Protein AF-A0A353N6Q2-F1 (afdb_monomer)

Structure (mmCIF, N/CA/C/O backbone):
data_AF-A0A353N6Q2-F1
#
_entry.id   AF-A0A353N6Q2-F1
#
loop_
_atom_site.group_PDB
_atom_site.id
_atom_site.type_symbol
_atom_site.label_atom_id
_atom_site.label_alt_id
_atom_site.label_comp_id
_atom_site.label_asym_id
_atom_site.label_entity_id
_atom_site.label_seq_id
_atom_site.pdbx_PDB_ins_code
_atom_site.Cartn_x
_atom_site.Cartn_y
_atom_site.Cartn_z
_atom_site.occupancy
_atom_site.B_iso_or_equiv
_atom_site.auth_seq_id
_atom_site.auth_comp_id
_atom_site.auth_asym_id
_atom_site.auth_atom_id
_atom_site.pdbx_PDB_model_num
ATOM 1 N N . ASP A 1 1 ? -12.600 -2.281 0.256 1.00 97.06 1 ASP A N 1
ATOM 2 C CA . ASP A 1 1 ? -12.676 -3.758 0.301 1.00 97.06 1 ASP A CA 1
ATOM 3 C C . ASP A 1 1 ? -14.027 -4.241 0.837 1.00 97.06 1 ASP A C 1
ATOM 5 O O . ASP A 1 1 ? -14.809 -4.739 0.042 1.00 97.06 1 ASP A O 1
ATOM 9 N N . VAL A 1 2 ? -14.371 -4.037 2.114 1.00 98.50 2 VAL A N 1
ATOM 10 C CA . VAL A 1 2 ? -15.598 -4.568 2.747 1.00 98.50 2 VAL A CA 1
ATOM 11 C C . VAL A 1 2 ? -16.863 -4.160 1.986 1.00 98.50 2 VAL A C 1
ATOM 13 O O . VAL A 1 2 ? -17.736 -4.989 1.735 1.00 98.50 2 VAL A O 1
ATOM 16 N N . MET A 1 3 ? -16.938 -2.900 1.546 1.00 98.56 3 MET A N 1
ATOM 17 C CA . MET A 1 3 ? -18.090 -2.384 0.793 1.00 98.56 3 MET A CA 1
ATOM 18 C C . MET A 1 3 ? -18.285 -3.062 -0.573 1.00 98.56 3 MET A C 1
ATOM 20 O O . MET A 1 3 ? -19.421 -3.146 -1.037 1.00 98.56 3 MET A O 1
ATOM 24 N N . ALA A 1 4 ? -17.223 -3.608 -1.180 1.00 98.56 4 ALA A N 1
ATOM 25 C CA . ALA A 1 4 ? -17.305 -4.381 -2.425 1.00 98.56 4 ALA A CA 1
ATOM 26 C C . ALA A 1 4 ? -17.881 -5.795 -2.207 1.00 98.56 4 ALA A C 1
ATOM 28 O O . ALA A 1 4 ? -18.296 -6.450 -3.162 1.00 98.56 4 ALA A O 1
ATOM 29 N N . CYS A 1 5 ? -17.941 -6.251 -0.950 1.00 98.44 5 CYS A N 1
ATOM 30 C CA . CYS A 1 5 ? -18.483 -7.548 -0.550 1.00 98.44 5 CYS A CA 1
ATOM 31 C C . CYS A 1 5 ? -19.882 -7.453 0.089 1.00 98.44 5 CYS A C 1
ATOM 33 O O . CYS A 1 5 ? -20.417 -8.473 0.530 1.00 98.44 5 CYS A O 1
ATOM 35 N N . ARG A 1 6 ? -20.508 -6.267 0.154 1.00 98.25 6 ARG A N 1
ATOM 36 C CA . ARG A 1 6 ? -21.773 -6.048 0.894 1.00 98.25 6 ARG A CA 1
ATOM 37 C C . ARG A 1 6 ? -22.976 -6.837 0.366 1.00 98.25 6 ARG A C 1
ATOM 39 O O . ARG A 1 6 ? -23.926 -7.074 1.104 1.00 98.25 6 ARG A O 1
ATOM 46 N N . GLN A 1 7 ? -22.926 -7.249 -0.896 1.00 98.50 7 GLN A N 1
ATOM 47 C CA . GLN A 1 7 ? -23.963 -7.999 -1.611 1.00 98.50 7 GLN A CA 1
ATOM 48 C C . GLN A 1 7 ? -23.747 -9.521 -1.599 1.00 98.50 7 GLN A C 1
ATOM 50 O O . GLN A 1 7 ? -24.566 -10.264 -2.131 1.00 98.50 7 GLN A O 1
ATOM 55 N N . THR A 1 8 ? -22.655 -10.009 -1.002 1.00 98.75 8 THR A N 1
ATOM 56 C CA . THR A 1 8 ? -22.300 -11.445 -0.997 1.00 98.75 8 THR A CA 1
ATOM 57 C C . THR A 1 8 ? -23.244 -12.309 -0.156 1.00 98.75 8 THR A C 1
ATOM 59 O O . THR A 1 8 ? -23.244 -13.531 -0.289 1.00 98.75 8 THR A O 1
ATOM 62 N N . GLY A 1 9 ? -24.043 -11.690 0.718 1.00 98.50 9 GLY A N 1
ATOM 63 C CA . GLY A 1 9 ? -24.866 -12.384 1.708 1.00 98.50 9 GLY A CA 1
ATOM 64 C C . GLY A 1 9 ? -24.145 -12.659 3.032 1.00 98.50 9 GLY A C 1
ATOM 65 O O . GLY A 1 9 ? -24.697 -13.357 3.876 1.00 98.50 9 GLY A O 1
ATOM 66 N N . PHE A 1 10 ? -22.942 -12.129 3.253 1.00 98.88 10 PHE A N 1
ATOM 67 C CA . PHE A 1 10 ? -22.333 -12.131 4.585 1.00 98.88 10 PHE A CA 1
ATOM 68 C C . PHE A 1 10 ? -22.993 -11.087 5.494 1.00 98.88 10 PHE A C 1
ATOM 70 O O . PHE A 1 10 ? -23.356 -9.994 5.053 1.00 98.88 10 PHE A O 1
ATOM 77 N N . ALA A 1 11 ? -23.098 -11.403 6.783 1.00 98.88 11 ALA A N 1
ATOM 78 C CA . ALA A 1 11 ? -23.303 -10.388 7.803 1.00 98.88 11 ALA A CA 1
ATOM 79 C C . ALA A 1 11 ? -22.013 -9.567 7.969 1.00 98.88 11 ALA A C 1
ATOM 81 O O . ALA A 1 11 ? -20.916 -10.122 7.936 1.00 98.88 11 ALA A O 1
ATOM 82 N N . LEU A 1 12 ? -22.131 -8.251 8.132 1.00 98.94 12 LEU A N 1
ATOM 83 C CA . LEU A 1 12 ? -21.003 -7.325 8.238 1.00 98.94 12 LEU A CA 1
ATOM 84 C C . LEU A 1 12 ? -21.033 -6.663 9.616 1.00 98.94 12 LEU A C 1
ATOM 86 O O . LEU A 1 12 ? -21.970 -5.917 9.911 1.00 98.94 12 LEU A O 1
ATOM 90 N N . LEU A 1 13 ? -20.022 -6.942 10.443 1.00 98.88 13 LEU A N 1
ATOM 91 C CA . LEU A 1 13 ? -19.913 -6.453 11.819 1.00 98.88 13 LEU A CA 1
ATOM 92 C C . LEU A 1 13 ? -18.623 -5.640 12.000 1.00 98.88 13 LEU A C 1
ATOM 94 O O . LEU A 1 13 ? -17.528 -6.174 11.832 1.00 98.88 13 LEU A O 1
ATOM 98 N N . ALA A 1 14 ? -18.759 -4.362 12.341 1.00 98.81 14 ALA A N 1
ATOM 99 C CA . ALA A 1 14 ? -17.661 -3.416 12.504 1.00 98.81 14 ALA A CA 1
ATOM 100 C C . ALA A 1 14 ? -17.249 -3.260 13.974 1.00 98.81 14 ALA A C 1
ATOM 102 O O . ALA A 1 14 ? -18.112 -3.125 14.845 1.00 98.81 14 ALA A O 1
ATOM 103 N N . SER A 1 15 ? -15.943 -3.182 14.237 1.00 98.69 15 SER A N 1
ATOM 104 C CA . SER A 1 15 ? -15.386 -2.682 15.502 1.00 98.69 15 SER A CA 1
ATOM 105 C C . SER A 1 15 ? -14.645 -1.357 15.307 1.00 98.69 15 SER A C 1
ATOM 107 O O . SER A 1 15 ? -13.930 -1.165 14.323 1.00 98.69 15 SER A O 1
ATOM 109 N N . ALA A 1 16 ? -14.818 -0.433 16.253 1.00 98.50 16 ALA A N 1
ATOM 110 C CA . ALA A 1 16 ? -14.253 0.916 16.211 1.00 98.50 16 ALA A CA 1
ATOM 111 C C . ALA A 1 16 ? -12.925 1.060 16.979 1.00 98.50 16 ALA A C 1
ATOM 113 O O . ALA A 1 16 ? -12.153 1.977 16.715 1.00 98.50 16 ALA A O 1
ATOM 114 N N . SER A 1 17 ? -12.615 0.143 17.896 1.00 98.75 17 SER A N 1
ATOM 115 C CA . SER A 1 17 ? -11.399 0.186 18.720 1.00 98.75 17 SER A CA 1
ATOM 116 C C . SER A 1 17 ? -10.736 -1.187 18.849 1.00 98.75 17 SER A C 1
ATOM 118 O O . SER A 1 17 ? -11.267 -2.206 18.393 1.00 98.75 17 SER A O 1
ATOM 120 N N . VAL A 1 18 ? -9.555 -1.230 19.473 1.00 98.69 18 VAL A N 1
ATOM 121 C CA . VAL A 1 18 ? -8.854 -2.492 19.764 1.00 98.69 18 VAL A CA 1
ATOM 122 C C . VAL A 1 18 ? -9.671 -3.341 20.747 1.00 98.69 18 VAL A C 1
ATOM 124 O O . VAL A 1 18 ? -9.839 -4.537 20.515 1.00 98.69 18 VAL A O 1
ATOM 127 N N . GLN A 1 19 ? -10.256 -2.722 21.781 1.00 98.69 19 GLN A N 1
ATOM 128 C CA . GLN A 1 19 ? -11.158 -3.402 22.719 1.00 98.69 19 GLN A CA 1
ATOM 129 C C . GLN A 1 19 ? -12.389 -3.962 21.998 1.00 98.69 19 GLN A C 1
ATOM 131 O O . GLN A 1 19 ? -12.697 -5.145 22.121 1.00 98.69 19 GLN A O 1
ATOM 136 N N . GLU A 1 20 ? -13.055 -3.147 21.172 1.00 98.69 20 GLU A N 1
ATOM 137 C CA . GLU A 1 20 ? -14.200 -3.626 20.394 1.00 98.69 20 GLU A CA 1
ATOM 138 C C . GLU A 1 20 ? -13.805 -4.734 19.413 1.00 98.69 20 GLU A C 1
ATOM 140 O O . GLU A 1 20 ? -14.632 -5.573 19.086 1.00 98.69 20 GLU A O 1
ATOM 145 N N . SER A 1 21 ? -12.559 -4.774 18.935 1.00 98.62 21 SER A N 1
ATOM 146 C CA . SER A 1 21 ? -12.106 -5.844 18.042 1.00 98.62 21 SER A CA 1
ATOM 147 C C . SER A 1 21 ? -12.026 -7.197 18.758 1.00 98.62 21 SER A C 1
ATOM 149 O O . SER A 1 21 ? -12.379 -8.204 18.149 1.00 98.62 21 SER A O 1
ATOM 151 N N . MET A 1 22 ? -11.650 -7.228 20.045 1.00 98.62 22 MET A N 1
ATOM 152 C CA . MET A 1 22 ? -11.746 -8.430 20.892 1.00 98.62 22 MET A CA 1
ATOM 153 C C . MET A 1 22 ? -13.209 -8.863 21.065 1.00 98.62 22 MET A C 1
ATOM 155 O O . MET A 1 22 ? -13.566 -10.015 20.806 1.00 98.62 22 MET A O 1
ATOM 159 N N . ASP A 1 23 ? -14.071 -7.923 21.448 1.00 98.69 23 ASP A N 1
ATOM 160 C CA . ASP A 1 23 ? -15.457 -8.229 21.806 1.00 98.69 23 ASP A CA 1
ATOM 161 C C . ASP A 1 23 ? -16.304 -8.594 20.567 1.00 98.69 23 ASP A C 1
ATOM 163 O O . ASP A 1 23 ? -17.021 -9.600 20.563 1.00 98.69 23 ASP A O 1
ATOM 167 N N . MET A 1 24 ? -16.188 -7.832 19.471 1.00 98.69 24 MET A N 1
ATOM 168 C CA . MET A 1 24 ? -16.917 -8.076 18.219 1.00 98.69 24 MET A CA 1
ATOM 169 C C . MET A 1 24 ? -16.469 -9.355 17.515 1.00 98.69 24 MET A C 1
ATOM 171 O O . MET A 1 24 ? -17.304 -10.007 16.888 1.00 98.69 24 MET A O 1
ATOM 175 N N . ALA A 1 25 ? -15.204 -9.768 17.651 1.00 98.81 25 AL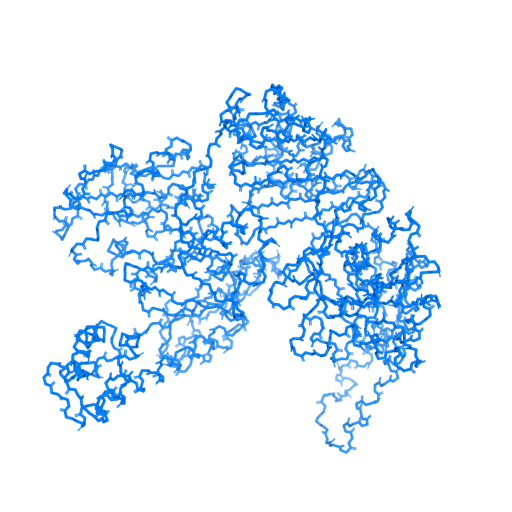A A N 1
ATOM 176 C CA . ALA A 1 25 ? -14.760 -11.064 17.147 1.00 98.81 25 ALA A CA 1
ATOM 177 C C . ALA A 1 25 ? -15.507 -12.210 17.853 1.00 98.81 25 ALA A C 1
ATOM 179 O O . ALA A 1 25 ? -16.072 -13.086 17.190 1.00 98.81 25 ALA A O 1
ATOM 180 N N . ALA A 1 26 ? -15.597 -12.173 19.188 1.00 98.62 26 ALA A N 1
ATOM 181 C CA . ALA A 1 26 ? -16.370 -13.154 19.950 1.00 98.62 26 ALA A CA 1
ATOM 182 C C . ALA A 1 26 ? -17.860 -13.128 19.556 1.00 98.62 26 ALA A C 1
ATOM 184 O O . ALA A 1 26 ? -18.457 -14.177 19.295 1.00 98.62 26 ALA A O 1
ATOM 185 N N . ILE A 1 27 ? -18.449 -11.933 19.429 1.00 98.88 27 ILE A N 1
ATOM 186 C CA . ILE A 1 27 ? -19.848 -11.757 19.010 1.00 98.88 27 ILE A CA 1
ATOM 187 C C . ILE A 1 27 ? -20.088 -12.326 17.608 1.00 98.88 27 ILE A C 1
ATOM 189 O O . ILE A 1 27 ? -21.080 -13.031 17.410 1.00 98.88 27 ILE A O 1
ATOM 193 N N . ALA A 1 28 ? -19.198 -12.072 16.645 1.00 98.88 28 ALA A N 1
ATOM 194 C CA . ALA A 1 28 ? -19.309 -12.582 15.281 1.00 98.88 28 ALA A CA 1
ATOM 195 C C . ALA A 1 28 ? -19.274 -14.115 15.250 1.00 98.88 28 ALA A C 1
ATOM 197 O O . ALA A 1 28 ? -20.150 -14.732 14.644 1.00 98.88 28 ALA A O 1
ATOM 198 N N . HIS A 1 29 ? -18.327 -14.743 15.954 1.00 98.88 29 HIS A N 1
ATOM 199 C CA . HIS A 1 29 ? -18.221 -16.204 16.020 1.00 98.88 29 HIS A CA 1
ATOM 200 C C . HIS A 1 29 ? -19.463 -16.854 16.646 1.00 98.88 29 HIS A C 1
ATOM 202 O O . HIS A 1 29 ? -20.038 -17.787 16.076 1.00 98.88 29 HIS A O 1
ATOM 208 N N . LEU A 1 30 ? -19.913 -16.346 17.795 1.00 98.81 30 LEU A N 1
ATOM 209 C CA . LEU A 1 30 ? -21.096 -16.856 18.492 1.00 98.81 30 LEU A CA 1
ATOM 210 C C . LEU A 1 30 ? -22.377 -16.654 17.662 1.00 98.81 30 LEU A C 1
ATOM 212 O O . LEU A 1 30 ? -23.225 -17.551 17.587 1.00 98.81 30 LEU A O 1
ATOM 216 N N . SER A 1 31 ? -22.498 -15.506 16.990 1.00 98.81 31 SER A N 1
ATOM 217 C CA . SER A 1 31 ? -23.637 -15.188 16.123 1.00 98.81 31 SER A CA 1
ATOM 218 C C . SER A 1 31 ? -23.647 -16.036 14.855 1.00 98.81 31 SER A C 1
ATOM 220 O O . SER A 1 31 ? -24.713 -16.511 14.467 1.00 98.81 31 SER A O 1
ATOM 222 N N . ALA A 1 32 ? -22.493 -16.294 14.235 1.00 98.81 32 ALA A N 1
ATOM 223 C CA . ALA A 1 32 ? -22.381 -17.148 13.052 1.00 98.81 32 ALA A CA 1
ATOM 224 C C . ALA A 1 32 ? -22.829 -18.588 13.350 1.00 98.81 32 ALA A C 1
ATOM 226 O O . ALA A 1 32 ? -23.611 -19.165 12.594 1.00 98.81 32 ALA A O 1
ATOM 227 N N . ILE A 1 33 ? -22.416 -19.143 14.498 1.00 98.75 33 ILE A N 1
ATOM 228 C CA . ILE A 1 33 ? -22.860 -20.471 14.953 1.00 98.75 33 ILE A CA 1
ATOM 229 C C . ILE A 1 33 ? -24.382 -20.494 15.118 1.00 98.75 33 ILE A C 1
ATOM 231 O O . ILE A 1 33 ? -25.054 -21.387 14.600 1.00 98.75 33 ILE A O 1
ATOM 235 N N . LYS A 1 34 ? -24.945 -19.505 15.825 1.00 98.62 34 LYS A N 1
ATOM 236 C CA . LYS A 1 34 ? -26.377 -19.494 16.139 1.00 98.62 34 LYS A CA 1
ATOM 237 C C . LYS A 1 34 ? -27.259 -19.222 14.914 1.00 98.62 34 LYS A C 1
ATOM 239 O O . LYS A 1 34 ? -28.312 -19.842 14.786 1.00 98.62 34 LYS A O 1
ATOM 244 N N . SER A 1 35 ? -26.837 -18.321 14.029 1.00 98.56 35 SER A N 1
ATOM 245 C CA . SER A 1 35 ? -27.603 -17.897 12.847 1.00 98.56 35 SER A CA 1
ATOM 246 C C . SER A 1 35 ? -27.400 -18.784 11.622 1.00 98.56 35 SER A C 1
ATOM 248 O O . SER A 1 35 ? -28.246 -18.771 10.740 1.00 98.56 35 SER A O 1
ATOM 250 N N . SER A 1 36 ? -26.300 -19.545 11.533 1.00 98.44 36 SER A N 1
ATOM 251 C CA . SER A 1 36 ? -25.860 -20.199 10.287 1.00 98.44 36 SER A CA 1
ATOM 252 C C . SER A 1 36 ? -25.638 -19.238 9.102 1.00 98.44 36 SER A C 1
ATOM 254 O O . SER A 1 36 ? -25.536 -19.697 7.965 1.00 98.44 36 SER A O 1
ATOM 256 N N . VAL A 1 37 ? -25.521 -17.929 9.357 1.00 98.81 37 VAL A N 1
ATOM 257 C CA . VAL A 1 37 ? -25.110 -16.911 8.380 1.00 98.81 37 VAL A CA 1
ATOM 258 C C . VAL A 1 37 ? -23.625 -16.610 8.602 1.00 98.81 37 VAL A C 1
ATOM 260 O O . VAL A 1 37 ? -23.209 -16.459 9.752 1.00 98.81 37 VAL A O 1
ATOM 263 N N . PRO A 1 38 ? -22.793 -16.544 7.549 1.00 98.75 38 PRO A N 1
ATOM 264 C CA . PRO A 1 38 ? -21.377 -16.238 7.709 1.00 98.75 38 PRO A CA 1
ATOM 265 C C . PRO A 1 38 ? -21.157 -14.741 7.989 1.00 98.75 38 PRO A C 1
ATOM 267 O O . PRO A 1 38 ? -21.911 -13.894 7.512 1.00 98.75 38 PRO A O 1
ATOM 270 N N . PHE A 1 39 ? -20.112 -14.415 8.754 1.00 98.88 39 PHE A N 1
ATOM 271 C CA . PHE A 1 39 ? -19.795 -13.046 9.180 1.00 98.88 39 PHE A CA 1
ATOM 272 C C . PHE A 1 39 ? -18.450 -12.581 8.618 1.00 98.88 39 PHE A C 1
ATOM 274 O O . PHE A 1 39 ? -17.464 -13.313 8.672 1.00 98.88 39 PHE A O 1
ATOM 281 N N . ILE A 1 40 ? -18.408 -11.339 8.135 1.00 98.88 40 ILE A N 1
ATOM 282 C CA . ILE A 1 40 ? -17.186 -10.544 8.012 1.00 98.88 40 ILE A CA 1
ATOM 283 C C . ILE A 1 40 ? -17.160 -9.626 9.231 1.00 98.88 40 ILE A C 1
ATOM 285 O O . ILE A 1 40 ? -17.910 -8.650 9.309 1.00 98.88 40 ILE A O 1
ATOM 289 N N . HIS A 1 41 ? -16.307 -9.964 10.193 1.00 98.88 41 HIS A N 1
ATOM 290 C CA . HIS A 1 41 ? -15.878 -9.017 11.215 1.00 98.88 41 HIS A CA 1
ATOM 291 C C . HIS A 1 41 ? -14.746 -8.175 10.634 1.00 98.88 41 HIS A C 1
ATOM 293 O O . HIS A 1 41 ? -13.798 -8.723 10.071 1.00 98.88 41 HIS A O 1
ATOM 299 N N . PHE A 1 42 ? -14.862 -6.855 10.733 1.00 98.88 42 PHE A N 1
ATOM 300 C CA . PHE A 1 42 ? -13.863 -5.940 10.203 1.00 98.88 42 PHE A CA 1
ATOM 301 C C . PHE A 1 42 ? -13.602 -4.763 11.140 1.00 98.88 42 PHE A C 1
ATOM 303 O O . PHE A 1 42 ? -14.439 -4.368 11.951 1.00 98.88 42 PHE A O 1
ATOM 310 N N . PHE A 1 43 ? -12.409 -4.207 10.984 1.00 98.75 43 PHE A N 1
ATOM 311 C CA . PHE A 1 43 ? -11.891 -3.034 11.672 1.00 98.75 43 PHE A CA 1
ATOM 312 C C . PHE A 1 43 ? -10.914 -2.320 10.744 1.00 98.75 43 PHE A C 1
ATOM 314 O O . PHE A 1 43 ? -10.415 -2.901 9.776 1.00 98.75 43 PHE A O 1
ATOM 321 N N . ASP A 1 44 ? -10.615 -1.065 11.050 1.00 98.56 44 ASP A N 1
ATOM 322 C CA . ASP A 1 44 ? -9.870 -0.218 10.132 1.00 98.56 44 ASP A CA 1
ATOM 323 C C . ASP A 1 44 ? -8.384 -0.620 10.042 1.00 98.56 44 ASP A C 1
ATOM 325 O O . ASP A 1 44 ? -7.652 -0.742 11.040 1.00 98.56 44 ASP A O 1
ATOM 329 N N . GLY A 1 45 ? -7.928 -0.832 8.802 1.00 97.44 45 GLY A N 1
ATOM 330 C CA . GLY A 1 45 ? -6.543 -1.160 8.468 1.00 97.44 45 GLY A CA 1
ATOM 331 C C . GLY A 1 45 ? -5.580 -0.080 8.959 1.00 97.44 45 GLY A C 1
ATOM 332 O O . GLY A 1 45 ? -5.865 1.109 8.860 1.00 97.44 45 GLY A O 1
ATOM 333 N N . PHE A 1 46 ? -4.446 -0.501 9.522 1.00 95.75 46 PHE A N 1
ATOM 334 C CA . PHE A 1 46 ? -3.523 0.286 10.354 1.00 95.75 46 PHE A CA 1
ATOM 335 C C . PHE A 1 46 ? -4.156 0.954 11.581 1.00 95.75 46 PHE A C 1
ATOM 337 O O . PHE A 1 46 ? -3.762 0.635 12.701 1.00 95.75 46 PHE A O 1
ATOM 344 N N . ARG A 1 47 ? -5.144 1.831 11.385 1.00 97.75 47 ARG A N 1
ATOM 345 C CA . ARG A 1 47 ? -5.725 2.706 12.409 1.00 97.75 47 ARG A CA 1
ATOM 346 C C . ARG A 1 47 ? -6.261 1.967 13.633 1.00 97.75 47 ARG A C 1
ATOM 348 O O . ARG A 1 47 ? -6.134 2.494 14.729 1.00 97.75 47 ARG A O 1
ATOM 355 N N . THR A 1 48 ? -6.782 0.753 13.452 1.00 98.25 48 THR A N 1
ATOM 356 C CA . THR A 1 48 ? -7.132 -0.164 14.549 1.00 98.25 48 THR A CA 1
ATOM 357 C C . THR A 1 48 ? -6.218 -1.385 14.556 1.00 98.25 48 THR A C 1
ATOM 359 O O . THR A 1 48 ? -5.677 -1.744 15.594 1.00 98.25 48 THR A O 1
ATOM 362 N N . SER A 1 49 ? -5.980 -2.006 13.394 1.00 97.56 49 SER A N 1
ATOM 363 C CA . SER A 1 49 ? -5.210 -3.266 13.307 1.00 97.56 49 SER A CA 1
ATOM 364 C C . SER A 1 49 ? -3.755 -3.194 13.805 1.00 97.56 49 SER A C 1
ATOM 366 O O . SER A 1 49 ? -3.185 -4.223 14.160 1.00 97.56 49 SER A O 1
ATOM 368 N N . HIS A 1 50 ? -3.133 -2.010 13.779 1.00 96.56 50 HIS A N 1
ATOM 369 C CA . HIS A 1 50 ? -1.746 -1.778 14.205 1.00 96.56 50 HIS A CA 1
ATOM 370 C C . HIS A 1 50 ? -1.644 -0.789 15.371 1.00 96.56 50 HIS A C 1
ATOM 372 O O . HIS A 1 50 ? -0.536 -0.511 15.841 1.00 96.56 50 HIS A O 1
ATOM 378 N N . GLU A 1 51 ? -2.779 -0.272 15.839 1.00 97.75 51 GLU A N 1
ATOM 379 C CA . GLU A 1 51 ? -2.830 0.476 17.081 1.00 97.75 51 GLU A CA 1
ATOM 380 C C . GLU A 1 51 ? -2.682 -0.498 18.251 1.00 97.75 51 GLU A C 1
ATOM 382 O O . GLU A 1 51 ? -3.329 -1.541 18.317 1.00 97.75 51 GLU A O 1
ATOM 387 N N . ILE A 1 52 ? -1.789 -0.166 19.172 1.00 97.81 52 ILE A N 1
ATOM 388 C CA . ILE A 1 52 ? -1.617 -0.906 20.415 1.00 97.81 52 ILE A CA 1
ATOM 389 C C . ILE A 1 52 ? -2.438 -0.189 21.470 1.00 97.81 52 ILE A C 1
ATOM 391 O O . ILE A 1 52 ? -2.220 0.998 21.692 1.00 97.81 52 ILE A O 1
ATOM 395 N N . GLN A 1 53 ? -3.324 -0.912 22.146 1.00 97.38 53 GLN A N 1
ATOM 396 C CA . GLN A 1 53 ? -3.996 -0.434 23.347 1.00 97.38 53 GLN A CA 1
ATOM 397 C C . GLN A 1 53 ? -3.883 -1.459 24.473 1.00 97.38 53 GLN A C 1
ATOM 399 O O . GLN A 1 53 ? -3.819 -2.663 24.220 1.00 97.38 53 GLN A O 1
ATOM 404 N N . LYS A 1 54 ? -3.897 -0.979 25.720 1.00 97.06 54 LYS A N 1
ATOM 405 C CA . LYS A 1 54 ? -4.231 -1.817 26.876 1.00 97.06 54 LYS A CA 1
ATOM 406 C C . LYS A 1 54 ? -5.726 -2.145 26.817 1.00 97.06 54 LYS A C 1
ATOM 408 O O . LYS A 1 54 ? -6.540 -1.226 26.833 1.00 97.06 54 LYS A O 1
ATOM 413 N N . ILE A 1 55 ? -6.056 -3.431 26.747 1.00 97.12 55 ILE A N 1
ATOM 414 C CA . ILE A 1 55 ? -7.431 -3.937 26.657 1.00 97.12 55 ILE A CA 1
ATOM 415 C C . ILE A 1 55 ? -7.693 -4.990 27.735 1.00 97.12 55 ILE A C 1
ATOM 417 O O . ILE A 1 55 ? -6.759 -5.531 28.327 1.00 97.12 55 ILE A O 1
ATOM 421 N N . GLU A 1 56 ? -8.964 -5.300 27.947 1.00 96.94 56 GLU A N 1
ATOM 422 C CA . GLU A 1 56 ? -9.411 -6.466 28.695 1.00 96.94 56 GLU A CA 1
ATOM 423 C C . GLU A 1 56 ? -9.736 -7.604 27.718 1.00 96.94 56 GLU A C 1
ATOM 425 O O . GLU A 1 56 ? -10.599 -7.472 26.843 1.00 96.94 56 GLU A O 1
ATOM 430 N N . GLU A 1 57 ? -9.022 -8.720 27.851 1.00 96.50 57 GLU A N 1
ATOM 431 C CA . GLU A 1 57 ? -9.233 -9.911 27.028 1.00 96.50 57 GLU A CA 1
ATOM 432 C C . GLU A 1 57 ? -10.333 -10.805 27.613 1.00 96.50 57 GLU A C 1
ATOM 434 O O . GLU A 1 57 ? -10.452 -10.942 28.828 1.00 96.50 57 GLU A O 1
ATOM 439 N N . ILE A 1 58 ? -11.100 -11.469 26.743 1.00 97.06 58 ILE A N 1
ATOM 440 C CA . ILE A 1 58 ? -12.039 -12.520 27.152 1.00 97.06 58 ILE A CA 1
ATOM 441 C C . ILE A 1 58 ? -11.297 -13.859 27.125 1.00 97.06 58 ILE A C 1
ATOM 443 O O . ILE A 1 58 ? -10.701 -14.223 26.107 1.00 97.06 58 ILE A O 1
ATOM 447 N N . SER A 1 59 ? -11.344 -14.629 28.210 1.00 97.75 59 SER A N 1
ATOM 448 C CA . SER A 1 59 ? -10.699 -15.943 28.237 1.00 97.75 59 SER A CA 1
ATOM 449 C C . SER A 1 59 ? -11.454 -16.971 27.384 1.00 97.75 59 SER A C 1
ATOM 451 O O . SER A 1 59 ? -12.665 -16.888 27.162 1.00 97.75 59 SER A O 1
ATOM 453 N N . TYR A 1 60 ? -10.754 -18.009 26.924 1.00 97.94 60 TYR A N 1
ATOM 454 C CA . TYR A 1 60 ? -11.378 -19.059 26.109 1.00 97.94 60 TYR A CA 1
ATOM 455 C C . TYR A 1 60 ? -12.459 -19.845 26.859 1.00 97.94 60 TYR A C 1
ATOM 457 O O . TYR A 1 60 ? -13.445 -20.247 26.242 1.00 97.94 60 TYR A O 1
ATOM 465 N N . GLU A 1 61 ? -12.317 -20.049 28.171 1.00 97.69 61 GLU A N 1
ATOM 466 C CA . GLU A 1 61 ? -13.350 -20.722 28.970 1.00 97.69 61 GLU A CA 1
ATOM 467 C C . GLU A 1 61 ? -14.619 -19.868 29.088 1.00 97.69 61 GLU A C 1
ATOM 469 O O . GLU A 1 61 ? -15.731 -20.389 28.972 1.00 97.69 61 GLU A O 1
ATOM 474 N N . GLU A 1 62 ? -14.481 -18.547 29.215 1.00 97.06 62 GLU A N 1
ATOM 475 C CA . GLU A 1 62 ? -15.631 -17.642 29.203 1.00 97.06 62 GLU A CA 1
ATOM 476 C C . GLU A 1 62 ? -16.315 -17.623 27.831 1.00 97.06 62 GLU A C 1
ATOM 478 O O . GLU A 1 62 ? -17.536 -17.772 27.761 1.00 97.06 62 GLU A O 1
ATOM 483 N N . MET A 1 63 ? -15.555 -17.550 26.728 1.00 97.25 63 MET A N 1
ATOM 484 C CA . MET A 1 63 ? -16.122 -17.655 25.374 1.00 97.25 63 MET A CA 1
ATOM 485 C C . MET A 1 63 ? -16.886 -18.972 25.184 1.00 97.25 63 MET A C 1
ATOM 487 O O . MET A 1 63 ? -18.012 -18.982 24.684 1.00 97.25 63 MET A O 1
ATOM 491 N N . LYS A 1 64 ? -16.296 -20.090 25.621 1.00 97.81 64 LYS A N 1
ATOM 492 C CA . LYS A 1 64 ? -16.875 -21.438 25.542 1.00 97.81 64 LYS A CA 1
ATOM 493 C C . LYS A 1 64 ? -18.211 -21.543 26.276 1.00 97.81 64 LYS A C 1
ATOM 495 O O . LYS A 1 64 ? -19.106 -22.243 25.797 1.00 97.81 64 LYS A O 1
ATOM 500 N N . SER A 1 65 ? -18.365 -20.833 27.395 1.00 97.56 65 SER A N 1
ATOM 501 C CA . SER A 1 65 ? -19.612 -20.800 28.170 1.00 97.56 65 SER A CA 1
ATOM 502 C C . SER A 1 65 ? -20.788 -20.167 27.409 1.00 97.56 65 SER A C 1
ATOM 504 O O . SER A 1 65 ? -21.945 -20.472 27.698 1.00 97.56 65 SER A O 1
ATOM 506 N N . LEU A 1 66 ? -20.508 -19.331 26.401 1.00 98.00 66 LEU A N 1
ATOM 507 C CA . LEU A 1 66 ? -21.520 -18.641 25.596 1.00 98.00 66 LEU A CA 1
ATOM 508 C C . LEU A 1 66 ? -21.907 -19.396 24.312 1.00 98.00 66 LEU A C 1
ATOM 510 O O . LEU A 1 66 ? -22.884 -19.022 23.654 1.00 98.00 66 LEU A O 1
ATOM 514 N N . VAL A 1 67 ? -21.165 -20.445 23.938 1.00 98.38 67 VAL A N 1
ATOM 515 C CA . VAL A 1 67 ? -21.374 -21.193 22.689 1.00 98.38 67 VAL A CA 1
ATOM 516 C C . VAL A 1 67 ? -22.699 -21.958 22.713 1.00 98.38 67 VAL A C 1
ATOM 518 O O . VAL A 1 67 ? -23.006 -22.694 23.649 1.00 98.38 67 VAL A O 1
ATOM 521 N N . ASN A 1 68 ? -23.469 -21.852 21.626 1.00 98.25 68 ASN A N 1
ATOM 522 C CA . ASN A 1 68 ? -24.630 -22.711 21.400 1.00 98.25 68 ASN A CA 1
ATOM 523 C C . ASN A 1 68 ? -24.182 -24.078 20.847 1.00 98.25 68 ASN A C 1
ATOM 525 O O . ASN A 1 68 ? -24.054 -24.259 19.635 1.00 98.25 68 ASN A O 1
ATOM 529 N N . TRP A 1 69 ? -23.945 -25.036 21.744 1.00 98.19 69 TRP A N 1
ATOM 530 C CA . TRP A 1 69 ? -23.456 -26.375 21.394 1.00 98.19 69 TRP A CA 1
ATOM 531 C C . TRP A 1 69 ? -24.449 -27.225 20.598 1.00 98.19 69 TRP A C 1
ATOM 533 O O . TRP A 1 69 ? -24.022 -28.044 19.788 1.00 98.19 69 TRP A O 1
ATOM 543 N N . GLU A 1 70 ? -25.754 -26.993 20.748 1.00 98.38 70 GLU A N 1
ATOM 544 C CA . GLU A 1 70 ? -26.772 -27.643 19.915 1.00 98.38 70 GLU A CA 1
ATOM 545 C C . GLU A 1 70 ? -26.601 -27.240 18.443 1.00 98.38 70 GLU A C 1
ATOM 547 O O . GLU A 1 70 ? -26.569 -28.090 17.557 1.00 98.38 70 GLU A O 1
ATOM 552 N N . LYS A 1 71 ? -26.365 -25.949 18.172 1.00 98.38 71 LYS A N 1
ATOM 553 C CA . LYS A 1 71 ? -26.109 -25.455 16.809 1.00 98.38 71 LYS A CA 1
ATOM 554 C C . LYS A 1 71 ? -24.777 -25.932 16.230 1.00 98.38 71 LYS A C 1
ATOM 556 O O . LYS A 1 71 ? -24.681 -26.135 15.019 1.00 98.38 71 LYS A O 1
ATOM 561 N N . VAL A 1 72 ? -23.764 -26.145 17.071 1.00 98.62 72 VAL A N 1
ATOM 562 C CA . VAL A 1 72 ? -22.509 -26.794 16.651 1.00 98.62 72 VAL A CA 1
ATOM 563 C C . VAL A 1 72 ? -22.775 -28.235 16.211 1.00 98.62 72 VAL A C 1
ATOM 565 O O . VAL A 1 72 ? -22.253 -28.671 15.185 1.00 98.62 72 VAL A O 1
ATOM 568 N N . GLU A 1 73 ? -23.616 -28.962 16.942 1.00 98.50 73 GLU A N 1
ATOM 569 C CA . GLU A 1 73 ? -23.989 -30.329 16.590 1.00 98.50 73 GLU A CA 1
ATOM 570 C C . GLU A 1 73 ? -24.837 -30.382 15.304 1.00 98.50 73 GLU A C 1
ATOM 572 O O . GLU A 1 73 ? -24.557 -31.184 14.412 1.00 98.50 73 GLU A O 1
ATOM 577 N N . ASP A 1 74 ? -25.784 -29.456 15.120 1.00 98.19 74 ASP A N 1
ATOM 578 C CA . ASP A 1 74 ? -26.526 -29.290 13.858 1.00 98.19 74 ASP A CA 1
ATOM 579 C C . ASP A 1 74 ? -25.601 -28.999 12.664 1.00 98.19 74 ASP A C 1
ATOM 581 O O . ASP A 1 74 ? -25.858 -29.427 11.536 1.00 98.19 74 ASP A O 1
ATOM 585 N N . PHE A 1 75 ? -24.534 -28.224 12.870 1.00 98.31 75 PHE A N 1
ATOM 586 C CA . PHE A 1 75 ? -23.534 -27.965 11.835 1.00 98.31 75 PHE A CA 1
ATOM 587 C C . PHE A 1 75 ? -22.777 -29.243 11.456 1.00 98.31 75 PHE A C 1
ATOM 589 O O . PHE A 1 75 ? -22.637 -29.528 10.265 1.00 98.31 75 PHE A O 1
ATOM 596 N N . ARG A 1 76 ? -22.360 -30.046 12.444 1.00 98.50 76 ARG A N 1
ATOM 597 C CA . ARG A 1 76 ? -21.675 -31.330 12.216 1.00 98.50 76 ARG A CA 1
ATOM 598 C C . ARG A 1 76 ? -22.551 -32.321 11.456 1.00 98.50 76 ARG A C 1
ATOM 600 O O . ARG A 1 76 ? -22.090 -32.893 10.473 1.00 98.50 76 ARG A O 1
ATOM 607 N N . LYS A 1 77 ? -23.828 -32.453 11.830 1.00 98.19 77 LYS A N 1
ATOM 608 C CA . LYS A 1 77 ? -24.796 -33.329 11.142 1.00 98.19 77 LYS A CA 1
ATOM 609 C C . LYS A 1 77 ? -25.020 -32.961 9.670 1.00 98.19 77 LYS A C 1
ATOM 611 O O . LYS A 1 77 ? -25.359 -33.824 8.871 1.00 98.19 77 LYS A O 1
ATOM 616 N N . ARG A 1 78 ? -24.822 -31.691 9.293 1.00 98.00 78 ARG A N 1
ATOM 617 C CA . ARG A 1 78 ? -24.943 -31.200 7.904 1.00 98.00 78 ARG A CA 1
ATOM 618 C C . ARG A 1 78 ? -23.643 -31.292 7.095 1.00 98.00 78 ARG A C 1
ATOM 620 O O . ARG A 1 78 ? -23.630 -30.887 5.928 1.00 98.00 78 ARG A O 1
ATOM 627 N N . ALA A 1 79 ? -22.543 -31.752 7.693 1.00 98.38 79 ALA A N 1
ATOM 628 C CA . ALA A 1 79 ? -21.275 -31.914 6.993 1.00 98.38 79 ALA A CA 1
ATOM 629 C C . ALA A 1 79 ? -21.369 -33.011 5.920 1.00 98.38 79 ALA A C 1
ATOM 631 O O . ALA A 1 79 ? -22.148 -33.956 6.039 1.00 98.38 79 ALA A O 1
ATOM 632 N N . LEU A 1 80 ? -20.555 -32.891 4.867 1.00 98.56 80 LEU A N 1
ATOM 633 C CA . LEU A 1 80 ? -20.435 -33.955 3.871 1.00 98.56 80 LEU A CA 1
ATOM 634 C C . LEU A 1 80 ? -19.757 -35.157 4.521 1.00 98.56 80 LEU A C 1
ATOM 636 O O . LEU A 1 80 ? -18.622 -35.053 4.982 1.00 98.56 80 LEU A O 1
ATOM 640 N N . ASN A 1 81 ? -20.457 -36.283 4.534 1.00 98.50 81 ASN A N 1
ATOM 641 C CA . ASN A 1 81 ? -19.956 -37.545 5.047 1.00 98.50 81 ASN A CA 1
ATOM 642 C C . ASN A 1 81 ? -20.514 -38.678 4.170 1.00 98.50 81 ASN A C 1
ATOM 644 O O . ASN A 1 81 ? -21.722 -38.687 3.922 1.00 98.50 81 ASN A O 1
ATOM 648 N N . PRO A 1 82 ? -19.683 -39.620 3.689 1.00 98.25 82 PRO A N 1
ATOM 649 C CA . PRO A 1 82 ? -20.168 -40.773 2.931 1.00 98.25 82 PRO A CA 1
ATOM 650 C C . PRO A 1 82 ? -21.149 -41.675 3.704 1.00 98.25 82 PRO A C 1
ATOM 652 O O . PRO A 1 82 ? -21.907 -42.395 3.065 1.00 98.25 82 PRO A O 1
ATOM 655 N N . GLU A 1 83 ? -21.181 -41.629 5.039 1.00 98.38 83 GLU A N 1
ATOM 656 C CA . GLU A 1 83 ? -22.134 -42.392 5.866 1.00 98.38 83 GLU A CA 1
ATOM 657 C C . GLU A 1 83 ? -23.544 -41.774 5.901 1.00 98.38 83 GLU A C 1
ATOM 659 O O . GLU A 1 83 ? -24.518 -42.455 6.214 1.00 98.38 83 GLU A O 1
ATOM 664 N N . HIS A 1 84 ? -23.675 -40.492 5.550 1.00 97.25 84 HIS A N 1
ATOM 665 C CA . HIS A 1 84 ? -24.955 -39.791 5.406 1.00 97.25 84 HIS A CA 1
ATOM 666 C C . HIS A 1 84 ? -24.872 -38.771 4.251 1.00 97.25 84 HIS A C 1
ATOM 668 O O . HIS A 1 84 ? -24.880 -37.551 4.466 1.00 97.25 84 HIS A O 1
ATOM 674 N N . PRO A 1 85 ? -24.720 -39.260 3.005 1.00 98.06 85 PRO A N 1
ATOM 675 C CA . PRO A 1 85 ? -24.342 -38.424 1.878 1.00 98.06 85 PRO A CA 1
ATOM 676 C C . PRO A 1 85 ? -25.479 -37.493 1.457 1.00 98.06 85 PRO A C 1
ATOM 678 O O . PRO A 1 85 ? -26.653 -37.858 1.451 1.00 98.06 85 PRO A O 1
ATOM 681 N N . VAL A 1 86 ? -25.102 -36.288 1.035 1.00 98.25 86 VAL A N 1
ATOM 682 C CA . VAL A 1 86 ? -25.986 -35.293 0.418 1.00 98.25 86 VAL A CA 1
ATOM 683 C C . VAL A 1 86 ? -25.268 -34.639 -0.760 1.00 98.25 86 VAL A C 1
ATOM 685 O O . VAL A 1 86 ? -24.038 -34.564 -0.780 1.00 98.25 86 VAL A O 1
ATOM 688 N N . GLN A 1 87 ? -26.022 -34.116 -1.724 1.00 98.31 87 GLN A N 1
ATOM 689 C CA . GLN A 1 87 ? -25.480 -33.311 -2.819 1.00 98.31 87 GLN A CA 1
ATOM 690 C C . GLN A 1 87 ? -25.667 -31.817 -2.518 1.00 98.31 87 GLN A C 1
ATOM 692 O O . GLN A 1 87 ? -26.720 -31.402 -2.038 1.00 98.31 87 GLN A O 1
ATOM 697 N N . ARG A 1 88 ? -24.648 -30.992 -2.788 1.00 98.06 88 ARG A N 1
ATOM 698 C CA . ARG A 1 88 ? -24.681 -29.524 -2.630 1.00 98.06 88 ARG A CA 1
ATOM 699 C C . ARG A 1 88 ? -23.981 -28.868 -3.824 1.00 98.06 88 ARG A C 1
ATOM 701 O O . ARG A 1 88 ? -23.089 -29.480 -4.399 1.00 98.06 88 ARG A O 1
ATOM 708 N N . GLY A 1 89 ? -24.373 -27.644 -4.185 1.00 96.81 89 GLY A N 1
ATOM 709 C CA . GLY A 1 89 ? -23.813 -26.935 -5.348 1.00 96.81 89 GLY A CA 1
ATOM 710 C C . GLY A 1 89 ? -24.361 -27.420 -6.696 1.00 96.81 89 GLY A C 1
ATOM 711 O O . GLY A 1 89 ? -23.625 -27.489 -7.673 1.00 96.81 89 GLY A O 1
ATOM 712 N N . THR A 1 90 ? -25.638 -27.805 -6.744 1.00 98.38 90 THR A N 1
ATOM 713 C CA . THR A 1 90 ? -26.309 -28.248 -7.976 1.00 98.38 90 THR A CA 1
ATOM 714 C C . THR A 1 90 ? -26.484 -27.102 -8.971 1.00 98.38 90 THR A C 1
ATOM 716 O O . THR A 1 90 ? -26.748 -25.971 -8.563 1.00 98.38 90 THR A O 1
ATOM 719 N N . ALA A 1 91 ? -26.464 -27.408 -10.269 1.00 98.44 91 ALA A N 1
ATOM 720 C CA . ALA A 1 91 ? -26.998 -26.511 -11.290 1.00 98.44 91 ALA A CA 1
ATOM 721 C C . ALA A 1 91 ? -28.535 -26.498 -11.218 1.00 98.44 91 ALA A C 1
ATOM 723 O O . ALA A 1 91 ? -29.152 -27.550 -11.047 1.00 98.44 91 ALA A O 1
ATOM 724 N N . GLN A 1 92 ? -29.149 -25.319 -11.322 1.00 98.44 92 GLN A N 1
ATOM 725 C CA . GLN A 1 92 ? -30.602 -25.148 -11.248 1.00 98.44 92 GLN A CA 1
ATOM 726 C C . GLN A 1 92 ? -31.100 -24.336 -12.440 1.00 98.44 92 GLN A C 1
ATOM 728 O O . GLN A 1 92 ? -30.463 -23.363 -12.841 1.00 98.44 92 GLN A O 1
ATOM 733 N N . ASN A 1 93 ? -32.248 -24.738 -12.979 1.00 98.25 93 ASN A N 1
ATOM 734 C CA . ASN A 1 93 ? -32.946 -24.011 -14.030 1.00 98.25 93 ASN A CA 1
ATOM 735 C C . ASN A 1 93 ? -33.760 -22.835 -13.440 1.00 98.25 93 ASN A C 1
ATOM 737 O O . ASN A 1 93 ? -33.920 -22.732 -12.216 1.00 98.25 93 ASN A O 1
ATOM 741 N N . PRO A 1 94 ? -34.299 -21.938 -14.292 1.00 98.69 94 PRO A N 1
ATOM 742 C CA . PRO A 1 94 ? -35.112 -20.806 -13.839 1.00 98.69 94 PRO A CA 1
ATOM 743 C C . PRO A 1 94 ? -36.406 -21.186 -13.102 1.00 98.69 94 PRO A C 1
ATOM 745 O O . PRO A 1 94 ? -36.968 -20.349 -12.404 1.00 98.69 94 PRO A O 1
ATOM 748 N N . ASP A 1 95 ? -36.882 -22.423 -13.257 1.00 97.94 95 ASP A N 1
ATOM 749 C CA . ASP A 1 95 ? -38.110 -22.945 -12.649 1.00 97.94 95 ASP A CA 1
ATOM 750 C C . ASP A 1 95 ? -38.054 -23.042 -11.118 1.00 97.94 95 ASP A C 1
ATOM 752 O O . ASP A 1 95 ? -39.104 -22.943 -10.485 1.00 97.94 95 ASP A O 1
ATOM 756 N N . ILE A 1 96 ? -36.865 -23.220 -10.527 1.00 98.50 96 ILE A N 1
ATOM 757 C CA . ILE A 1 96 ? -36.687 -23.372 -9.071 1.00 98.50 96 ILE A CA 1
ATOM 758 C C . ILE A 1 96 ? -35.602 -22.480 -8.459 1.00 98.50 96 ILE A C 1
ATOM 760 O O . ILE A 1 96 ? -35.570 -22.333 -7.234 1.00 98.50 96 ILE A O 1
ATOM 764 N N . TYR A 1 97 ? -34.701 -21.899 -9.263 1.00 98.62 97 TYR A N 1
ATOM 765 C CA . TYR A 1 97 ? -33.565 -21.136 -8.732 1.00 98.62 97 TYR A CA 1
ATOM 766 C C . TYR A 1 97 ? -34.014 -19.965 -7.848 1.00 98.62 97 TYR A C 1
ATOM 768 O O . TYR A 1 97 ? -33.471 -19.769 -6.760 1.00 98.62 97 TYR A O 1
ATOM 776 N N . PHE A 1 98 ? -35.033 -19.213 -8.278 1.00 98.62 98 PHE A N 1
ATOM 777 C CA . PHE A 1 98 ? -35.494 -18.042 -7.534 1.00 98.62 98 PHE A CA 1
ATOM 778 C C . PHE A 1 98 ? -36.104 -18.445 -6.182 1.00 98.62 98 PHE A C 1
ATOM 780 O O . PHE A 1 98 ? -35.690 -17.947 -5.138 1.00 98.62 98 PHE A O 1
ATOM 787 N N . GLN A 1 99 ? -37.001 -19.430 -6.172 1.00 98.62 99 GLN A N 1
ATOM 788 C CA . GLN A 1 99 ? -37.619 -19.944 -4.948 1.00 98.62 99 GLN A CA 1
ATOM 789 C C . GLN A 1 99 ? -36.565 -20.479 -3.970 1.00 98.62 99 GLN A C 1
ATOM 791 O O . GLN A 1 99 ? -36.632 -20.206 -2.773 1.00 98.62 99 GLN A O 1
ATOM 796 N N . ASN A 1 100 ? -35.560 -21.201 -4.475 1.00 98.12 100 ASN A N 1
ATOM 797 C CA . ASN A 1 100 ? -34.469 -21.713 -3.652 1.00 98.12 100 ASN A CA 1
ATOM 798 C C . ASN A 1 100 ? -33.575 -20.589 -3.094 1.00 98.12 100 ASN A C 1
ATOM 800 O O . ASN A 1 100 ? -33.090 -20.686 -1.967 1.00 98.12 100 ASN A O 1
ATOM 804 N N . ARG A 1 101 ? -33.378 -19.493 -3.840 1.00 98.50 101 ARG A N 1
ATOM 805 C CA . ARG A 1 101 ? -32.596 -18.337 -3.375 1.00 98.50 101 ARG A CA 1
ATOM 806 C C . ARG A 1 101 ? -33.269 -17.600 -2.213 1.00 98.50 101 ARG A C 1
ATOM 808 O O . ARG A 1 101 ? -32.561 -17.185 -1.292 1.00 98.50 101 ARG A O 1
ATOM 815 N N . GLU A 1 102 ? -34.597 -17.491 -2.245 1.00 98.69 102 GLU A N 1
ATOM 816 C CA . GLU A 1 102 ? -35.430 -16.862 -1.205 1.00 98.69 102 GLU A CA 1
ATOM 817 C C . GLU A 1 102 ? -35.641 -17.765 0.025 1.00 98.69 102 GLU A C 1
ATOM 819 O O . GLU A 1 102 ? -35.964 -17.286 1.113 1.00 98.69 102 GLU A O 1
ATOM 824 N N . ALA A 1 103 ? -35.404 -19.078 -0.093 1.00 98.62 103 ALA A N 1
ATOM 825 C CA . ALA A 1 103 ? -35.551 -20.023 1.020 1.00 98.62 103 ALA A CA 1
ATOM 826 C C . ALA A 1 103 ? -34.627 -19.710 2.217 1.00 98.62 103 ALA A C 1
ATOM 828 O O . ALA A 1 103 ? -34.892 -20.140 3.341 1.00 98.62 103 ALA A O 1
ATOM 829 N N . ALA A 1 104 ? -33.559 -18.934 2.003 1.00 98.69 104 ALA A N 1
ATOM 830 C CA . ALA A 1 104 ? -32.651 -18.491 3.057 1.00 98.69 104 ALA A CA 1
ATOM 831 C C . ALA A 1 104 ? -33.177 -17.290 3.875 1.00 98.69 104 ALA A C 1
ATOM 833 O O . ALA A 1 104 ? -32.612 -16.991 4.929 1.00 98.69 104 ALA A O 1
ATOM 834 N N . ASN A 1 105 ? -34.251 -16.614 3.449 1.00 98.88 105 ASN A N 1
ATOM 835 C CA . ASN A 1 105 ? -34.752 -15.386 4.084 1.00 98.88 105 ASN A CA 1
ATOM 836 C C . ASN A 1 105 ? -34.972 -15.493 5.604 1.00 98.88 105 ASN A C 1
ATOM 838 O O . ASN A 1 105 ? -34.542 -14.578 6.312 1.00 98.88 105 ASN A O 1
ATOM 842 N N . PRO A 1 106 ? -35.549 -16.583 6.158 1.00 98.81 106 PRO A N 1
ATOM 843 C CA . PRO A 1 106 ? -35.736 -16.704 7.606 1.00 98.81 106 PRO A CA 1
ATOM 844 C C . PRO A 1 106 ? -34.433 -16.593 8.412 1.00 98.81 106 PRO A C 1
ATOM 846 O O . PRO A 1 106 ? -34.437 -16.040 9.511 1.00 98.81 106 PRO A O 1
ATOM 849 N N . TYR A 1 107 ? -33.306 -17.060 7.862 1.00 98.81 107 TYR A N 1
ATOM 850 C CA . TYR A 1 107 ? -31.997 -16.967 8.515 1.00 98.81 107 TYR A CA 1
ATOM 851 C C . TYR A 1 107 ? -31.515 -15.512 8.596 1.00 98.81 107 TYR A C 1
ATOM 853 O O . TYR A 1 107 ? -31.057 -15.058 9.647 1.00 98.81 107 TYR A O 1
ATOM 861 N N . TYR A 1 108 ? -31.676 -14.750 7.513 1.00 98.81 108 TYR A N 1
ATOM 862 C CA . TYR A 1 108 ? -31.299 -13.336 7.466 1.00 98.81 108 TYR A CA 1
ATOM 863 C C . TYR A 1 108 ? -32.208 -12.460 8.330 1.00 98.81 108 TYR A C 1
ATOM 865 O O . TYR A 1 108 ? -31.703 -11.604 9.053 1.00 98.81 108 TYR A O 1
ATOM 873 N N . LEU A 1 109 ? -33.520 -12.717 8.329 1.00 98.81 109 LEU A N 1
ATOM 874 C CA . LEU A 1 109 ? -34.484 -12.004 9.175 1.00 98.81 109 LEU A CA 1
ATOM 875 C C . LEU A 1 109 ? -34.214 -12.220 10.674 1.00 98.81 109 LEU A C 1
ATOM 877 O O . LEU A 1 109 ? -34.348 -11.290 11.465 1.00 98.81 109 LEU A O 1
ATOM 881 N N . ALA A 1 110 ? -33.786 -13.423 11.074 1.00 98.75 110 ALA A N 1
ATOM 882 C CA . ALA A 1 110 ? -33.459 -13.730 12.468 1.00 98.75 110 ALA A CA 1
ATOM 883 C C . ALA A 1 110 ? -32.098 -13.168 12.926 1.00 98.75 110 ALA A C 1
ATOM 885 O O . ALA A 1 110 ? -31.872 -12.980 14.125 1.00 98.75 110 ALA A O 1
ATOM 886 N N . THR A 1 111 ? -31.177 -12.904 11.994 1.00 98.88 111 THR A N 1
ATOM 887 C CA . THR A 1 111 ? -29.778 -12.571 12.309 1.00 98.88 111 THR A CA 1
ATOM 888 C C . THR A 1 111 ? -29.619 -11.310 13.175 1.00 98.88 111 THR A C 1
ATOM 890 O O . THR A 1 111 ? -28.895 -11.398 14.168 1.00 98.88 111 THR A O 1
ATOM 893 N N . PRO A 1 112 ? -30.292 -10.168 12.917 1.00 98.88 112 PRO A N 1
ATOM 894 C CA . PRO A 1 112 ? -30.169 -8.985 13.774 1.00 98.88 112 PRO A CA 1
ATOM 895 C C . PRO A 1 112 ? -30.544 -9.240 15.240 1.00 98.88 112 PRO A C 1
ATOM 897 O O . PRO A 1 112 ? -29.821 -8.820 16.143 1.00 98.88 112 PRO A O 1
ATOM 900 N N . GLY A 1 113 ? -31.632 -9.980 15.483 1.00 98.81 113 GLY A N 1
ATOM 901 C CA . GLY A 1 113 ? -32.062 -10.343 16.836 1.00 98.81 113 GLY A CA 1
ATOM 902 C C . GLY A 1 113 ? -31.079 -11.287 17.532 1.00 98.81 113 GLY A C 1
ATOM 903 O O . GLY A 1 113 ? -30.784 -11.115 18.713 1.00 98.81 113 GLY A O 1
ATOM 904 N N . ILE A 1 114 ? -30.508 -12.240 16.786 1.00 98.88 114 ILE A N 1
ATOM 905 C CA . ILE A 1 114 ? -29.443 -13.123 17.284 1.00 98.88 114 ILE A CA 1
ATOM 906 C C . ILE A 1 114 ? -28.212 -12.307 17.693 1.00 98.88 114 ILE A C 1
ATOM 908 O O . ILE A 1 114 ? -27.698 -12.506 18.791 1.00 98.88 114 ILE A O 1
ATOM 912 N N . VAL A 1 115 ? -27.760 -11.374 16.851 1.00 98.88 115 VAL A N 1
ATOM 913 C CA . VAL A 1 115 ? -26.601 -10.520 17.155 1.00 98.88 115 VAL A CA 1
ATOM 914 C C . VAL A 1 115 ? -26.858 -9.687 18.411 1.00 98.88 115 VAL A C 1
ATOM 916 O O . VAL A 1 115 ? -26.009 -9.663 19.298 1.00 98.88 115 VAL A O 1
ATOM 919 N N . ALA A 1 116 ? -28.036 -9.069 18.539 1.00 98.81 116 ALA A N 1
ATOM 920 C CA . ALA A 1 116 ? -28.401 -8.295 19.726 1.00 98.81 116 ALA A CA 1
ATOM 921 C C . ALA A 1 116 ? -28.419 -9.149 21.012 1.00 98.81 116 ALA A C 1
ATOM 923 O O . ALA A 1 116 ? -27.940 -8.713 22.062 1.00 98.81 116 ALA A O 1
ATOM 924 N N . GLU A 1 117 ? -28.919 -10.387 20.945 1.00 98.75 117 GLU A N 1
ATOM 925 C CA . GLU A 1 117 ? -28.874 -11.322 22.076 1.00 98.75 117 GLU A CA 1
ATOM 926 C C . GLU A 1 117 ? -27.434 -11.665 22.476 1.00 98.75 117 GLU A C 1
ATOM 928 O O . GLU A 1 117 ? -27.104 -11.664 23.665 1.00 98.75 117 GLU A O 1
ATOM 933 N N . ILE A 1 118 ? -26.577 -11.971 21.498 1.00 98.81 118 ILE A N 1
ATOM 934 C CA . ILE A 1 118 ? -25.175 -12.315 21.746 1.00 98.81 118 ILE A CA 1
ATOM 935 C C . ILE A 1 118 ? -24.407 -11.109 22.301 1.00 98.81 118 ILE A C 1
ATOM 937 O O . ILE A 1 118 ? -23.682 -11.270 23.279 1.00 98.81 118 ILE A O 1
ATOM 941 N N . MET A 1 119 ? -24.620 -9.904 21.762 1.00 98.81 119 MET A N 1
ATOM 942 C CA . MET A 1 119 ? -24.067 -8.658 22.308 1.00 98.81 119 MET A CA 1
ATOM 943 C C . MET A 1 119 ? -24.427 -8.477 23.786 1.00 98.81 119 MET A C 1
ATOM 945 O O . MET A 1 119 ? -23.563 -8.157 24.597 1.00 98.81 119 MET A O 1
ATOM 949 N N . ASN A 1 120 ? -25.678 -8.749 24.168 1.00 98.56 120 ASN A N 1
ATOM 950 C CA . ASN A 1 120 ? -26.109 -8.681 25.565 1.00 98.56 120 ASN A CA 1
ATOM 951 C C . ASN A 1 120 ? -25.449 -9.766 26.437 1.00 98.56 120 ASN A C 1
ATOM 953 O O . ASN A 1 120 ? -25.066 -9.502 27.573 1.00 98.56 120 ASN A O 1
ATOM 957 N N . LYS A 1 121 ? -25.299 -10.994 25.925 1.00 98.50 121 LYS A N 1
ATOM 958 C CA . LYS A 1 121 ? -24.603 -12.075 26.645 1.00 98.50 121 LYS A CA 1
ATOM 959 C C . LYS A 1 121 ? -23.140 -11.735 26.911 1.00 98.50 121 LYS A C 1
ATOM 961 O O . LYS A 1 121 ? -22.689 -11.911 28.038 1.00 98.50 121 LYS A O 1
ATOM 966 N N . VAL A 1 122 ? -22.437 -11.216 25.906 1.00 98.31 122 VAL A N 1
ATOM 967 C CA . VAL A 1 122 ? -21.056 -10.743 26.060 1.00 98.31 122 VAL A CA 1
ATOM 968 C C . VAL A 1 122 ? -21.009 -9.557 27.024 1.00 98.31 122 VAL A C 1
ATOM 970 O O . VAL A 1 122 ? -20.209 -9.578 27.948 1.00 98.31 122 VAL A O 1
ATOM 973 N N . GLY A 1 123 ? -21.932 -8.597 26.927 1.00 98.06 123 GLY A N 1
ATOM 974 C CA . GLY A 1 123 ? -21.971 -7.467 27.861 1.00 98.06 123 GLY A CA 1
ATOM 975 C C . GLY A 1 123 ? -22.238 -7.848 29.317 1.00 98.06 123 GLY A C 1
ATOM 976 O O . GLY A 1 123 ? -21.674 -7.239 30.218 1.00 98.06 123 GLY A O 1
ATOM 977 N N . LYS A 1 124 ? -23.022 -8.900 29.583 1.00 98.25 124 LYS A N 1
ATOM 978 C CA . LYS A 1 124 ? -23.188 -9.441 30.946 1.00 98.25 124 LYS A CA 1
ATOM 979 C C . LYS A 1 124 ? -21.919 -10.084 31.497 1.00 98.25 124 LYS A C 1
ATOM 981 O O . LYS A 1 124 ? -21.733 -10.081 32.708 1.00 98.25 124 LYS A O 1
ATOM 986 N N . LEU A 1 125 ? -21.102 -10.665 30.624 1.00 97.31 125 LEU A N 1
ATOM 987 C CA . LEU A 1 125 ? -19.833 -11.280 30.992 1.00 97.31 125 LEU A CA 1
ATOM 988 C C . LEU A 1 125 ? -18.774 -10.209 31.279 1.00 97.31 125 LEU A C 1
ATOM 990 O O . LEU A 1 125 ? -18.069 -10.297 32.274 1.00 97.31 125 LEU A O 1
ATOM 994 N N . THR A 1 126 ? -18.688 -9.198 30.418 1.00 97.69 126 THR A N 1
ATOM 995 C CA . THR A 1 126 ? -17.563 -8.257 30.392 1.00 97.69 126 THR A CA 1
ATOM 996 C C . THR A 1 126 ? -17.867 -6.884 30.995 1.00 97.69 126 THR A C 1
ATOM 998 O O . THR A 1 126 ? -16.980 -6.049 31.140 1.00 97.69 126 THR A O 1
ATOM 1001 N N . GLY A 1 127 ? -19.140 -6.588 31.268 1.00 98.00 127 GLY A N 1
ATOM 1002 C CA . GLY A 1 127 ? -19.618 -5.252 31.633 1.00 98.00 127 GLY A CA 1
ATOM 1003 C C . GLY A 1 127 ? -19.733 -4.272 30.456 1.00 98.00 127 GLY A C 1
ATOM 1004 O O . GLY A 1 127 ? -20.217 -3.156 30.648 1.00 98.00 127 GLY A O 1
ATOM 1005 N N . ARG A 1 128 ? -19.333 -4.664 29.237 1.00 98.06 128 ARG A N 1
ATOM 1006 C CA . ARG A 1 128 ? -19.339 -3.811 28.036 1.00 98.06 128 ARG A CA 1
ATOM 1007 C C . ARG A 1 128 ? -20.530 -4.148 27.142 1.00 98.06 128 ARG A C 1
ATOM 1009 O O . ARG A 1 128 ? -20.535 -5.157 26.440 1.00 98.06 128 ARG A O 1
ATOM 1016 N N . PHE A 1 129 ? -21.568 -3.319 27.189 1.00 98.19 129 PHE A N 1
ATOM 1017 C CA . PHE A 1 129 ? -22.814 -3.561 26.461 1.00 98.19 129 PHE A CA 1
ATOM 1018 C C . PHE A 1 129 ? -22.794 -2.932 25.073 1.00 98.19 129 PHE A C 1
ATOM 1020 O O . PHE A 1 129 ? -22.523 -1.746 24.938 1.00 98.19 129 PHE A O 1
ATOM 1027 N N . TYR A 1 130 ? -23.180 -3.723 24.073 1.00 98.56 130 TYR A N 1
ATOM 1028 C CA . TYR A 1 130 ? -23.270 -3.300 22.679 1.00 98.56 130 TYR A CA 1
ATOM 1029 C C . TYR A 1 130 ? -24.690 -3.457 22.136 1.00 98.56 130 TYR A C 1
ATOM 1031 O O . TYR A 1 130 ? -25.494 -4.249 22.641 1.00 98.56 130 TYR A O 1
ATOM 1039 N N . LYS A 1 131 ? -24.983 -2.726 21.062 1.00 98.56 131 LYS A N 1
ATOM 1040 C CA . LYS A 1 131 ? -26.206 -2.851 20.259 1.00 98.56 131 LYS A CA 1
ATOM 1041 C C . LYS A 1 131 ? -25.851 -2.853 18.766 1.00 98.56 131 LYS A C 1
ATOM 1043 O O . LYS A 1 131 ? -24.801 -2.325 18.407 1.00 98.56 131 LYS A O 1
ATOM 1048 N N . PRO A 1 132 ? -26.717 -3.380 17.874 1.00 98.75 132 PRO A N 1
ATOM 1049 C CA . PRO A 1 132 ? -26.499 -3.298 16.424 1.00 98.75 132 PRO A CA 1
ATOM 1050 C C . PRO A 1 132 ? -26.234 -1.866 15.927 1.00 98.75 132 PRO A C 1
ATOM 1052 O O . PRO A 1 132 ? -25.382 -1.660 15.063 1.00 98.75 132 PRO A O 1
ATOM 1055 N N . PHE A 1 133 ? -26.920 -0.895 16.537 1.00 98.88 133 PHE A N 1
ATOM 1056 C CA . PHE A 1 133 ? -26.680 0.541 16.421 1.00 98.88 133 PHE A CA 1
ATOM 1057 C C . PHE A 1 133 ? -26.645 1.139 17.824 1.00 98.88 133 PHE A C 1
ATOM 1059 O O . PHE A 1 133 ? -27.461 0.766 18.670 1.00 98.88 133 PHE A O 1
ATOM 1066 N N . GLU A 1 134 ? -25.725 2.060 18.078 1.00 98.38 134 GLU A N 1
ATOM 1067 C CA . GLU A 1 134 ? -25.513 2.642 19.403 1.00 98.38 134 GLU A CA 1
ATOM 1068 C C . GLU A 1 134 ? -25.489 4.163 19.319 1.00 98.38 134 GLU A C 1
ATOM 1070 O O . GLU A 1 134 ? -24.801 4.717 18.468 1.00 98.38 134 GLU A O 1
ATOM 1075 N N . TYR A 1 135 ? -26.253 4.827 20.186 1.00 98.69 135 TYR A N 1
ATOM 1076 C CA . TYR A 1 135 ? -26.306 6.283 20.249 1.00 98.69 135 TYR A CA 1
ATOM 1077 C C . TYR A 1 135 ? -25.468 6.813 21.412 1.00 98.69 135 TYR A C 1
ATOM 1079 O O . TYR A 1 135 ? -25.597 6.319 22.534 1.00 98.69 135 TYR A O 1
ATOM 1087 N N . VAL A 1 136 ? -24.683 7.858 21.150 1.00 98.31 136 VAL A N 1
ATOM 1088 C CA . VAL A 1 136 ? -23.975 8.655 22.159 1.00 98.31 136 VAL A CA 1
ATOM 1089 C C . VAL A 1 136 ? -24.190 10.135 21.854 1.00 98.31 136 VAL A C 1
ATOM 1091 O O . VAL A 1 136 ? -24.077 10.550 20.705 1.00 98.31 136 VAL A O 1
ATOM 1094 N N . GLY A 1 137 ? -24.498 10.951 22.860 1.00 98.12 137 GLY A N 1
ATOM 1095 C CA . GLY A 1 137 ? -24.701 12.388 22.676 1.00 98.12 137 GLY A CA 1
ATOM 1096 C C . GLY A 1 137 ? -25.791 12.967 23.566 1.00 98.12 137 GLY A C 1
ATOM 1097 O O . GLY A 1 137 ? -26.272 12.316 24.495 1.00 98.12 137 GLY A O 1
ATOM 1098 N N . ALA A 1 138 ? -26.211 14.192 23.253 1.00 98.12 138 ALA A N 1
ATOM 1099 C CA . ALA A 1 138 ? -27.310 14.851 23.950 1.00 98.12 138 ALA A CA 1
ATOM 1100 C C . ALA A 1 138 ? -28.620 14.059 23.755 1.00 98.12 138 ALA A C 1
ATOM 1102 O O . ALA A 1 138 ? -28.949 13.711 22.619 1.00 98.12 138 ALA A O 1
ATOM 1103 N N . PRO A 1 139 ? -29.415 13.783 24.803 1.00 97.25 139 PRO A N 1
ATOM 1104 C CA . PRO A 1 139 ? -30.720 13.134 24.641 1.00 97.25 139 PRO A CA 1
ATOM 1105 C C . PRO A 1 139 ? -31.691 13.923 23.749 1.00 97.25 139 PRO A C 1
ATOM 1107 O O . PRO A 1 139 ? -32.581 13.335 23.139 1.00 97.25 139 PRO A O 1
ATOM 1110 N N . ASP A 1 140 ? -31.508 15.243 23.672 1.00 97.62 140 ASP A N 1
ATOM 1111 C CA . ASP A 1 140 ? -32.257 16.189 22.847 1.00 97.62 140 ASP A CA 1
ATOM 1112 C C . ASP A 1 140 ? -31.438 16.712 21.650 1.00 97.62 140 ASP A C 1
ATOM 1114 O O . ASP A 1 140 ? -31.649 17.837 21.193 1.00 97.62 140 ASP A O 1
ATOM 1118 N N . ALA A 1 141 ? -30.494 15.915 21.130 1.00 98.38 141 ALA A N 1
ATOM 1119 C CA . ALA A 1 141 ? -29.684 16.307 19.978 1.00 98.38 141 ALA A CA 1
ATOM 1120 C C . ALA A 1 141 ? -30.543 16.689 18.763 1.00 98.38 141 ALA A C 1
ATOM 1122 O O . ALA A 1 141 ? -31.518 16.015 18.427 1.00 98.38 141 ALA A O 1
ATOM 1123 N N . GLU A 1 142 ? -30.133 17.751 18.071 1.00 98.19 142 GLU A N 1
ATOM 1124 C CA . GLU A 1 142 ? -30.785 18.254 16.853 1.00 98.19 142 GLU A CA 1
ATOM 1125 C C . GLU A 1 142 ? -29.971 17.895 15.597 1.00 98.19 142 GLU A C 1
ATOM 1127 O O . GLU A 1 142 ? -30.524 17.756 14.501 1.00 98.19 142 GLU A O 1
ATOM 1132 N N . ARG A 1 143 ? -28.655 17.702 15.768 1.00 98.62 143 ARG A N 1
ATOM 1133 C CA . ARG A 1 143 ? -27.688 17.348 14.722 1.00 98.62 143 ARG A CA 1
ATOM 1134 C C . ARG A 1 143 ? -26.938 16.084 15.123 1.00 98.62 143 ARG A C 1
ATOM 1136 O O . ARG A 1 143 ? -26.369 16.043 16.212 1.00 98.62 143 ARG A O 1
ATOM 1143 N N . ILE A 1 144 ? -26.884 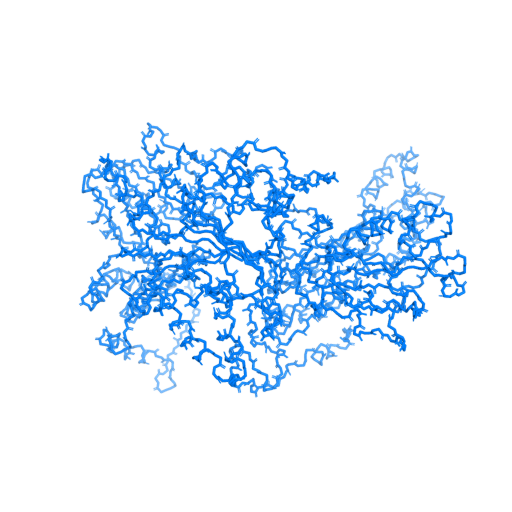15.083 14.250 1.00 98.81 144 ILE A N 1
ATOM 1144 C CA . ILE A 1 144 ? -26.105 13.868 14.520 1.00 98.81 144 ILE A CA 1
ATOM 1145 C C . ILE A 1 144 ? -25.201 13.479 13.358 1.00 98.81 144 ILE A C 1
ATOM 1147 O O . ILE A 1 144 ? -25.467 13.802 12.199 1.00 98.81 144 ILE A O 1
ATOM 1151 N N . ILE A 1 145 ? -24.155 12.730 13.690 1.00 98.94 145 ILE A N 1
ATOM 1152 C CA . ILE A 1 145 ? -23.338 11.993 12.730 1.00 98.94 145 ILE A CA 1
ATOM 1153 C C . ILE A 1 145 ? -23.703 10.506 12.801 1.00 98.94 145 ILE A C 1
ATOM 1155 O O . ILE A 1 145 ? -23.943 9.973 13.881 1.00 98.94 145 ILE A O 1
ATOM 1159 N N . ILE A 1 146 ? -23.730 9.821 11.660 1.00 98.94 146 ILE A N 1
ATOM 1160 C CA . ILE A 1 146 ? -23.809 8.358 11.572 1.00 98.94 146 ILE A CA 1
ATOM 1161 C C . ILE A 1 146 ? -22.504 7.872 10.947 1.00 98.94 146 ILE A C 1
ATOM 1163 O O . ILE A 1 146 ? -22.153 8.296 9.847 1.00 98.94 146 ILE A O 1
ATOM 1167 N N . CYS A 1 147 ? -21.770 7.020 11.660 1.00 98.12 147 CYS A N 1
ATOM 1168 C CA . CYS A 1 147 ? -20.425 6.600 11.268 1.00 98.12 147 CYS A CA 1
ATOM 1169 C C . CYS A 1 147 ? -20.146 5.149 11.696 1.00 98.12 147 CYS A C 1
ATOM 1171 O O . CYS A 1 147 ? -20.820 4.594 12.570 1.00 98.12 147 CYS A O 1
ATOM 1173 N N . MET A 1 148 ? -19.146 4.531 11.072 1.00 98.50 148 MET A N 1
ATOM 1174 C CA . MET A 1 148 ? -18.739 3.145 11.290 1.00 98.50 148 MET A CA 1
ATOM 1175 C C . MET A 1 148 ? -17.211 3.035 11.372 1.00 98.50 148 MET A C 1
ATOM 1177 O O . MET A 1 148 ? -16.498 3.838 10.777 1.00 98.50 148 MET A O 1
ATOM 1181 N N . GLY A 1 149 ? -16.700 2.028 12.083 1.00 98.44 149 GLY A N 1
ATOM 1182 C CA . GLY A 1 149 ? -15.255 1.844 12.260 1.00 98.44 149 GLY A CA 1
ATOM 1183 C C . GLY A 1 149 ? -14.640 2.888 13.196 1.00 98.44 149 GLY A C 1
ATOM 1184 O O . GLY A 1 149 ? -15.340 3.514 13.992 1.00 98.44 149 GLY A O 1
ATOM 1185 N N . SER A 1 150 ? -13.322 3.081 13.125 1.00 98.50 150 SER A N 1
ATOM 1186 C CA . SER A 1 150 ? -12.572 3.854 14.125 1.00 98.50 150 SER A CA 1
ATOM 1187 C C . SER A 1 150 ? -12.904 5.342 14.134 1.00 98.50 150 SER A C 1
ATOM 1189 O O . SER A 1 150 ? -12.725 6.004 15.151 1.00 98.50 150 SER A O 1
ATOM 1191 N N . GLY A 1 151 ? -13.437 5.872 13.029 1.00 98.06 151 GLY A N 1
ATOM 1192 C CA . GLY A 1 151 ? -13.925 7.252 12.980 1.00 98.06 151 GLY A CA 1
ATOM 1193 C C . GLY A 1 151 ? -15.011 7.531 14.025 1.00 98.06 151 GLY A C 1
ATOM 1194 O O . GLY A 1 151 ? -15.117 8.657 14.501 1.00 98.06 151 GLY A O 1
ATOM 1195 N N . ALA A 1 152 ? -15.771 6.512 14.437 1.00 98.69 152 ALA A N 1
ATOM 1196 C CA . ALA A 1 152 ? -16.785 6.640 15.476 1.00 98.69 152 ALA A CA 1
ATOM 1197 C C . ALA A 1 152 ? -16.202 6.996 16.859 1.00 98.69 152 ALA A C 1
ATOM 1199 O O . ALA A 1 152 ? -16.845 7.740 17.594 1.00 98.69 152 ALA A O 1
ATOM 1200 N N . GLU A 1 153 ? -14.994 6.533 17.204 1.00 98.62 153 GLU A N 1
ATOM 1201 C CA . GLU A 1 153 ? -14.339 6.899 18.473 1.00 98.62 153 GLU A CA 1
ATOM 1202 C C . GLU A 1 153 ? -13.946 8.382 18.478 1.00 98.62 153 GLU A C 1
ATOM 1204 O O . GLU A 1 153 ? -14.240 9.098 19.431 1.00 98.62 153 GLU A O 1
ATOM 1209 N N . THR A 1 154 ? -13.381 8.887 17.374 1.00 98.62 154 THR A N 1
ATOM 1210 C CA . THR A 1 154 ? -13.061 10.319 17.240 1.00 98.62 154 THR A CA 1
ATOM 1211 C C . THR A 1 154 ? -14.312 11.190 17.277 1.00 98.62 154 THR A C 1
ATOM 1213 O O . THR A 1 154 ? -14.301 12.270 17.873 1.00 98.62 154 THR A O 1
ATOM 1216 N N . VAL A 1 155 ? -15.408 10.740 16.653 1.00 98.81 155 VAL A N 1
ATOM 1217 C CA . VAL A 1 155 ? -16.672 11.481 16.715 1.00 98.81 155 VAL A CA 1
ATOM 1218 C C . VAL A 1 155 ? -17.211 11.505 18.140 1.00 98.81 155 VAL A C 1
ATOM 1220 O O . VAL A 1 155 ? -17.641 12.565 18.580 1.00 98.81 155 VAL A O 1
ATOM 1223 N N . GLU A 1 156 ? -17.160 10.394 18.876 1.00 98.69 156 GLU A N 1
ATOM 1224 C CA . GLU A 1 156 ? -17.594 10.361 20.275 1.00 98.69 156 GLU A CA 1
ATOM 1225 C C . GLU A 1 156 ? -16.757 11.295 21.155 1.00 98.69 156 GLU A C 1
ATOM 1227 O O . GLU A 1 156 ? -17.321 12.101 21.896 1.00 98.69 156 GLU A O 1
ATOM 1232 N N . GLU A 1 157 ? -15.429 11.247 21.039 1.00 98.38 157 GLU A N 1
ATOM 1233 C CA . GLU A 1 157 ? -14.532 12.132 21.788 1.00 98.38 157 GLU A CA 1
ATOM 1234 C C . GLU A 1 157 ? -14.852 13.612 21.507 1.00 98.38 157 GLU A C 1
ATOM 1236 O O . GLU A 1 157 ? -14.968 14.432 22.422 1.00 98.38 157 GLU A O 1
ATOM 1241 N N . THR A 1 158 ? -15.121 13.940 20.240 1.00 98.50 158 THR A N 1
ATOM 1242 C CA . THR A 1 158 ? -15.530 15.290 19.834 1.00 98.50 158 THR A CA 1
ATOM 1243 C C . THR A 1 158 ? -16.910 15.662 20.373 1.00 98.50 158 THR A C 1
ATOM 1245 O O . THR A 1 158 ? -17.089 16.768 20.877 1.00 98.50 158 THR A O 1
ATOM 1248 N N . VAL A 1 159 ? -17.894 14.759 20.309 1.00 98.56 159 VAL A N 1
ATOM 1249 C CA . VAL A 1 159 ? -19.234 14.975 20.878 1.00 98.56 159 VAL A CA 1
ATOM 1250 C C . VAL A 1 159 ? -19.115 15.280 22.369 1.00 98.56 159 VAL A C 1
ATOM 1252 O O . VAL A 1 159 ? -19.661 16.283 22.818 1.00 98.56 159 VAL A O 1
ATOM 1255 N N . ASN A 1 160 ? -18.327 14.511 23.123 1.00 97.75 160 ASN A N 1
ATOM 1256 C CA . ASN A 1 160 ? -18.097 14.743 24.550 1.00 97.75 160 ASN A CA 1
ATOM 1257 C C . ASN A 1 160 ? -17.515 16.137 24.836 1.00 97.75 160 ASN A C 1
ATOM 1259 O O . ASN A 1 160 ? -17.904 16.786 25.811 1.00 97.75 160 ASN A O 1
ATOM 1263 N N . HIS A 1 161 ? -16.618 16.629 23.979 1.00 97.00 161 HIS A N 1
ATOM 1264 C CA . HIS A 1 161 ? -16.092 17.993 24.061 1.00 97.00 161 HIS A CA 1
ATOM 1265 C C . HIS A 1 161 ? -17.155 19.062 23.772 1.00 97.00 161 HIS A C 1
ATOM 1267 O O . HIS A 1 161 ? -17.283 20.031 24.521 1.00 97.00 161 HIS A O 1
ATOM 1273 N N . LEU A 1 162 ? -17.953 18.885 22.718 1.00 97.69 162 LEU A N 1
ATOM 1274 C CA . LEU A 1 162 ? -18.985 19.849 22.315 1.00 97.69 162 LEU A CA 1
ATOM 1275 C C . LEU A 1 162 ? -20.174 19.887 23.291 1.00 97.69 162 LEU A C 1
ATOM 1277 O O . LEU A 1 162 ? -20.733 20.957 23.537 1.00 97.69 162 LEU A O 1
ATOM 1281 N N . LEU A 1 163 ? -20.508 18.762 23.930 1.00 97.12 163 LEU A N 1
ATOM 1282 C CA . LEU A 1 163 ? -21.525 18.702 24.985 1.00 97.12 163 LEU A CA 1
ATOM 1283 C C . LEU A 1 163 ? -21.161 19.587 26.182 1.00 97.12 163 LEU A C 1
ATOM 1285 O O . LEU A 1 163 ? -22.023 20.286 26.711 1.00 97.12 163 LEU A O 1
ATOM 1289 N N . LYS A 1 164 ? -19.879 19.635 26.575 1.00 95.94 164 LYS A N 1
ATOM 1290 C CA . LYS A 1 164 ? -19.401 20.544 27.638 1.00 95.94 164 LYS A CA 1
ATOM 1291 C C . LYS A 1 164 ? -19.576 22.021 27.271 1.00 95.94 164 LYS A C 1
ATOM 1293 O O . LYS A 1 164 ? -19.659 22.862 28.161 1.00 95.94 164 LYS A O 1
ATOM 1298 N N . LYS A 1 165 ? -19.650 22.334 25.973 1.00 95.44 165 LYS A N 1
ATOM 1299 C CA . LYS A 1 165 ? -19.932 23.676 25.441 1.00 95.44 165 LYS A CA 1
ATOM 1300 C C . LYS A 1 165 ? -21.430 23.943 25.230 1.00 95.44 165 LYS A C 1
ATOM 1302 O O . LYS A 1 165 ? -21.787 25.021 24.765 1.00 95.44 165 LYS A O 1
ATOM 1307 N N . GLY A 1 166 ? -22.302 22.994 25.579 1.00 96.38 166 GLY A N 1
ATOM 1308 C CA . GLY A 1 166 ? -23.756 23.125 25.462 1.00 96.38 166 GLY A CA 1
ATOM 1309 C C . GLY A 1 166 ? -24.317 22.837 24.067 1.00 96.38 166 GLY A C 1
ATOM 1310 O O . GLY A 1 166 ? -25.475 23.159 23.804 1.00 96.38 166 GLY A O 1
ATOM 1311 N N . GLU A 1 167 ? -23.535 22.247 23.158 1.00 97.88 167 GLU A N 1
ATOM 1312 C CA . GLU A 1 167 ? -24.037 21.897 21.828 1.00 97.88 167 GLU A CA 1
ATOM 1313 C C . GLU A 1 167 ? -24.937 20.654 21.849 1.00 97.88 167 GLU A C 1
ATOM 1315 O O . GLU A 1 167 ? -24.606 19.627 22.436 1.00 97.88 167 GLU A O 1
ATOM 1320 N N . LYS A 1 168 ? -26.057 20.712 21.121 1.00 98.19 168 LYS A N 1
ATOM 1321 C CA . LYS A 1 168 ? -27.016 19.606 20.971 1.00 98.19 168 LYS A CA 1
ATOM 1322 C C . LYS A 1 168 ? -26.640 18.653 19.839 1.00 98.19 168 LYS A C 1
ATOM 1324 O O . LYS A 1 168 ? -27.307 18.605 18.798 1.00 98.19 168 LYS A O 1
ATOM 1329 N N . VAL A 1 169 ? -25.545 17.929 20.035 1.00 98.75 169 VAL A N 1
ATOM 1330 C CA . VAL A 1 169 ? -24.976 17.008 19.044 1.00 98.75 169 VAL A CA 1
ATOM 1331 C C . VAL A 1 169 ? -24.971 15.561 19.530 1.00 98.75 169 VAL A C 1
ATOM 1333 O O . VAL A 1 169 ? -25.011 15.290 20.732 1.00 98.75 169 VAL A O 1
ATOM 1336 N N . GLY A 1 170 ? -24.906 14.627 18.584 1.00 98.75 170 GLY A N 1
ATOM 1337 C CA . GLY A 1 170 ? -24.767 13.206 18.882 1.00 98.75 170 GLY A CA 1
ATOM 1338 C C . GLY A 1 170 ? -24.199 12.382 17.734 1.00 98.75 170 GLY A C 1
ATOM 1339 O O . GLY A 1 170 ? -23.905 12.884 16.648 1.00 98.75 170 GLY A O 1
ATOM 1340 N N . LEU A 1 171 ? -24.050 11.092 17.996 1.00 98.88 171 LEU A N 1
ATOM 1341 C CA . LEU A 1 171 ? -23.453 10.091 17.128 1.00 98.88 171 LEU A CA 1
ATOM 1342 C C . LEU A 1 171 ? -24.291 8.816 17.180 1.00 98.88 171 LEU A C 1
ATOM 1344 O O . LEU A 1 171 ? -24.621 8.343 18.264 1.00 98.88 171 LEU A O 1
ATOM 1348 N N . ILE A 1 172 ? -24.560 8.219 16.020 1.00 98.94 172 ILE A N 1
ATOM 1349 C CA . ILE A 1 172 ? -24.930 6.807 15.916 1.00 98.94 172 ILE A CA 1
ATOM 1350 C C . ILE A 1 172 ? -23.733 6.027 15.378 1.00 98.94 172 ILE A C 1
ATOM 1352 O O . ILE A 1 172 ? -23.287 6.239 14.247 1.00 98.94 172 ILE A O 1
ATOM 1356 N N . LYS A 1 173 ? -23.248 5.086 16.184 1.00 98.88 173 LYS A N 1
ATOM 1357 C CA . LYS A 1 173 ? -22.234 4.108 15.804 1.00 98.88 173 LYS A CA 1
ATOM 1358 C C . LYS A 1 173 ? -22.913 2.900 15.166 1.00 98.88 173 LYS A C 1
ATOM 1360 O O . LYS A 1 173 ? -23.761 2.252 15.787 1.00 98.88 173 LYS A O 1
ATOM 1365 N N . VAL A 1 174 ? -22.538 2.580 13.932 1.00 98.88 174 VAL A N 1
ATOM 1366 C CA . VAL A 1 174 ? -23.030 1.390 13.224 1.00 98.88 174 VAL A CA 1
ATOM 1367 C C . VAL A 1 174 ? -22.133 0.206 13.572 1.00 98.88 174 VAL A C 1
ATOM 1369 O O . VAL A 1 174 ? -20.950 0.211 13.238 1.00 98.88 174 VAL A O 1
ATOM 1372 N N . ARG A 1 175 ? -22.681 -0.809 14.254 1.00 98.75 175 ARG A N 1
ATOM 1373 C CA . ARG A 1 175 ? -21.957 -2.054 14.568 1.00 98.75 175 ARG A CA 1
ATOM 1374 C C . ARG A 1 175 ? -22.297 -3.127 13.549 1.00 98.75 175 ARG A C 1
ATOM 1376 O O . ARG A 1 175 ? -21.418 -3.617 12.852 1.00 98.75 175 ARG A O 1
ATOM 1383 N N . LEU A 1 176 ? -23.580 -3.465 13.427 1.00 98.88 176 LEU A N 1
ATOM 1384 C CA . LEU A 1 176 ? -24.072 -4.436 12.451 1.00 98.88 176 LEU A CA 1
ATOM 1385 C C . LEU A 1 176 ? -24.531 -3.704 11.186 1.00 98.88 176 LEU A C 1
ATOM 1387 O O . LEU A 1 176 ? -25.661 -3.230 11.107 1.00 98.88 176 LEU A O 1
ATOM 1391 N N . TYR A 1 177 ? -23.655 -3.629 10.187 1.00 98.88 177 TYR A N 1
ATOM 1392 C CA . TYR A 1 177 ? -23.971 -2.991 8.909 1.00 98.88 177 TYR A CA 1
ATOM 1393 C C . TYR A 1 177 ? -24.832 -3.877 8.003 1.00 98.88 177 TYR A C 1
ATOM 1395 O O . TYR A 1 177 ? -25.698 -3.385 7.274 1.00 98.88 177 TYR A O 1
ATOM 1403 N N . ARG A 1 178 ? -24.619 -5.199 8.049 1.00 98.88 178 ARG A N 1
ATOM 1404 C CA . ARG A 1 178 ? -25.465 -6.181 7.358 1.00 98.88 178 ARG A CA 1
ATOM 1405 C C . ARG A 1 178 ? -25.773 -7.375 8.263 1.00 98.88 178 ARG A C 1
ATOM 1407 O O . ARG A 1 178 ? -24.845 -7.886 8.881 1.00 98.88 178 ARG A O 1
ATOM 1414 N N . PRO A 1 179 ? -27.019 -7.877 8.284 1.00 98.75 179 PRO A N 1
ATOM 1415 C CA . PRO A 1 179 ? -28.221 -7.262 7.712 1.00 98.75 179 PRO A CA 1
ATOM 1416 C C . PRO A 1 179 ? -28.540 -5.914 8.378 1.00 98.75 179 PRO A C 1
ATOM 1418 O O . PRO A 1 179 ? -28.442 -5.792 9.597 1.00 98.75 179 PRO A O 1
ATOM 1421 N N . PHE A 1 180 ? -28.901 -4.902 7.584 1.00 98.75 180 PHE A N 1
ATOM 1422 C CA . PHE A 1 180 ? -29.217 -3.570 8.103 1.00 98.75 180 PHE A CA 1
ATOM 1423 C C . PHE A 1 180 ? -30.608 -3.597 8.745 1.00 98.75 180 PHE A C 1
ATOM 1425 O O . PHE A 1 180 ? -31.611 -3.773 8.057 1.00 98.75 180 PHE A O 1
ATOM 1432 N N . SER A 1 181 ? -30.686 -3.468 10.071 1.00 98.38 181 SER A N 1
ATOM 1433 C CA . SER A 1 181 ? -31.961 -3.538 10.791 1.00 98.38 181 SER A CA 1
ATOM 1434 C C . SER A 1 181 ? -32.516 -2.145 11.080 1.00 98.38 181 SER A C 1
ATOM 1436 O O . SER A 1 181 ? -32.110 -1.505 12.052 1.00 98.38 181 SER A O 1
ATOM 1438 N N . ALA A 1 182 ? -33.483 -1.708 10.268 1.00 97.19 182 ALA A N 1
ATOM 1439 C CA . ALA A 1 182 ? -34.160 -0.422 10.441 1.00 97.19 182 ALA A CA 1
ATOM 1440 C C . ALA A 1 182 ? -34.775 -0.271 11.845 1.00 97.19 182 ALA A C 1
ATOM 1442 O O . ALA A 1 182 ? -34.645 0.783 12.461 1.00 97.19 182 ALA A O 1
ATOM 1443 N N . ASP A 1 183 ? -35.372 -1.329 12.399 1.00 97.81 183 ASP A N 1
ATOM 1444 C CA . ASP A 1 183 ? -35.969 -1.277 13.740 1.00 97.81 183 ASP A CA 1
ATOM 1445 C C . ASP A 1 183 ? -34.933 -0.978 14.832 1.00 97.81 183 ASP A C 1
ATOM 1447 O O . ASP A 1 183 ? -35.166 -0.119 15.681 1.00 97.81 183 ASP A O 1
ATOM 1451 N N . HIS A 1 184 ? -33.759 -1.620 14.790 1.00 98.69 184 HIS A N 1
ATOM 1452 C CA . HIS A 1 184 ? -32.684 -1.333 15.746 1.00 98.69 184 HIS A CA 1
ATOM 1453 C C . HIS A 1 184 ? -32.069 0.055 15.524 1.00 98.69 184 HIS A C 1
ATOM 1455 O O . HIS A 1 184 ? -31.675 0.699 16.495 1.00 98.69 184 HIS A O 1
ATOM 1461 N N . PHE A 1 185 ? -32.005 0.524 14.274 1.00 98.62 185 PHE A N 1
ATOM 1462 C CA . PHE A 1 185 ? -31.538 1.868 13.934 1.00 98.62 185 PHE A CA 1
ATOM 1463 C C . PHE A 1 185 ? -32.460 2.952 14.515 1.00 98.62 185 PHE A C 1
ATOM 1465 O O . PHE A 1 185 ? -32.010 3.821 15.263 1.00 98.62 185 PHE A O 1
ATOM 1472 N N . PHE A 1 186 ? -33.766 2.874 14.250 1.00 98.25 186 PHE A N 1
ATOM 1473 C CA . PHE A 1 186 ? -34.731 3.856 14.752 1.00 98.25 186 PHE A CA 1
ATOM 1474 C C . PHE A 1 186 ? -34.945 3.771 16.267 1.00 98.25 186 PHE A C 1
ATOM 1476 O O . PHE A 1 186 ? -35.289 4.777 16.883 1.00 98.25 186 PHE A O 1
ATOM 1483 N N . ALA A 1 187 ? -34.712 2.611 16.891 1.00 98.12 187 ALA A N 1
ATOM 1484 C CA . ALA A 1 187 ? -34.831 2.452 18.340 1.00 98.12 187 ALA A CA 1
ATOM 1485 C C . ALA A 1 187 ? -33.823 3.294 19.143 1.00 98.12 187 ALA A C 1
ATOM 1487 O O . ALA A 1 187 ? -34.073 3.575 20.316 1.00 98.12 187 ALA A O 1
ATOM 1488 N N . VAL A 1 188 ? -32.691 3.680 18.543 1.00 98.25 188 VAL A N 1
ATOM 1489 C CA . VAL A 1 188 ? -31.660 4.500 19.204 1.00 98.25 188 VAL A CA 1
ATOM 1490 C C . VAL A 1 188 ? -31.639 5.955 18.735 1.00 98.25 188 VAL A C 1
ATOM 1492 O O . VAL A 1 188 ? -30.971 6.772 19.361 1.00 98.25 188 VAL A O 1
ATOM 1495 N N . LEU A 1 189 ? -32.368 6.294 17.669 1.00 97.94 189 LEU A N 1
ATOM 1496 C CA . LEU A 1 189 ? -32.422 7.645 17.115 1.00 97.94 189 LEU A CA 1
ATOM 1497 C C . LEU A 1 189 ? -33.238 8.587 18.027 1.00 97.94 189 LEU A C 1
ATOM 1499 O O . LEU A 1 189 ? -34.434 8.345 18.231 1.00 97.94 189 LEU A O 1
ATOM 1503 N N . PRO A 1 190 ? -32.660 9.691 18.544 1.00 97.69 190 PRO A N 1
ATOM 1504 C CA . PRO A 1 190 ? -33.431 10.678 19.293 1.00 97.69 190 PRO A CA 1
ATOM 1505 C C . PRO A 1 190 ? -34.508 11.337 18.424 1.00 97.69 190 PRO A C 1
ATOM 1507 O O . PRO A 1 190 ? -34.274 11.704 17.274 1.00 97.69 190 PRO A O 1
ATOM 1510 N N . LYS A 1 191 ? -35.697 11.550 18.996 1.00 96.12 191 LYS A N 1
ATOM 1511 C CA . LYS A 1 191 ? -36.848 12.128 18.274 1.00 96.12 191 LYS A CA 1
ATOM 1512 C C . LYS A 1 191 ? -36.658 13.596 17.870 1.00 96.12 191 LYS A C 1
ATOM 1514 O O . LYS A 1 191 ? -37.417 14.097 17.051 1.00 96.12 191 LYS A O 1
ATOM 1519 N N . THR A 1 192 ? -35.698 14.284 18.481 1.00 97.62 192 THR A N 1
ATOM 1520 C CA . THR A 1 192 ? -35.382 15.704 18.263 1.00 97.62 192 THR A CA 1
ATOM 1521 C C . THR A 1 192 ? -34.465 15.945 17.067 1.00 97.62 192 THR A C 1
ATOM 1523 O O . THR A 1 192 ? -34.258 17.098 16.696 1.00 97.62 192 THR A O 1
ATOM 1526 N N . VAL A 1 193 ? -33.914 14.888 16.463 1.00 98.25 193 VAL A N 1
ATOM 1527 C CA . VAL A 1 193 ? -32.964 15.002 15.354 1.00 98.25 193 VAL A CA 1
ATOM 1528 C C . VAL A 1 193 ? -33.640 15.599 14.123 1.00 98.25 193 VAL A C 1
ATOM 1530 O O . VAL A 1 193 ? -34.654 15.095 13.646 1.00 98.25 193 VAL A O 1
ATOM 1533 N N . GLN A 1 194 ? -33.033 16.652 13.578 1.00 97.19 194 GLN A N 1
ATOM 1534 C CA . GLN A 1 194 ? -33.504 17.350 12.379 1.00 97.19 194 GLN A CA 1
ATOM 1535 C C . GLN A 1 194 ? -32.516 17.236 11.217 1.00 97.19 194 GLN A C 1
ATOM 1537 O O . GLN A 1 194 ? -32.930 17.256 10.057 1.00 97.19 194 GLN A O 1
ATOM 1542 N N . LYS A 1 195 ? -31.214 17.129 11.516 1.00 98.62 195 LYS A N 1
ATOM 1543 C CA . LYS A 1 195 ? -30.150 17.089 10.510 1.00 98.62 195 LYS A CA 1
ATOM 1544 C C . LYS A 1 195 ? -29.139 15.982 10.799 1.00 98.62 195 LYS A C 1
ATOM 1546 O O . LYS A 1 195 ? -28.708 15.803 11.938 1.00 98.62 195 LYS A O 1
ATOM 1551 N N . ILE A 1 196 ? -28.751 15.255 9.759 1.00 98.88 196 ILE A N 1
ATOM 1552 C CA . ILE A 1 196 ? -27.918 14.056 9.840 1.00 98.88 196 ILE A CA 1
ATOM 1553 C C . ILE A 1 196 ? -26.790 14.162 8.816 1.00 98.88 196 ILE A C 1
ATOM 1555 O O . ILE A 1 196 ? -27.047 14.396 7.637 1.00 98.88 196 ILE A O 1
ATOM 1559 N N . ALA A 1 197 ? -25.551 13.940 9.253 1.00 98.94 197 ALA A N 1
ATOM 1560 C CA . ALA A 1 197 ? -24.429 13.667 8.359 1.00 98.94 197 ALA A CA 1
ATOM 1561 C C . ALA A 1 197 ? -24.066 12.180 8.427 1.00 98.94 197 ALA A C 1
ATOM 1563 O O . ALA A 1 197 ? -23.796 11.656 9.505 1.00 98.94 197 ALA A O 1
ATOM 1564 N N . VAL A 1 198 ? -24.040 11.499 7.285 1.00 98.94 198 VAL A N 1
ATOM 1565 C CA . VAL A 1 198 ? -23.603 10.104 7.176 1.00 98.94 198 VAL A CA 1
ATOM 1566 C C . VAL A 1 198 ? -22.194 10.074 6.605 1.00 98.94 198 VAL A C 1
ATOM 1568 O O . VAL A 1 198 ? -21.945 10.665 5.555 1.00 98.94 198 VAL A O 1
ATOM 1571 N N . LEU A 1 199 ? -21.270 9.429 7.315 1.00 98.94 199 LEU A N 1
ATOM 1572 C CA . LEU A 1 199 ? -19.860 9.382 6.949 1.00 98.94 199 LEU A CA 1
ATOM 1573 C C . LEU A 1 199 ? -19.468 7.992 6.450 1.00 98.94 199 LEU A C 1
ATOM 1575 O O . LEU A 1 199 ? -19.536 7.009 7.188 1.00 98.94 199 LEU A O 1
ATOM 1579 N N . ASP A 1 200 ? -18.991 7.939 5.210 1.00 98.88 200 ASP A N 1
ATOM 1580 C CA . ASP A 1 200 ? -18.549 6.722 4.541 1.00 98.88 200 ASP A CA 1
ATOM 1581 C C . ASP A 1 200 ? -17.028 6.731 4.333 1.00 98.88 200 ASP A C 1
ATOM 1583 O O . ASP A 1 200 ? -16.448 7.648 3.743 1.00 98.88 200 ASP A O 1
ATOM 1587 N N . ARG A 1 201 ? -16.363 5.657 4.771 1.00 98.62 201 ARG A N 1
ATOM 1588 C CA . ARG A 1 201 ? -14.922 5.439 4.563 1.00 98.62 201 ARG A CA 1
ATOM 1589 C C . ARG A 1 201 ? -14.652 4.696 3.249 1.00 98.62 201 ARG A C 1
ATOM 1591 O O . ARG A 1 201 ? -13.945 3.690 3.200 1.00 98.62 201 ARG A O 1
ATOM 1598 N N . THR A 1 202 ? -15.286 5.148 2.171 1.00 98.75 202 THR A N 1
ATOM 1599 C CA . THR A 1 202 ? -15.155 4.568 0.829 1.00 98.75 202 THR A CA 1
ATOM 1600 C C . THR A 1 202 ? -15.450 5.608 -0.256 1.00 98.75 202 THR A C 1
ATOM 1602 O O . THR A 1 202 ? -15.830 6.739 0.039 1.00 98.75 202 THR A O 1
ATOM 1605 N N . LYS A 1 203 ? -15.252 5.240 -1.522 1.00 98.69 203 LYS A N 1
ATOM 1606 C CA . LYS A 1 203 ? -15.663 6.031 -2.682 1.00 98.69 203 LYS A CA 1
ATOM 1607 C C . LYS A 1 203 ? -16.165 5.082 -3.763 1.00 98.69 203 LYS A C 1
ATOM 1609 O O . LYS A 1 203 ? -15.421 4.203 -4.186 1.00 98.69 203 LYS A O 1
ATOM 1614 N N . GLU A 1 204 ? -17.390 5.300 -4.232 1.00 98.62 204 GLU A N 1
ATOM 1615 C CA . GLU A 1 204 ? -17.969 4.611 -5.393 1.00 98.62 204 GLU A CA 1
ATOM 1616 C C . GLU A 1 204 ? -18.132 5.629 -6.539 1.00 98.62 204 GLU A C 1
ATOM 1618 O O . GLU A 1 204 ? -19.119 6.365 -6.573 1.00 98.62 204 GLU A O 1
ATOM 1623 N N . PRO A 1 205 ? -17.145 5.766 -7.450 1.00 98.44 205 PRO A N 1
ATOM 1624 C CA . PRO A 1 205 ? -17.193 6.781 -8.501 1.00 98.44 205 PRO A CA 1
ATOM 1625 C C . PRO A 1 205 ? -18.457 6.666 -9.367 1.00 98.44 205 PRO A C 1
ATOM 1627 O O . PRO A 1 205 ? -18.758 5.603 -9.899 1.00 98.44 205 PRO A O 1
ATOM 1630 N N . GLY A 1 206 ? -19.191 7.773 -9.514 1.00 97.75 206 GLY A N 1
ATOM 1631 C CA . GLY A 1 206 ? -20.417 7.843 -10.318 1.00 97.75 206 GLY A CA 1
ATOM 1632 C C . GLY A 1 206 ? -21.706 7.426 -9.597 1.00 97.75 206 GLY A C 1
ATOM 1633 O O . GLY A 1 206 ? -22.783 7.568 -10.178 1.00 97.75 206 GLY A O 1
ATOM 1634 N N . SER A 1 207 ? -21.640 6.954 -8.347 1.00 98.38 207 SER A N 1
ATOM 1635 C CA . SER A 1 207 ? -22.842 6.648 -7.564 1.00 98.38 207 SER A CA 1
ATOM 1636 C C . SER A 1 207 ? -23.587 7.925 -7.136 1.00 98.38 207 SER A C 1
ATOM 1638 O O . SER A 1 207 ? -23.042 9.030 -7.137 1.00 98.38 207 SER A O 1
ATOM 1640 N N . LYS A 1 208 ? -24.861 7.786 -6.739 1.00 97.69 208 LYS A N 1
ATOM 1641 C CA . LYS A 1 208 ? -25.650 8.896 -6.165 1.00 97.69 208 LYS A CA 1
ATOM 1642 C C . LYS A 1 208 ? -25.232 9.277 -4.739 1.00 97.69 208 LYS A C 1
ATOM 1644 O O . LYS A 1 208 ? -25.685 10.296 -4.231 1.00 97.69 208 LYS A O 1
ATOM 1649 N N . GLY A 1 209 ? -24.393 8.463 -4.113 1.00 97.94 209 GLY A N 1
ATOM 1650 C CA . GLY A 1 209 ? -23.896 8.616 -2.755 1.00 97.94 209 GLY A CA 1
ATOM 1651 C C . GLY A 1 209 ? -23.307 7.298 -2.267 1.00 97.94 209 GLY A C 1
ATOM 1652 O O . GLY A 1 209 ? -23.470 6.259 -2.909 1.00 97.94 209 GLY A O 1
ATOM 1653 N N . GLU A 1 210 ? -22.592 7.327 -1.159 1.00 98.81 210 GLU A N 1
ATOM 1654 C CA . GLU A 1 210 ? -21.896 6.155 -0.637 1.00 98.81 210 GLU A CA 1
ATOM 1655 C C . GLU A 1 210 ? -22.844 5.145 0.057 1.00 98.81 210 GLU A C 1
ATOM 1657 O O . GLU A 1 210 ? -24.004 5.473 0.332 1.00 98.81 210 GLU A O 1
ATOM 1662 N N . PRO A 1 211 ? -22.407 3.887 0.288 1.00 98.88 211 PRO A N 1
ATOM 1663 C CA . PRO A 1 211 ? -23.296 2.808 0.719 1.00 98.88 211 PRO A CA 1
ATOM 1664 C C . PRO A 1 211 ? -24.062 3.074 2.019 1.00 98.88 211 PRO A C 1
ATOM 1666 O O . PRO A 1 211 ? -25.274 2.853 2.051 1.00 98.88 211 PRO A O 1
ATOM 1669 N N . LEU A 1 212 ? -23.402 3.551 3.082 1.00 98.88 212 LEU A N 1
ATOM 1670 C CA . LEU A 1 212 ? -24.081 3.797 4.356 1.00 98.88 212 LEU A CA 1
ATOM 1671 C C . LEU A 1 212 ? -25.047 4.980 4.243 1.00 98.88 212 LEU A C 1
ATOM 1673 O O . LEU A 1 212 ? -26.167 4.899 4.749 1.00 98.88 212 LEU A O 1
ATOM 1677 N N . TYR A 1 213 ? -24.654 6.044 3.537 1.00 98.88 213 TYR A N 1
ATOM 1678 C CA . TYR A 1 213 ? -25.548 7.158 3.211 1.00 98.88 213 TYR A CA 1
ATOM 1679 C C . TYR A 1 213 ? -26.834 6.685 2.517 1.00 98.88 213 TYR A C 1
ATOM 1681 O O . TYR A 1 213 ? -27.931 7.031 2.961 1.00 98.88 213 TYR A O 1
ATOM 1689 N N . GLN A 1 214 ? -26.724 5.846 1.481 1.00 98.75 214 GLN A N 1
ATOM 1690 C CA . GLN A 1 214 ? -27.896 5.327 0.768 1.00 98.75 214 GLN A CA 1
ATOM 1691 C C . GLN A 1 214 ? -28.792 4.446 1.651 1.00 98.75 214 GLN A C 1
ATOM 1693 O O . GLN A 1 214 ? -30.018 4.558 1.571 1.00 98.75 214 GLN A O 1
ATOM 1698 N N . ASP A 1 215 ? -28.210 3.602 2.510 1.00 98.75 215 ASP A N 1
ATOM 1699 C CA . ASP A 1 215 ? -28.978 2.757 3.435 1.00 98.75 215 AS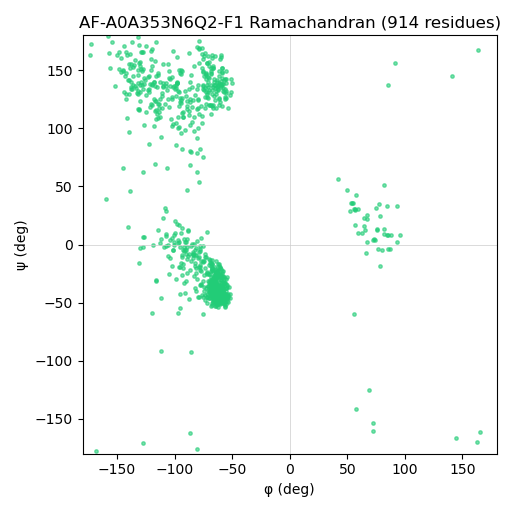P A CA 1
ATOM 1700 C C . ASP A 1 215 ? -29.774 3.603 4.440 1.00 98.75 215 ASP A C 1
ATOM 1702 O O . ASP A 1 215 ? -30.956 3.348 4.676 1.00 98.75 215 ASP A O 1
ATOM 1706 N N . VAL A 1 216 ? -29.155 4.654 4.989 1.00 98.69 216 VAL A N 1
ATOM 1707 C CA . VAL A 1 216 ? -29.821 5.592 5.903 1.00 98.69 216 VAL A CA 1
ATOM 1708 C C . VAL A 1 216 ? -30.954 6.330 5.187 1.00 98.69 216 VAL A C 1
ATOM 1710 O O . VAL A 1 216 ? -32.074 6.360 5.697 1.00 98.69 216 VAL A O 1
ATOM 1713 N N . CYS A 1 217 ? -30.705 6.885 3.996 1.00 98.44 217 CYS A N 1
ATOM 1714 C CA . CYS A 1 217 ? -31.748 7.543 3.204 1.00 98.44 217 CYS A CA 1
ATOM 1715 C C . CYS A 1 217 ? -32.931 6.608 2.921 1.00 98.44 217 CYS A C 1
ATOM 1717 O O . CYS A 1 217 ? -34.083 7.016 3.063 1.00 98.44 217 CYS A O 1
ATOM 1719 N N . THR A 1 218 ? -32.653 5.351 2.568 1.00 98.50 218 THR A N 1
ATOM 1720 C CA . THR A 1 218 ? -33.687 4.344 2.291 1.00 98.50 218 THR A CA 1
ATOM 1721 C C . THR A 1 218 ? -34.505 4.030 3.544 1.00 98.50 218 THR A C 1
ATOM 1723 O O . THR A 1 218 ? -35.732 4.065 3.491 1.00 98.50 218 THR A O 1
ATOM 1726 N N . ALA A 1 219 ? -33.859 3.827 4.697 1.00 98.19 219 ALA A N 1
ATOM 1727 C CA . ALA A 1 219 ? -34.555 3.558 5.956 1.00 98.19 219 ALA A CA 1
ATOM 1728 C C . ALA A 1 219 ? -35.507 4.702 6.363 1.00 98.19 219 ALA A C 1
ATOM 1730 O O . ALA A 1 219 ? -36.625 4.457 6.821 1.00 98.19 219 ALA A O 1
ATOM 1731 N N . PHE A 1 220 ? -35.092 5.961 6.178 1.00 98.12 220 PHE A N 1
ATOM 1732 C CA . PHE A 1 220 ? -35.941 7.132 6.433 1.00 98.12 220 PHE A CA 1
ATOM 1733 C C . PHE A 1 220 ? -37.100 7.251 5.436 1.00 98.12 220 PHE A C 1
ATOM 1735 O O . PHE A 1 220 ? -38.230 7.532 5.846 1.00 98.12 220 PHE A O 1
ATOM 1742 N N . MET A 1 221 ? -36.847 6.961 4.156 1.00 97.31 221 MET A N 1
ATOM 1743 C CA . MET A 1 221 ? -37.877 6.923 3.118 1.00 97.31 221 MET A CA 1
ATOM 1744 C C . MET A 1 221 ? -38.968 5.892 3.442 1.00 97.31 221 MET A C 1
ATOM 1746 O O . MET A 1 221 ? -40.152 6.213 3.356 1.00 97.31 221 MET A O 1
ATOM 1750 N N . GLU A 1 222 ? -38.593 4.689 3.891 1.00 96.88 222 GLU A N 1
ATOM 1751 C CA . GLU A 1 222 ? -39.539 3.642 4.307 1.00 96.88 222 GLU A CA 1
ATOM 1752 C C . GLU A 1 222 ? -40.406 4.062 5.506 1.00 96.88 222 GLU A C 1
ATOM 1754 O O . GLU A 1 222 ? -41.591 3.730 5.564 1.00 96.88 222 GLU A O 1
ATOM 1759 N N . LYS A 1 223 ? -39.848 4.833 6.453 1.00 94.44 223 LYS A N 1
ATOM 1760 C CA . LYS A 1 223 ? -40.604 5.418 7.578 1.00 94.44 223 LYS A CA 1
ATOM 1761 C C . LYS A 1 223 ? -41.360 6.700 7.217 1.00 94.44 223 LYS A C 1
ATOM 1763 O O . LYS A 1 223 ? -42.065 7.224 8.078 1.00 94.44 223 LYS A O 1
ATOM 1768 N N . GLN A 1 224 ? -41.227 7.199 5.985 1.00 95.19 224 GLN A N 1
ATOM 1769 C CA . GLN A 1 224 ? -41.806 8.466 5.521 1.00 95.19 224 GLN A CA 1
ATOM 1770 C C . GLN A 1 224 ? -41.420 9.656 6.418 1.00 95.19 224 GLN A C 1
ATOM 1772 O O . GLN A 1 224 ? -42.211 10.568 6.662 1.00 95.19 224 GLN A O 1
ATOM 1777 N N . GLN A 1 225 ? -40.189 9.635 6.930 1.00 91.44 225 GLN A N 1
ATOM 1778 C CA . GLN A 1 225 ? -39.594 10.709 7.718 1.00 91.44 225 GLN A CA 1
ATOM 1779 C C . GLN A 1 225 ? -38.497 11.376 6.897 1.00 91.44 225 GLN A C 1
ATOM 1781 O O . GLN A 1 225 ? -37.686 10.692 6.285 1.00 91.44 225 GLN A O 1
ATOM 1786 N N . ASN A 1 226 ? -38.448 12.707 6.913 1.00 87.88 226 ASN A N 1
ATOM 1787 C CA . ASN A 1 226 ? -37.538 13.469 6.058 1.00 87.88 226 ASN A CA 1
ATOM 1788 C C . ASN A 1 226 ? -36.703 14.469 6.873 1.00 87.88 226 ASN A C 1
ATOM 1790 O O . ASN A 1 226 ? -36.851 15.677 6.667 1.00 87.88 226 ASN A O 1
ATOM 1794 N N . PRO A 1 227 ? -35.846 14.021 7.816 1.00 95.00 227 PRO A N 1
ATOM 1795 C CA . PRO A 1 227 ? -34.793 14.906 8.299 1.00 95.00 227 PRO A CA 1
ATOM 1796 C C . PRO A 1 227 ? -33.884 15.288 7.124 1.00 95.00 227 PRO A C 1
ATOM 1798 O O . PRO A 1 227 ? -33.832 14.600 6.101 1.00 95.00 227 PRO A O 1
ATOM 1801 N N . LEU A 1 228 ? -33.136 16.377 7.263 1.00 98.25 228 LEU A N 1
ATOM 1802 C CA . LEU A 1 228 ? -32.129 16.728 6.268 1.00 98.25 228 LEU A CA 1
ATOM 1803 C C . LEU A 1 228 ? -30.939 15.773 6.419 1.00 98.25 228 LEU A C 1
ATOM 1805 O O . LEU A 1 228 ? -30.290 15.764 7.463 1.00 98.25 228 LEU A O 1
ATOM 1809 N N . ILE A 1 229 ? -30.650 14.979 5.387 1.00 98.69 229 ILE A N 1
ATOM 1810 C CA . ILE A 1 229 ? -29.565 13.988 5.394 1.00 98.69 229 ILE A CA 1
ATOM 1811 C C . ILE A 1 229 ? -28.530 14.369 4.335 1.00 98.69 229 ILE A C 1
ATOM 1813 O O . ILE A 1 229 ? -28.854 14.466 3.151 1.00 98.69 229 ILE A O 1
ATOM 1817 N N . VAL A 1 230 ? -27.278 14.531 4.756 1.00 98.88 230 VAL A N 1
ATOM 1818 C CA . VAL A 1 230 ? -26.124 14.715 3.867 1.00 98.88 230 VAL A CA 1
ATOM 1819 C C . VAL A 1 230 ? -25.139 13.557 4.001 1.00 98.88 230 VAL A C 1
ATOM 1821 O O . VAL A 1 230 ? -24.964 13.011 5.087 1.00 98.88 230 VAL A O 1
ATOM 1824 N N . GLY A 1 231 ? -24.500 13.177 2.900 1.00 98.81 231 GLY A N 1
ATOM 1825 C CA . GLY A 1 231 ? -23.429 12.185 2.841 1.00 98.81 231 GLY A CA 1
ATOM 1826 C C . GLY A 1 231 ? -22.058 12.847 2.716 1.00 98.81 231 GLY A C 1
ATOM 1827 O O . GLY A 1 231 ? -21.917 13.874 2.046 1.00 98.81 231 GLY A O 1
ATOM 1828 N N . GLY A 1 232 ? -21.048 12.257 3.348 1.00 98.81 232 GLY A N 1
ATOM 1829 C CA . GLY A 1 232 ? -19.668 12.718 3.278 1.00 98.81 232 GLY A CA 1
ATOM 1830 C C . GLY A 1 232 ? -18.661 11.576 3.296 1.00 98.81 232 GLY A C 1
ATOM 1831 O O . GLY A 1 232 ? -18.890 10.532 3.905 1.00 98.81 232 GLY A O 1
ATOM 1832 N N . ARG A 1 233 ? -17.516 11.790 2.646 1.00 98.88 233 ARG A N 1
ATOM 1833 C CA . ARG A 1 233 ? -16.397 10.839 2.617 1.00 98.88 233 ARG A CA 1
ATOM 1834 C C . ARG A 1 233 ? -15.255 11.292 3.514 1.00 98.88 233 ARG A C 1
ATOM 1836 O O . ARG A 1 233 ? -14.918 12.477 3.539 1.00 98.88 233 ARG A O 1
ATOM 1843 N N . TYR A 1 234 ? -14.605 10.336 4.169 1.00 98.75 234 TYR A N 1
ATOM 1844 C CA . TYR A 1 234 ? -13.438 10.586 5.017 1.00 98.75 234 TYR A CA 1
ATOM 1845 C C . TYR A 1 234 ? -12.459 9.402 4.998 1.00 98.75 234 TYR A C 1
ATOM 1847 O O . TYR A 1 234 ? -12.798 8.303 4.561 1.00 98.75 234 TYR A O 1
ATOM 1855 N N . GLY A 1 235 ? -11.232 9.617 5.482 1.00 98.06 235 GLY A N 1
ATOM 1856 C CA . GLY A 1 235 ? -10.339 8.535 5.920 1.00 98.06 235 GLY A CA 1
ATOM 1857 C C . GLY A 1 235 ? -9.852 7.537 4.857 1.00 98.06 235 GLY A C 1
ATOM 1858 O O . GLY A 1 235 ? -9.374 6.453 5.221 1.00 98.06 235 GLY A O 1
ATOM 1859 N N . LEU A 1 236 ? -9.984 7.852 3.562 1.00 98.38 236 LEU A N 1
ATOM 1860 C CA . LEU A 1 236 ? -9.506 6.996 2.468 1.00 98.38 236 LEU A CA 1
ATOM 1861 C C . LEU A 1 236 ? -7.986 6.837 2.538 1.00 98.38 236 LEU A C 1
ATOM 1863 O O . LEU A 1 236 ? -7.277 7.806 2.792 1.00 98.38 236 LEU A O 1
ATOM 1867 N N . GLY A 1 237 ? -7.484 5.615 2.335 1.00 95.25 237 GLY A N 1
ATOM 1868 C CA . GLY A 1 237 ? -6.041 5.344 2.383 1.00 95.25 237 GLY A CA 1
ATOM 1869 C C . GLY A 1 237 ? -5.393 5.700 3.726 1.00 95.25 237 GLY A C 1
ATOM 1870 O O . GLY A 1 237 ? -4.240 6.109 3.753 1.00 95.25 237 GLY A O 1
ATOM 1871 N N . SER A 1 238 ? -6.142 5.592 4.828 1.00 97.00 238 SER A N 1
ATOM 1872 C CA . SER A 1 238 ? -5.705 6.022 6.165 1.00 97.00 238 SER A CA 1
ATOM 1873 C C . SER A 1 238 ? -5.457 7.526 6.315 1.00 97.00 238 SER A C 1
ATOM 1875 O O . SER A 1 238 ? -4.755 7.917 7.244 1.00 97.00 238 SER A O 1
ATOM 1877 N N . LYS A 1 239 ? -6.068 8.369 5.466 1.00 98.00 239 LYS A N 1
ATOM 1878 C CA . LYS A 1 239 ? -6.121 9.820 5.693 1.00 98.00 239 LYS A CA 1
ATOM 1879 C C . LYS A 1 239 ? -6.607 10.111 7.115 1.00 98.00 239 LYS A C 1
ATOM 1881 O O . LYS A 1 239 ? -7.527 9.449 7.603 1.00 98.00 239 LYS A O 1
ATOM 1886 N N . GLU A 1 240 ? -5.986 11.092 7.758 1.00 97.50 240 GLU A N 1
ATOM 1887 C CA . GLU A 1 240 ? -6.355 11.481 9.112 1.00 97.50 240 GLU A CA 1
ATOM 1888 C C . GLU A 1 240 ? -7.817 11.920 9.207 1.00 97.50 240 GLU A C 1
ATOM 1890 O O . GLU A 1 240 ? -8.403 12.459 8.267 1.00 97.50 240 GLU A O 1
ATOM 1895 N N . PHE A 1 241 ? -8.399 11.668 10.375 1.00 98.50 241 PHE A N 1
ATOM 1896 C CA . PHE A 1 241 ? -9.735 12.109 10.732 1.00 98.50 241 PHE A CA 1
ATOM 1897 C C . PHE A 1 241 ? -9.700 12.573 12.181 1.00 98.50 241 PHE A C 1
ATOM 1899 O O . PHE A 1 241 ? -9.712 11.759 13.099 1.00 98.50 241 PHE A O 1
ATOM 1906 N N . THR A 1 242 ? -9.559 13.883 12.370 1.00 98.19 242 THR A N 1
ATOM 1907 C CA . THR A 1 242 ? -9.307 14.507 13.676 1.00 98.19 242 THR A CA 1
ATOM 1908 C C . THR A 1 242 ? -10.581 15.124 14.263 1.00 98.19 242 THR A C 1
ATOM 1910 O O . THR A 1 242 ? -11.555 15.342 13.534 1.00 98.19 242 THR A O 1
ATOM 1913 N N . PRO A 1 243 ? -10.594 15.492 15.556 1.00 98.38 243 PRO A N 1
ATOM 1914 C CA . PRO A 1 243 ? -11.723 16.203 16.151 1.00 98.38 243 PRO A CA 1
ATOM 1915 C C . PRO A 1 243 ? -12.107 17.495 15.415 1.00 98.38 243 PRO A C 1
ATOM 1917 O O . PRO A 1 243 ? -13.288 17.783 15.229 1.00 98.38 243 PRO A O 1
ATOM 1920 N N . SER A 1 244 ? -11.131 18.244 14.896 1.00 98.38 244 SER A N 1
ATOM 1921 C CA . SER A 1 244 ? -11.388 19.418 14.050 1.00 98.38 244 SER A CA 1
ATOM 1922 C C . SER A 1 244 ? -12.147 19.094 12.768 1.00 98.38 244 SER A C 1
ATOM 1924 O O . SER A 1 244 ? -13.034 19.845 12.365 1.00 98.38 244 SER A O 1
ATOM 1926 N N . MET A 1 245 ? -11.851 17.953 12.147 1.00 98.69 245 MET A N 1
ATOM 1927 C CA . MET A 1 245 ? -12.587 17.476 10.977 1.00 98.69 245 MET A CA 1
ATOM 1928 C C . MET A 1 245 ? -14.020 17.089 11.342 1.00 98.69 245 MET A C 1
ATOM 1930 O O . MET A 1 245 ? -14.953 17.463 10.634 1.00 98.69 245 MET A O 1
ATOM 1934 N N . VAL A 1 246 ? -14.220 16.413 12.477 1.00 98.81 246 VAL A N 1
ATOM 1935 C CA . VAL A 1 246 ? -15.562 16.110 13.000 1.00 98.81 246 VAL A CA 1
ATOM 1936 C C . VAL A 1 246 ? -16.349 17.395 13.257 1.00 98.81 246 VAL A C 1
ATOM 1938 O O . VAL A 1 246 ? -17.517 17.499 12.880 1.00 98.81 246 VAL A O 1
ATOM 1941 N N . LYS A 1 247 ? -15.713 18.404 13.857 1.00 98.62 247 LYS A N 1
ATOM 1942 C CA . LYS A 1 247 ? -16.346 19.701 14.083 1.00 98.62 247 LYS A CA 1
ATOM 1943 C C . LYS A 1 247 ? -16.756 20.376 12.773 1.00 98.62 247 LYS A C 1
ATOM 1945 O O . LYS A 1 247 ? -17.880 20.862 12.694 1.00 98.62 247 LYS A O 1
ATOM 1950 N N . ALA A 1 248 ? -15.920 20.344 11.736 1.00 98.75 248 ALA A N 1
ATOM 1951 C CA . ALA A 1 248 ? -16.290 20.876 10.423 1.00 98.75 248 ALA A CA 1
ATOM 1952 C C . ALA A 1 248 ? -17.550 20.196 9.848 1.00 98.75 248 ALA A C 1
ATOM 1954 O O . ALA A 1 248 ? -18.386 20.859 9.232 1.00 98.75 248 ALA A O 1
ATOM 1955 N N . VAL A 1 249 ? -17.746 18.896 10.107 1.00 98.88 249 VAL A N 1
ATOM 1956 C CA . VAL A 1 249 ? -18.980 18.178 9.740 1.00 98.88 249 VAL A CA 1
ATOM 1957 C C . VAL A 1 249 ? -20.190 18.694 10.529 1.00 98.88 249 VAL A C 1
ATOM 1959 O O . VAL A 1 249 ? -21.236 18.964 9.936 1.00 98.88 249 VAL A O 1
ATOM 1962 N N . PHE A 1 250 ? -20.072 18.885 11.846 1.00 98.75 250 PHE A N 1
ATOM 1963 C CA . PHE A 1 250 ? -21.159 19.465 12.649 1.00 98.75 250 PHE A CA 1
ATOM 1964 C C . PHE A 1 250 ? -21.467 20.924 12.288 1.00 98.75 250 PHE A C 1
ATOM 1966 O O . PHE A 1 250 ? -22.636 21.322 12.321 1.00 98.75 250 PHE A O 1
ATOM 1973 N N . ASP A 1 251 ? -20.451 21.699 11.912 1.00 98.56 251 ASP A N 1
ATOM 1974 C CA . ASP A 1 251 ? -20.595 23.078 11.444 1.00 98.56 251 ASP A CA 1
ATOM 1975 C C . ASP A 1 251 ? -21.285 23.133 10.079 1.00 98.56 251 ASP A C 1
ATOM 1977 O O . ASP A 1 251 ? -22.132 23.995 9.853 1.00 98.56 251 ASP A O 1
ATOM 1981 N N . ASN A 1 252 ? -21.010 22.175 9.189 1.00 98.81 252 ASN A N 1
ATOM 1982 C CA . ASN A 1 252 ? -21.758 22.023 7.943 1.00 98.81 252 ASN A CA 1
ATOM 1983 C C . ASN A 1 252 ? -23.255 21.790 8.216 1.00 98.81 252 ASN A C 1
ATOM 1985 O O . ASN A 1 252 ? -24.101 22.400 7.569 1.00 98.81 252 ASN A O 1
ATOM 1989 N N . LEU A 1 253 ? -23.601 20.981 9.225 1.00 98.62 253 LEU A N 1
ATOM 1990 C CA . LEU A 1 253 ? -24.998 20.768 9.626 1.00 98.62 253 LEU A CA 1
ATOM 1991 C C . LEU A 1 253 ? -25.658 22.016 10.242 1.00 98.62 253 LEU A C 1
ATOM 1993 O O . LEU A 1 253 ? -26.887 22.106 10.258 1.00 98.62 253 LEU A O 1
ATOM 1997 N N . LEU A 1 254 ? -24.899 23.001 10.731 1.00 97.31 254 LEU A N 1
ATOM 1998 C CA . LEU A 1 254 ? -25.476 24.273 11.192 1.00 97.31 254 LEU A CA 1
ATOM 1999 C C . LEU A 1 254 ? -25.980 25.142 10.038 1.00 97.31 254 LEU A C 1
ATOM 2001 O O . LEU A 1 254 ? -26.893 25.941 10.243 1.00 97.31 254 LEU A O 1
ATOM 2005 N N . LEU A 1 255 ? -25.437 24.971 8.831 1.00 97.75 255 LEU A N 1
ATOM 2006 C CA . LEU A 1 255 ? -25.816 25.773 7.672 1.00 97.75 255 LEU A CA 1
ATOM 2007 C C . LEU A 1 255 ? -27.299 25.592 7.323 1.00 97.75 255 LEU A C 1
ATOM 2009 O O . LEU A 1 255 ? -27.885 24.524 7.529 1.00 97.75 255 LEU A O 1
ATOM 2013 N N . ALA A 1 256 ? -27.907 26.644 6.773 1.00 96.06 256 ALA A N 1
ATOM 2014 C CA . ALA A 1 256 ? -29.263 26.572 6.227 1.00 96.06 256 ALA A CA 1
ATOM 2015 C C . ALA A 1 256 ? -29.339 25.537 5.091 1.00 96.06 256 ALA A C 1
ATOM 2017 O O . ALA A 1 256 ? -30.260 24.726 5.061 1.00 96.06 256 ALA A O 1
ATOM 2018 N N . GLU A 1 257 ? -28.305 25.509 4.247 1.00 97.12 257 GLU A N 1
ATOM 2019 C CA . GLU A 1 257 ? -28.107 24.538 3.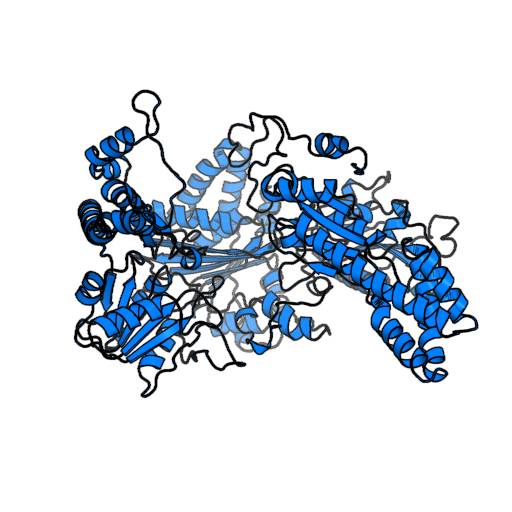171 1.00 97.12 257 GLU A CA 1
ATOM 2020 C C . GLU A 1 257 ? -26.767 23.811 3.382 1.00 97.12 257 GLU A C 1
ATOM 2022 O O . GLU A 1 257 ? -25.729 24.255 2.887 1.00 97.12 257 GLU A O 1
ATOM 2027 N N . PRO A 1 258 ? -26.743 22.723 4.176 1.00 98.31 258 PRO A N 1
ATOM 2028 C CA . PRO A 1 258 ? -25.538 21.927 4.373 1.00 98.31 258 PRO A CA 1
ATOM 2029 C C . PRO A 1 258 ? -25.023 21.360 3.049 1.00 98.31 258 PRO A C 1
ATOM 2031 O O . PRO A 1 258 ? -25.791 20.809 2.256 1.00 98.31 258 PRO A O 1
ATOM 2034 N N . LYS A 1 259 ? -23.707 21.436 2.829 1.00 98.69 259 LYS A N 1
ATOM 2035 C CA . LYS A 1 259 ? -23.056 20.817 1.672 1.00 98.69 259 LYS A CA 1
ATOM 2036 C C . LYS A 1 259 ? -23.280 19.304 1.733 1.00 98.69 259 LYS A C 1
ATOM 2038 O O . LYS A 1 259 ? -22.952 18.674 2.740 1.00 98.69 259 LYS A O 1
ATOM 2043 N N . ASN A 1 260 ? -23.830 18.734 0.664 1.00 98.62 260 ASN A N 1
ATOM 2044 C CA . ASN A 1 260 ? -23.989 17.291 0.482 1.00 98.62 260 ASN A CA 1
ATOM 2045 C C . ASN A 1 260 ? -22.853 16.722 -0.388 1.00 98.62 260 ASN A C 1
ATOM 2047 O O . ASN A 1 260 ? -22.200 17.467 -1.116 1.00 98.62 260 ASN A O 1
ATOM 2051 N N . LEU A 1 261 ? -22.636 15.405 -0.326 1.00 98.31 261 LEU A N 1
ATOM 2052 C CA . LEU A 1 261 ? -21.596 14.665 -1.055 1.00 98.31 261 LEU A CA 1
ATOM 2053 C C . LEU A 1 261 ? -20.186 15.236 -0.843 1.00 98.31 261 LEU A C 1
ATOM 2055 O O . LEU A 1 261 ? -19.348 15.234 -1.754 1.00 98.31 261 LEU A O 1
ATOM 2059 N N . PHE A 1 262 ? -19.930 15.718 0.371 1.00 98.88 262 PHE A N 1
ATOM 2060 C CA . PHE A 1 262 ? -18.704 16.421 0.724 1.00 98.88 262 PHE A CA 1
ATOM 2061 C C . PHE A 1 262 ? -17.523 15.468 0.964 1.00 98.88 262 PHE A C 1
ATOM 2063 O O . PHE A 1 262 ? -17.669 14.248 1.074 1.00 98.88 262 PHE A O 1
ATOM 2070 N N . THR A 1 263 ? -16.327 16.038 1.071 1.00 98.88 263 THR A N 1
ATOM 2071 C CA . THR A 1 263 ? -15.128 15.368 1.592 1.00 98.88 263 THR A CA 1
ATOM 2072 C C . THR A 1 263 ? -14.611 16.107 2.824 1.00 98.88 263 THR A C 1
ATOM 2074 O O . THR A 1 263 ? -14.851 17.303 2.991 1.00 98.88 263 THR A O 1
ATOM 2077 N N . VAL A 1 264 ? -13.919 15.412 3.723 1.00 98.75 264 VAL A N 1
ATOM 2078 C CA . VAL A 1 264 ? -13.246 16.042 4.868 1.00 98.75 264 VAL A CA 1
ATOM 2079 C C . VAL A 1 264 ? -11.860 15.427 5.068 1.00 98.75 264 VAL A C 1
ATOM 2081 O O . VAL A 1 264 ? -11.686 14.220 4.901 1.00 98.75 264 VAL A O 1
ATOM 2084 N N . GLY A 1 265 ? -10.872 16.272 5.382 1.00 97.62 265 GLY A N 1
ATOM 2085 C CA . GLY A 1 265 ? -9.461 15.884 5.519 1.00 97.62 265 GLY A CA 1
ATOM 2086 C C . GLY A 1 265 ? -8.599 16.095 4.267 1.00 97.62 265 GLY A C 1
ATOM 2087 O O . GLY A 1 265 ? -7.454 15.657 4.246 1.00 97.62 265 GLY A O 1
ATOM 2088 N N . ILE A 1 266 ? -9.126 16.757 3.232 1.00 98.44 266 ILE A N 1
ATOM 2089 C CA . ILE A 1 266 ? -8.393 17.164 2.020 1.00 98.44 266 ILE A CA 1
ATOM 2090 C C . ILE A 1 266 ? -8.800 18.582 1.600 1.00 98.44 266 ILE A C 1
ATOM 2092 O O . ILE A 1 266 ? -9.855 19.062 2.017 1.00 98.44 266 ILE A O 1
ATOM 2096 N N . ASN A 1 267 ? -8.007 19.210 0.729 1.00 98.38 267 ASN A N 1
ATOM 2097 C CA . ASN A 1 267 ? -8.401 20.410 -0.007 1.00 98.38 267 ASN A CA 1
ATOM 2098 C C . ASN A 1 267 ? -8.786 20.032 -1.447 1.00 98.38 267 ASN A C 1
ATOM 2100 O O . ASN A 1 267 ? -7.918 19.733 -2.263 1.00 98.38 267 ASN A O 1
ATOM 2104 N N . ASP A 1 268 ? -10.083 20.001 -1.743 1.00 98.50 268 ASP A N 1
ATOM 2105 C CA . ASP A 1 268 ? -10.600 19.739 -3.085 1.00 98.50 268 ASP A CA 1
ATOM 2106 C C . ASP A 1 268 ? -10.958 21.051 -3.784 1.00 98.50 268 ASP A C 1
ATOM 2108 O O . ASP A 1 268 ? -12.106 21.490 -3.779 1.00 98.50 268 ASP A O 1
ATOM 2112 N N . ASP A 1 269 ? -9.953 21.652 -4.405 1.00 98.50 269 ASP A N 1
ATOM 2113 C CA . ASP A 1 269 ? -10.032 22.874 -5.204 1.00 98.50 269 ASP A CA 1
ATOM 2114 C C . ASP A 1 269 ? -10.479 22.632 -6.658 1.00 98.50 269 ASP A C 1
ATOM 2116 O O . ASP A 1 269 ? -10.612 23.576 -7.436 1.00 98.50 269 ASP A O 1
ATOM 2120 N N . VAL A 1 270 ? -10.751 21.376 -7.029 1.00 98.56 270 VAL A N 1
ATOM 2121 C CA . VAL A 1 270 ? -11.208 20.997 -8.372 1.00 98.56 270 VAL A CA 1
ATOM 2122 C C . VAL A 1 270 ? -12.728 20.896 -8.410 1.00 98.56 270 VAL A C 1
ATOM 2124 O O . VAL A 1 270 ? -13.378 21.544 -9.231 1.00 98.56 270 VAL A O 1
ATOM 2127 N N . THR A 1 271 ? -13.317 20.097 -7.514 1.00 98.06 271 THR A N 1
ATOM 2128 C CA . THR A 1 271 ? -14.778 19.908 -7.455 1.00 98.06 271 THR A CA 1
ATOM 2129 C C . THR A 1 271 ? -15.441 20.615 -6.278 1.00 98.06 271 THR A C 1
ATOM 2131 O O . THR A 1 271 ? -16.666 20.588 -6.163 1.00 98.06 271 THR A O 1
ATOM 2134 N N . ASN A 1 272 ? -14.658 21.306 -5.440 1.00 98.12 272 ASN A N 1
ATOM 2135 C CA . ASN A 1 272 ? -15.134 22.089 -4.297 1.00 98.12 272 ASN A CA 1
ATOM 2136 C C . ASN A 1 272 ? -15.962 21.263 -3.299 1.00 98.12 272 ASN A C 1
ATOM 2138 O O . ASN A 1 272 ? -16.851 21.791 -2.620 1.00 98.12 272 ASN A O 1
ATOM 2142 N N . SER A 1 273 ? -15.691 19.957 -3.187 1.00 98.25 273 SER A N 1
ATOM 2143 C CA . SER A 1 273 ? -16.427 19.062 -2.289 1.00 98.25 273 SER A CA 1
ATOM 2144 C C . SER A 1 273 ? -15.937 19.127 -0.843 1.00 98.25 273 SER A C 1
ATOM 2146 O O . SER A 1 273 ? -16.687 18.752 0.057 1.00 98.25 273 SER A O 1
ATOM 2148 N N . SER A 1 274 ? -14.719 19.612 -0.586 1.00 98.62 274 SER A N 1
ATOM 2149 C CA . SER A 1 274 ? -14.146 19.618 0.761 1.00 98.62 274 SER A CA 1
ATOM 2150 C C . SER A 1 274 ? -14.864 20.584 1.709 1.00 98.62 274 SER A C 1
ATOM 2152 O O . SER A 1 274 ? -15.381 21.636 1.305 1.00 98.62 274 SER A O 1
ATOM 2154 N N . LEU A 1 275 ? -14.924 20.207 2.986 1.00 98.75 275 LEU A N 1
ATOM 2155 C CA . LEU A 1 275 ? -15.306 21.095 4.082 1.00 98.75 275 LEU A CA 1
ATOM 2156 C C . LEU A 1 275 ? -14.085 21.862 4.593 1.00 98.75 275 LEU A C 1
ATOM 2158 O O . LEU A 1 275 ? -13.001 21.300 4.737 1.00 98.75 275 L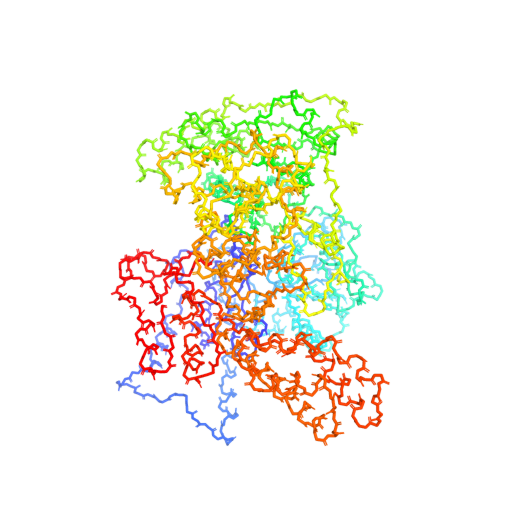EU A O 1
ATOM 2162 N N . GLU A 1 276 ? -14.284 23.140 4.897 1.00 97.06 276 GLU A N 1
ATOM 2163 C CA . GLU A 1 276 ? -13.263 23.998 5.493 1.00 97.06 276 GLU A CA 1
ATOM 2164 C C . GLU A 1 276 ? -13.068 23.660 6.979 1.00 97.06 276 GLU A C 1
ATOM 2166 O O . GLU A 1 276 ? -14.036 23.563 7.739 1.00 97.06 276 GLU A O 1
ATOM 2171 N N . ILE A 1 277 ? -11.811 23.525 7.407 1.00 96.94 277 ILE A N 1
ATOM 2172 C CA . ILE A 1 277 ? -11.456 23.358 8.818 1.00 96.94 277 ILE A CA 1
ATOM 2173 C C . ILE A 1 277 ? -11.207 24.741 9.424 1.00 96.94 277 ILE A C 1
ATOM 2175 O O . ILE A 1 277 ? -10.138 25.318 9.252 1.00 96.94 277 ILE A O 1
ATOM 2179 N N . LYS A 1 278 ? -12.212 25.283 10.120 1.00 94.50 278 LYS A N 1
ATOM 2180 C CA . LYS A 1 278 ? -12.190 26.665 10.636 1.00 94.50 278 LYS A CA 1
ATOM 2181 C C . LYS A 1 278 ? -11.332 26.849 11.884 1.00 94.50 278 LYS A C 1
ATOM 2183 O O . LYS A 1 278 ? -10.755 27.913 12.083 1.00 94.50 278 LYS A O 1
ATOM 2188 N N . GLU A 1 279 ? -11.287 25.839 12.749 1.00 93.38 279 GLU A N 1
ATOM 2189 C CA . GLU A 1 279 ? -10.555 25.903 14.012 1.00 93.38 279 GLU A CA 1
ATOM 2190 C C . GLU A 1 279 ? -9.925 24.560 14.404 1.00 93.38 279 GLU A C 1
ATOM 2192 O O . GLU A 1 279 ? -10.451 23.476 14.123 1.00 93.38 279 GLU A O 1
ATOM 2197 N N . ASN A 1 280 ? -8.793 24.650 15.103 1.00 92.50 280 ASN A N 1
ATOM 2198 C CA . ASN A 1 280 ? -8.113 23.509 15.704 1.00 92.50 280 ASN A CA 1
ATOM 2199 C C . ASN A 1 280 ? -8.643 23.282 17.124 1.00 92.50 280 ASN A C 1
ATOM 2201 O O . ASN A 1 280 ? -8.510 24.163 17.973 1.00 92.50 280 ASN A O 1
ATOM 2205 N N . ILE A 1 281 ? -9.234 22.113 17.387 1.00 93.94 281 ILE A N 1
ATOM 2206 C CA . ILE A 1 281 ? -9.774 21.754 18.704 1.00 93.94 281 ILE A CA 1
ATOM 2207 C C . ILE A 1 281 ? -9.008 20.576 19.307 1.00 93.94 281 ILE A C 1
ATOM 2209 O O . ILE A 1 281 ? -8.767 19.576 18.639 1.00 93.94 281 ILE A O 1
ATOM 2213 N N . ASP A 1 282 ? -8.678 20.677 20.596 1.00 93.56 282 ASP A N 1
ATOM 2214 C CA . ASP A 1 282 ? -8.173 19.553 21.389 1.00 93.56 282 ASP A CA 1
ATOM 2215 C C . ASP A 1 282 ? -9.345 18.925 22.148 1.00 93.56 282 ASP A C 1
ATOM 2217 O O . ASP A 1 282 ? -9.817 19.486 23.138 1.00 93.56 282 ASP A O 1
ATOM 2221 N N . ALA A 1 283 ? -9.861 17.808 21.634 1.00 95.06 283 ALA A N 1
ATOM 2222 C CA . ALA A 1 283 ? -10.938 17.052 22.277 1.00 95.06 283 ALA A CA 1
ATOM 2223 C C . ALA A 1 283 ? -10.416 15.950 23.215 1.00 95.06 283 ALA A C 1
ATOM 2225 O O . ALA A 1 283 ? -11.215 15.315 23.906 1.00 95.06 283 ALA A O 1
ATOM 2226 N N . ALA A 1 284 ? -9.095 15.728 23.263 1.00 93.56 284 ALA A N 1
ATOM 2227 C CA . ALA A 1 284 ? -8.523 14.656 24.062 1.00 93.56 284 ALA A CA 1
ATOM 2228 C C . ALA A 1 284 ? -8.834 14.864 25.560 1.00 93.56 284 ALA A C 1
ATOM 2230 O O . ALA A 1 284 ? -8.845 16.003 26.041 1.00 93.56 284 ALA A O 1
ATOM 2231 N N . PRO A 1 285 ? -9.052 13.786 26.336 1.00 91.25 285 PRO A N 1
ATOM 2232 C CA . PRO A 1 285 ? -9.301 13.898 27.768 1.00 91.25 285 PRO A CA 1
ATOM 2233 C C . PRO A 1 285 ? -8.186 14.645 28.512 1.00 91.25 285 PRO A C 1
ATOM 2235 O O . PRO A 1 285 ? -6.995 14.453 28.251 1.00 91.25 285 PRO A O 1
ATOM 2238 N N . GLU A 1 286 ? -8.571 15.453 29.501 1.00 89.81 286 GLU A N 1
ATOM 2239 C CA . GLU A 1 286 ? -7.613 16.118 30.386 1.00 89.81 286 GLU A CA 1
ATOM 2240 C C . GLU A 1 286 ? -6.727 15.098 31.121 1.00 89.81 286 GLU A C 1
ATOM 2242 O O . GLU A 1 286 ? -7.173 14.020 31.522 1.00 89.81 286 GLU A O 1
ATOM 2247 N N . GLY A 1 287 ? -5.454 15.449 31.320 1.00 89.38 287 GLY A N 1
ATOM 2248 C CA . GLY A 1 287 ? -4.484 14.600 32.021 1.00 89.38 287 GLY A CA 1
ATOM 2249 C C . GLY A 1 287 ? -3.847 13.496 31.169 1.00 89.38 287 GLY A C 1
ATOM 2250 O O . GLY A 1 287 ? -3.139 12.652 31.718 1.00 89.38 287 GLY A O 1
ATOM 2251 N N . LEU A 1 288 ? -4.070 13.493 29.851 1.00 92.62 288 LEU A N 1
ATOM 2252 C CA . LEU A 1 288 ? -3.406 12.584 28.920 1.00 92.62 288 LEU A CA 1
ATOM 2253 C C . LEU A 1 288 ? -1.990 13.075 28.584 1.00 92.62 288 LEU A C 1
ATOM 2255 O O . LEU A 1 288 ? -1.816 14.199 28.117 1.00 92.62 288 LEU A O 1
ATOM 2259 N N . HIS A 1 289 ? -0.986 12.224 28.783 1.00 94.12 289 HIS A N 1
ATOM 2260 C CA . HIS A 1 289 ? 0.393 12.491 28.384 1.00 94.12 289 HIS A CA 1
ATOM 2261 C C . HIS A 1 289 ? 0.626 12.010 26.949 1.00 94.12 289 HIS A C 1
ATOM 2263 O O . HIS A 1 289 ? 0.392 10.837 26.651 1.00 94.12 289 HIS A O 1
ATOM 2269 N N . ARG A 1 290 ? 1.065 12.906 26.059 1.00 96.62 290 ARG A N 1
ATOM 2270 C CA . ARG A 1 290 ? 1.162 12.679 24.609 1.00 96.62 290 ARG A CA 1
ATOM 2271 C C . ARG A 1 290 ? 2.603 12.831 24.131 1.00 96.62 290 ARG A C 1
ATOM 2273 O O . ARG A 1 290 ? 3.194 13.903 24.255 1.00 96.62 290 ARG A O 1
ATOM 2280 N N . CYS A 1 291 ? 3.161 11.773 23.549 1.00 97.50 291 CYS A N 1
ATOM 2281 C CA . CYS A 1 291 ? 4.569 11.716 23.161 1.00 97.50 291 CYS A CA 1
ATOM 2282 C C . CYS A 1 291 ? 4.741 11.415 21.667 1.00 97.50 291 CYS A C 1
ATOM 2284 O O . CYS A 1 291 ? 4.145 10.459 21.163 1.00 97.50 291 CYS A O 1
ATOM 2286 N N . LYS A 1 292 ? 5.605 12.175 20.978 1.00 97.88 292 LYS A N 1
ATOM 2287 C CA . LYS A 1 292 ? 6.059 11.876 19.608 1.00 97.88 292 LYS A CA 1
ATOM 2288 C C . LYS A 1 292 ? 7.528 11.458 19.591 1.00 97.88 292 LYS A C 1
ATOM 2290 O O . LYS A 1 292 ? 8.351 12.067 20.266 1.00 97.88 292 LYS A O 1
ATOM 2295 N N . PHE A 1 293 ? 7.869 10.452 18.790 1.00 97.56 293 PHE A N 1
ATOM 2296 C CA . PHE A 1 293 ? 9.253 9.994 18.621 1.00 97.56 293 PHE A CA 1
ATOM 2297 C C . PHE A 1 293 ? 9.588 9.867 17.144 1.00 97.56 293 PHE A C 1
ATOM 2299 O O . PHE A 1 293 ? 9.003 9.029 16.458 1.00 97.56 293 PHE A O 1
ATOM 2306 N N . PHE A 1 294 ? 10.549 10.661 16.686 1.00 96.31 294 PHE A N 1
ATOM 2307 C CA . PHE A 1 294 ? 11.089 10.628 15.336 1.00 96.31 294 PHE A CA 1
ATOM 2308 C C . PHE A 1 294 ? 12.311 9.708 15.306 1.00 96.31 294 PHE A C 1
ATOM 2310 O O . PHE A 1 294 ? 13.352 10.029 15.880 1.00 96.31 294 PHE A O 1
ATOM 2317 N N . GLY A 1 295 ? 12.175 8.555 14.653 1.00 91.88 295 GLY A N 1
ATOM 2318 C CA . GLY A 1 295 ? 13.216 7.535 14.522 1.00 91.88 295 GLY A CA 1
ATOM 2319 C C . GLY A 1 295 ? 13.600 7.250 13.072 1.00 91.88 295 GLY A C 1
ATOM 2320 O O . GLY A 1 295 ? 12.910 7.643 12.128 1.00 91.88 295 GLY A O 1
ATOM 2321 N N . LEU A 1 296 ? 14.698 6.528 12.888 1.00 86.44 296 LEU A N 1
ATOM 2322 C CA . LEU A 1 296 ? 15.164 6.007 11.605 1.00 86.44 296 LEU A CA 1
ATOM 2323 C C . LEU A 1 296 ? 14.806 4.523 11.468 1.00 86.44 296 LEU A C 1
ATOM 2325 O O . LEU A 1 296 ? 15.002 3.730 12.383 1.00 86.44 296 LEU A O 1
ATOM 2329 N N . GLY A 1 297 ? 14.322 4.105 10.302 1.00 80.88 297 GLY A N 1
ATOM 2330 C CA . GLY A 1 297 ? 13.989 2.710 10.035 1.00 80.88 297 GLY A CA 1
ATOM 2331 C C . GLY A 1 297 ? 15.170 1.782 10.336 1.00 80.88 297 GLY A C 1
ATOM 2332 O O . GLY A 1 297 ? 16.193 1.848 9.655 1.00 80.88 297 GLY A O 1
ATOM 2333 N N . SER A 1 298 ? 14.978 0.876 11.303 1.00 75.56 298 SER A N 1
ATOM 2334 C CA . SER A 1 298 ? 15.964 -0.070 11.872 1.00 75.56 298 SER A CA 1
ATOM 2335 C C . SER A 1 298 ? 16.871 0.445 13.005 1.00 75.56 298 SER A C 1
ATOM 2337 O O . SER A 1 298 ? 17.741 -0.300 13.451 1.00 75.56 298 SER A O 1
ATOM 2339 N N . ASP A 1 299 ? 16.642 1.645 13.546 1.00 82.19 299 ASP A N 1
ATOM 2340 C CA . ASP A 1 299 ? 17.364 2.154 14.731 1.00 82.19 299 ASP A CA 1
ATOM 2341 C C . ASP A 1 299 ? 16.880 1.552 16.072 1.00 82.19 299 ASP A C 1
ATOM 2343 O O . ASP A 1 299 ? 17.558 1.646 17.097 1.00 82.19 299 ASP A O 1
ATOM 2347 N N . GLY A 1 300 ? 15.712 0.899 16.063 1.00 86.19 300 GLY A N 1
ATOM 2348 C CA . GLY A 1 300 ? 15.078 0.267 17.221 1.00 86.19 300 GLY A CA 1
ATOM 2349 C C . GLY A 1 300 ? 14.073 1.139 17.988 1.00 86.19 300 GLY A C 1
ATOM 2350 O O . GLY A 1 300 ? 13.499 0.644 18.959 1.00 86.19 300 GLY A O 1
ATOM 2351 N N . THR A 1 301 ? 13.796 2.369 17.545 1.00 91.94 301 THR A N 1
ATOM 2352 C CA . THR A 1 301 ? 12.868 3.331 18.172 1.00 91.94 301 THR A CA 1
ATOM 2353 C C . THR A 1 301 ? 11.465 2.760 18.348 1.00 91.94 301 THR A C 1
ATOM 2355 O O . THR A 1 301 ? 10.945 2.699 19.460 1.00 91.94 301 THR A O 1
ATOM 2358 N N . VAL A 1 302 ? 10.865 2.249 17.270 1.00 91.69 302 VAL A N 1
ATOM 2359 C CA . VAL A 1 302 ? 9.529 1.632 17.311 1.00 91.69 302 VAL A CA 1
ATOM 2360 C C . VAL A 1 302 ? 9.488 0.454 18.290 1.00 91.69 302 VAL A C 1
ATOM 2362 O O . VAL A 1 302 ? 8.531 0.303 19.046 1.00 91.69 302 VAL A O 1
ATOM 2365 N N . GLY A 1 303 ? 10.531 -0.381 18.302 1.00 90.06 303 GLY A N 1
ATOM 2366 C CA . GLY A 1 303 ? 10.627 -1.525 19.211 1.00 90.06 303 GLY A CA 1
ATOM 2367 C C . GLY A 1 303 ? 10.686 -1.098 20.678 1.00 90.06 303 GLY A C 1
ATOM 2368 O O . GLY A 1 303 ? 9.955 -1.649 21.501 1.00 90.06 303 GLY A O 1
ATOM 2369 N N . ALA A 1 304 ? 11.500 -0.085 20.985 1.00 91.69 304 ALA A N 1
ATOM 2370 C CA . ALA A 1 304 ? 11.577 0.510 22.315 1.00 91.69 304 ALA A CA 1
ATOM 2371 C C . ALA A 1 304 ? 10.228 1.106 22.740 1.00 91.69 304 ALA A C 1
ATOM 2373 O O . ALA A 1 304 ? 9.751 0.815 23.828 1.00 91.69 304 ALA A O 1
ATOM 2374 N N . ASN A 1 305 ? 9.549 1.837 21.856 1.00 95.25 305 ASN A N 1
ATOM 2375 C CA . ASN A 1 305 ? 8.246 2.435 22.148 1.00 95.25 305 ASN A CA 1
ATOM 2376 C C . ASN A 1 305 ? 7.153 1.389 22.409 1.00 95.25 305 ASN A C 1
ATOM 2378 O O . ASN A 1 305 ? 6.394 1.521 23.369 1.00 95.25 305 ASN A O 1
ATOM 2382 N N . LYS A 1 306 ? 7.107 0.301 21.625 1.00 93.88 306 LYS A N 1
ATOM 2383 C CA . LYS A 1 306 ? 6.219 -0.845 21.901 1.00 93.88 306 LYS A CA 1
ATOM 2384 C C . LYS A 1 306 ? 6.495 -1.458 23.272 1.00 93.88 306 LYS A C 1
ATOM 2386 O O . LYS A 1 306 ? 5.562 -1.831 23.976 1.00 93.88 306 LYS A O 1
ATOM 2391 N N . ASN A 1 307 ? 7.765 -1.566 23.655 1.00 91.06 307 ASN A N 1
ATOM 2392 C CA . ASN A 1 307 ? 8.147 -2.063 24.969 1.00 91.06 307 ASN A CA 1
ATOM 2393 C C . ASN A 1 307 ? 7.771 -1.078 26.092 1.00 91.06 307 ASN A C 1
ATOM 2395 O O . ASN A 1 307 ? 7.232 -1.517 27.101 1.00 91.06 307 ASN A O 1
ATOM 2399 N N . SER A 1 308 ? 7.950 0.231 25.893 1.00 93.06 308 SER A N 1
ATOM 2400 C CA . SER A 1 308 ? 7.530 1.270 26.844 1.00 93.06 308 SER A CA 1
ATOM 2401 C C . SER A 1 308 ? 6.021 1.250 27.096 1.00 93.06 308 SER A C 1
ATOM 2403 O O . SER A 1 308 ? 5.602 1.345 28.245 1.00 93.06 308 SER A O 1
ATOM 2405 N N . ILE A 1 309 ? 5.208 1.054 26.049 1.00 94.06 309 ILE A N 1
ATOM 2406 C CA . ILE A 1 309 ? 3.749 0.897 26.178 1.00 94.06 309 ILE A CA 1
ATOM 2407 C C . ILE A 1 309 ? 3.406 -0.294 27.074 1.00 94.06 309 ILE A C 1
ATOM 2409 O O . ILE A 1 309 ? 2.577 -0.150 27.966 1.00 94.06 309 ILE A O 1
ATOM 2413 N N . LYS A 1 310 ? 4.068 -1.442 26.877 1.00 92.00 310 LYS A N 1
ATOM 2414 C CA . LYS A 1 310 ? 3.872 -2.630 27.723 1.00 92.00 310 LYS A CA 1
ATOM 2415 C C . LYS A 1 310 ? 4.304 -2.384 29.163 1.00 92.00 310 LYS A C 1
ATOM 2417 O O . LYS A 1 310 ? 3.535 -2.646 30.072 1.00 92.00 310 LYS A O 1
ATOM 2422 N N . ILE A 1 311 ? 5.491 -1.808 29.378 1.00 90.81 311 ILE A N 1
ATOM 2423 C CA . ILE A 1 311 ? 5.981 -1.480 30.725 1.00 90.81 311 ILE A CA 1
ATOM 2424 C C . ILE A 1 311 ? 4.962 -0.613 31.468 1.00 90.81 311 ILE A C 1
ATOM 2426 O O . ILE A 1 311 ? 4.619 -0.920 32.606 1.00 90.81 311 ILE A O 1
ATOM 2430 N N . ILE A 1 312 ? 4.458 0.445 30.830 1.00 92.75 312 ILE A N 1
ATOM 2431 C CA . ILE A 1 312 ? 3.500 1.356 31.459 1.00 92.75 312 ILE A CA 1
ATOM 2432 C C . ILE A 1 312 ? 2.140 0.670 31.650 1.00 92.75 312 ILE A C 1
ATOM 2434 O O . ILE A 1 312 ? 1.573 0.752 32.736 1.00 92.75 312 ILE A O 1
ATOM 2438 N N . GLY A 1 313 ? 1.629 -0.028 30.635 1.00 92.69 313 GLY A N 1
ATOM 2439 C CA . GLY A 1 313 ? 0.325 -0.692 30.686 1.00 92.69 313 GLY A CA 1
ATOM 2440 C C . GLY A 1 313 ? 0.249 -1.834 31.704 1.00 92.69 313 GLY A C 1
ATOM 2441 O O . GLY A 1 313 ? -0.753 -1.940 32.410 1.00 92.69 313 GLY A O 1
ATOM 2442 N N . ASP A 1 314 ? 1.307 -2.638 31.820 1.00 91.44 314 ASP A N 1
ATOM 2443 C CA . ASP A 1 314 ? 1.346 -3.833 32.676 1.00 91.44 314 ASP A CA 1
ATOM 2444 C C . ASP A 1 314 ? 1.642 -3.494 34.147 1.00 91.44 314 ASP A C 1
ATOM 2446 O O . ASP A 1 314 ? 1.270 -4.247 35.042 1.00 91.44 314 ASP A O 1
ATOM 2450 N N . ASN A 1 315 ? 2.306 -2.361 34.416 1.00 91.31 315 ASN A N 1
ATOM 2451 C CA . ASN A 1 315 ? 2.753 -1.985 35.766 1.00 91.31 315 ASN A CA 1
ATOM 2452 C C . ASN A 1 315 ? 2.014 -0.769 36.350 1.00 91.31 315 ASN A C 1
ATOM 2454 O O . ASN A 1 315 ? 2.382 -0.281 37.421 1.00 91.31 315 ASN A O 1
ATOM 2458 N N . THR A 1 316 ? 0.998 -0.248 35.656 1.00 91.56 316 THR A N 1
ATOM 2459 C CA . THR A 1 316 ? 0.178 0.876 36.130 1.00 91.56 316 THR A CA 1
ATOM 2460 C C . THR A 1 316 ? -1.294 0.689 35.768 1.00 91.56 316 THR A C 1
ATOM 2462 O O . THR A 1 316 ? -1.636 -0.065 34.857 1.00 91.56 316 THR A O 1
ATOM 2465 N N . ASP A 1 317 ? -2.172 1.443 36.429 1.00 93.31 317 ASP A N 1
ATOM 2466 C CA . ASP A 1 317 ? -3.608 1.480 36.115 1.00 93.31 317 ASP A CA 1
ATOM 2467 C C . ASP A 1 317 ? -3.943 2.393 34.923 1.00 93.31 317 ASP A C 1
ATOM 2469 O O . ASP A 1 317 ? -5.110 2.571 34.584 1.00 93.31 317 ASP A O 1
ATOM 2473 N N . MET A 1 318 ? -2.939 2.995 34.277 1.00 95.00 318 MET A N 1
ATOM 2474 C CA . MET A 1 318 ? -3.171 3.860 33.124 1.00 95.00 318 MET A CA 1
ATOM 2475 C C . MET A 1 318 ? -3.568 3.047 31.892 1.00 95.00 318 MET A C 1
ATOM 2477 O O . MET A 1 318 ? -3.068 1.945 31.647 1.00 95.00 318 MET A O 1
ATOM 2481 N N . TYR A 1 319 ? -4.423 3.648 31.073 1.00 96.88 319 TYR A N 1
ATOM 2482 C CA . TYR A 1 319 ? -4.576 3.278 29.678 1.00 96.88 319 TYR A CA 1
ATOM 2483 C C . TYR A 1 319 ? -3.324 3.708 28.918 1.00 96.88 319 TYR A C 1
ATOM 2485 O O . TYR A 1 319 ? -2.737 4.761 29.185 1.00 96.88 319 TYR A O 1
ATOM 2493 N N . ALA A 1 320 ? -2.923 2.882 27.961 1.00 97.06 320 ALA A N 1
ATOM 2494 C CA . ALA A 1 320 ? -1.776 3.130 27.109 1.00 97.06 320 ALA A CA 1
ATOM 2495 C C . ALA A 1 320 ? -2.185 2.896 25.657 1.00 97.06 320 ALA A C 1
ATOM 2497 O O . ALA A 1 320 ? -2.790 1.868 25.356 1.00 97.06 320 ALA A O 1
ATOM 2498 N N . GLN A 1 321 ? -1.846 3.838 24.780 1.00 98.06 321 GLN A N 1
ATOM 2499 C CA . GLN A 1 321 ? -2.081 3.766 23.341 1.00 98.06 321 GLN A CA 1
ATOM 2500 C C . GLN A 1 321 ? -0.762 3.987 22.593 1.00 98.06 321 GLN A C 1
ATOM 2502 O O . GLN A 1 321 ? 0.042 4.840 22.976 1.00 98.06 321 GLN A O 1
ATOM 2507 N N . GLY A 1 322 ? -0.553 3.251 21.503 1.00 97.69 322 GLY A N 1
ATOM 2508 C CA . GLY A 1 322 ? 0.557 3.454 20.581 1.00 97.69 322 GLY A CA 1
ATOM 2509 C C . GLY A 1 322 ? 0.149 3.298 19.127 1.00 97.69 322 GLY A C 1
ATOM 2510 O O . GLY A 1 322 ? -0.398 2.268 18.744 1.00 97.69 322 GLY A O 1
ATOM 2511 N N . TYR A 1 323 ? 0.498 4.282 18.309 1.00 97.94 323 TYR A N 1
ATOM 2512 C CA . TYR A 1 323 ? 0.372 4.234 16.857 1.00 97.94 323 TYR A CA 1
ATOM 2513 C C . TYR A 1 323 ? 1.715 4.572 16.208 1.00 97.94 323 TYR A C 1
ATOM 2515 O O . TYR A 1 323 ? 2.471 5.397 16.721 1.00 97.94 323 TYR A O 1
ATOM 2523 N N . PHE A 1 324 ? 2.040 3.920 15.096 1.00 95.94 324 PHE A N 1
ATOM 2524 C CA . PHE A 1 324 ? 3.359 4.017 14.471 1.00 95.94 324 PHE A CA 1
ATOM 2525 C C . PHE A 1 324 ? 3.203 4.308 12.985 1.00 95.94 324 PHE A C 1
ATOM 2527 O O . PHE A 1 324 ? 2.684 3.475 12.243 1.00 95.94 324 PHE A O 1
ATOM 2534 N N . VAL A 1 325 ? 3.675 5.478 12.567 1.00 93.25 325 VAL A N 1
ATOM 2535 C CA . VAL A 1 325 ? 3.785 5.866 11.163 1.00 93.25 325 VAL A CA 1
ATOM 2536 C C . VAL A 1 325 ? 5.127 5.360 10.647 1.00 93.25 325 VAL A C 1
ATOM 2538 O O . VAL A 1 325 ? 6.173 5.641 11.240 1.00 93.25 325 VAL A O 1
ATOM 2541 N N . TYR A 1 326 ? 5.088 4.593 9.563 1.00 87.38 326 TYR A N 1
ATOM 2542 C CA . TYR A 1 326 ? 6.271 4.093 8.873 1.00 87.38 326 TYR A CA 1
ATOM 2543 C C . TYR A 1 326 ? 6.338 4.715 7.484 1.00 87.38 326 TYR A C 1
ATOM 2545 O O . TYR A 1 326 ? 5.309 4.914 6.842 1.00 87.38 326 TYR A O 1
ATOM 2553 N N . ASP A 1 327 ? 7.552 4.965 7.016 1.00 85.69 327 ASP A N 1
ATOM 2554 C CA . ASP A 1 327 ? 7.827 5.241 5.612 1.00 85.69 327 ASP A CA 1
ATOM 2555 C C . ASP A 1 327 ? 7.642 3.966 4.758 1.00 85.69 327 ASP A C 1
ATOM 2557 O O . ASP A 1 327 ? 7.810 2.837 5.229 1.00 85.69 327 ASP A O 1
ATOM 2561 N N . SER A 1 328 ? 7.334 4.156 3.477 1.00 81.44 328 SER A N 1
ATOM 2562 C CA . SER A 1 328 ? 7.371 3.116 2.442 1.00 81.44 328 SER A CA 1
ATOM 2563 C C . SER A 1 328 ? 8.781 2.536 2.243 1.00 81.44 328 SER A C 1
ATOM 2565 O O . SER A 1 328 ? 8.945 1.370 1.868 1.00 81.44 328 SER A O 1
ATOM 2567 N N . LYS A 1 329 ? 9.822 3.328 2.539 1.00 83.19 329 LYS A N 1
ATOM 2568 C CA . LYS A 1 329 ? 11.227 2.912 2.459 1.00 83.19 329 LYS A CA 1
ATOM 2569 C C . LYS A 1 329 ? 11.532 1.849 3.511 1.00 83.19 329 LYS A C 1
ATOM 2571 O O . LYS A 1 329 ? 11.483 2.096 4.715 1.00 83.19 329 LYS A O 1
ATOM 2576 N N . LYS A 1 330 ? 11.959 0.667 3.056 1.00 75.69 330 LYS A N 1
ATOM 2577 C CA . LYS A 1 330 ? 12.201 -0.498 3.928 1.00 75.69 330 LYS A CA 1
ATOM 2578 C C . LYS A 1 330 ? 13.340 -0.315 4.928 1.00 75.69 330 LYS A C 1
ATOM 2580 O O . LYS A 1 330 ? 13.365 -0.968 5.969 1.00 75.69 330 LYS A O 1
ATOM 2585 N N . SER A 1 331 ? 14.326 0.521 4.617 1.00 70.75 331 SER A N 1
ATOM 2586 C CA . SER A 1 331 ? 15.413 0.855 5.543 1.00 70.75 331 SER A CA 1
ATOM 2587 C C . SER A 1 331 ? 15.811 2.313 5.404 1.00 70.75 331 SER A C 1
ATOM 2589 O O . SER A 1 331 ? 15.787 2.874 4.307 1.00 70.75 331 SER A O 1
ATOM 2591 N N . GLY A 1 332 ? 16.179 2.924 6.531 1.00 73.06 332 GLY A N 1
ATOM 2592 C CA . GLY A 1 332 ? 16.544 4.337 6.597 1.00 73.06 332 GLY A CA 1
ATOM 2593 C C . GLY A 1 332 ? 15.395 5.305 6.282 1.00 73.06 332 GLY A C 1
ATOM 2594 O O . GLY A 1 332 ? 15.663 6.466 5.983 1.00 73.06 332 GLY A O 1
ATOM 2595 N N . GLY A 1 333 ? 14.150 4.827 6.225 1.00 83.81 333 GLY A N 1
ATOM 2596 C CA . GLY A 1 333 ? 12.968 5.685 6.149 1.00 83.81 333 GLY A CA 1
ATOM 2597 C C . GLY A 1 333 ? 12.678 6.330 7.501 1.00 83.81 333 GLY A C 1
ATOM 2598 O O . GLY A 1 333 ? 13.178 5.867 8.531 1.00 83.81 333 GLY A O 1
ATOM 2599 N N . ILE A 1 334 ? 11.880 7.389 7.517 1.00 89.25 334 ILE A N 1
ATOM 2600 C CA . ILE A 1 334 ? 11.437 8.007 8.768 1.00 89.25 334 ILE A CA 1
ATOM 2601 C C . ILE A 1 334 ? 10.395 7.123 9.470 1.00 89.25 334 ILE A C 1
ATOM 2603 O O . ILE A 1 334 ? 9.595 6.431 8.843 1.00 89.25 334 ILE A O 1
ATOM 2607 N N . THR A 1 335 ? 10.412 7.121 10.800 1.00 92.56 335 THR A N 1
ATOM 2608 C CA . THR A 1 335 ? 9.340 6.538 11.613 1.00 92.56 335 THR A CA 1
ATOM 2609 C C . THR A 1 335 ? 8.887 7.557 12.641 1.00 92.56 335 THR A C 1
ATOM 2611 O O . THR A 1 335 ? 9.726 8.216 13.255 1.00 92.56 335 THR A O 1
ATOM 2614 N N . ILE A 1 336 ? 7.576 7.682 12.841 1.00 96.25 336 ILE A N 1
ATOM 2615 C CA . ILE A 1 336 ? 7.003 8.587 13.840 1.00 96.25 336 ILE A CA 1
ATOM 2616 C C . ILE A 1 336 ? 6.096 7.771 14.747 1.00 96.25 336 ILE A C 1
ATOM 2618 O O . ILE A 1 336 ? 5.091 7.205 14.318 1.00 96.25 336 ILE A O 1
ATOM 2622 N N . SER A 1 337 ? 6.481 7.654 16.014 1.00 97.62 337 SER A N 1
ATOM 2623 C CA . SER A 1 337 ? 5.672 6.956 17.015 1.00 97.62 337 SER A CA 1
ATOM 2624 C C . SER A 1 337 ? 4.830 7.960 17.789 1.00 97.62 337 SER A C 1
ATOM 2626 O O . SER A 1 337 ? 5.374 8.942 18.286 1.00 97.62 337 SER A O 1
ATOM 2628 N N . HIS A 1 338 ? 3.539 7.683 17.932 1.00 98.19 338 HIS A N 1
ATOM 2629 C CA . HIS A 1 338 ? 2.579 8.469 18.699 1.00 98.19 338 HIS A CA 1
ATOM 2630 C C . HIS A 1 338 ? 2.106 7.648 19.890 1.00 98.19 338 HIS A C 1
ATOM 2632 O O . HIS A 1 338 ? 1.482 6.601 19.711 1.00 98.19 338 HIS A O 1
ATOM 2638 N N . LEU A 1 339 ? 2.439 8.093 21.097 1.00 97.88 339 LEU A N 1
ATOM 2639 C CA . LEU A 1 339 ? 2.121 7.385 22.333 1.00 97.88 339 LEU A CA 1
ATOM 2640 C C . LEU A 1 339 ? 1.238 8.266 23.210 1.00 97.88 339 LEU A C 1
ATOM 2642 O O . LEU A 1 339 ? 1.496 9.464 23.341 1.00 97.88 339 LEU A O 1
ATOM 2646 N N . ARG A 1 340 ? 0.212 7.671 23.818 1.00 97.56 340 ARG A N 1
ATOM 2647 C CA . ARG A 1 340 ? -0.670 8.349 24.772 1.00 97.56 340 ARG A CA 1
ATOM 2648 C C . ARG A 1 340 ? -0.819 7.519 26.043 1.00 97.56 340 ARG A C 1
ATOM 2650 O O . ARG A 1 340 ? -0.990 6.303 25.960 1.00 97.56 340 ARG A O 1
ATOM 2657 N N . PHE A 1 341 ? -0.777 8.173 27.201 1.00 96.06 341 PHE A N 1
ATOM 2658 C CA . PHE A 1 341 ? -0.937 7.539 28.513 1.00 96.06 341 PHE A CA 1
ATOM 2659 C C . PHE A 1 341 ? -1.840 8.374 29.410 1.00 96.06 341 PHE A C 1
ATOM 2661 O O . PHE A 1 341 ? -1.650 9.585 29.503 1.00 96.06 341 PHE A O 1
ATOM 2668 N N . GLY A 1 342 ? -2.801 7.755 30.092 1.00 94.94 342 GLY A N 1
ATOM 2669 C CA . GLY A 1 342 ? -3.692 8.489 30.989 1.00 94.94 342 GLY A CA 1
ATOM 2670 C C . GLY A 1 342 ? -4.602 7.594 31.816 1.00 94.94 342 GLY A C 1
ATOM 2671 O O . GLY A 1 342 ? -4.649 6.382 31.632 1.00 94.94 342 GLY A O 1
ATOM 2672 N N . LYS A 1 343 ? -5.328 8.201 32.757 1.00 94.38 343 LYS A N 1
ATOM 2673 C CA . LYS A 1 343 ? -6.270 7.487 33.639 1.00 94.38 343 LYS A CA 1
ATOM 2674 C C . LYS A 1 343 ? -7.640 7.246 33.000 1.00 94.38 343 LYS A C 1
ATOM 2676 O O . LYS A 1 343 ? -8.384 6.394 33.474 1.00 94.38 343 LYS A O 1
ATOM 2681 N N . SER A 1 344 ? -7.963 7.987 31.946 1.00 93.56 344 SER A N 1
ATOM 2682 C CA . SER A 1 344 ? -9.199 7.832 31.178 1.00 93.56 344 SER A CA 1
ATOM 2683 C C . SER A 1 344 ? -8.969 6.922 29.968 1.00 93.56 344 SER A C 1
ATOM 2685 O O . SER A 1 344 ? -7.857 6.933 29.428 1.00 93.56 344 SER A O 1
ATOM 2687 N N . PRO A 1 345 ? -9.994 6.175 29.511 1.00 95.12 345 PRO A N 1
ATOM 2688 C CA . PRO A 1 345 ? -9.942 5.470 28.234 1.00 95.12 345 PRO A CA 1
ATOM 2689 C C . PRO A 1 345 ? -9.522 6.405 27.094 1.00 95.12 345 PRO A C 1
ATOM 2691 O O . PRO A 1 345 ? -9.904 7.576 27.073 1.00 95.12 345 PRO A O 1
ATOM 2694 N N . ILE A 1 346 ? -8.726 5.893 26.155 1.00 96.94 346 ILE A N 1
ATOM 2695 C CA . ILE A 1 346 ? -8.146 6.690 25.068 1.00 96.94 346 ILE A CA 1
ATOM 2696 C C . ILE A 1 346 ? -8.930 6.416 23.782 1.00 96.94 346 ILE A C 1
ATOM 2698 O O . ILE A 1 346 ? -8.793 5.347 23.191 1.00 96.94 346 ILE A O 1
ATOM 2702 N N . GLN A 1 347 ? -9.718 7.400 23.344 1.00 96.38 347 GLN A N 1
ATOM 2703 C CA . GLN A 1 347 ? -10.583 7.331 22.156 1.00 96.38 347 GLN A CA 1
ATOM 2704 C C . GLN A 1 347 ? -10.050 8.184 21.001 1.00 96.38 347 GLN A C 1
ATOM 2706 O O . GLN A 1 347 ? -10.806 8.701 20.180 1.00 96.38 347 GLN A O 1
ATOM 2711 N N . SER A 1 348 ? -8.724 8.314 20.922 1.00 97.75 348 SER A N 1
ATOM 2712 C CA . SER A 1 348 ? -8.049 9.209 19.984 1.00 97.75 348 SER A CA 1
ATOM 2713 C C . SER A 1 348 ? -7.372 8.434 18.832 1.00 97.75 348 SER A C 1
ATOM 2715 O O . SER A 1 348 ? -6.135 8.416 18.765 1.00 97.75 348 SER A O 1
ATOM 2717 N N . PRO A 1 349 ? -8.100 7.748 17.918 1.00 97.50 349 PRO A N 1
ATOM 2718 C CA . PRO A 1 349 ? -7.506 7.041 16.782 1.00 97.50 349 PRO A CA 1
ATOM 2719 C C . PRO A 1 349 ? -7.143 8.019 15.651 1.00 97.50 349 PRO A C 1
ATOM 2721 O O . PRO A 1 349 ? -7.530 7.851 14.499 1.00 97.50 349 PRO A O 1
ATOM 2724 N N . TYR A 1 350 ? -6.372 9.041 16.001 1.00 97.75 350 TYR A N 1
ATOM 2725 C CA . TYR A 1 350 ? -5.784 10.050 15.126 1.00 97.75 350 TYR A CA 1
ATOM 2726 C C . TYR A 1 350 ? -4.374 10.385 15.646 1.00 97.75 350 TYR A C 1
ATOM 2728 O O . TYR A 1 350 ? -3.991 9.970 16.753 1.00 97.75 350 TYR A O 1
ATOM 2736 N N . LEU A 1 351 ? -3.543 11.050 14.847 1.00 97.12 351 LEU A N 1
ATOM 2737 C CA . LEU A 1 351 ? -2.173 11.418 15.228 1.00 97.12 351 LEU A CA 1
ATOM 2738 C C . LEU A 1 351 ? -2.150 12.472 16.346 1.00 97.12 351 LEU A C 1
ATOM 2740 O O . LEU A 1 351 ? -3.148 13.102 16.671 1.00 97.12 351 LEU A O 1
ATOM 2744 N N . ILE A 1 352 ? -1.000 12.626 17.001 1.00 96.31 352 ILE A N 1
ATOM 2745 C CA . ILE A 1 352 ? -0.821 13.655 18.037 1.00 96.31 352 ILE A CA 1
ATOM 2746 C C . ILE A 1 352 ? -0.535 14.988 17.352 1.00 96.31 352 ILE A C 1
ATOM 2748 O O . ILE A 1 352 ? 0.515 15.144 16.732 1.00 96.31 352 ILE A O 1
ATOM 2752 N N . ASP A 1 353 ? -1.442 15.935 17.538 1.00 87.38 353 ASP A N 1
ATOM 2753 C CA . ASP A 1 353 ? -1.357 17.334 17.119 1.00 87.38 353 ASP A CA 1
ATOM 2754 C C . ASP A 1 353 ? -0.799 18.246 18.226 1.00 87.38 353 ASP A C 1
ATOM 2756 O O . ASP A 1 353 ? -0.177 19.262 17.934 1.00 87.38 353 ASP A O 1
ATOM 2760 N N . GLN A 1 354 ? -0.967 17.864 19.496 1.00 92.50 354 GLN A N 1
ATOM 2761 C CA . GLN A 1 354 ? -0.422 18.570 20.654 1.00 92.50 354 GLN A CA 1
ATOM 2762 C C . GLN A 1 354 ? 0.400 17.646 21.558 1.00 92.50 354 GLN A C 1
ATOM 2764 O O . GLN A 1 354 ? -0.157 16.877 22.341 1.00 92.50 354 GLN A O 1
ATOM 2769 N N . ALA A 1 355 ? 1.728 17.728 21.491 1.00 95.69 355 ALA A N 1
ATOM 2770 C CA . ALA A 1 355 ? 2.631 16.845 22.232 1.00 95.69 355 ALA A CA 1
ATOM 2771 C C . ALA A 1 355 ? 3.163 17.487 23.525 1.00 95.69 355 ALA A C 1
ATOM 2773 O O . ALA A 1 355 ? 3.615 18.632 23.523 1.00 95.69 355 ALA A O 1
ATOM 2774 N N . ASP A 1 356 ? 3.156 16.723 24.619 1.00 96.38 356 ASP A N 1
ATOM 2775 C CA . ASP A 1 356 ? 3.813 17.072 25.887 1.00 96.38 356 ASP A CA 1
ATOM 2776 C C . ASP A 1 356 ? 5.319 16.762 25.839 1.00 96.38 356 ASP A C 1
ATOM 2778 O O . ASP A 1 356 ? 6.129 17.430 26.486 1.00 96.38 356 ASP A O 1
ATOM 2782 N N . PHE A 1 357 ? 5.691 15.752 25.048 1.00 97.38 357 PHE A N 1
ATOM 2783 C CA . PHE A 1 357 ? 7.062 15.291 24.864 1.00 97.38 357 PHE A CA 1
ATOM 2784 C C . PHE A 1 357 ? 7.338 14.980 23.389 1.00 97.38 357 PHE A C 1
ATOM 2786 O O . PHE A 1 357 ? 6.558 14.279 22.738 1.00 97.38 357 PHE A O 1
ATOM 2793 N N . ILE A 1 358 ? 8.469 15.449 22.865 1.00 98.25 358 ILE A N 1
ATOM 2794 C CA . ILE A 1 358 ? 8.971 15.070 21.541 1.00 98.25 358 ILE A CA 1
ATOM 2795 C C . ILE A 1 358 ? 10.415 14.587 21.664 1.00 98.25 358 ILE A C 1
ATOM 2797 O O . ILE A 1 358 ? 11.236 15.248 22.293 1.00 98.25 358 ILE A O 1
ATOM 2801 N N . ALA A 1 359 ? 10.744 13.466 21.022 1.00 97.94 359 ALA A N 1
ATOM 2802 C CA . ALA A 1 359 ? 12.121 13.015 20.858 1.00 97.94 359 ALA A CA 1
ATOM 2803 C C . ALA A 1 359 ? 12.521 12.904 19.385 1.00 97.94 359 ALA A C 1
ATOM 2805 O O . ALA A 1 359 ? 11.766 12.386 18.562 1.00 97.94 359 ALA A O 1
ATOM 2806 N N . CYS A 1 360 ? 13.739 13.340 19.073 1.00 96.69 360 CYS A N 1
ATOM 2807 C CA . CYS A 1 360 ? 14.381 13.208 17.774 1.00 96.69 360 CYS A CA 1
ATOM 2808 C C . CYS A 1 360 ? 15.616 12.321 17.904 1.00 96.69 360 CYS A C 1
ATOM 2810 O O . CYS A 1 360 ? 16.618 12.712 18.498 1.00 96.69 360 CYS A O 1
ATOM 2812 N N . HIS A 1 361 ? 15.536 11.101 17.381 1.00 95.00 361 HIS A N 1
ATOM 2813 C CA . HIS A 1 361 ? 16.586 10.096 17.544 1.00 95.00 361 HIS A CA 1
ATOM 2814 C C . HIS A 1 361 ? 17.644 10.147 16.431 1.00 95.00 361 HIS A C 1
ATOM 2816 O O . HIS A 1 361 ? 18.638 9.427 16.507 1.00 95.00 361 HIS A O 1
ATOM 2822 N N . ASN A 1 362 ? 17.457 10.992 15.413 1.00 88.69 362 ASN A N 1
ATOM 2823 C CA . ASN A 1 362 ? 18.399 11.164 14.314 1.00 88.69 362 ASN A CA 1
ATOM 2824 C C . ASN A 1 362 ? 18.661 12.661 14.059 1.00 88.69 362 ASN A C 1
ATOM 2826 O O . ASN A 1 362 ? 17.736 13.365 13.648 1.00 88.69 362 ASN A O 1
ATOM 2830 N N . PRO A 1 363 ? 19.901 13.153 14.234 1.00 86.25 363 PRO A N 1
ATOM 2831 C CA . PRO A 1 363 ? 20.205 14.577 14.101 1.00 86.25 363 PRO A CA 1
ATOM 2832 C C . PRO A 1 363 ? 19.979 15.113 12.680 1.00 86.25 363 PRO A C 1
ATOM 2834 O O . PRO A 1 363 ? 19.664 16.288 12.519 1.00 86.25 363 PRO A O 1
ATOM 2837 N N . SER A 1 364 ? 20.039 14.263 11.644 1.00 82.44 364 SER A N 1
ATOM 2838 C CA . SER A 1 364 ? 19.773 14.678 10.253 1.00 82.44 364 SER A CA 1
ATOM 2839 C C . SER A 1 364 ? 18.345 15.188 10.018 1.00 82.44 364 SER A C 1
ATOM 2841 O O . SER A 1 364 ? 18.080 15.832 9.008 1.00 82.44 364 SER A O 1
ATOM 2843 N N . TYR A 1 365 ? 17.413 14.910 10.932 1.00 87.31 365 TYR A N 1
ATOM 2844 C CA . TYR A 1 365 ? 16.016 15.326 10.817 1.00 87.31 365 TYR A CA 1
ATOM 2845 C C . TYR A 1 365 ? 15.796 16.793 11.178 1.00 87.31 365 TYR A C 1
ATOM 2847 O O . TYR A 1 365 ? 14.822 17.386 10.723 1.00 87.31 365 TYR A O 1
ATOM 2855 N N . VAL A 1 366 ? 16.713 17.381 11.950 1.00 88.31 366 VAL A N 1
ATOM 2856 C CA . VAL A 1 366 ? 16.618 18.751 12.472 1.00 88.31 366 VAL A CA 1
ATOM 2857 C C . VAL A 1 366 ? 16.475 19.797 11.363 1.00 88.31 366 VAL A C 1
ATOM 2859 O O . VAL A 1 366 ? 15.790 20.794 11.558 1.00 88.31 366 VAL A O 1
ATOM 2862 N N . THR A 1 367 ? 17.085 19.568 10.200 1.00 83.12 367 THR A N 1
ATOM 2863 C CA . THR A 1 367 ? 17.029 20.485 9.049 1.00 83.12 367 THR A CA 1
ATOM 2864 C C . THR A 1 367 ? 16.030 20.074 7.973 1.00 83.12 367 THR A C 1
ATOM 2866 O O . THR A 1 367 ? 15.916 20.755 6.958 1.00 83.12 367 THR A O 1
ATOM 2869 N N . ARG A 1 368 ? 15.329 18.952 8.161 1.00 82.06 368 ARG A N 1
ATOM 2870 C CA . ARG A 1 368 ? 14.504 18.324 7.116 1.00 82.06 368 ARG A CA 1
ATOM 2871 C C . ARG A 1 368 ? 13.025 18.288 7.440 1.00 82.06 368 ARG A C 1
ATOM 2873 O O . ARG A 1 368 ? 12.209 18.318 6.530 1.00 82.06 368 ARG A O 1
ATOM 2880 N N . TYR A 1 369 ? 12.695 18.191 8.720 1.00 88.50 369 TYR A N 1
ATOM 2881 C CA . TYR A 1 369 ? 11.327 18.060 9.191 1.00 88.50 369 TYR A CA 1
ATOM 2882 C C . TYR A 1 369 ? 11.054 19.105 10.262 1.00 88.50 369 TYR A C 1
ATOM 2884 O O . TYR A 1 369 ? 11.938 19.421 11.064 1.00 88.50 369 TYR A O 1
ATOM 2892 N N . ASP A 1 370 ? 9.807 19.565 10.351 1.00 90.31 370 ASP A N 1
ATOM 2893 C CA . ASP A 1 370 ? 9.351 20.313 11.521 1.00 90.31 370 ASP A CA 1
ATOM 2894 C C . ASP A 1 370 ? 9.113 19.357 12.702 1.00 90.31 370 ASP A C 1
ATOM 2896 O O . ASP A 1 370 ? 7.997 18.989 13.065 1.00 90.31 370 ASP A O 1
ATOM 2900 N N . VAL A 1 371 ? 10.213 18.908 13.310 1.00 93.44 371 VAL A N 1
ATOM 2901 C CA . VAL A 1 371 ? 10.200 17.973 14.443 1.00 93.44 371 VAL A CA 1
ATOM 2902 C C . VAL A 1 371 ? 9.383 18.522 15.620 1.00 93.44 371 VAL A C 1
ATOM 2904 O O . VAL A 1 371 ? 8.771 17.746 16.356 1.00 93.44 371 VAL A O 1
ATOM 2907 N N . LEU A 1 372 ? 9.370 19.847 15.812 1.00 96.00 372 LEU A N 1
ATOM 2908 C CA . LEU A 1 372 ? 8.712 20.509 16.941 1.00 96.00 372 LEU A CA 1
ATOM 2909 C C . LEU A 1 372 ? 7.262 20.915 16.652 1.00 96.00 372 LEU A C 1
ATOM 2911 O O . LEU A 1 372 ? 6.619 21.515 17.524 1.00 96.00 372 LEU A O 1
ATOM 2915 N N . GLU A 1 373 ? 6.719 20.562 15.485 1.00 93.56 373 GLU A N 1
ATOM 2916 C CA . GLU A 1 373 ? 5.324 20.825 15.148 1.00 93.56 373 GLU A CA 1
ATOM 2917 C C . GLU A 1 373 ? 4.406 20.302 16.264 1.00 93.56 373 GLU A C 1
ATOM 2919 O O . GLU A 1 373 ? 4.517 19.157 16.720 1.00 93.56 373 GLU A O 1
ATOM 2924 N N . GLY A 1 374 ? 3.503 21.154 16.749 1.00 90.94 374 GLY A N 1
ATOM 2925 C CA . GLY A 1 374 ? 2.525 20.760 17.762 1.00 90.94 374 GLY A CA 1
ATOM 2926 C C . GLY A 1 374 ? 3.067 20.565 19.184 1.00 90.94 374 GLY A C 1
ATOM 2927 O O . GLY A 1 374 ? 2.311 20.165 20.064 1.00 90.94 374 GLY A O 1
ATOM 2928 N N . ILE A 1 375 ? 4.342 20.842 19.488 1.00 96.69 375 ILE A N 1
ATOM 2929 C CA . ILE A 1 375 ? 4.793 20.789 20.892 1.00 96.69 375 ILE A CA 1
ATOM 2930 C C . ILE A 1 375 ? 4.100 21.872 21.735 1.00 96.69 375 ILE A C 1
ATOM 2932 O O . ILE A 1 375 ? 3.955 23.018 21.289 1.00 96.69 375 ILE A O 1
ATOM 2936 N N . LYS A 1 376 ? 3.663 21.527 22.949 1.00 94.88 376 LYS A N 1
ATOM 2937 C CA . LYS A 1 376 ? 3.056 22.478 23.896 1.00 94.88 376 LYS A CA 1
ATOM 2938 C C . LYS A 1 376 ? 4.085 23.448 24.482 1.00 94.88 376 LYS A C 1
ATOM 2940 O O . LYS A 1 376 ? 5.272 23.131 24.565 1.00 94.88 376 LYS A O 1
ATOM 2945 N N . GLU A 1 377 ? 3.620 24.611 24.946 1.00 96.38 377 GLU A N 1
ATOM 2946 C CA . GLU A 1 377 ? 4.436 25.488 25.801 1.00 96.38 377 GLU A CA 1
ATOM 2947 C C . GLU A 1 377 ? 4.870 24.729 27.067 1.00 96.38 377 GLU A C 1
ATOM 2949 O O . GLU A 1 377 ? 4.079 24.008 27.674 1.00 96.38 377 GLU A O 1
ATOM 2954 N N . GLY A 1 378 ? 6.148 24.842 27.434 1.00 96.00 378 GLY A N 1
ATOM 2955 C CA . GLY A 1 378 ? 6.751 24.123 28.558 1.00 96.00 378 GLY A CA 1
ATOM 2956 C C . GLY A 1 378 ? 6.977 22.622 28.329 1.00 96.00 378 GLY A C 1
ATOM 2957 O O . GLY A 1 378 ? 7.418 21.935 29.256 1.00 96.00 378 GLY A O 1
ATOM 2958 N N . GLY A 1 379 ? 6.682 22.109 27.127 1.00 96.38 379 GLY A N 1
ATOM 2959 C CA . GLY A 1 379 ? 6.901 20.713 26.750 1.00 96.38 379 GLY A CA 1
ATOM 2960 C C . GLY A 1 379 ? 8.381 20.320 26.735 1.00 96.38 379 GLY A C 1
ATOM 2961 O O . GLY A 1 379 ? 9.277 21.167 26.693 1.00 96.38 379 GLY A O 1
ATOM 2962 N N . SER A 1 380 ? 8.646 19.016 26.768 1.00 97.81 380 SER A N 1
ATOM 2963 C CA . SER A 1 380 ? 10.009 18.472 26.760 1.00 97.81 380 SER A CA 1
ATOM 2964 C C . SER A 1 380 ? 10.448 18.065 25.355 1.00 97.81 380 SER A C 1
ATOM 2966 O O . SER A 1 380 ? 9.730 17.342 24.665 1.00 97.81 380 SER A O 1
ATOM 2968 N N . PHE A 1 381 ? 11.650 18.484 24.958 1.00 98.06 381 PHE A N 1
ATOM 2969 C CA . PHE A 1 381 ? 12.286 18.080 23.706 1.00 98.06 381 PHE A CA 1
ATOM 2970 C C . PHE A 1 381 ? 13.585 17.324 23.995 1.00 98.06 381 PHE A C 1
ATOM 2972 O O . PHE A 1 381 ? 14.443 17.837 24.705 1.00 98.06 381 PHE A O 1
ATOM 2979 N N . LEU A 1 382 ? 13.723 16.112 23.456 1.00 97.94 382 LEU A N 1
ATOM 2980 C CA . LEU A 1 382 ? 14.924 15.282 23.563 1.00 97.94 382 LEU A CA 1
ATOM 2981 C C . LEU A 1 382 ? 15.572 15.110 22.185 1.00 97.94 382 LEU A C 1
ATOM 2983 O O . LEU A 1 382 ? 14.953 14.548 21.283 1.00 97.94 382 LEU A O 1
ATOM 2987 N N . LEU A 1 383 ? 16.828 15.519 22.033 1.00 97.44 383 LEU A N 1
ATOM 2988 C CA . LEU A 1 383 ? 17.611 15.330 20.813 1.00 97.44 383 LEU A CA 1
ATOM 2989 C C . LEU A 1 383 ? 18.734 14.307 21.034 1.00 97.44 383 LEU A C 1
ATOM 2991 O O . LEU A 1 383 ? 19.425 14.339 22.047 1.00 97.44 383 LEU A O 1
ATOM 2995 N N . ASN A 1 384 ? 18.909 13.396 20.075 1.00 95.19 384 ASN A N 1
ATOM 2996 C CA . ASN A 1 384 ? 20.128 12.607 19.929 1.00 95.19 384 ASN A CA 1
ATOM 2997 C C . ASN A 1 384 ? 21.075 13.315 18.955 1.00 95.19 384 ASN A C 1
ATOM 2999 O O . ASN A 1 384 ? 20.791 13.353 17.755 1.00 95.19 384 ASN A O 1
ATOM 3003 N N . SER A 1 385 ? 22.186 13.855 19.449 1.00 92.50 385 SER A N 1
ATOM 3004 C CA . SER A 1 385 ? 23.211 14.481 18.613 1.00 92.50 385 SER A CA 1
ATOM 3005 C C . SER A 1 385 ? 24.575 14.487 19.309 1.00 92.50 385 SER A C 1
ATOM 3007 O O . SER A 1 385 ? 24.623 14.545 20.540 1.00 92.50 385 SER A O 1
ATOM 3009 N N . PRO A 1 386 ? 25.682 14.478 18.544 1.00 89.69 386 PRO A N 1
ATOM 3010 C CA . PRO A 1 386 ? 27.019 14.645 19.108 1.00 89.69 386 PRO A CA 1
ATOM 3011 C C . PRO A 1 386 ? 27.348 16.108 19.453 1.00 89.69 386 PRO A C 1
ATOM 3013 O O . PRO A 1 386 ? 28.450 16.381 19.917 1.00 89.69 386 PRO A O 1
ATOM 3016 N N . TRP A 1 387 ? 26.429 17.046 19.197 1.00 91.44 387 TRP A N 1
ATOM 3017 C CA . TRP A 1 387 ? 26.692 18.479 19.294 1.00 91.44 387 TRP A CA 1
ATOM 3018 C C . TRP A 1 387 ? 26.795 18.942 20.743 1.00 91.44 387 TRP A C 1
ATOM 3020 O O . TRP A 1 387 ? 25.940 18.606 21.570 1.00 91.44 387 TRP A O 1
ATOM 3030 N N . THR A 1 388 ? 27.804 19.760 21.034 1.00 89.00 388 THR A N 1
ATOM 3031 C CA . THR A 1 388 ? 27.875 20.481 22.312 1.00 89.00 388 THR A CA 1
ATOM 3032 C C . THR A 1 388 ? 26.861 21.626 22.349 1.00 89.00 388 THR A C 1
ATOM 3034 O O . THR A 1 388 ? 26.328 22.040 21.315 1.00 89.00 388 THR A O 1
ATOM 3037 N N . ALA A 1 389 ? 26.593 22.167 23.541 1.00 85.81 389 ALA A N 1
ATOM 3038 C CA . ALA A 1 389 ? 25.697 23.312 23.702 1.00 85.81 389 ALA A CA 1
ATOM 3039 C C . ALA A 1 389 ? 26.127 24.522 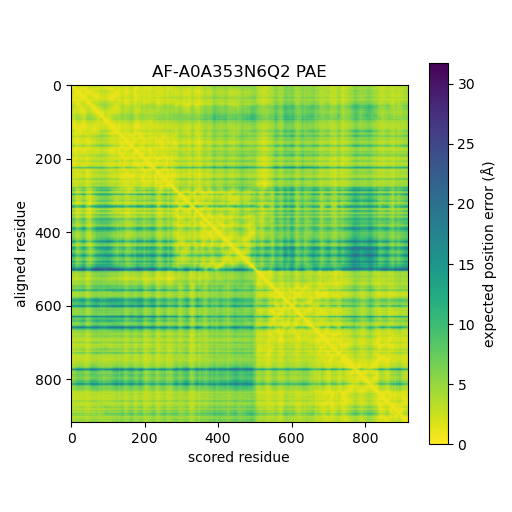22.847 1.00 85.81 389 ALA A C 1
ATOM 3041 O O . ALA A 1 389 ? 25.272 25.232 22.322 1.00 85.81 389 ALA A O 1
ATOM 3042 N N . GLU A 1 390 ? 27.434 24.731 22.659 1.00 88.50 390 GLU A N 1
ATOM 3043 C CA . GLU A 1 390 ? 27.983 25.789 21.807 1.00 88.50 390 GLU A CA 1
ATOM 3044 C C . GLU A 1 390 ? 27.767 25.499 20.317 1.00 88.50 390 GLU A C 1
ATOM 3046 O O . GLU A 1 390 ? 27.324 26.371 19.572 1.00 88.50 390 GLU A O 1
ATOM 3051 N N . GLU A 1 391 ? 28.028 24.266 19.875 1.00 90.44 391 GLU A N 1
ATOM 3052 C CA . GLU A 1 391 ? 27.858 23.869 18.472 1.00 90.44 391 GLU A CA 1
ATOM 3053 C C . GLU A 1 391 ? 26.392 23.951 18.023 1.00 90.44 391 GLU A C 1
ATOM 3055 O O . GLU A 1 391 ? 26.108 24.233 16.856 1.00 90.44 391 GLU A O 1
ATOM 3060 N N . MET A 1 392 ? 25.437 23.763 18.941 1.00 91.25 392 MET A N 1
ATOM 3061 C CA . MET A 1 392 ? 24.006 23.900 18.649 1.00 91.25 392 MET A CA 1
ATOM 3062 C C . MET A 1 392 ? 23.611 25.284 18.127 1.00 91.25 392 MET A C 1
ATOM 3064 O O . MET A 1 392 ? 22.614 25.383 17.407 1.00 91.25 392 MET A O 1
ATOM 3068 N N . GLU A 1 393 ? 24.380 26.334 18.426 1.00 89.12 393 GLU A N 1
ATOM 3069 C CA . GLU A 1 393 ? 24.116 27.678 17.907 1.00 89.12 393 GLU A CA 1
ATOM 3070 C C . GLU A 1 393 ? 24.187 27.713 16.372 1.00 89.12 393 GLU A C 1
ATOM 3072 O O . GLU A 1 393 ? 23.363 28.364 15.723 1.00 89.12 393 GLU A O 1
ATOM 3077 N N . GLU A 1 394 ? 25.125 26.962 15.795 1.00 88.38 394 GLU A N 1
ATOM 3078 C CA . GLU A 1 394 ? 25.321 26.850 14.349 1.00 88.38 394 GLU A CA 1
ATOM 3079 C C . GLU A 1 394 ? 24.534 25.684 13.747 1.00 88.38 394 GLU A C 1
ATOM 3081 O O . GLU A 1 394 ? 24.085 25.767 12.605 1.00 88.38 394 GLU A O 1
ATOM 3086 N N . LYS A 1 395 ? 24.361 24.582 14.490 1.00 89.31 395 LYS A N 1
ATOM 3087 C CA . LYS A 1 395 ? 23.766 23.349 13.952 1.00 89.31 395 LYS A CA 1
ATOM 3088 C C . LYS A 1 395 ? 22.238 23.345 13.934 1.00 89.31 395 LYS A C 1
ATOM 3090 O O . LYS A 1 395 ? 21.653 22.656 13.098 1.00 89.31 395 LYS A O 1
ATOM 3095 N N . LEU A 1 396 ? 21.581 24.094 14.821 1.00 92.62 396 LEU A N 1
ATOM 3096 C CA . LEU A 1 396 ? 20.120 24.185 14.846 1.00 92.62 396 LEU A CA 1
ATOM 3097 C C . LEU A 1 396 ? 19.614 25.291 13.900 1.00 92.62 396 LEU A C 1
ATOM 3099 O O . LEU A 1 396 ? 20.113 26.420 13.952 1.00 92.62 396 LEU A O 1
ATOM 3103 N N . PRO A 1 397 ? 18.582 25.027 13.076 1.00 92.44 397 PRO A N 1
ATOM 3104 C CA . PRO A 1 397 ? 17.912 26.059 12.296 1.00 92.44 397 PRO A CA 1
ATOM 3105 C C . PRO A 1 397 ? 17.315 27.152 13.179 1.00 92.44 397 PRO A C 1
ATOM 3107 O O . PRO A 1 397 ? 16.795 26.883 14.268 1.00 92.44 397 PRO A O 1
ATOM 3110 N N . ALA A 1 398 ? 17.296 28.382 12.663 1.00 92.62 398 ALA A N 1
ATOM 3111 C CA . ALA A 1 398 ? 16.739 29.536 13.365 1.00 92.62 398 ALA A CA 1
ATOM 3112 C C . ALA A 1 398 ? 15.287 29.296 13.829 1.00 92.62 398 ALA A C 1
ATOM 3114 O O . ALA A 1 398 ? 14.952 29.574 14.978 1.00 92.62 398 ALA A O 1
ATOM 3115 N N . VAL A 1 399 ? 14.442 28.698 12.980 1.00 92.31 399 VAL A N 1
ATOM 3116 C CA . VAL A 1 399 ? 13.028 28.399 13.295 1.00 92.31 399 VAL A CA 1
ATOM 3117 C C . VAL A 1 399 ? 12.888 27.437 14.482 1.00 92.31 399 VAL A C 1
ATOM 3119 O O . VAL A 1 399 ? 12.032 27.632 15.352 1.00 92.31 399 VAL A O 1
ATOM 3122 N N . MET A 1 400 ? 13.761 26.428 14.571 1.00 95.06 400 MET A N 1
ATOM 3123 C CA . MET A 1 400 ? 13.761 25.483 15.688 1.00 95.06 400 MET A CA 1
ATOM 3124 C C . MET A 1 400 ? 14.200 26.172 16.986 1.00 95.06 400 MET A C 1
ATOM 3126 O O . MET A 1 400 ? 13.508 26.049 17.999 1.00 95.06 400 MET A O 1
ATOM 3130 N N . LYS A 1 401 ? 15.282 26.965 16.944 1.00 95.44 401 LYS A N 1
ATOM 3131 C CA . LYS A 1 401 ? 15.758 27.762 18.092 1.00 95.44 401 LYS A CA 1
ATOM 3132 C C . LYS A 1 401 ? 14.676 28.713 18.611 1.00 95.44 401 LYS A C 1
ATOM 3134 O O . LYS A 1 401 ? 14.395 28.742 19.811 1.00 95.44 401 LYS A O 1
ATOM 3139 N N . GLN A 1 402 ? 13.996 29.415 17.704 1.00 95.75 402 GLN A N 1
ATOM 3140 C CA . GLN A 1 402 ? 12.872 30.285 18.047 1.00 95.75 402 GLN A CA 1
ATOM 3141 C C . GLN A 1 402 ? 11.736 29.519 18.723 1.00 95.75 402 GLN A C 1
ATOM 3143 O O . GLN A 1 402 ? 11.183 30.004 19.708 1.00 95.75 402 GLN A O 1
ATOM 3148 N N . THR A 1 403 ? 11.385 28.334 18.222 1.00 96.62 403 THR A N 1
ATOM 3149 C CA . THR A 1 403 ? 10.324 27.508 18.812 1.00 96.62 403 THR A CA 1
ATOM 3150 C C . THR A 1 403 ? 10.694 27.056 20.221 1.00 96.62 403 THR A C 1
ATOM 3152 O O . THR A 1 403 ? 9.875 27.198 21.129 1.00 96.62 403 THR A O 1
ATOM 3155 N N . ILE A 1 404 ? 11.934 26.594 20.424 1.00 97.25 404 ILE A N 1
ATOM 3156 C CA . ILE A 1 404 ? 12.463 26.194 21.737 1.00 97.25 404 ILE A CA 1
ATOM 3157 C C . ILE A 1 404 ? 12.333 27.336 22.747 1.00 97.25 404 ILE A C 1
ATOM 3159 O O . ILE A 1 404 ? 11.750 27.144 23.816 1.00 97.25 404 ILE A O 1
ATOM 3163 N N . ALA A 1 405 ? 12.802 28.531 22.387 1.00 96.62 405 ALA A N 1
ATOM 3164 C CA . ALA A 1 405 ? 12.805 29.674 23.290 1.00 96.62 405 ALA A CA 1
ATOM 3165 C C . ALA A 1 405 ? 11.407 30.277 23.512 1.00 96.62 405 ALA A C 1
ATOM 3167 O O . ALA A 1 405 ? 10.996 30.464 24.657 1.00 96.62 405 ALA A O 1
ATOM 3168 N N . LYS A 1 406 ? 10.631 30.531 22.445 1.00 96.81 406 LYS A N 1
ATOM 3169 C CA . LYS A 1 406 ? 9.287 31.140 22.545 1.00 96.81 406 LYS A CA 1
ATOM 3170 C C . LYS A 1 406 ? 8.317 30.268 23.340 1.00 96.81 406 LYS A C 1
ATOM 3172 O O . LYS A 1 406 ? 7.525 30.797 24.113 1.00 96.81 406 LYS A O 1
ATOM 3177 N N . LYS A 1 407 ? 8.389 28.943 23.169 1.00 97.31 407 LYS A N 1
ATOM 3178 C CA . LYS A 1 407 ? 7.560 27.979 23.908 1.00 97.31 407 LYS A CA 1
ATOM 3179 C C . LYS A 1 407 ? 8.189 27.528 25.229 1.00 97.31 407 LYS A C 1
ATOM 3181 O O . LYS A 1 407 ? 7.616 26.659 25.881 1.00 97.31 407 LYS A O 1
ATOM 3186 N N . LYS A 1 408 ? 9.337 28.090 25.634 1.00 97.69 408 LYS A N 1
ATOM 3187 C CA . LYS A 1 408 ? 10.034 27.778 26.897 1.00 97.69 408 LYS A CA 1
ATOM 3188 C C . LYS A 1 408 ? 10.207 26.271 27.108 1.00 97.69 408 LYS A C 1
ATOM 3190 O O . LYS A 1 408 ? 9.865 25.729 28.161 1.00 97.69 408 LYS A O 1
ATOM 3195 N N . LEU A 1 409 ? 10.658 25.577 26.067 1.00 97.75 409 LEU A N 1
ATOM 3196 C CA . LEU A 1 409 ? 10.760 24.122 26.089 1.00 97.75 409 LEU A CA 1
ATOM 3197 C C . LEU A 1 409 ? 11.847 23.662 27.061 1.00 97.75 409 LEU A C 1
ATOM 3199 O O . LEU A 1 409 ? 12.891 24.300 27.201 1.00 97.75 409 LEU A O 1
ATOM 3203 N N . LYS A 1 410 ? 11.636 22.506 27.685 1.00 97.75 410 LYS A N 1
ATOM 3204 C CA . LYS A 1 410 ? 12.685 21.810 28.437 1.00 97.75 410 LYS A CA 1
ATOM 3205 C C . LYS A 1 410 ? 13.509 20.998 27.446 1.00 97.75 410 LYS A C 1
ATOM 3207 O O . LYS A 1 410 ? 13.075 19.921 27.031 1.00 97.75 410 LYS A O 1
ATOM 3212 N N . PHE A 1 411 ? 14.640 21.550 27.017 1.00 97.50 411 PHE A N 1
ATOM 3213 C CA . PHE A 1 411 ? 15.470 20.960 25.972 1.00 97.50 411 PHE A CA 1
ATOM 3214 C C . PHE A 1 411 ? 16.572 20.080 26.569 1.00 97.50 411 PHE A C 1
ATOM 3216 O O . PHE A 1 411 ? 17.346 20.529 27.410 1.00 97.50 411 PHE A O 1
ATOM 3223 N N . TYR A 1 412 ? 16.640 18.829 26.122 1.00 97.50 412 TYR A N 1
ATOM 3224 C CA . TYR A 1 412 ? 17.634 17.847 26.527 1.00 97.50 412 TYR A CA 1
ATOM 3225 C C . TYR A 1 412 ? 18.390 17.301 25.316 1.00 97.50 412 TYR A C 1
ATOM 3227 O O . TYR A 1 412 ? 17.788 17.060 24.266 1.00 97.50 412 TYR A O 1
ATOM 3235 N N . ASN A 1 413 ? 19.684 17.036 25.488 1.00 96.94 413 ASN A N 1
ATOM 3236 C CA . ASN A 1 413 ? 20.531 16.401 24.482 1.00 96.94 413 ASN A CA 1
ATOM 3237 C C . ASN A 1 413 ? 21.269 15.186 25.049 1.00 96.94 413 ASN A C 1
ATOM 3239 O O . ASN A 1 413 ? 21.571 15.120 26.244 1.00 96.94 413 ASN A O 1
ATOM 3243 N N . ILE A 1 414 ? 21.563 14.223 24.180 1.00 96.12 414 ILE A N 1
ATOM 3244 C CA . ILE A 1 414 ? 22.415 13.078 24.494 1.00 96.12 414 ILE A CA 1
ATOM 3245 C C . ILE A 1 414 ? 23.124 12.574 23.233 1.00 96.12 414 ILE A C 1
ATOM 3247 O O . ILE A 1 414 ? 22.494 12.404 22.193 1.00 96.12 414 ILE A O 1
ATOM 3251 N N . ASP A 1 415 ? 24.416 12.262 23.328 1.00 93.88 415 ASP A N 1
ATOM 3252 C CA . ASP A 1 415 ? 25.142 11.565 22.259 1.00 93.88 415 ASP A CA 1
ATOM 3253 C C . ASP A 1 415 ? 24.974 10.047 22.419 1.00 93.88 415 ASP A C 1
ATOM 3255 O O . ASP A 1 415 ? 25.817 9.333 22.978 1.00 93.88 415 ASP A O 1
ATOM 3259 N N . ALA A 1 416 ? 23.829 9.533 21.966 1.00 93.62 416 ALA A N 1
ATOM 3260 C CA . ALA A 1 416 ? 23.510 8.120 22.125 1.00 93.62 416 ALA A CA 1
ATOM 3261 C C . ALA A 1 416 ? 24.381 7.215 21.239 1.00 93.62 416 ALA A C 1
ATOM 3263 O O . ALA A 1 416 ? 24.584 6.046 21.575 1.00 93.62 416 ALA A O 1
ATOM 3264 N N . VAL A 1 417 ? 24.913 7.729 20.124 1.00 89.62 417 VAL A N 1
ATOM 3265 C CA . VAL A 1 417 ? 25.774 6.960 19.210 1.00 89.62 417 VAL A CA 1
ATOM 3266 C C . VAL A 1 417 ? 27.125 6.685 19.863 1.00 89.62 417 VAL A C 1
ATOM 3268 O O . VAL A 1 417 ? 27.576 5.536 19.868 1.00 89.62 417 VAL A O 1
ATOM 3271 N N . LYS A 1 418 ? 27.739 7.699 20.481 1.00 90.62 418 LYS A N 1
ATOM 3272 C CA . LYS A 1 418 ? 28.984 7.534 21.237 1.00 90.62 418 LYS A CA 1
ATOM 3273 C C . LYS A 1 418 ? 28.819 6.554 22.392 1.00 90.62 418 LYS A C 1
ATOM 3275 O O . LYS A 1 418 ? 29.608 5.616 22.507 1.00 90.62 418 LYS A O 1
ATOM 3280 N N . ILE A 1 419 ? 27.761 6.705 23.194 1.00 93.56 419 ILE A N 1
ATOM 3281 C CA . ILE A 1 419 ? 27.486 5.804 24.326 1.00 93.56 419 ILE A CA 1
ATOM 3282 C C . ILE A 1 419 ? 27.295 4.365 23.833 1.00 93.56 419 ILE A C 1
ATOM 3284 O O . ILE A 1 419 ? 27.871 3.441 24.407 1.00 93.56 419 ILE A O 1
ATOM 3288 N N . ALA A 1 420 ? 26.527 4.156 22.756 1.00 91.19 420 ALA A N 1
ATOM 3289 C CA . ALA A 1 420 ? 26.329 2.832 22.169 1.00 91.19 420 ALA A CA 1
ATOM 3290 C C . ALA A 1 420 ? 27.658 2.206 21.703 1.00 91.19 420 ALA A C 1
ATOM 3292 O O . ALA A 1 420 ? 27.877 1.008 21.915 1.00 91.19 420 ALA A O 1
ATOM 3293 N N . GLY A 1 421 ? 28.566 3.010 21.143 1.00 89.06 421 GLY A N 1
ATOM 3294 C CA . GLY A 1 421 ? 29.925 2.598 20.793 1.00 89.06 421 GLY A CA 1
ATOM 3295 C C . GLY A 1 421 ? 30.750 2.166 22.010 1.00 89.06 421 GLY A C 1
ATOM 3296 O O . GLY A 1 421 ? 31.285 1.057 22.020 1.00 89.06 421 GLY A O 1
ATOM 3297 N N . GLU A 1 422 ? 30.794 2.993 23.057 1.00 92.00 422 GLU A N 1
ATOM 3298 C CA . GLU A 1 422 ? 31.554 2.748 24.297 1.00 92.00 422 GLU A CA 1
ATOM 3299 C C . GLU A 1 422 ? 31.106 1.471 25.028 1.00 92.00 422 GLU A C 1
ATOM 3301 O O . GLU A 1 422 ? 31.934 0.703 25.523 1.00 92.00 422 GLU A O 1
ATOM 3306 N N . VAL A 1 423 ? 29.795 1.205 25.074 1.00 92.06 423 VAL A N 1
ATOM 3307 C CA . VAL A 1 423 ? 29.239 0.006 25.734 1.00 92.06 423 VAL A CA 1
ATOM 3308 C C . VAL A 1 423 ? 29.201 -1.227 24.820 1.00 92.06 423 VAL A C 1
ATOM 3310 O O . VAL A 1 423 ? 28.796 -2.306 25.257 1.00 92.06 423 VAL A O 1
ATOM 3313 N N . GLY A 1 424 ? 29.629 -1.089 23.560 1.00 88.94 424 GLY A N 1
ATOM 3314 C CA . GLY A 1 424 ? 29.757 -2.167 22.576 1.00 88.94 424 GLY A CA 1
ATOM 3315 C C . GLY A 1 424 ? 28.483 -2.512 21.792 1.00 88.94 424 GLY A C 1
ATOM 3316 O O . GLY A 1 424 ? 28.467 -3.512 21.077 1.00 88.94 424 GLY A O 1
ATOM 3317 N N . LEU A 1 425 ? 27.407 -1.729 21.913 1.00 85.94 425 LEU A N 1
ATOM 3318 C CA . LEU A 1 425 ? 26.154 -1.906 21.159 1.00 85.94 425 LEU A CA 1
ATOM 3319 C C . LEU A 1 425 ? 26.258 -1.441 19.692 1.00 85.94 425 LEU A C 1
ATOM 3321 O O . LEU A 1 425 ? 25.294 -1.575 18.929 1.00 85.94 425 LEU A O 1
ATOM 3325 N N . GLY A 1 426 ? 27.419 -0.925 19.280 1.00 84.56 426 GLY A N 1
ATOM 3326 C CA . GLY A 1 426 ? 27.642 -0.385 17.942 1.00 84.56 426 GLY A CA 1
ATOM 3327 C C . GLY A 1 426 ? 26.852 0.909 17.766 1.00 84.56 426 GLY A C 1
ATOM 3328 O O . GLY A 1 426 ? 26.971 1.808 18.583 1.00 84.56 426 GLY A O 1
ATOM 3329 N N . GLY A 1 427 ? 26.020 0.994 16.726 1.00 77.50 427 GLY A N 1
ATOM 3330 C CA . GLY A 1 427 ? 25.151 2.154 16.473 1.00 77.50 427 GLY A CA 1
ATOM 3331 C C . GLY A 1 427 ? 23.727 2.038 17.036 1.00 77.50 427 GLY A C 1
ATOM 3332 O O . GLY A 1 427 ? 22.847 2.774 16.601 1.00 77.50 427 GLY A O 1
ATOM 3333 N N . ARG A 1 428 ? 23.440 1.078 17.930 1.00 86.06 428 ARG A N 1
ATOM 3334 C CA . ARG A 1 428 ? 22.076 0.864 18.454 1.00 86.06 428 ARG A CA 1
ATOM 3335 C C . ARG A 1 428 ? 21.787 1.780 19.642 1.00 86.06 428 ARG A C 1
ATOM 3337 O O . ARG A 1 428 ? 22.238 1.517 20.752 1.00 86.06 428 ARG A O 1
ATOM 3344 N N . ILE A 1 429 ? 20.979 2.809 19.404 1.00 91.75 429 ILE A N 1
ATOM 3345 C CA . ILE A 1 429 ? 20.650 3.859 20.385 1.00 91.75 429 ILE A CA 1
ATOM 3346 C C . ILE A 1 429 ? 19.367 3.594 21.188 1.00 91.75 429 ILE A C 1
ATOM 3348 O O . ILE A 1 429 ? 19.065 4.310 22.139 1.00 91.75 429 ILE A O 1
ATOM 3352 N N . ASN A 1 430 ? 18.591 2.574 20.817 1.00 90.88 430 ASN A N 1
ATOM 3353 C CA . ASN A 1 430 ? 17.234 2.347 21.317 1.00 90.88 430 ASN A CA 1
ATOM 3354 C C . ASN A 1 430 ? 17.112 2.285 22.852 1.00 90.88 430 ASN A C 1
ATOM 3356 O O . ASN A 1 430 ? 16.224 2.928 23.402 1.00 90.88 430 ASN A O 1
ATOM 3360 N N . MET A 1 431 ? 17.996 1.560 23.548 1.00 91.25 431 MET A N 1
ATOM 3361 C CA . MET A 1 431 ? 17.964 1.473 25.020 1.00 91.25 431 MET A CA 1
ATOM 3362 C C . MET A 1 431 ? 18.314 2.800 25.698 1.00 91.25 431 MET A C 1
ATOM 3364 O O . MET A 1 431 ? 17.741 3.135 26.731 1.00 91.25 431 MET A O 1
ATOM 3368 N N . ILE A 1 432 ? 19.238 3.559 25.104 1.00 95.06 432 ILE A N 1
ATOM 3369 C CA . ILE A 1 432 ? 19.704 4.848 25.626 1.00 95.06 432 ILE A CA 1
ATOM 3370 C C . ILE A 1 432 ? 18.563 5.859 25.537 1.00 95.06 432 ILE A C 1
ATOM 3372 O O . ILE A 1 432 ? 18.159 6.425 26.548 1.00 95.06 432 ILE A O 1
ATOM 3376 N N . MET A 1 433 ? 17.959 5.991 24.352 1.00 95.81 433 MET A N 1
ATOM 3377 C CA . MET A 1 433 ? 16.836 6.908 24.136 1.00 95.81 433 MET A CA 1
ATOM 3378 C C . MET A 1 433 ? 15.602 6.525 24.962 1.00 95.81 433 MET A C 1
ATOM 3380 O O . MET A 1 433 ? 14.910 7.401 25.479 1.00 95.81 433 MET A O 1
ATOM 3384 N N . GLN A 1 434 ? 15.338 5.225 25.142 1.00 94.44 434 GLN A N 1
ATOM 3385 C CA . GLN A 1 434 ? 14.248 4.749 25.998 1.00 94.44 434 GLN A CA 1
ATOM 3386 C C . GLN A 1 434 ? 14.466 5.132 27.469 1.00 94.44 434 GLN A C 1
ATOM 3388 O O . GLN A 1 434 ? 13.537 5.609 28.123 1.00 94.44 434 GLN A O 1
ATOM 3393 N N . ALA A 1 435 ? 15.681 4.952 27.994 1.00 93.19 435 ALA A N 1
ATOM 3394 C CA . ALA A 1 435 ? 16.018 5.349 29.358 1.00 93.19 435 ALA A CA 1
ATOM 3395 C C . ALA A 1 435 ? 15.886 6.870 29.550 1.00 93.19 435 ALA A C 1
ATOM 3397 O O . ALA A 1 435 ? 15.285 7.315 30.531 1.00 93.19 435 ALA A O 1
ATOM 3398 N N . SER A 1 436 ? 16.360 7.664 28.583 1.00 95.38 436 SER A N 1
ATOM 3399 C CA . SER A 1 436 ? 16.200 9.123 28.580 1.00 95.38 436 SER A CA 1
ATOM 3400 C C . SER A 1 436 ? 14.727 9.543 28.580 1.00 95.38 436 SER A C 1
ATOM 3402 O O . SER A 1 436 ? 14.349 10.419 29.355 1.00 95.38 436 SER A O 1
ATOM 3404 N N . PHE A 1 437 ? 13.870 8.881 27.792 1.00 95.25 437 PHE A N 1
ATOM 3405 C CA . PHE A 1 437 ? 12.423 9.120 27.810 1.00 95.25 437 PHE A CA 1
ATOM 3406 C C . PHE A 1 437 ? 11.830 8.927 29.210 1.00 95.25 437 PHE A C 1
ATOM 3408 O O . PHE A 1 437 ? 11.193 9.840 29.730 1.00 95.25 437 PHE A O 1
ATOM 3415 N N . PHE A 1 438 ? 12.072 7.783 29.855 1.00 92.56 438 PHE A N 1
ATOM 3416 C CA . PHE A 1 438 ? 11.519 7.512 31.186 1.00 92.56 438 PHE A CA 1
ATOM 3417 C C . PHE A 1 438 ? 12.046 8.463 32.268 1.00 92.56 438 PHE A C 1
ATOM 3419 O O . PHE A 1 438 ? 11.323 8.756 33.218 1.00 92.56 438 PHE A O 1
ATOM 3426 N N . LYS A 1 439 ? 13.272 8.976 32.112 1.00 91.25 439 LYS A N 1
ATOM 3427 C CA . LYS A 1 439 ? 13.853 9.973 33.020 1.00 91.25 439 LYS A CA 1
ATOM 3428 C C . LYS A 1 439 ? 13.189 11.351 32.892 1.00 91.25 439 LYS A C 1
ATOM 3430 O O . LYS A 1 439 ? 13.060 12.045 33.894 1.00 91.25 439 LYS A O 1
ATOM 3435 N N . ILE A 1 440 ? 12.785 11.754 31.684 1.00 91.81 440 ILE A N 1
ATOM 3436 C CA . ILE A 1 440 ? 12.269 13.110 31.406 1.00 91.81 440 ILE A CA 1
ATOM 3437 C C . ILE A 1 440 ? 10.739 13.170 31.457 1.00 91.81 440 ILE A C 1
ATOM 3439 O O . ILE A 1 440 ? 10.171 14.124 31.987 1.00 91.81 440 ILE A O 1
ATOM 3443 N N . ALA A 1 441 ? 10.060 12.172 30.890 1.00 84.25 441 ALA A N 1
ATOM 3444 C CA . ALA A 1 441 ? 8.621 12.222 30.642 1.00 84.25 441 ALA A CA 1
ATOM 3445 C C . ALA A 1 441 ? 7.776 12.159 31.925 1.00 84.25 441 ALA A C 1
ATOM 3447 O O . ALA A 1 441 ? 6.606 12.527 31.903 1.00 84.25 441 ALA A O 1
ATOM 3448 N N . ASN A 1 442 ? 8.358 11.713 33.048 1.00 83.69 442 ASN A N 1
ATOM 3449 C CA . ASN A 1 442 ? 7.704 11.632 34.361 1.00 83.69 442 ASN A CA 1
ATOM 3450 C C . ASN A 1 442 ? 6.356 10.876 34.356 1.00 83.69 442 ASN A C 1
ATOM 3452 O O . ASN A 1 442 ? 5.490 11.131 35.189 1.00 83.69 442 ASN A O 1
ATOM 3456 N N . VAL A 1 443 ? 6.183 9.918 33.436 1.00 85.38 443 VAL A N 1
ATOM 3457 C CA . VAL A 1 443 ? 4.977 9.070 33.345 1.00 85.38 443 VAL A CA 1
ATOM 3458 C C . VAL A 1 443 ? 4.909 8.078 34.510 1.00 85.38 443 VAL A C 1
ATOM 3460 O O . VAL A 1 443 ? 3.838 7.787 35.036 1.00 85.38 443 VAL A O 1
ATOM 3463 N N . ILE A 1 444 ? 6.069 7.576 34.936 1.00 88.44 444 ILE A N 1
ATOM 3464 C CA . ILE A 1 444 ? 6.252 6.728 36.117 1.00 88.44 444 ILE A CA 1
ATOM 3465 C C . ILE A 1 444 ? 7.475 7.216 36.909 1.00 88.44 444 ILE A C 1
ATOM 3467 O O . ILE A 1 444 ? 8.377 7.805 36.309 1.00 88.44 444 ILE A O 1
ATOM 3471 N N . PRO A 1 445 ? 7.549 6.973 38.233 1.00 88.94 445 PRO A N 1
ATOM 3472 C CA . PRO A 1 445 ? 8.728 7.329 39.021 1.00 88.94 445 PRO A CA 1
ATOM 3473 C C . PRO A 1 445 ? 10.007 6.701 38.451 1.00 88.94 445 PRO A C 1
ATOM 3475 O O . PRO A 1 445 ? 10.031 5.497 38.183 1.00 88.94 445 PRO A O 1
ATOM 3478 N N . VAL A 1 446 ? 11.066 7.502 38.299 1.00 87.00 446 VAL A N 1
ATOM 3479 C CA . VAL A 1 446 ? 12.307 7.128 37.589 1.00 87.00 446 VAL A CA 1
ATOM 3480 C C . VAL A 1 446 ? 12.934 5.839 38.132 1.00 87.00 446 VAL A C 1
ATOM 3482 O O . VAL A 1 446 ? 13.269 4.948 37.351 1.00 87.00 446 VAL A O 1
ATOM 3485 N N . ASP A 1 447 ? 13.007 5.683 39.457 1.00 83.56 447 ASP A N 1
ATOM 3486 C CA . ASP A 1 447 ? 13.588 4.488 40.088 1.00 83.56 447 ASP A CA 1
ATOM 3487 C C . ASP A 1 447 ? 12.840 3.203 39.700 1.00 83.56 447 ASP A C 1
ATOM 3489 O O . ASP A 1 447 ? 13.447 2.170 39.404 1.00 83.56 447 ASP A O 1
ATOM 3493 N N . LYS A 1 448 ? 11.504 3.275 39.635 1.00 88.31 448 LYS A N 1
ATOM 3494 C CA . LYS A 1 448 ? 10.670 2.155 39.182 1.00 88.31 448 LYS A CA 1
ATOM 3495 C C . LYS A 1 448 ? 10.848 1.912 37.688 1.00 88.31 448 LYS A C 1
ATOM 3497 O O . LYS A 1 448 ? 10.977 0.763 37.273 1.00 88.31 448 LYS A O 1
ATOM 3502 N N . ALA A 1 449 ? 10.910 2.980 36.894 1.00 87.00 449 ALA A N 1
ATOM 3503 C CA . ALA A 1 449 ? 11.097 2.896 35.452 1.00 87.00 449 ALA A CA 1
ATOM 3504 C C . ALA A 1 449 ? 12.365 2.123 35.082 1.00 87.00 449 ALA A C 1
ATOM 3506 O O . ALA A 1 449 ? 12.310 1.178 34.297 1.00 87.00 449 ALA A O 1
ATOM 3507 N N . PHE A 1 450 ? 13.500 2.465 35.693 1.00 88.19 450 PHE A N 1
ATOM 3508 C CA . PHE A 1 450 ? 14.766 1.785 35.424 1.00 88.19 450 PHE A CA 1
ATOM 3509 C C . PHE A 1 450 ? 14.757 0.324 35.873 1.00 88.19 450 PHE A C 1
ATOM 3511 O O . PHE A 1 450 ? 15.325 -0.521 35.179 1.00 88.19 450 PHE A O 1
ATOM 3518 N N . SER A 1 451 ? 14.071 -0.004 36.973 1.00 89.75 451 SER A N 1
ATOM 3519 C CA . SER A 1 451 ? 13.863 -1.401 37.368 1.00 89.75 451 SER A CA 1
ATOM 3520 C C . SER A 1 451 ? 13.093 -2.179 36.295 1.00 89.75 451 SER A C 1
ATOM 3522 O O . SER A 1 451 ? 13.561 -3.229 35.851 1.00 89.75 451 SER A O 1
ATOM 3524 N N . TYR A 1 452 ? 11.963 -1.645 35.819 1.00 91.00 452 TYR A N 1
ATOM 3525 C CA . TYR A 1 452 ? 11.141 -2.307 34.800 1.00 91.00 452 TYR A CA 1
ATOM 3526 C C . TYR A 1 452 ? 11.862 -2.451 33.457 1.00 91.00 452 TYR A C 1
ATOM 3528 O O . TYR A 1 452 ? 11.774 -3.503 32.827 1.00 91.00 452 TYR A O 1
ATOM 3536 N N . ILE A 1 453 ? 12.633 -1.443 33.031 1.00 87.75 453 ILE A N 1
ATOM 3537 C CA . ILE A 1 453 ? 13.457 -1.535 31.815 1.00 87.75 453 ILE A CA 1
ATOM 3538 C C . ILE A 1 453 ? 14.490 -2.660 31.958 1.00 87.75 453 ILE A C 1
ATOM 3540 O O . ILE A 1 453 ? 14.621 -3.499 31.066 1.00 87.75 453 ILE A O 1
ATOM 3544 N N . LYS A 1 454 ? 15.211 -2.726 33.086 1.00 89.94 454 LYS A N 1
ATOM 3545 C CA . LYS A 1 454 ? 16.225 -3.769 33.324 1.00 89.94 454 LYS A CA 1
ATOM 3546 C C . LYS A 1 454 ? 15.610 -5.171 33.372 1.00 89.94 454 LYS A C 1
ATOM 3548 O O . LYS A 1 454 ? 16.219 -6.119 32.875 1.00 89.94 454 LYS A O 1
ATOM 3553 N N . GLU A 1 455 ? 14.408 -5.315 33.922 1.00 89.75 455 GLU A N 1
ATOM 3554 C CA . GLU A 1 455 ? 13.655 -6.571 33.899 1.00 89.75 455 GLU A CA 1
ATOM 3555 C C . GLU A 1 455 ? 13.215 -6.951 32.476 1.00 89.75 455 GLU A C 1
ATOM 3557 O O . GLU A 1 455 ? 13.461 -8.071 32.021 1.00 89.75 455 GLU A O 1
ATOM 3562 N N . ALA A 1 456 ? 12.665 -5.998 31.720 1.00 86.88 456 ALA A N 1
ATOM 3563 C CA . ALA A 1 456 ? 12.279 -6.200 30.327 1.00 86.88 456 ALA A CA 1
ATOM 3564 C C . ALA A 1 456 ? 13.475 -6.590 29.437 1.00 86.88 456 ALA A C 1
ATOM 3566 O O . ALA A 1 456 ? 13.337 -7.457 28.566 1.00 86.88 456 ALA A O 1
ATOM 3567 N N . ILE A 1 457 ? 14.660 -6.014 29.679 1.00 87.38 457 ILE A N 1
ATOM 3568 C CA . ILE A 1 457 ? 15.917 -6.388 29.012 1.00 87.38 457 ILE A CA 1
ATOM 3569 C C . ILE A 1 457 ? 16.252 -7.859 29.281 1.00 87.38 457 ILE A C 1
ATOM 3571 O O . ILE A 1 457 ? 16.578 -8.584 28.339 1.00 87.38 457 ILE A O 1
ATOM 3575 N N . LYS A 1 458 ? 16.144 -8.333 30.530 1.00 88.62 458 LYS A N 1
ATOM 3576 C CA . LYS A 1 458 ? 16.398 -9.744 30.875 1.00 88.62 458 LYS A CA 1
ATOM 3577 C C . LYS A 1 458 ? 15.404 -10.679 30.188 1.00 88.62 458 LYS A C 1
ATOM 3579 O O . LYS A 1 458 ? 15.820 -11.669 29.589 1.00 88.62 458 LYS A O 1
ATOM 3584 N N . ASN A 1 459 ? 14.119 -10.332 30.194 1.00 86.00 459 ASN A N 1
ATOM 3585 C CA . ASN A 1 459 ? 13.075 -11.140 29.560 1.00 86.00 459 ASN A CA 1
ATOM 3586 C C . ASN A 1 459 ? 13.251 -11.214 28.033 1.00 86.00 459 ASN A C 1
ATOM 3588 O O . ASN A 1 459 ? 13.088 -12.276 27.432 1.00 86.00 459 ASN A O 1
ATOM 3592 N N . THR A 1 460 ? 13.638 -10.102 27.403 1.00 83.19 460 THR A N 1
ATOM 3593 C CA . THR A 1 460 ? 13.781 -10.005 25.941 1.00 83.19 460 THR A CA 1
ATOM 3594 C C . THR A 1 460 ? 15.098 -10.603 25.442 1.00 83.19 460 THR A C 1
ATOM 3596 O O . THR A 1 460 ? 15.122 -11.337 24.452 1.00 83.19 460 THR A O 1
ATOM 3599 N N . TYR A 1 461 ? 16.209 -10.297 26.114 1.00 84.56 461 TYR A N 1
ATOM 3600 C CA . TYR A 1 461 ? 17.560 -10.622 25.651 1.00 84.56 461 TYR A CA 1
ATOM 3601 C C . TYR A 1 461 ? 18.236 -11.747 26.437 1.00 84.56 461 TYR A C 1
ATOM 3603 O O . TYR A 1 461 ? 19.328 -12.154 26.051 1.00 84.56 461 TYR A O 1
ATOM 3611 N N . GLY A 1 462 ? 17.606 -12.319 27.468 1.00 85.94 462 GLY A N 1
ATOM 3612 C CA . GLY A 1 462 ? 18.195 -13.397 28.277 1.00 85.94 462 GLY A CA 1
ATOM 3613 C C . GLY A 1 462 ? 18.648 -14.601 27.445 1.00 85.94 462 GLY A C 1
ATOM 3614 O O . GLY A 1 462 ? 19.734 -15.134 27.646 1.00 85.94 462 GLY A O 1
ATOM 3615 N N . ARG A 1 463 ? 17.890 -14.954 26.397 1.00 85.00 463 ARG A N 1
ATOM 3616 C CA . ARG A 1 463 ? 18.252 -16.035 25.455 1.00 85.00 463 ARG A CA 1
ATOM 3617 C C . ARG A 1 463 ? 19.478 -15.728 24.582 1.00 85.00 463 ARG A C 1
ATOM 3619 O O . ARG A 1 463 ? 19.980 -16.624 23.914 1.00 85.00 463 ARG A O 1
ATOM 3626 N N . LYS A 1 464 ? 19.933 -14.471 24.531 1.00 83.31 464 LYS A N 1
ATOM 3627 C CA . LYS A 1 464 ? 21.118 -14.028 23.777 1.00 83.31 464 LYS A CA 1
ATOM 3628 C C . LYS A 1 464 ? 22.403 -14.060 24.623 1.00 83.31 464 LYS A C 1
ATOM 3630 O O . LYS A 1 464 ? 23.473 -13.795 24.083 1.00 83.31 464 LYS A O 1
ATOM 3635 N N . GLY A 1 465 ? 22.304 -14.419 25.906 1.00 89.12 465 GLY A N 1
ATOM 3636 C CA . GLY A 1 465 ? 23.427 -14.559 26.833 1.00 89.12 465 GLY A CA 1
ATOM 3637 C C . GLY A 1 465 ? 23.754 -13.286 27.622 1.00 89.12 465 GLY A C 1
ATOM 3638 O O . GLY A 1 465 ? 23.478 -12.163 27.187 1.00 89.12 465 GLY A O 1
ATOM 3639 N N . ASP A 1 466 ? 24.393 -13.470 28.780 1.00 91.00 466 ASP A N 1
ATOM 3640 C CA . ASP A 1 466 ? 24.620 -12.416 29.783 1.00 91.00 466 ASP A CA 1
ATOM 3641 C C . ASP A 1 466 ? 25.438 -11.233 29.268 1.00 91.00 466 ASP A C 1
ATOM 3643 O O . ASP A 1 466 ? 25.226 -10.099 29.693 1.00 91.00 466 ASP A O 1
ATOM 3647 N N . LYS A 1 467 ? 26.353 -11.459 28.315 1.00 91.75 467 LYS A N 1
ATOM 3648 C CA . LYS A 1 467 ? 27.143 -10.377 27.710 1.00 91.75 467 LYS A CA 1
ATOM 3649 C C . LYS A 1 467 ? 26.236 -9.324 27.068 1.00 91.75 467 LYS A C 1
ATOM 3651 O O . LYS A 1 467 ? 26.400 -8.139 27.341 1.00 91.75 467 LYS A O 1
ATOM 3656 N N . ILE A 1 468 ? 25.262 -9.750 26.259 1.00 88.94 468 ILE A N 1
ATOM 3657 C CA . ILE A 1 468 ? 24.334 -8.839 25.575 1.00 88.94 468 ILE A CA 1
ATOM 3658 C C . ILE A 1 468 ? 23.404 -8.173 26.591 1.00 88.94 468 ILE A C 1
ATOM 3660 O O . ILE A 1 468 ? 23.190 -6.965 26.517 1.00 88.94 468 ILE A O 1
ATOM 3664 N N . VAL A 1 469 ? 22.896 -8.924 27.571 1.00 90.50 469 VAL A N 1
ATOM 3665 C CA . VAL A 1 469 ? 22.057 -8.376 28.651 1.00 90.50 469 VAL A CA 1
ATOM 3666 C C . VAL A 1 469 ? 22.796 -7.261 29.400 1.00 90.50 469 VAL A C 1
ATOM 3668 O O . VAL A 1 469 ? 22.282 -6.149 29.508 1.00 90.50 469 VAL A O 1
ATOM 3671 N N . ASN A 1 470 ? 24.032 -7.513 29.833 1.00 92.19 470 ASN A N 1
ATOM 3672 C CA . ASN A 1 470 ? 24.838 -6.550 30.583 1.00 92.19 470 ASN A CA 1
ATOM 3673 C C . ASN A 1 470 ? 25.207 -5.310 29.762 1.00 92.19 470 ASN A C 1
ATOM 3675 O O . ASN A 1 470 ? 25.250 -4.216 30.316 1.00 92.19 470 ASN A O 1
ATOM 3679 N N . MET A 1 471 ? 25.442 -5.446 28.453 1.00 92.50 471 MET A N 1
ATOM 3680 C CA . MET A 1 471 ? 25.669 -4.290 27.576 1.00 92.50 471 MET A CA 1
ATOM 3681 C C . MET A 1 471 ? 24.444 -3.368 27.516 1.00 92.50 471 MET A C 1
ATOM 3683 O O . MET A 1 471 ? 24.593 -2.154 27.615 1.00 92.50 471 MET A O 1
ATOM 3687 N N . ASN A 1 472 ? 23.234 -3.931 27.420 1.00 91.00 472 ASN A N 1
ATOM 3688 C CA . ASN A 1 472 ? 21.998 -3.141 27.428 1.00 91.00 472 ASN A CA 1
ATOM 3689 C C . ASN A 1 472 ? 21.746 -2.488 28.798 1.00 91.00 472 ASN A C 1
ATOM 3691 O O . ASN A 1 472 ? 21.365 -1.324 28.849 1.00 91.00 472 ASN A O 1
ATOM 3695 N N . ILE A 1 473 ? 22.010 -3.192 29.906 1.00 92.06 473 ILE A N 1
ATOM 3696 C CA . ILE A 1 473 ? 21.891 -2.616 31.259 1.00 92.06 473 ILE A CA 1
ATOM 3697 C C . ILE A 1 473 ? 22.867 -1.445 31.440 1.00 92.06 473 ILE A C 1
ATOM 3699 O O . ILE A 1 473 ? 22.450 -0.372 31.867 1.00 92.06 473 ILE A O 1
ATOM 3703 N N . LYS A 1 474 ? 24.136 -1.611 31.043 1.00 93.50 474 LYS A N 1
ATOM 3704 C CA . LYS A 1 474 ? 25.134 -0.528 31.082 1.00 93.50 474 LYS A CA 1
ATOM 3705 C C . LYS A 1 474 ? 24.722 0.674 30.235 1.00 93.50 474 LYS A C 1
ATOM 3707 O O . LYS A 1 474 ? 24.989 1.802 30.629 1.00 93.50 474 LYS A O 1
ATOM 3712 N N . ALA A 1 475 ? 24.073 0.444 29.093 1.00 93.19 475 ALA A N 1
ATOM 3713 C CA . ALA A 1 475 ? 23.559 1.521 28.253 1.00 93.19 475 ALA A CA 1
ATOM 3714 C C . ALA A 1 475 ? 22.481 2.351 28.974 1.00 93.19 475 ALA A C 1
ATOM 3716 O O . ALA A 1 475 ? 22.512 3.573 28.885 1.00 93.19 475 ALA A O 1
ATOM 3717 N N . VAL A 1 476 ? 21.580 1.706 29.727 1.00 91.62 476 VAL A N 1
ATOM 3718 C CA . VAL A 1 476 ? 20.567 2.387 30.559 1.00 91.62 476 VAL A CA 1
ATOM 3719 C C . VAL A 1 476 ? 21.228 3.223 31.656 1.00 91.62 476 VAL A C 1
ATOM 3721 O O . VAL A 1 476 ? 20.871 4.385 31.835 1.00 91.62 476 VAL A O 1
ATOM 3724 N N . ASP A 1 477 ? 22.216 2.658 32.353 1.00 91.56 477 ASP A N 1
ATOM 3725 C CA . ASP A 1 477 ? 22.924 3.356 33.433 1.00 91.56 477 ASP A CA 1
ATOM 3726 C C . ASP A 1 477 ? 23.687 4.582 32.901 1.00 91.56 477 ASP A C 1
ATOM 3728 O O . ASP A 1 477 ? 23.542 5.687 33.422 1.00 91.56 477 ASP A O 1
ATOM 3732 N N . ARG A 1 478 ? 24.419 4.426 31.790 1.00 93.25 478 ARG A N 1
ATOM 3733 C CA . ARG A 1 478 ? 25.141 5.535 31.144 1.00 93.25 478 ARG A CA 1
ATOM 3734 C C . ARG A 1 478 ? 24.209 6.603 30.585 1.00 93.25 478 ARG A C 1
ATOM 3736 O O . ARG A 1 478 ? 24.532 7.781 30.682 1.00 93.25 478 ARG A O 1
ATOM 3743 N N . ALA A 1 479 ? 23.050 6.224 30.047 1.00 91.38 479 ALA A N 1
ATOM 3744 C CA . ALA A 1 479 ? 22.049 7.184 29.587 1.00 91.38 479 ALA A CA 1
ATOM 3745 C C . ALA A 1 479 ? 21.537 8.072 30.731 1.00 91.38 479 ALA A C 1
ATOM 3747 O O . ALA A 1 479 ? 21.328 9.271 30.549 1.00 91.38 479 ALA A O 1
ATOM 3748 N N . ALA A 1 480 ? 21.366 7.496 31.926 1.00 83.69 480 ALA A N 1
ATOM 3749 C CA . ALA A 1 480 ? 20.938 8.240 33.102 1.00 83.69 480 ALA A CA 1
ATOM 3750 C C . ALA A 1 480 ? 21.984 9.271 33.558 1.00 83.69 480 ALA A C 1
ATOM 3752 O O . ALA A 1 480 ? 21.597 10.332 34.045 1.00 83.69 480 ALA A O 1
ATOM 3753 N N . GLU A 1 481 ? 23.275 8.997 33.380 1.00 89.56 481 GLU A N 1
ATOM 3754 C CA . GLU A 1 481 ? 24.370 9.916 33.724 1.00 89.56 481 GLU A CA 1
ATOM 3755 C C . GLU A 1 481 ? 24.617 10.983 32.649 1.00 89.56 481 GLU A C 1
ATOM 3757 O O . GLU A 1 481 ? 24.887 12.131 32.981 1.00 89.56 481 GLU A O 1
ATOM 3762 N N . ALA A 1 482 ? 24.534 10.605 31.370 1.00 93.00 482 ALA A N 1
ATOM 3763 C CA . ALA A 1 482 ? 24.975 11.429 30.243 1.00 93.00 482 ALA A CA 1
ATOM 3764 C C . ALA A 1 482 ? 23.907 12.383 29.687 1.00 93.00 482 ALA A C 1
ATOM 3766 O O . ALA A 1 482 ? 24.217 13.209 28.836 1.00 93.00 482 ALA A O 1
ATOM 3767 N N . LEU A 1 483 ? 22.650 12.251 30.117 1.00 92.88 483 LEU A N 1
ATOM 3768 C CA . LEU A 1 483 ? 21.577 13.134 29.674 1.00 92.88 483 LEU A CA 1
ATOM 3769 C C . LEU A 1 483 ? 21.787 14.560 30.202 1.00 92.88 483 LEU A C 1
ATOM 3771 O O . LEU A 1 483 ? 21.731 14.780 31.414 1.00 92.88 483 LEU A O 1
ATOM 3775 N N . GLU A 1 484 ? 21.919 15.516 29.288 1.00 94.12 484 GLU A N 1
ATOM 3776 C CA . GLU A 1 484 ? 22.161 16.925 29.590 1.00 94.12 484 GLU A CA 1
ATOM 3777 C C . GLU A 1 484 ? 20.912 17.770 29.320 1.00 94.12 484 GLU A C 1
ATOM 3779 O O . GLU A 1 484 ? 20.248 17.600 28.298 1.00 94.12 484 GLU A O 1
ATOM 3784 N N . GLU A 1 485 ? 20.579 18.687 30.233 1.00 95.62 485 GLU A N 1
ATOM 3785 C CA . GLU A 1 485 ? 19.592 19.738 29.973 1.00 95.62 485 GLU A CA 1
ATOM 3786 C C . GLU A 1 485 ? 20.307 20.957 29.381 1.00 95.62 485 GLU A C 1
ATOM 3788 O O . GLU A 1 485 ? 21.128 21.585 30.051 1.00 95.62 485 GLU A O 1
ATOM 3793 N N . ILE A 1 486 ? 19.970 21.313 28.144 1.00 95.69 486 ILE A N 1
ATOM 3794 C CA . ILE A 1 486 ? 20.610 22.410 27.424 1.00 95.69 486 ILE A CA 1
ATOM 3795 C C . ILE A 1 486 ? 20.029 23.738 27.898 1.00 95.69 486 ILE A C 1
ATOM 3797 O O . ILE A 1 486 ? 18.842 24.028 27.722 1.00 95.69 486 ILE A O 1
ATOM 3801 N N . LYS A 1 487 ? 20.888 24.575 28.482 1.00 94.50 487 LYS A N 1
ATOM 3802 C CA . LYS A 1 487 ? 20.549 25.957 28.829 1.00 94.50 487 LYS A CA 1
ATOM 3803 C C . LYS A 1 487 ? 20.808 26.846 27.617 1.00 94.50 487 LYS A C 1
ATOM 3805 O O . LYS A 1 487 ? 21.949 27.166 27.308 1.00 94.50 487 LYS A O 1
ATOM 3810 N N . TYR A 1 488 ? 19.736 27.219 26.927 1.00 93.81 488 TYR A N 1
ATOM 3811 C CA . TYR A 1 488 ? 19.775 28.086 25.751 1.00 93.81 488 TYR A CA 1
ATOM 3812 C C . TYR A 1 488 ? 19.559 29.564 26.129 1.00 93.81 488 TYR A C 1
ATOM 3814 O O . TYR A 1 488 ? 18.853 29.855 27.101 1.00 93.81 488 TYR A O 1
ATOM 3822 N N . PRO A 1 489 ? 20.144 30.518 25.384 1.00 93.38 489 PRO A N 1
ATOM 3823 C CA . PRO A 1 489 ? 19.983 31.943 25.654 1.00 93.38 489 PRO A CA 1
ATOM 3824 C C . PRO A 1 489 ? 18.608 32.463 25.203 1.00 93.38 489 PRO A C 1
ATOM 3826 O O . PRO A 1 489 ? 18.031 31.991 24.224 1.00 93.38 489 PRO A O 1
ATOM 3829 N N . GLU A 1 490 ? 18.101 33.511 25.863 1.00 92.38 490 GLU A N 1
ATOM 3830 C CA . GLU A 1 490 ? 16.834 34.164 25.478 1.00 92.38 490 GLU A CA 1
ATOM 3831 C C . GLU A 1 490 ? 16.871 34.744 24.052 1.00 92.38 490 GLU A C 1
ATOM 3833 O O . GLU A 1 490 ? 15.836 34.842 23.388 1.00 92.38 490 GLU A O 1
ATOM 3838 N N . SER A 1 491 ? 18.067 35.069 23.543 1.00 94.44 491 SER A N 1
ATOM 3839 C CA . SER A 1 491 ? 18.279 35.570 22.180 1.00 94.44 491 SER A CA 1
ATOM 3840 C C . SER A 1 491 ? 17.792 34.603 21.094 1.00 94.44 491 SER A C 1
ATOM 3842 O O . SER A 1 491 ? 17.440 35.051 20.000 1.00 94.44 491 SER A O 1
ATOM 3844 N N . TRP A 1 492 ? 17.677 33.301 21.386 1.00 95.06 492 TRP A N 1
ATOM 3845 C CA . TRP A 1 492 ? 17.100 32.318 20.461 1.00 95.06 492 TRP A CA 1
ATOM 3846 C C . TRP A 1 492 ? 15.667 32.652 20.050 1.00 95.06 492 TRP A C 1
ATOM 3848 O O . TRP A 1 492 ? 15.268 32.324 18.936 1.00 95.06 492 TRP A O 1
ATOM 3858 N N . ALA A 1 493 ? 14.899 33.354 20.889 1.00 93.56 493 ALA A N 1
ATOM 3859 C CA . ALA A 1 493 ? 13.521 33.722 20.570 1.00 93.56 493 ALA A CA 1
ATOM 3860 C C . ALA A 1 493 ? 13.408 34.639 19.337 1.00 93.56 493 ALA A C 1
ATOM 3862 O O . ALA A 1 493 ? 12.354 34.678 18.704 1.00 93.56 493 ALA A O 1
ATOM 3863 N N . ILE A 1 494 ? 14.473 35.360 18.976 1.00 94.69 494 ILE A N 1
ATOM 3864 C CA . ILE A 1 494 ? 14.484 36.319 17.860 1.00 94.69 494 ILE A CA 1
ATOM 3865 C C . ILE A 1 494 ? 15.611 36.067 16.855 1.00 94.69 494 ILE A C 1
ATOM 3867 O O . ILE A 1 494 ? 15.809 36.873 15.949 1.00 94.69 494 ILE A O 1
ATOM 3871 N N . THR A 1 495 ? 16.362 34.974 17.005 1.00 91.81 495 THR A N 1
ATOM 3872 C CA . THR A 1 495 ? 17.500 34.692 16.128 1.00 91.81 495 THR A CA 1
ATOM 3873 C C . THR A 1 495 ? 17.053 34.436 14.691 1.00 91.81 495 THR A C 1
ATOM 3875 O O . THR A 1 495 ? 16.053 33.760 14.446 1.00 91.81 495 THR A O 1
ATOM 3878 N N . THR A 1 496 ? 17.809 34.964 13.737 1.00 89.06 496 THR A N 1
ATOM 3879 C CA . THR A 1 496 ? 17.657 34.704 12.299 1.00 89.06 496 THR A CA 1
ATOM 3880 C C . THR A 1 496 ? 18.802 33.859 11.746 1.00 89.06 496 THR A C 1
ATOM 3882 O O . THR A 1 496 ? 18.788 33.513 10.570 1.00 89.06 496 THR A O 1
ATOM 3885 N N . THR A 1 497 ? 19.782 33.511 12.585 1.00 86.06 497 THR A N 1
ATOM 3886 C CA . THR A 1 497 ? 20.978 32.756 12.206 1.00 86.06 497 THR A CA 1
ATOM 3887 C C . THR A 1 497 ? 20.887 31.309 12.689 1.00 86.06 497 THR A C 1
ATOM 3889 O O . THR A 1 497 ? 20.273 31.010 13.717 1.00 86.06 497 THR A O 1
ATOM 3892 N N . GLY A 1 498 ? 21.502 30.393 11.950 1.00 84.12 498 GLY A N 1
ATOM 3893 C CA . GLY A 1 498 ? 21.534 28.957 12.229 1.00 84.12 498 GLY A CA 1
ATOM 3894 C C . GLY A 1 498 ? 21.950 28.193 10.976 1.00 84.12 498 GLY A C 1
ATOM 3895 O O . GLY A 1 498 ? 22.351 28.814 9.991 1.00 84.12 498 GLY A O 1
ATOM 3896 N N . MET A 1 499 ? 21.828 26.865 10.993 1.00 80.81 499 MET A N 1
ATOM 3897 C CA . MET A 1 499 ? 22.141 26.057 9.812 1.00 80.81 499 MET A CA 1
ATOM 3898 C C . MET A 1 499 ? 21.218 26.447 8.650 1.00 80.81 499 MET A C 1
ATOM 3900 O O . MET A 1 499 ? 19.995 26.334 8.761 1.00 80.81 499 MET A O 1
ATOM 3904 N N . GLU A 1 500 ? 21.809 26.909 7.547 1.00 74.81 500 GLU A N 1
ATOM 3905 C CA . GLU A 1 500 ? 21.069 27.252 6.335 1.00 74.81 500 GLU A CA 1
ATOM 3906 C C . GLU A 1 500 ? 20.545 25.990 5.646 1.00 74.81 500 GLU A C 1
ATOM 3908 O O . GLU A 1 500 ? 21.256 24.994 5.479 1.00 74.81 500 GLU A O 1
ATOM 3913 N N . ILE A 1 501 ? 19.285 26.044 5.221 1.00 66.56 501 ILE A N 1
ATOM 3914 C CA . ILE A 1 501 ? 18.693 25.028 4.356 1.00 66.56 501 ILE A CA 1
ATOM 3915 C C . ILE A 1 501 ? 19.102 25.399 2.931 1.00 66.56 501 ILE A C 1
ATOM 3917 O O . ILE A 1 501 ? 18.664 26.418 2.405 1.00 66.56 501 ILE A O 1
ATOM 3921 N N . VAL A 1 502 ? 19.984 24.606 2.321 1.00 63.75 502 VAL A N 1
ATOM 3922 C CA . VAL A 1 502 ? 20.461 24.870 0.958 1.00 63.75 502 VAL A CA 1
ATOM 3923 C C . VAL A 1 502 ? 19.314 24.648 -0.028 1.00 63.75 502 VAL A C 1
ATOM 3925 O O . VAL A 1 502 ? 18.885 23.514 -0.247 1.00 63.75 502 VAL A O 1
ATOM 3928 N N . GLU A 1 503 ? 18.839 25.723 -0.649 1.00 64.75 503 GLU A N 1
ATOM 3929 C CA . GLU A 1 503 ? 17.877 25.644 -1.744 1.00 64.75 503 GLU A CA 1
ATOM 3930 C C . GLU A 1 503 ? 18.592 25.267 -3.046 1.00 64.75 503 GLU A C 1
ATOM 3932 O O . GLU A 1 503 ? 19.396 26.018 -3.595 1.00 64.75 503 GLU A O 1
ATOM 3937 N N . GLU A 1 504 ? 18.304 24.069 -3.553 1.00 74.50 504 GLU A N 1
ATOM 3938 C CA . GLU A 1 504 ? 18.743 23.643 -4.882 1.00 74.50 504 GLU A CA 1
ATOM 3939 C C . GLU A 1 504 ? 17.614 23.849 -5.894 1.00 74.50 504 GLU A C 1
ATOM 3941 O O . GLU A 1 504 ? 16.452 23.543 -5.606 1.00 74.50 504 GLU A O 1
ATOM 3946 N N . LYS A 1 505 ? 17.951 24.337 -7.092 1.00 82.56 505 LYS A N 1
ATOM 3947 C CA . LYS A 1 505 ? 17.000 24.430 -8.203 1.00 82.56 505 LYS A CA 1
ATOM 3948 C C . LYS A 1 505 ? 16.667 23.021 -8.694 1.00 82.56 505 LYS A C 1
ATOM 3950 O O . LYS A 1 505 ? 17.555 22.296 -9.134 1.00 82.56 505 LYS A O 1
ATOM 3955 N N . VAL A 1 506 ? 15.394 22.646 -8.635 1.00 91.56 506 VAL A N 1
ATOM 3956 C CA . VAL A 1 506 ? 14.895 21.317 -9.021 1.00 91.56 506 VAL A CA 1
ATOM 3957 C C . VAL A 1 506 ? 13.732 21.450 -10.012 1.00 91.56 506 VAL A C 1
ATOM 3959 O O . VAL A 1 506 ? 13.213 22.552 -10.185 1.00 91.56 506 VAL A O 1
ATOM 3962 N N . PRO A 1 507 ? 13.330 20.372 -10.709 1.00 94.56 507 PRO A N 1
ATOM 3963 C CA . PRO A 1 507 ? 12.142 20.398 -11.557 1.00 94.56 507 PRO A CA 1
ATOM 3964 C C . PRO A 1 507 ? 10.875 20.762 -10.775 1.00 94.56 507 PRO A C 1
ATOM 3966 O O . PRO A 1 507 ? 10.749 20.412 -9.603 1.00 94.56 507 PRO A O 1
ATOM 3969 N N . GLU A 1 508 ? 9.898 21.363 -11.455 1.00 95.00 508 GLU A N 1
ATOM 3970 C CA . GLU A 1 508 ? 8.637 21.825 -10.855 1.00 95.00 508 GLU A CA 1
ATOM 3971 C C . GLU A 1 508 ? 7.903 20.719 -10.080 1.00 95.00 508 GLU A C 1
ATOM 3973 O O . GLU A 1 508 ? 7.486 20.925 -8.945 1.00 95.00 508 GLU A O 1
ATOM 3978 N N . TYR A 1 509 ? 7.812 19.506 -10.638 1.00 95.69 509 TYR A N 1
ATOM 3979 C CA . TYR A 1 509 ? 7.208 18.367 -9.936 1.00 95.69 509 TYR A CA 1
ATOM 3980 C C . TYR A 1 509 ? 7.955 18.018 -8.637 1.00 95.69 509 TYR A C 1
ATOM 3982 O O . TYR A 1 509 ? 7.352 17.632 -7.637 1.00 95.69 509 TYR A O 1
ATOM 3990 N N . VAL A 1 510 ? 9.282 18.158 -8.622 1.00 95.62 510 VAL A N 1
ATOM 3991 C CA . VAL A 1 510 ? 10.083 17.880 -7.425 1.00 95.62 510 VAL A CA 1
ATOM 3992 C C . VAL A 1 510 ? 9.861 18.960 -6.372 1.00 95.62 510 VAL A C 1
ATOM 3994 O O . VAL A 1 510 ? 9.704 18.639 -5.198 1.00 95.62 510 VAL A O 1
ATOM 3997 N N . GLU A 1 511 ? 9.818 20.221 -6.790 1.00 94.38 511 GLU A N 1
ATOM 3998 C CA . GLU A 1 511 ? 9.582 21.364 -5.911 1.00 94.38 511 GLU A CA 1
ATOM 3999 C C . GLU A 1 511 ? 8.183 21.349 -5.296 1.00 94.38 511 GLU A C 1
ATOM 4001 O O . GLU A 1 511 ? 8.051 21.473 -4.082 1.00 94.38 511 GLU A O 1
ATOM 4006 N N . ASN A 1 512 ? 7.158 21.130 -6.119 1.00 95.25 512 ASN A N 1
ATOM 4007 C CA . ASN A 1 512 ? 5.763 21.314 -5.729 1.00 95.25 512 ASN A CA 1
ATOM 4008 C C . ASN A 1 512 ? 5.094 20.037 -5.205 1.00 95.25 512 ASN A C 1
ATOM 4010 O O . ASN A 1 512 ? 4.088 20.137 -4.509 1.00 95.25 512 ASN A O 1
ATOM 4014 N N . ILE A 1 513 ? 5.622 18.844 -5.516 1.00 96.81 513 ILE A N 1
ATOM 4015 C CA . ILE A 1 513 ? 5.023 17.558 -5.110 1.00 96.81 513 ILE A CA 1
ATOM 4016 C C . ILE A 1 513 ? 5.982 16.748 -4.238 1.00 96.81 513 ILE A C 1
ATOM 4018 O O . ILE A 1 513 ? 5.659 16.419 -3.096 1.00 96.81 513 ILE A O 1
ATOM 4022 N N . VAL A 1 514 ? 7.177 16.428 -4.750 1.00 95.50 514 VAL A N 1
ATOM 4023 C CA . VAL A 1 514 ? 8.115 15.525 -4.056 1.00 95.50 514 VAL A CA 1
ATOM 4024 C C . VAL A 1 514 ? 8.588 16.124 -2.733 1.00 95.50 514 VAL A C 1
ATOM 4026 O O . VAL A 1 514 ? 8.502 15.453 -1.707 1.00 95.50 514 VAL A O 1
ATOM 4029 N N . ARG A 1 515 ? 9.071 17.373 -2.736 1.00 92.50 515 ARG A N 1
ATOM 4030 C CA . ARG A 1 515 ? 9.591 18.044 -1.536 1.00 92.50 515 ARG A CA 1
ATOM 4031 C C . ARG A 1 515 ? 8.529 18.168 -0.436 1.00 92.50 515 ARG A C 1
ATOM 4033 O O . ARG A 1 515 ? 8.818 17.688 0.656 1.00 92.50 515 ARG A O 1
ATOM 4040 N N . PRO A 1 516 ? 7.308 18.688 -0.684 1.00 94.12 516 PRO A N 1
ATOM 4041 C CA . PRO A 1 516 ? 6.269 18.739 0.343 1.00 94.12 516 PRO A CA 1
ATOM 4042 C C . PRO A 1 516 ? 5.956 17.368 0.943 1.00 94.12 516 PRO A C 1
ATOM 4044 O O . PRO A 1 516 ? 5.899 17.232 2.161 1.00 94.12 516 PRO A O 1
ATOM 4047 N N . ILE A 1 517 ? 5.826 16.322 0.119 1.00 94.94 517 ILE A N 1
ATOM 4048 C CA . ILE A 1 517 ? 5.551 14.969 0.624 1.00 94.94 517 ILE A CA 1
ATOM 4049 C C . ILE A 1 517 ? 6.713 14.451 1.483 1.00 94.94 517 ILE A C 1
ATOM 4051 O O . ILE A 1 517 ? 6.482 13.944 2.581 1.00 94.94 517 ILE A O 1
ATOM 4055 N N . LEU A 1 518 ? 7.958 14.601 1.017 1.00 90.56 518 LEU A N 1
ATOM 4056 C CA . LEU A 1 518 ? 9.141 14.159 1.759 1.00 90.56 518 LEU A CA 1
ATOM 4057 C C . LEU A 1 518 ? 9.394 14.973 3.031 1.00 90.56 518 LEU A C 1
ATOM 4059 O O . LEU A 1 518 ? 10.015 14.438 3.940 1.00 90.56 518 LEU A O 1
ATOM 4063 N N . SER A 1 519 ? 8.894 16.204 3.125 1.00 89.56 519 SER A N 1
ATOM 4064 C CA . SER A 1 519 ? 8.953 17.047 4.328 1.00 89.56 519 SER A CA 1
ATOM 4065 C C . SER A 1 519 ? 7.773 16.831 5.288 1.00 89.56 519 SER A C 1
ATOM 4067 O O . SER A 1 519 ? 7.622 17.591 6.239 1.00 89.56 519 SER A O 1
ATOM 4069 N N . LEU A 1 520 ? 6.963 15.780 5.078 1.00 91.12 520 LEU A N 1
ATOM 4070 C CA . LEU A 1 520 ? 5.754 15.445 5.855 1.00 91.12 520 LEU A CA 1
ATOM 4071 C C . LEU A 1 520 ? 4.597 16.449 5.706 1.00 91.12 520 LEU A C 1
ATOM 4073 O O . LEU A 1 520 ? 3.694 16.493 6.534 1.00 91.12 520 LEU A O 1
ATOM 4077 N N . GLU A 1 521 ? 4.585 17.214 4.618 1.00 93.50 521 GLU A N 1
ATOM 4078 C CA . GLU A 1 521 ? 3.542 18.192 4.295 1.00 93.50 521 GLU A CA 1
ATOM 4079 C C . GLU A 1 521 ? 2.625 17.740 3.149 1.00 93.50 521 GLU A C 1
ATOM 4081 O O . GLU A 1 521 ? 1.796 18.511 2.669 1.00 93.50 521 GLU A O 1
ATOM 4086 N N . GLY A 1 522 ? 2.732 16.481 2.714 1.00 95.31 522 GLY A N 1
ATOM 4087 C CA . GLY A 1 522 ? 1.929 15.935 1.615 1.00 95.31 522 GLY A CA 1
ATOM 4088 C C . GLY A 1 522 ? 0.414 16.042 1.832 1.00 95.31 522 GLY A C 1
ATOM 4089 O O . GLY A 1 522 ? -0.334 16.178 0.869 1.00 95.31 522 GLY A O 1
ATOM 4090 N N . ASP A 1 523 ? -0.051 16.048 3.086 1.00 95.50 523 ASP A N 1
ATOM 4091 C CA . ASP A 1 523 ? -1.461 16.262 3.436 1.00 95.50 523 ASP A CA 1
ATOM 4092 C C . ASP A 1 523 ? -1.985 17.666 3.085 1.00 95.50 523 ASP A C 1
ATOM 4094 O O . ASP A 1 523 ? -3.200 17.838 2.972 1.00 95.50 523 ASP A O 1
ATOM 4098 N N . LYS A 1 524 ? -1.098 18.654 2.890 1.00 95.88 524 LYS A N 1
ATOM 4099 C CA . LYS A 1 524 ? -1.452 20.029 2.499 1.00 95.88 524 LYS A CA 1
ATOM 4100 C C . LYS A 1 524 ? -1.667 20.178 0.989 1.00 95.88 524 LYS A C 1
ATOM 4102 O O . LYS A 1 524 ? -2.241 21.181 0.564 1.00 95.88 524 LYS A O 1
ATOM 4107 N N . LEU A 1 525 ? -1.215 19.212 0.181 1.00 98.00 525 LEU A N 1
ATOM 4108 C CA . LEU A 1 525 ? -1.360 19.270 -1.272 1.00 98.00 525 LEU A CA 1
ATOM 4109 C C . LEU A 1 525 ? -2.843 19.161 -1.675 1.00 98.00 525 LEU A C 1
ATOM 4111 O O . LEU A 1 525 ? -3.537 18.247 -1.214 1.00 98.00 525 LEU A O 1
ATOM 4115 N N . PRO A 1 526 ? -3.345 20.074 -2.526 1.00 98.31 526 PRO A N 1
ATOM 4116 C CA . PRO A 1 526 ? -4.726 20.039 -2.987 1.00 98.31 526 PRO A CA 1
ATOM 4117 C C . PRO A 1 526 ? -4.951 18.963 -4.057 1.00 98.31 526 PRO A C 1
ATOM 4119 O O . PRO A 1 526 ? -4.006 18.408 -4.615 1.00 98.31 526 PRO A O 1
ATOM 4122 N N . VAL A 1 527 ? -6.215 18.683 -4.385 1.00 98.56 527 VAL A N 1
ATOM 4123 C CA . VAL A 1 527 ? -6.580 17.718 -5.439 1.00 98.56 527 VAL A CA 1
ATOM 4124 C C . VAL A 1 527 ? -5.977 18.102 -6.796 1.00 98.56 527 VAL A C 1
ATOM 4126 O O . VAL A 1 527 ? -5.521 17.215 -7.515 1.00 98.56 527 VAL A O 1
ATOM 4129 N N . SER A 1 528 ? -5.907 19.396 -7.127 1.00 97.94 528 SER A N 1
ATOM 4130 C CA . SER A 1 528 ? -5.313 19.896 -8.378 1.00 97.94 528 SER A CA 1
ATOM 4131 C C . SER A 1 528 ? -3.822 19.578 -8.556 1.00 97.94 528 SER A C 1
ATOM 4133 O O . SER A 1 528 ? -3.315 19.640 -9.675 1.00 97.94 528 SER A O 1
ATOM 4135 N N . ALA A 1 529 ? -3.123 19.202 -7.481 1.00 97.69 529 ALA A N 1
ATOM 4136 C CA . ALA A 1 529 ? -1.706 18.854 -7.514 1.00 97.69 529 ALA A CA 1
ATOM 4137 C C . ALA A 1 529 ? -1.433 17.473 -8.143 1.00 97.69 529 ALA A C 1
ATOM 4139 O O . ALA A 1 529 ? -0.286 17.153 -8.457 1.00 97.69 529 ALA A O 1
ATOM 4140 N N . PHE A 1 530 ? -2.466 16.642 -8.322 1.00 97.50 530 PHE A N 1
ATOM 4141 C CA . PHE A 1 530 ? -2.330 15.254 -8.757 1.00 97.50 530 PHE A CA 1
ATOM 4142 C C . PHE A 1 530 ? -2.949 15.015 -10.134 1.00 97.50 530 PHE A C 1
ATOM 4144 O O . PHE A 1 530 ? -3.971 15.594 -10.504 1.00 97.50 530 PHE A O 1
ATOM 4151 N N . THR A 1 531 ? -2.352 14.095 -10.888 1.00 96.81 531 THR A N 1
ATOM 4152 C CA . THR A 1 531 ? -2.929 13.595 -12.136 1.00 96.81 531 THR A CA 1
ATOM 4153 C C . THR A 1 531 ? -4.125 12.679 -11.834 1.00 96.81 531 THR A C 1
ATOM 4155 O O . THR A 1 531 ? -4.092 11.907 -10.872 1.00 96.81 531 THR A O 1
ATOM 4158 N N . PRO A 1 532 ? -5.203 12.725 -12.637 1.00 97.25 532 PRO A N 1
ATOM 4159 C CA . PRO A 1 532 ? -6.410 11.937 -12.374 1.00 97.25 532 PRO A CA 1
ATOM 4160 C C . PRO A 1 532 ? -6.214 10.423 -12.557 1.00 97.25 532 PRO A C 1
ATOM 4162 O O . PRO A 1 532 ? -7.021 9.642 -12.056 1.00 97.25 532 PRO A O 1
ATOM 4165 N N . ASP A 1 533 ? -5.169 10.009 -13.275 1.00 97.19 533 ASP A N 1
ATOM 4166 C CA . ASP A 1 533 ? -4.797 8.615 -13.539 1.00 97.19 533 ASP A CA 1
ATOM 4167 C C . ASP A 1 533 ? -3.643 8.114 -12.649 1.00 97.19 533 ASP A C 1
ATOM 4169 O O . ASP A 1 533 ? -3.301 6.934 -12.697 1.00 97.19 533 ASP A O 1
ATOM 4173 N N . GLY A 1 534 ? -3.053 8.989 -11.826 1.00 96.06 534 GLY A N 1
ATOM 4174 C CA . GLY A 1 534 ? -1.929 8.661 -10.952 1.00 96.06 534 GLY A CA 1
ATOM 4175 C C . GLY A 1 534 ? -0.574 8.544 -11.660 1.00 96.06 534 GLY A C 1
ATOM 4176 O O . GLY A 1 534 ? 0.377 8.056 -11.050 1.00 96.06 534 GLY A O 1
ATOM 4177 N N . THR A 1 535 ? -0.452 8.982 -12.919 1.00 96.69 535 THR A N 1
ATOM 4178 C CA . THR A 1 535 ? 0.832 8.997 -13.635 1.00 96.69 535 THR A CA 1
ATOM 4179 C C . THR A 1 535 ? 1.798 10.008 -13.007 1.00 96.69 535 THR A C 1
ATOM 4181 O O . THR A 1 535 ? 1.420 11.148 -12.730 1.00 96.69 535 THR A O 1
ATOM 4184 N N . VAL A 1 536 ? 3.062 9.607 -12.822 1.00 96.56 536 VAL A N 1
ATOM 4185 C CA . VAL A 1 536 ? 4.142 10.422 -12.233 1.00 96.56 536 VAL A CA 1
ATOM 4186 C C . VAL A 1 536 ? 5.399 10.405 -13.116 1.00 96.56 536 VAL A C 1
ATOM 4188 O O . VAL A 1 536 ? 5.613 9.435 -13.848 1.00 96.56 536 VAL A O 1
ATOM 4191 N N . PRO A 1 537 ? 6.257 11.442 -13.067 1.00 97.12 537 PRO A N 1
ATOM 4192 C CA . PRO A 1 537 ? 7.525 11.437 -13.786 1.00 97.12 537 PRO A CA 1
ATOM 4193 C C . PRO A 1 537 ? 8.535 10.447 -13.188 1.00 97.12 537 PRO A C 1
ATOM 4195 O O . PRO A 1 537 ? 8.493 10.093 -12.007 1.00 97.12 537 PRO A O 1
ATOM 4198 N N . VAL A 1 538 ? 9.486 10.037 -14.023 1.00 98.12 538 VAL A N 1
ATOM 4199 C CA . VAL A 1 538 ? 10.632 9.198 -13.648 1.00 98.12 538 VAL A CA 1
ATOM 4200 C C . VAL A 1 538 ? 11.807 10.048 -13.144 1.00 98.12 538 VAL A C 1
ATOM 4202 O O . VAL A 1 538 ? 11.852 11.258 -13.357 1.00 98.12 538 VAL A O 1
ATOM 4205 N N . GLY A 1 539 ? 12.776 9.416 -12.484 1.00 97.56 539 GLY A N 1
ATOM 4206 C CA . GLY A 1 539 ? 14.068 10.009 -12.143 1.00 97.56 539 GLY A CA 1
ATOM 4207 C C . GLY A 1 539 ? 14.007 11.008 -10.995 1.00 97.56 539 GLY A C 1
ATOM 4208 O O . GLY A 1 539 ? 14.760 11.974 -10.986 1.00 97.56 539 GLY A O 1
ATOM 4209 N N . THR A 1 540 ? 13.107 10.827 -10.030 1.00 97.62 540 THR A N 1
ATOM 4210 C CA . THR A 1 540 ? 12.929 11.787 -8.929 1.00 97.62 540 THR A CA 1
ATOM 4211 C C . THR A 1 540 ? 13.729 11.433 -7.672 1.00 97.62 540 THR A C 1
ATOM 4213 O O . THR A 1 540 ? 13.957 12.312 -6.842 1.00 97.62 540 THR A O 1
ATOM 4216 N N . THR A 1 541 ? 14.236 10.200 -7.530 1.00 96.31 541 THR A N 1
ATOM 4217 C CA . THR A 1 541 ? 15.076 9.810 -6.375 1.00 96.31 541 THR A CA 1
ATOM 4218 C C . THR A 1 541 ? 16.409 10.556 -6.313 1.00 96.31 541 THR A C 1
ATOM 4220 O O . THR A 1 541 ? 16.941 10.762 -5.223 1.00 96.31 541 THR A O 1
ATOM 4223 N N . GLN A 1 542 ? 16.931 11.020 -7.454 1.00 95.06 542 GLN A N 1
ATOM 4224 C CA . GLN A 1 542 ? 18.186 11.776 -7.522 1.00 95.06 542 GLN A CA 1
ATOM 4225 C C . GLN A 1 542 ? 18.173 13.056 -6.672 1.00 95.06 542 GLN A C 1
ATOM 4227 O O . GLN A 1 542 ? 19.240 13.509 -6.260 1.00 95.06 542 GLN A O 1
ATOM 4232 N N . TYR A 1 543 ? 16.991 13.598 -6.366 1.00 93.38 543 TYR A N 1
ATOM 4233 C CA . TYR A 1 543 ? 16.818 14.821 -5.582 1.00 93.38 543 TYR A CA 1
ATOM 4234 C C . TYR A 1 543 ? 16.624 14.575 -4.078 1.00 93.38 543 TYR A C 1
ATOM 4236 O O . TYR A 1 543 ? 16.548 15.537 -3.320 1.00 93.38 543 TYR A O 1
ATOM 4244 N N . GLU A 1 544 ? 16.538 13.320 -3.615 1.00 90.31 544 GLU A N 1
ATOM 4245 C CA . GLU A 1 544 ? 16.313 13.047 -2.188 1.00 90.31 544 GLU A CA 1
ATOM 4246 C C . GLU A 1 544 ? 17.550 13.301 -1.322 1.00 90.31 544 GLU A C 1
ATOM 4248 O O . GLU A 1 544 ? 17.423 13.809 -0.208 1.00 90.31 544 GLU A O 1
ATOM 4253 N N . LYS A 1 545 ? 18.731 12.866 -1.792 1.00 89.81 545 LYS A N 1
ATOM 4254 C CA . LYS A 1 545 ? 20.030 12.996 -1.103 1.00 89.81 545 LYS A CA 1
ATOM 4255 C C . LYS A 1 545 ? 19.938 12.705 0.407 1.00 89.81 545 LYS A C 1
ATOM 4257 O O . LYS A 1 545 ? 20.289 13.505 1.281 1.00 89.81 545 LYS A O 1
ATOM 4262 N N . ARG A 1 546 ? 19.432 11.509 0.725 1.00 86.06 546 ARG A N 1
ATOM 4263 C CA . ARG A 1 546 ? 18.972 11.112 2.068 1.00 86.06 546 ARG A CA 1
ATOM 4264 C C . ARG A 1 546 ? 20.043 11.164 3.162 1.00 86.06 546 ARG A C 1
ATOM 4266 O O . ARG A 1 546 ? 19.680 11.337 4.315 1.00 86.06 546 ARG A O 1
ATOM 4273 N N . GLY A 1 547 ? 21.323 10.996 2.861 1.00 87.12 547 GLY A N 1
ATOM 4274 C CA . GLY A 1 547 ? 22.427 11.095 3.822 1.00 87.12 547 GLY A CA 1
ATOM 4275 C C . GLY A 1 547 ? 22.283 10.186 5.048 1.00 87.12 547 GLY A C 1
ATOM 4276 O O . GLY A 1 547 ? 22.627 10.592 6.149 1.00 87.12 547 GLY A O 1
ATOM 4277 N N . VAL A 1 548 ? 21.719 8.982 4.885 1.00 85.06 548 VAL A N 1
ATOM 4278 C CA . VAL A 1 548 ? 21.362 8.090 6.013 1.00 85.06 548 VAL A CA 1
ATOM 4279 C C . VAL A 1 548 ? 22.470 7.115 6.422 1.00 85.06 548 VAL A C 1
ATOM 4281 O O . VAL A 1 548 ? 22.301 6.362 7.381 1.00 85.06 548 VAL A O 1
ATOM 4284 N N . ALA A 1 549 ? 23.586 7.071 5.693 1.00 86.75 549 ALA A N 1
ATOM 4285 C CA . ALA A 1 549 ? 24.703 6.197 6.029 1.00 86.75 549 ALA A CA 1
ATOM 4286 C C . ALA A 1 549 ? 25.505 6.725 7.224 1.00 86.75 549 ALA A C 1
ATOM 4288 O O . ALA A 1 549 ? 25.868 7.893 7.272 1.00 86.75 549 ALA A O 1
ATOM 4289 N N . ILE A 1 550 ? 25.874 5.827 8.141 1.00 83.31 550 ILE A N 1
ATOM 4290 C CA . ILE A 1 550 ? 26.841 6.132 9.211 1.00 83.31 550 ILE A CA 1
ATOM 4291 C C . ILE A 1 550 ? 28.264 6.192 8.634 1.00 83.31 550 ILE A C 1
ATOM 4293 O O . ILE A 1 550 ? 29.071 7.040 9.003 1.00 83.31 550 ILE A O 1
ATOM 4297 N N . LYS A 1 551 ? 28.577 5.270 7.714 1.00 89.81 551 LYS A N 1
ATOM 4298 C CA . LYS A 1 551 ? 29.868 5.178 7.029 1.00 89.81 551 LYS A CA 1
ATOM 4299 C C . LYS A 1 551 ? 29.671 5.022 5.530 1.00 89.81 551 LYS A C 1
ATOM 4301 O O . LYS A 1 551 ? 28.743 4.329 5.115 1.00 89.81 551 LYS A O 1
ATOM 4306 N N . ILE A 1 552 ? 30.572 5.581 4.731 1.00 96.19 552 ILE A N 1
ATOM 4307 C CA . ILE A 1 552 ? 30.554 5.486 3.265 1.00 96.19 552 ILE A CA 1
ATOM 4308 C C . ILE A 1 552 ? 31.929 5.053 2.720 1.00 96.19 552 ILE A C 1
ATOM 4310 O O . ILE A 1 552 ? 32.934 5.197 3.423 1.00 96.19 552 ILE A O 1
ATOM 4314 N N . PRO A 1 553 ? 31.998 4.475 1.504 1.00 97.31 553 PRO A N 1
ATOM 4315 C CA . PRO A 1 553 ? 33.263 4.065 0.903 1.00 97.31 553 PRO A CA 1
ATOM 4316 C C . PRO A 1 553 ? 34.102 5.274 0.465 1.00 97.31 553 PRO A C 1
ATOM 4318 O O . PRO A 1 553 ? 33.641 6.086 -0.332 1.00 97.31 553 PRO A O 1
ATOM 4321 N N . LYS A 1 554 ? 35.356 5.347 0.918 1.00 96.94 554 LYS A N 1
ATOM 4322 C CA . LYS A 1 554 ? 36.384 6.271 0.426 1.00 96.94 554 LYS A CA 1
ATOM 4323 C C . LYS A 1 554 ? 37.286 5.553 -0.569 1.00 96.94 554 LYS A C 1
ATOM 4325 O O . LYS A 1 554 ? 37.811 4.486 -0.255 1.00 96.94 554 LYS A O 1
ATOM 4330 N N . TRP A 1 555 ? 37.467 6.128 -1.755 1.00 97.75 555 TRP A N 1
ATOM 4331 C CA . TRP A 1 555 ? 38.306 5.547 -2.804 1.00 97.75 555 TRP A CA 1
ATOM 4332 C C . TRP A 1 555 ? 39.783 5.928 -2.635 1.00 97.75 555 TRP A C 1
ATOM 4334 O O . TRP A 1 555 ? 40.117 7.087 -2.401 1.00 97.75 555 TRP A O 1
ATOM 4344 N N . ASN A 1 556 ? 40.670 4.945 -2.790 1.00 95.00 556 ASN A N 1
ATOM 4345 C CA . ASN A 1 556 ? 42.116 5.105 -2.857 1.00 95.00 556 ASN A CA 1
ATOM 4346 C C . ASN A 1 556 ? 42.615 4.688 -4.260 1.00 95.00 556 ASN A C 1
ATOM 4348 O O . ASN A 1 556 ? 42.566 3.501 -4.613 1.00 95.00 556 ASN A O 1
ATOM 4352 N N . PRO A 1 557 ? 43.113 5.636 -5.077 1.00 95.25 557 PRO A N 1
ATOM 4353 C CA . PRO A 1 557 ? 43.499 5.365 -6.459 1.00 95.25 557 PRO A CA 1
ATOM 4354 C C . PRO A 1 557 ? 44.712 4.433 -6.594 1.00 95.25 557 PRO A C 1
ATOM 4356 O O . PRO A 1 557 ? 44.785 3.672 -7.567 1.00 95.25 557 PRO A O 1
ATOM 4359 N N . ALA A 1 558 ? 45.654 4.453 -5.643 1.00 92.88 558 ALA A N 1
ATOM 4360 C CA . ALA A 1 558 ? 46.928 3.736 -5.760 1.00 92.88 558 ALA A CA 1
ATOM 4361 C C . ALA A 1 558 ? 46.715 2.229 -5.986 1.00 92.88 558 ALA A C 1
ATOM 4363 O O . ALA A 1 558 ? 47.208 1.666 -6.968 1.00 92.88 558 ALA A O 1
ATOM 4364 N N . ASP A 1 559 ? 45.850 1.628 -5.171 1.00 91.81 559 ASP A N 1
ATOM 4365 C CA . ASP A 1 559 ? 45.578 0.188 -5.164 1.00 91.81 559 ASP A CA 1
ATOM 4366 C C . ASP A 1 559 ? 44.484 -0.235 -6.161 1.00 91.81 559 ASP A C 1
ATOM 4368 O O . ASP A 1 559 ? 44.224 -1.426 -6.352 1.00 91.81 559 ASP A O 1
ATOM 4372 N N . CYS A 1 560 ? 43.798 0.724 -6.793 1.00 97.19 560 CYS A N 1
ATOM 4373 C CA . CYS A 1 560 ? 42.649 0.437 -7.646 1.00 97.19 560 CYS A CA 1
ATOM 4374 C C . CYS A 1 560 ? 43.076 -0.182 -8.986 1.00 97.19 560 CYS A C 1
ATOM 4376 O O . CYS A 1 560 ? 43.873 0.401 -9.729 1.00 97.19 560 CYS A O 1
ATOM 4378 N N . ILE A 1 561 ? 42.476 -1.330 -9.320 1.00 97.19 561 ILE A N 1
ATOM 4379 C CA . ILE A 1 561 ? 42.712 -2.068 -10.575 1.00 97.19 561 ILE A CA 1
ATOM 4380 C C . ILE A 1 561 ? 41.672 -1.778 -11.677 1.00 97.19 561 ILE A C 1
ATOM 4382 O O . ILE A 1 561 ? 41.715 -2.400 -12.733 1.00 97.19 561 ILE A O 1
ATOM 4386 N N . GLN A 1 562 ? 40.725 -0.860 -11.438 1.00 97.62 562 GLN A N 1
ATOM 4387 C CA . GLN A 1 562 ? 39.729 -0.388 -12.421 1.00 97.62 562 GLN A CA 1
ATOM 4388 C C . GLN A 1 562 ? 38.833 -1.494 -13.024 1.00 97.62 562 GLN A C 1
ATOM 4390 O O . GLN A 1 562 ? 38.582 -1.539 -14.229 1.00 97.62 562 GLN A O 1
ATOM 4395 N N . CYS A 1 563 ? 38.361 -2.415 -12.178 1.00 97.44 563 CYS A N 1
ATOM 4396 C CA . CYS A 1 563 ? 37.531 -3.560 -12.579 1.00 97.44 563 CYS A CA 1
ATOM 4397 C C . CYS A 1 563 ? 36.014 -3.285 -12.578 1.00 97.44 563 CYS A C 1
ATOM 4399 O O . CYS A 1 563 ? 35.249 -4.106 -13.075 1.00 97.44 563 CYS A O 1
ATOM 4401 N N . ASN A 1 564 ? 35.582 -2.163 -11.993 1.00 98.44 564 ASN A N 1
ATOM 4402 C CA . ASN A 1 564 ? 34.188 -1.728 -11.818 1.00 98.44 564 ASN A CA 1
ATOM 4403 C C . ASN A 1 564 ? 33.257 -2.670 -11.021 1.00 98.44 564 ASN A C 1
ATOM 4405 O O . ASN A 1 564 ? 32.057 -2.412 -10.945 1.00 98.44 564 ASN A O 1
ATOM 4409 N N . GLN A 1 565 ? 33.773 -3.711 -10.357 1.00 98.56 565 GLN A N 1
ATOM 4410 C CA . GLN A 1 565 ? 32.935 -4.633 -9.571 1.00 98.56 565 GLN A CA 1
ATOM 4411 C C . GLN A 1 565 ? 32.197 -3.946 -8.413 1.00 98.56 565 GLN A C 1
ATOM 4413 O O . GLN A 1 565 ? 31.050 -4.279 -8.130 1.00 98.56 565 GLN A O 1
ATOM 4418 N N . CYS A 1 566 ? 32.809 -2.938 -7.787 1.00 98.31 566 CYS A N 1
ATOM 4419 C CA . CYS A 1 566 ? 32.174 -2.142 -6.735 1.00 98.31 566 CYS A CA 1
ATOM 4420 C C . CYS A 1 566 ? 30.895 -1.428 -7.211 1.00 98.31 566 CYS A C 1
ATOM 4422 O O . CYS A 1 566 ? 29.914 -1.389 -6.470 1.00 98.31 566 CYS A O 1
ATOM 4424 N N . ALA A 1 567 ? 30.887 -0.911 -8.445 1.00 98.56 567 ALA A N 1
ATOM 4425 C CA . ALA A 1 567 ? 29.709 -0.308 -9.070 1.00 98.56 567 ALA A CA 1
ATOM 4426 C C . ALA A 1 567 ? 28.691 -1.367 -9.518 1.00 98.56 567 ALA A C 1
ATOM 4428 O O . ALA A 1 567 ? 27.482 -1.177 -9.370 1.00 98.56 567 ALA A O 1
ATOM 4429 N N . PHE A 1 568 ? 29.183 -2.512 -10.002 1.00 98.62 568 PHE A N 1
ATOM 4430 C CA . PHE A 1 568 ? 28.358 -3.639 -10.433 1.00 98.62 568 PHE A CA 1
ATOM 4431 C C . PHE A 1 568 ? 27.440 -4.136 -9.313 1.00 98.62 568 PHE A C 1
ATOM 4433 O O . PHE A 1 568 ? 26.233 -4.237 -9.522 1.00 98.62 568 PHE A O 1
ATOM 4440 N N . VAL A 1 569 ? 27.996 -4.359 -8.116 1.00 98.56 569 VAL A N 1
ATOM 4441 C CA . VAL A 1 569 ? 27.252 -4.887 -6.959 1.00 98.56 569 VAL A CA 1
ATOM 4442 C C . VAL A 1 569 ? 26.504 -3.825 -6.158 1.00 98.56 569 VAL A C 1
ATOM 4444 O O . VAL A 1 569 ? 25.799 -4.173 -5.215 1.00 98.56 569 VAL A O 1
ATOM 4447 N N . CYS A 1 570 ? 26.678 -2.535 -6.463 1.00 98.62 570 CYS A N 1
ATOM 4448 C CA . CYS A 1 570 ? 26.058 -1.479 -5.674 1.00 98.62 570 CYS A CA 1
ATOM 4449 C C . CYS A 1 570 ? 24.526 -1.528 -5.825 1.00 98.62 570 CYS A C 1
ATOM 4451 O O . CYS A 1 570 ? 24.023 -1.275 -6.924 1.00 98.62 570 CYS A O 1
ATOM 4453 N N . PRO A 1 571 ? 23.766 -1.776 -4.740 1.00 98.19 571 PRO A N 1
ATOM 4454 C CA . PRO A 1 571 ? 22.314 -1.939 -4.821 1.00 98.19 571 PRO A CA 1
ATOM 4455 C C . PRO A 1 571 ? 21.553 -0.628 -5.055 1.00 98.19 571 PRO A C 1
ATOM 4457 O O . PRO A 1 571 ? 20.350 -0.647 -5.309 1.00 98.19 571 PRO A O 1
ATOM 4460 N N . HIS A 1 572 ? 22.232 0.515 -4.992 1.00 98.19 572 HIS A N 1
ATOM 4461 C CA . HIS A 1 572 ? 21.611 1.836 -5.113 1.00 98.19 572 HIS A CA 1
ATOM 4462 C C . HIS A 1 572 ? 22.272 2.708 -6.180 1.00 98.19 572 HIS A C 1
ATOM 4464 O O . HIS A 1 572 ? 21.928 3.877 -6.300 1.00 98.19 572 HIS A O 1
ATOM 4470 N N . ALA A 1 573 ? 23.213 2.154 -6.953 1.00 98.44 573 ALA A N 1
ATOM 4471 C CA . ALA A 1 573 ? 24.008 2.895 -7.933 1.00 98.44 573 ALA A CA 1
ATOM 4472 C C . ALA A 1 573 ? 24.760 4.109 -7.336 1.00 98.44 573 ALA A C 1
ATOM 4474 O O . ALA A 1 573 ? 24.995 5.093 -8.031 1.00 98.44 573 ALA A O 1
ATOM 4475 N N . CYS A 1 574 ? 25.153 4.048 -6.059 1.00 97.94 574 CYS A N 1
ATOM 4476 C CA . CYS A 1 574 ? 25.815 5.152 -5.350 1.00 97.94 574 CYS A CA 1
ATOM 4477 C C . CYS A 1 574 ? 27.323 5.219 -5.568 1.00 97.94 574 CYS A C 1
ATOM 4479 O O . CYS A 1 574 ? 27.941 6.162 -5.100 1.00 97.94 574 CYS A O 1
ATOM 4481 N N . ILE A 1 575 ? 27.938 4.229 -6.208 1.00 98.38 575 ILE A N 1
ATOM 4482 C CA . ILE A 1 575 ? 29.358 4.260 -6.561 1.00 98.38 575 ILE A CA 1
ATOM 4483 C C . ILE A 1 575 ? 29.484 3.899 -8.038 1.00 98.38 575 ILE A C 1
ATOM 4485 O O . ILE A 1 575 ? 28.959 2.867 -8.461 1.00 98.38 575 ILE A O 1
ATOM 4489 N N . ARG A 1 576 ? 30.098 4.779 -8.832 1.00 98.50 576 ARG A N 1
ATOM 4490 C CA . ARG A 1 576 ? 30.143 4.675 -10.298 1.00 98.50 576 ARG A CA 1
ATOM 4491 C C . ARG A 1 576 ? 31.546 4.979 -10.827 1.00 98.50 576 ARG A C 1
ATOM 4493 O O . ARG A 1 576 ? 32.244 5.824 -10.255 1.00 98.50 576 ARG A O 1
ATOM 4500 N N . PRO A 1 577 ? 31.977 4.300 -11.901 1.00 98.06 577 PRO A N 1
ATOM 4501 C CA . PRO A 1 577 ? 33.196 4.656 -12.601 1.00 98.06 577 PRO A CA 1
ATOM 4502 C C . PRO A 1 577 ? 32.938 5.833 -13.546 1.00 98.06 577 PRO A C 1
ATOM 4504 O O . PRO A 1 577 ? 31.997 5.806 -14.333 1.00 98.06 577 PRO A O 1
ATOM 4507 N N . TYR A 1 578 ? 33.825 6.820 -13.519 1.00 98.00 578 TYR A N 1
ATOM 4508 C CA . TYR A 1 578 ? 33.857 7.920 -14.477 1.00 98.00 578 TYR A CA 1
ATOM 4509 C C . TYR A 1 578 ? 35.177 7.876 -15.228 1.00 98.00 578 TYR A C 1
ATOM 4511 O O . TYR A 1 578 ? 36.231 7.606 -14.640 1.00 98.00 578 TYR A O 1
ATOM 4519 N N . ILE A 1 579 ? 35.106 8.141 -16.530 1.00 96.75 579 ILE A N 1
ATOM 4520 C CA . ILE A 1 579 ? 36.278 8.376 -17.363 1.00 96.75 579 ILE A CA 1
ATOM 4521 C C . ILE A 1 579 ? 36.121 9.701 -18.093 1.00 96.75 579 ILE A C 1
ATOM 4523 O O . ILE A 1 579 ? 35.041 10.014 -18.584 1.00 96.75 579 ILE A O 1
ATOM 4527 N N . ALA A 1 580 ? 37.201 10.466 -18.164 1.00 96.69 580 ALA A N 1
ATOM 4528 C CA . ALA A 1 580 ? 37.237 11.756 -18.842 1.00 96.69 580 ALA A CA 1
ATOM 4529 C C . ALA A 1 580 ? 38.630 11.999 -19.427 1.00 96.69 580 ALA A C 1
ATOM 4531 O O . ALA A 1 580 ? 39.618 11.483 -18.903 1.00 96.69 580 ALA A O 1
ATOM 4532 N N . LYS A 1 581 ? 38.713 12.763 -20.517 1.00 95.88 581 LYS A N 1
ATOM 4533 C CA . LYS A 1 581 ? 39.998 13.268 -21.019 1.00 95.88 581 LYS A CA 1
ATOM 4534 C C . LYS A 1 581 ? 40.483 14.414 -20.122 1.00 95.88 581 LYS A C 1
ATOM 4536 O O . LYS A 1 581 ? 39.678 15.008 -19.405 1.00 95.88 581 LYS A O 1
ATOM 4541 N N . GLU A 1 582 ? 41.778 14.720 -20.150 1.00 93.56 582 GLU A N 1
ATOM 4542 C CA . GLU A 1 582 ? 42.376 15.733 -19.264 1.00 93.56 582 GLU A CA 1
ATOM 4543 C C . GLU A 1 582 ? 41.761 17.126 -19.445 1.00 93.56 582 GLU A C 1
ATOM 4545 O O . GLU A 1 582 ? 41.621 17.859 -18.470 1.00 93.56 582 GLU A O 1
ATOM 4550 N N . GLU A 1 583 ? 41.298 17.469 -20.649 1.00 93.69 583 GLU A N 1
ATOM 4551 C CA . GLU A 1 583 ? 40.684 18.770 -20.929 1.00 93.69 583 GLU A CA 1
ATOM 4552 C C . GLU A 1 583 ? 39.369 18.969 -20.162 1.00 93.69 583 GLU A C 1
ATOM 4554 O O . GLU A 1 583 ? 39.067 20.075 -19.721 1.00 93.69 583 GLU A O 1
ATOM 4559 N N . ALA A 1 584 ? 38.604 17.894 -19.955 1.00 93.75 584 ALA A N 1
ATOM 4560 C CA . ALA A 1 584 ? 37.353 17.927 -19.196 1.00 93.75 584 ALA A CA 1
ATOM 4561 C C . ALA A 1 584 ? 37.574 17.958 -17.671 1.00 93.75 584 ALA A C 1
ATOM 4563 O O . ALA A 1 584 ? 36.610 18.052 -16.917 1.00 93.75 584 ALA A O 1
ATOM 4564 N N . LEU A 1 585 ? 38.828 17.869 -17.211 1.00 95.00 585 LEU A N 1
ATOM 4565 C CA . LEU A 1 585 ? 39.207 17.899 -15.796 1.00 95.00 585 LEU A CA 1
ATOM 4566 C C . LEU A 1 585 ? 39.770 19.256 -15.346 1.00 95.00 585 LEU A C 1
ATOM 4568 O O . LEU A 1 585 ? 40.216 19.368 -14.209 1.00 95.00 585 LEU A O 1
ATOM 4572 N N . ALA A 1 586 ? 39.750 20.279 -16.206 1.00 93.12 586 ALA A N 1
ATOM 4573 C CA . ALA A 1 586 ? 40.329 21.590 -15.903 1.00 93.12 586 ALA A CA 1
ATOM 4574 C C . ALA A 1 586 ? 39.716 22.256 -14.654 1.00 93.12 586 ALA A C 1
ATOM 4576 O O . ALA A 1 586 ? 40.448 22.834 -13.855 1.00 93.12 586 ALA A O 1
ATOM 4577 N N . ASP A 1 587 ? 38.399 22.114 -14.464 1.00 93.12 587 ASP A N 1
ATOM 4578 C CA . ASP A 1 587 ? 37.646 22.684 -13.335 1.00 93.12 587 ASP A CA 1
ATOM 4579 C C . ASP A 1 587 ? 37.399 21.667 -12.201 1.00 93.12 587 ASP A C 1
ATOM 4581 O O . ASP A 1 587 ? 36.504 21.843 -11.367 1.00 93.12 587 ASP A O 1
ATOM 4585 N N . ALA A 1 588 ? 38.153 20.563 -12.181 1.00 95.31 588 ALA A N 1
ATOM 4586 C CA . ALA A 1 588 ? 37.990 19.528 -11.169 1.00 95.31 588 ALA A CA 1
ATOM 4587 C C . ALA A 1 588 ? 38.362 20.061 -9.770 1.00 95.31 588 ALA A C 1
ATOM 4589 O O . ALA A 1 588 ? 39.387 20.731 -9.627 1.00 95.31 588 ALA A O 1
ATOM 4590 N N . PRO A 1 589 ? 37.584 19.751 -8.713 1.00 95.81 589 PRO A N 1
ATOM 4591 C CA . PRO A 1 589 ? 37.976 20.075 -7.343 1.00 95.81 589 PRO A CA 1
ATOM 4592 C C . PRO A 1 589 ? 39.352 19.494 -6.990 1.00 95.81 589 PRO A C 1
ATOM 4594 O O . PRO A 1 589 ? 39.675 18.390 -7.420 1.00 95.81 589 PRO A O 1
ATOM 4597 N N . ASP A 1 590 ? 40.113 20.155 -6.114 1.00 94.56 590 ASP A N 1
ATOM 4598 C CA . ASP A 1 590 ? 41.440 19.670 -5.683 1.00 94.56 590 ASP A CA 1
ATOM 4599 C C . ASP A 1 590 ? 41.406 18.238 -5.106 1.00 94.56 590 ASP A C 1
ATOM 4601 O O . ASP A 1 590 ? 42.371 17.479 -5.213 1.00 94.56 590 ASP A O 1
ATOM 4605 N N . SER A 1 591 ? 40.280 17.835 -4.506 1.00 94.88 591 SER A N 1
ATOM 4606 C CA . SER A 1 591 ? 40.070 16.486 -3.965 1.00 94.88 591 SER A CA 1
ATOM 4607 C C . SER A 1 591 ? 39.649 15.445 -5.019 1.00 94.88 591 SER A C 1
ATOM 4609 O O . SER A 1 591 ? 39.584 14.248 -4.711 1.00 94.88 591 SER A O 1
ATOM 4611 N N . PHE A 1 592 ? 39.416 15.850 -6.272 1.00 97.06 592 PHE A N 1
ATOM 4612 C CA . PHE A 1 592 ? 39.017 14.997 -7.393 1.00 97.06 592 PHE A CA 1
ATOM 4613 C C . PHE A 1 592 ? 40.217 14.267 -8.008 1.00 97.06 592 PHE A C 1
ATOM 4615 O O . PHE A 1 592 ? 40.582 14.422 -9.171 1.00 97.06 592 PHE A O 1
ATOM 4622 N N . THR A 1 593 ? 40.854 13.427 -7.199 1.00 95.69 593 THR A N 1
ATOM 4623 C CA . THR A 1 593 ? 41.983 12.607 -7.644 1.00 95.69 593 THR A CA 1
ATOM 4624 C C . THR A 1 593 ? 41.553 11.616 -8.729 1.00 95.69 593 THR A C 1
ATOM 4626 O O . THR A 1 593 ? 40.469 11.032 -8.656 1.00 95.69 593 THR A O 1
ATOM 4629 N N . THR A 1 594 ? 42.403 11.401 -9.731 1.00 97.25 594 THR A N 1
ATOM 4630 C CA . THR A 1 594 ? 42.176 10.456 -10.836 1.00 97.25 594 THR A CA 1
ATOM 4631 C C . THR A 1 594 ? 43.396 9.551 -11.040 1.00 97.25 594 THR A C 1
ATOM 4633 O O . THR A 1 594 ? 44.437 9.715 -10.399 1.00 97.25 594 THR A O 1
ATOM 4636 N N . LYS A 1 595 ? 43.261 8.530 -11.891 1.00 96.88 595 LYS A N 1
ATOM 4637 C CA . LYS A 1 595 ? 44.343 7.623 -12.301 1.00 96.88 595 LYS A CA 1
ATOM 4638 C C . LYS A 1 595 ? 44.200 7.310 -13.784 1.00 96.88 595 LYS A C 1
ATOM 4640 O O . LYS A 1 595 ? 43.083 7.056 -14.218 1.00 96.88 595 LYS A O 1
ATOM 4645 N N . ALA A 1 596 ? 45.301 7.221 -14.528 1.00 97.62 596 ALA A N 1
ATOM 4646 C CA . ALA A 1 596 ? 45.260 6.870 -15.951 1.00 97.62 596 ALA A CA 1
ATOM 4647 C C . ALA A 1 596 ? 44.435 5.594 -16.197 1.00 97.62 596 ALA A C 1
ATOM 4649 O O . ALA A 1 596 ? 44.610 4.589 -15.496 1.00 97.62 596 ALA A O 1
ATOM 4650 N N . ALA A 1 597 ? 43.519 5.633 -17.164 1.00 96.94 597 ALA A N 1
ATOM 4651 C CA . ALA A 1 597 ? 42.623 4.524 -17.449 1.00 96.94 597 ALA A CA 1
ATOM 4652 C C . ALA A 1 597 ? 43.385 3.317 -18.031 1.00 96.94 597 ALA A C 1
ATOM 4654 O O . ALA A 1 597 ? 44.257 3.443 -18.888 1.00 96.94 597 ALA A O 1
ATOM 4655 N N . ILE A 1 598 ? 43.049 2.120 -17.554 1.00 95.56 598 ILE A N 1
ATOM 4656 C CA . ILE A 1 598 ? 43.645 0.846 -17.962 1.00 95.56 598 ILE A CA 1
ATOM 4657 C C . ILE A 1 598 ? 42.771 0.229 -19.057 1.00 95.56 598 ILE A C 1
ATOM 4659 O O . ILE A 1 598 ? 41.599 -0.064 -18.817 1.00 95.56 598 ILE A O 1
ATOM 4663 N N . GLY A 1 599 ? 43.350 -0.038 -20.226 1.00 92.12 599 GLY A N 1
ATOM 4664 C CA . GLY A 1 599 ? 42.679 -0.632 -21.392 1.00 92.12 599 GLY A CA 1
ATOM 4665 C C . GLY A 1 599 ? 43.174 0.030 -22.675 1.00 92.12 599 GLY A C 1
ATOM 4666 O O . GLY A 1 599 ? 43.482 1.219 -22.656 1.00 92.12 599 GLY A O 1
ATOM 4667 N N . LYS A 1 600 ? 43.290 -0.715 -23.781 1.00 89.31 600 LYS A N 1
ATOM 4668 C CA . LYS A 1 600 ? 43.813 -0.147 -25.042 1.00 89.31 600 LYS A CA 1
ATOM 4669 C C . LYS A 1 600 ? 42.852 0.895 -25.610 1.00 89.31 600 LYS A C 1
ATOM 4671 O O . LYS A 1 600 ? 43.277 1.942 -26.077 1.00 89.31 600 LYS A O 1
ATOM 4676 N N . GLU A 1 601 ? 41.567 0.599 -25.515 1.00 88.31 601 GLU A N 1
ATOM 4677 C CA . GLU A 1 601 ? 40.449 1.441 -25.910 1.00 88.31 601 GLU A CA 1
ATOM 4678 C C . GLU A 1 601 ? 40.313 2.704 -25.041 1.00 88.31 601 GLU A C 1
ATOM 4680 O O . GLU A 1 601 ? 39.805 3.712 -25.514 1.00 88.31 601 GLU A O 1
ATOM 4685 N N . LEU A 1 602 ? 40.826 2.691 -23.804 1.00 93.19 602 LEU A N 1
ATOM 4686 C CA . LEU A 1 602 ? 40.739 3.818 -22.862 1.00 93.19 602 LEU A CA 1
ATOM 4687 C C . LEU A 1 602 ? 42.017 4.671 -22.805 1.00 93.19 602 LEU A C 1
ATOM 4689 O O . LEU A 1 602 ? 42.155 5.513 -21.918 1.00 93.19 602 LEU A O 1
ATOM 4693 N N . ALA A 1 603 ? 42.970 4.460 -23.716 1.00 92.94 603 ALA A N 1
ATOM 4694 C CA . ALA A 1 603 ? 44.197 5.249 -23.753 1.00 92.94 603 ALA A CA 1
ATOM 4695 C C . ALA A 1 603 ? 43.879 6.751 -23.909 1.00 92.94 603 ALA A C 1
ATOM 4697 O O . ALA A 1 603 ? 43.078 7.138 -24.757 1.00 92.94 603 ALA A O 1
ATOM 4698 N N . GLY A 1 604 ? 44.503 7.593 -23.080 1.00 93.06 604 GLY A N 1
ATOM 4699 C CA . GLY A 1 604 ? 44.249 9.041 -23.044 1.00 93.06 604 GLY A CA 1
ATOM 4700 C C . GLY A 1 604 ? 43.095 9.477 -22.132 1.00 93.06 604 GLY A C 1
ATOM 4701 O O . GLY A 1 604 ? 42.890 10.673 -21.958 1.00 93.06 604 GLY A O 1
ATOM 4702 N N . TYR A 1 605 ? 42.371 8.540 -21.512 1.00 97.19 605 TYR A N 1
ATOM 4703 C CA . TYR A 1 605 ? 41.388 8.853 -20.475 1.00 97.19 605 TYR A CA 1
ATOM 4704 C C . TYR A 1 605 ? 41.991 8.732 -19.071 1.00 97.19 605 TYR A C 1
ATOM 4706 O O . TYR A 1 605 ? 42.825 7.869 -18.788 1.00 97.19 605 TYR A O 1
ATOM 4714 N N . GLN A 1 606 ? 41.499 9.563 -18.162 1.00 98.00 606 GLN A N 1
ATOM 4715 C CA . GLN A 1 606 ? 41.649 9.425 -16.721 1.00 98.00 606 GLN A CA 1
ATOM 4716 C C . GLN A 1 606 ? 40.434 8.689 -16.154 1.00 98.00 606 GLN A C 1
ATOM 4718 O O . GLN A 1 606 ? 39.325 8.833 -16.659 1.00 98.00 606 GLN A O 1
ATOM 4723 N N . PHE A 1 607 ? 40.639 7.900 -15.105 1.00 98.19 607 PHE A N 1
ATOM 4724 C CA . PHE A 1 607 ? 39.627 7.098 -14.425 1.00 98.19 607 PHE A CA 1
ATOM 4725 C C . PHE A 1 607 ? 39.470 7.539 -12.971 1.00 98.19 607 PHE A C 1
ATOM 4727 O O . PHE A 1 607 ? 40.459 7.742 -12.256 1.00 98.19 607 PHE A O 1
ATOM 4734 N N . ARG A 1 608 ? 38.222 7.575 -12.500 1.00 98.25 608 ARG A N 1
ATOM 4735 C CA . ARG A 1 608 ? 37.878 7.737 -11.086 1.00 98.25 608 ARG A CA 1
ATOM 4736 C C . ARG A 1 608 ? 36.710 6.840 -10.701 1.00 98.25 608 ARG A C 1
ATOM 4738 O O . ARG A 1 608 ? 35.754 6.693 -11.453 1.00 98.25 608 ARG A O 1
ATOM 4745 N N . MET A 1 609 ? 36.771 6.266 -9.502 1.00 98.44 609 MET A N 1
ATOM 4746 C CA . MET A 1 609 ? 35.605 5.657 -8.865 1.00 98.44 609 MET A CA 1
ATOM 4747 C C . MET A 1 609 ? 35.003 6.678 -7.902 1.00 98.44 609 MET A C 1
ATOM 4749 O O . MET A 1 609 ? 35.619 6.991 -6.886 1.00 98.44 609 MET A O 1
ATOM 4753 N N . GLN A 1 610 ? 33.830 7.214 -8.230 1.00 98.56 610 GLN A N 1
ATOM 4754 C CA . GLN A 1 610 ? 33.189 8.279 -7.461 1.00 98.56 610 GLN A CA 1
ATOM 4755 C C . GLN A 1 610 ? 31.978 7.743 -6.701 1.00 98.56 610 GLN A C 1
ATOM 4757 O O . GLN A 1 610 ? 31.193 6.959 -7.237 1.00 98.56 610 GLN A O 1
ATOM 4762 N N . VAL A 1 611 ? 31.817 8.191 -5.455 1.00 98.31 611 VAL A N 1
ATOM 4763 C CA . VAL A 1 611 ? 30.667 7.877 -4.603 1.00 98.31 611 VAL A CA 1
ATOM 4764 C C . VAL A 1 611 ? 29.706 9.069 -4.527 1.00 98.31 611 VAL A C 1
ATOM 4766 O O . VAL A 1 611 ? 30.140 10.200 -4.333 1.00 98.31 611 VAL A O 1
ATOM 4769 N N . SER A 1 612 ? 28.399 8.832 -4.624 1.00 97.81 612 SER A N 1
ATOM 4770 C CA . SER A 1 612 ? 27.384 9.767 -4.133 1.00 97.81 612 SER A CA 1
ATOM 4771 C C . SER A 1 612 ? 27.250 9.588 -2.621 1.00 97.81 612 SER A C 1
ATOM 4773 O O . SER A 1 612 ? 26.619 8.639 -2.140 1.00 97.81 612 SER A O 1
ATOM 4775 N N . ALA A 1 613 ? 27.881 10.483 -1.859 1.00 94.88 613 ALA A N 1
ATOM 4776 C CA . ALA A 1 613 ? 27.929 10.403 -0.399 1.00 94.88 613 ALA A CA 1
ATOM 4777 C C . ALA A 1 613 ? 26.533 10.411 0.245 1.00 94.88 613 ALA A C 1
ATOM 4779 O O . ALA A 1 613 ? 26.275 9.652 1.178 1.00 94.88 613 ALA A O 1
ATOM 4780 N N . LEU A 1 614 ? 25.621 11.233 -0.284 1.00 92.69 614 LEU A N 1
ATOM 4781 C CA . LEU A 1 614 ? 24.282 11.417 0.273 1.00 92.69 614 LEU A CA 1
ATOM 4782 C C . LEU A 1 614 ? 23.271 10.358 -0.183 1.00 92.69 614 LEU A C 1
ATOM 4784 O O . LEU A 1 614 ? 22.204 10.257 0.410 1.00 92.69 614 LEU A O 1
ATOM 4788 N N . ASP A 1 615 ? 23.584 9.538 -1.182 1.00 94.69 615 ASP A N 1
ATOM 4789 C CA . ASP A 1 615 ? 22.702 8.431 -1.576 1.00 94.69 615 ASP A CA 1
ATOM 4790 C C . ASP A 1 615 ? 23.195 7.079 -1.054 1.00 94.69 615 ASP A C 1
ATOM 4792 O O . ASP A 1 615 ? 22.443 6.104 -1.003 1.00 94.69 615 ASP A O 1
ATOM 4796 N N . CYS A 1 616 ? 24.470 6.984 -0.667 1.00 95.69 616 CYS A N 1
ATOM 4797 C CA . CYS A 1 616 ? 25.032 5.766 -0.105 1.00 95.69 616 CYS A CA 1
ATOM 4798 C C . CYS A 1 616 ? 24.273 5.347 1.164 1.00 95.69 616 CYS A C 1
ATOM 4800 O O . CYS A 1 616 ? 23.970 6.165 2.029 1.00 95.69 616 CYS A O 1
ATOM 4802 N N . THR A 1 617 ? 24.012 4.045 1.304 1.00 92.69 617 THR A N 1
ATOM 4803 C CA . THR A 1 617 ? 23.380 3.469 2.502 1.00 92.69 617 THR A CA 1
ATOM 4804 C C . THR A 1 617 ? 24.384 2.807 3.449 1.00 92.69 617 THR A C 1
ATOM 4806 O O . THR A 1 617 ? 23.981 2.182 4.427 1.00 92.69 617 THR A O 1
ATOM 4809 N N . GLY A 1 618 ? 25.682 2.853 3.133 1.00 93.50 618 GLY A N 1
ATOM 4810 C CA . GLY A 1 618 ? 26.741 2.290 3.973 1.00 93.50 618 GLY A CA 1
ATOM 4811 C C . GLY A 1 618 ? 26.742 0.763 4.100 1.00 93.50 618 GLY A C 1
ATOM 4812 O O . GLY A 1 618 ? 27.240 0.242 5.092 1.00 93.50 618 GLY A O 1
ATOM 4813 N N . CYS A 1 619 ? 26.192 0.026 3.124 1.00 94.12 619 CYS A N 1
ATOM 4814 C CA . CYS A 1 619 ? 26.067 -1.438 3.204 1.00 94.12 619 CYS A CA 1
ATOM 4815 C C . CYS A 1 619 ? 27.403 -2.200 3.172 1.00 94.12 619 CYS A C 1
ATOM 4817 O O . CYS A 1 619 ? 27.460 -3.348 3.596 1.00 94.12 619 CYS A O 1
ATOM 4819 N N . GLY A 1 620 ? 28.468 -1.588 2.645 1.00 96.31 620 GLY A N 1
ATOM 4820 C CA . GLY A 1 620 ? 29.798 -2.196 2.567 1.00 96.31 620 GLY A CA 1
ATOM 4821 C C . GLY A 1 620 ? 30.014 -3.189 1.417 1.00 96.31 620 GLY A C 1
ATOM 4822 O O . GLY A 1 620 ? 31.154 -3.585 1.204 1.00 96.31 620 GLY A O 1
ATOM 4823 N N . ASN A 1 621 ? 28.993 -3.535 0.615 1.00 98.06 621 ASN A N 1
ATOM 4824 C CA . ASN A 1 621 ? 29.134 -4.520 -0.477 1.00 98.06 621 ASN A CA 1
ATOM 4825 C C . ASN A 1 621 ? 30.255 -4.180 -1.473 1.00 98.06 621 ASN A C 1
ATOM 4827 O O . ASN A 1 621 ? 30.945 -5.069 -1.956 1.00 98.06 621 ASN A O 1
ATOM 4831 N N . CYS A 1 622 ? 30.447 -2.893 -1.778 1.00 97.94 622 CYS A N 1
ATOM 4832 C CA . CYS A 1 622 ? 31.489 -2.432 -2.697 1.00 97.94 622 CYS A CA 1
ATOM 4833 C C . CYS A 1 622 ? 32.916 -2.632 -2.162 1.00 97.94 622 CYS A C 1
ATOM 4835 O O . CYS A 1 622 ? 33.835 -2.814 -2.959 1.00 97.94 622 CYS A O 1
ATOM 4837 N N . VAL A 1 623 ? 33.091 -2.589 -0.838 1.00 97.50 623 VAL A N 1
ATOM 4838 C CA . VAL A 1 623 ? 34.369 -2.852 -0.164 1.00 97.50 623 VAL A CA 1
ATOM 4839 C C . VAL A 1 623 ? 34.612 -4.354 -0.096 1.00 97.50 623 VAL A C 1
ATOM 4841 O O . VAL A 1 623 ? 35.696 -4.805 -0.447 1.00 97.50 623 VAL A O 1
ATOM 4844 N N . ASP A 1 624 ? 33.586 -5.116 0.285 1.00 97.25 624 ASP A N 1
ATOM 4845 C CA . ASP A 1 624 ? 33.648 -6.572 0.446 1.00 97.25 624 ASP A CA 1
ATOM 4846 C C . ASP A 1 624 ? 34.014 -7.302 -0.854 1.00 97.25 624 ASP A C 1
ATOM 4848 O O . ASP A 1 624 ? 34.902 -8.150 -0.865 1.00 97.25 624 ASP A O 1
ATOM 4852 N N . ILE A 1 625 ? 33.405 -6.915 -1.982 1.00 97.12 625 ILE A N 1
ATOM 4853 C CA . ILE A 1 625 ? 33.681 -7.557 -3.275 1.00 97.12 625 ILE A CA 1
ATOM 4854 C C . ILE A 1 625 ? 35.041 -7.171 -3.872 1.00 97.12 625 ILE A C 1
ATOM 4856 O O . ILE A 1 625 ? 35.437 -7.720 -4.899 1.00 97.12 625 ILE A O 1
ATOM 4860 N N . CYS A 1 626 ? 35.732 -6.166 -3.325 1.00 96.94 626 CYS A N 1
ATOM 4861 C CA . CYS A 1 626 ? 36.866 -5.573 -4.017 1.00 96.94 626 CYS A CA 1
ATOM 4862 C C . CYS A 1 626 ? 38.011 -6.593 -4.195 1.00 96.94 626 CYS A C 1
ATOM 4864 O O . CYS A 1 626 ? 38.600 -7.025 -3.208 1.00 96.94 626 CYS A O 1
ATOM 4866 N N . PRO A 1 627 ? 38.394 -6.954 -5.437 1.00 96.31 627 PRO A N 1
ATOM 4867 C CA . PRO A 1 627 ? 39.327 -8.061 -5.671 1.00 96.31 627 PRO A CA 1
ATOM 4868 C C . PRO A 1 627 ? 40.809 -7.656 -5.577 1.00 96.31 627 PRO A C 1
ATOM 4870 O O . PRO A 1 627 ? 41.696 -8.472 -5.834 1.00 96.31 627 PRO A O 1
ATOM 4873 N N . ALA A 1 628 ? 41.107 -6.384 -5.299 1.00 94.94 628 ALA A N 1
ATOM 4874 C CA . ALA A 1 628 ? 42.482 -5.908 -5.208 1.00 94.94 628 ALA A CA 1
ATOM 4875 C C . ALA A 1 628 ? 43.154 -6.425 -3.925 1.00 94.94 628 ALA A C 1
ATOM 4877 O O . ALA A 1 628 ? 42.516 -6.553 -2.889 1.00 94.94 628 ALA A O 1
ATOM 4878 N N . LYS A 1 629 ? 44.469 -6.679 -3.978 1.00 88.56 629 LYS A N 1
ATOM 4879 C CA . LYS A 1 629 ? 45.244 -7.102 -2.796 1.00 88.56 629 LYS A CA 1
ATOM 4880 C C . LYS A 1 629 ? 45.467 -5.973 -1.774 1.00 88.56 629 LYS A C 1
ATOM 4882 O O . LYS A 1 629 ? 45.747 -6.268 -0.617 1.00 88.56 629 LYS A O 1
ATOM 4887 N N . GLY A 1 630 ? 45.411 -4.713 -2.215 1.00 88.94 630 GLY A N 1
ATOM 4888 C CA . GLY A 1 630 ? 45.476 -3.522 -1.358 1.00 88.94 630 GLY A CA 1
ATOM 4889 C C . GLY A 1 630 ? 44.101 -3.120 -0.813 1.00 88.94 630 GLY A C 1
ATOM 4890 O O . GLY A 1 630 ? 43.160 -3.907 -0.860 1.00 88.94 630 GLY A O 1
ATOM 4891 N N . GLN A 1 631 ? 43.960 -1.881 -0.337 1.00 88.81 631 GLN A N 1
ATOM 4892 C CA . GLN A 1 631 ? 42.682 -1.349 0.160 1.00 88.81 631 GLN A CA 1
ATOM 4893 C C . GLN A 1 631 ? 42.221 -0.158 -0.695 1.00 88.81 631 GLN A C 1
ATOM 4895 O O . GLN A 1 631 ? 42.216 0.983 -0.228 1.00 88.81 631 GLN A O 1
ATOM 4900 N N . PRO A 1 632 ? 41.819 -0.389 -1.962 1.00 92.69 632 PRO A N 1
ATOM 4901 C CA . PRO A 1 632 ? 41.399 0.687 -2.859 1.00 92.69 632 PRO A CA 1
ATOM 4902 C C . PRO A 1 632 ? 40.070 1.328 -2.454 1.00 92.69 632 PRO A C 1
ATOM 4904 O O . PRO A 1 632 ? 39.712 2.362 -3.006 1.00 92.69 632 PRO A O 1
ATOM 4907 N N . ILE A 1 633 ? 39.301 0.713 -1.552 1.00 95.00 633 ILE A N 1
ATOM 4908 C CA . ILE A 1 633 ? 38.079 1.288 -0.992 1.00 95.00 633 ILE A CA 1
ATOM 4909 C C . ILE A 1 633 ? 38.002 0.909 0.491 1.00 95.00 633 ILE A C 1
ATOM 4911 O O . ILE A 1 633 ? 38.121 -0.269 0.822 1.00 95.00 633 ILE A O 1
ATOM 4915 N N . THR A 1 634 ? 37.782 1.880 1.379 1.00 95.88 634 THR A N 1
ATOM 4916 C CA . THR A 1 634 ? 37.612 1.658 2.828 1.00 95.88 634 THR A CA 1
ATOM 4917 C C . THR A 1 634 ? 36.384 2.391 3.364 1.00 95.88 634 THR A C 1
ATOM 4919 O O . THR A 1 634 ? 35.986 3.419 2.828 1.00 95.88 634 THR A O 1
ATOM 4922 N N . MET A 1 635 ? 35.747 1.864 4.414 1.00 96.06 635 MET A N 1
ATOM 4923 C CA . MET A 1 635 ? 34.586 2.515 5.035 1.00 96.06 635 MET A CA 1
ATOM 4924 C C . MET A 1 635 ? 35.037 3.560 6.061 1.00 96.06 635 MET A C 1
ATOM 4926 O O . MET A 1 635 ? 35.628 3.197 7.080 1.00 96.06 635 MET A O 1
ATOM 4930 N N . VAL A 1 636 ? 34.693 4.826 5.835 1.00 94.69 636 VAL A N 1
ATOM 4931 C CA . VAL A 1 636 ? 34.993 5.962 6.732 1.00 94.69 636 VAL A CA 1
ATOM 4932 C C . VAL A 1 636 ? 33.707 6.653 7.183 1.00 94.69 636 VAL A C 1
ATOM 4934 O O . VAL A 1 636 ? 32.645 6.370 6.626 1.00 94.69 636 VAL A O 1
ATOM 4937 N N . SER A 1 637 ? 33.768 7.512 8.206 1.00 88.94 637 SER A N 1
ATOM 4938 C CA . SER A 1 637 ? 32.581 8.245 8.675 1.00 88.94 637 SER A CA 1
ATOM 4939 C C . SER A 1 637 ? 32.022 9.138 7.565 1.00 88.94 637 SER A C 1
ATOM 4941 O O . SER A 1 637 ? 32.791 9.771 6.842 1.00 88.94 637 SER A O 1
ATOM 4943 N N . LEU A 1 638 ? 30.692 9.209 7.422 1.00 87.00 638 LEU A N 1
ATOM 4944 C CA . LEU A 1 638 ? 30.067 10.130 6.463 1.00 87.00 638 LEU A CA 1
ATOM 4945 C C . LEU A 1 638 ? 30.478 11.581 6.755 1.00 87.00 638 LEU A C 1
ATOM 4947 O O . LEU A 1 638 ? 30.876 12.296 5.841 1.00 87.00 638 LEU A O 1
ATOM 4951 N N . GLU A 1 639 ? 30.440 11.990 8.024 1.00 83.38 639 GLU A N 1
ATOM 4952 C CA . GLU A 1 639 ? 30.734 13.365 8.453 1.00 83.38 639 GLU A CA 1
ATOM 4953 C C . GLU A 1 639 ? 32.154 13.820 8.088 1.00 83.38 639 GLU A C 1
ATOM 4955 O O . GLU A 1 639 ? 32.361 14.994 7.794 1.00 83.38 639 GLU A O 1
ATOM 4960 N N . GLU A 1 640 ? 33.115 12.893 8.045 1.00 87.69 640 GLU A N 1
ATOM 4961 C CA . GLU A 1 640 ? 34.519 13.196 7.742 1.00 87.69 640 GLU A CA 1
ATOM 4962 C C . GLU A 1 640 ? 34.735 13.635 6.289 1.00 87.69 640 GLU A C 1
ATOM 4964 O O . GLU A 1 640 ? 35.641 14.419 6.025 1.00 87.69 640 GLU A O 1
ATOM 4969 N N . ILE A 1 641 ? 33.942 13.121 5.340 1.00 92.31 641 ILE A N 1
ATOM 4970 C CA . ILE A 1 641 ? 34.210 13.297 3.900 1.00 92.31 641 ILE A CA 1
ATOM 4971 C C . ILE A 1 641 ? 33.009 13.783 3.081 1.00 92.31 641 ILE A C 1
ATOM 4973 O O . ILE A 1 641 ? 33.152 14.033 1.885 1.00 92.31 641 ILE A O 1
ATOM 4977 N N . VAL A 1 642 ? 31.826 13.951 3.686 1.00 89.50 642 VAL A N 1
ATOM 4978 C CA . VAL A 1 642 ? 30.593 14.332 2.971 1.00 89.50 642 VAL A CA 1
ATOM 4979 C C . VAL A 1 642 ? 30.751 15.625 2.173 1.00 89.50 642 VAL A C 1
ATOM 4981 O O . VAL A 1 642 ? 30.357 15.672 1.012 1.00 89.50 642 VAL A O 1
ATOM 4984 N N . ASN A 1 643 ? 31.377 16.655 2.748 1.00 89.44 643 ASN A N 1
ATOM 4985 C CA . ASN A 1 643 ? 31.533 17.953 2.087 1.00 89.44 643 ASN A CA 1
ATOM 4986 C C . ASN A 1 643 ? 32.428 17.868 0.842 1.00 89.44 643 ASN A C 1
ATOM 4988 O O . ASN A 1 643 ? 32.160 18.535 -0.158 1.00 89.44 643 ASN A O 1
ATOM 4992 N N . GLU A 1 644 ? 33.481 17.051 0.898 1.00 94.38 644 GLU A N 1
ATOM 4993 C CA . GLU A 1 644 ? 34.385 16.822 -0.231 1.00 94.38 644 GLU A CA 1
ATOM 4994 C C . GLU A 1 644 ? 33.700 15.977 -1.306 1.00 94.38 644 GLU A C 1
ATOM 4996 O O . GLU A 1 644 ? 33.649 16.368 -2.472 1.00 94.38 644 GLU A O 1
ATOM 5001 N N . GLU A 1 645 ? 33.111 14.844 -0.920 1.00 96.56 645 GLU A N 1
ATOM 5002 C CA . GLU A 1 645 ? 32.529 13.908 -1.880 1.00 96.56 645 GLU A CA 1
ATOM 5003 C C . GLU A 1 645 ? 31.231 14.413 -2.517 1.00 96.56 645 GLU A C 1
ATOM 5005 O O . GLU A 1 645 ? 30.928 14.031 -3.643 1.00 96.56 645 GLU A O 1
ATOM 5010 N N . VAL A 1 646 ? 30.486 15.319 -1.871 1.00 94.44 646 VAL A N 1
ATOM 5011 C CA . VAL A 1 646 ? 29.357 16.013 -2.516 1.00 94.44 646 VAL A CA 1
ATOM 5012 C C . VAL A 1 646 ? 29.843 16.884 -3.676 1.00 94.44 646 VAL A C 1
ATOM 5014 O O . VAL A 1 646 ? 29.245 16.845 -4.751 1.00 94.44 646 VAL A O 1
ATOM 5017 N N . LYS A 1 647 ? 30.938 17.637 -3.498 1.00 95.50 647 LYS A N 1
ATOM 5018 C CA . LYS A 1 647 ? 31.526 18.456 -4.573 1.00 95.50 647 LYS A CA 1
ATOM 5019 C C . LYS A 1 647 ? 32.077 17.576 -5.693 1.00 95.50 647 LYS A C 1
ATOM 5021 O O . LYS A 1 647 ? 31.781 17.818 -6.860 1.00 95.50 647 LYS A O 1
ATOM 5026 N N . ASN A 1 648 ? 32.806 16.520 -5.332 1.00 97.81 648 ASN A N 1
ATOM 5027 C CA . ASN A 1 648 ? 33.369 15.576 -6.295 1.00 97.81 648 ASN A CA 1
ATOM 5028 C C . ASN A 1 648 ? 32.288 14.841 -7.094 1.00 97.81 648 ASN A C 1
ATOM 5030 O O . ASN A 1 648 ? 32.421 14.692 -8.304 1.00 97.81 648 ASN A O 1
ATOM 5034 N N . TYR A 1 649 ? 31.205 14.405 -6.448 1.00 97.56 649 TYR A N 1
ATOM 5035 C CA . TYR A 1 649 ? 30.088 13.757 -7.132 1.00 97.56 649 TYR A CA 1
ATOM 5036 C C . TYR A 1 649 ? 29.380 14.709 -8.099 1.00 97.56 649 TYR A C 1
ATOM 5038 O O . TYR A 1 649 ? 29.154 14.333 -9.246 1.00 97.56 649 TYR A O 1
ATOM 5046 N N . LYS A 1 650 ? 29.103 15.956 -7.684 1.00 95.12 650 LYS A N 1
ATOM 5047 C CA . LYS A 1 650 ? 28.520 16.972 -8.577 1.00 95.12 650 LYS A CA 1
ATOM 5048 C C . LYS A 1 650 ? 29.395 17.223 -9.807 1.00 95.12 650 LYS A C 1
ATOM 5050 O O . LYS A 1 650 ? 28.871 17.287 -10.914 1.00 95.12 650 LYS A O 1
ATOM 5055 N N . PHE A 1 651 ? 30.713 17.313 -9.624 1.00 97.44 651 PHE A N 1
ATOM 5056 C CA . PHE A 1 651 ? 31.647 17.442 -10.740 1.00 97.44 651 PHE A CA 1
ATOM 5057 C C . PHE A 1 651 ? 31.648 16.194 -11.639 1.00 97.44 651 PHE A C 1
ATOM 5059 O O . PHE A 1 651 ? 31.538 16.323 -12.854 1.00 97.44 651 PHE A O 1
ATOM 5066 N N . ALA A 1 652 ? 31.685 14.987 -11.065 1.00 97.31 652 ALA A N 1
ATOM 5067 C CA . ALA A 1 652 ? 31.655 13.741 -11.834 1.00 97.31 652 ALA A CA 1
ATOM 5068 C C . ALA A 1 652 ? 30.404 13.612 -12.715 1.00 97.31 652 ALA A C 1
ATOM 5070 O O . ALA A 1 652 ? 30.520 13.239 -13.878 1.00 97.31 652 ALA A O 1
ATOM 5071 N N . GLU A 1 653 ? 29.227 13.960 -12.190 1.00 94.56 653 GLU A N 1
ATOM 5072 C CA . GLU A 1 653 ? 27.969 13.938 -12.952 1.00 94.56 653 GLU A CA 1
ATOM 5073 C C . GLU A 1 653 ? 27.925 14.989 -14.070 1.00 94.56 653 GLU A C 1
ATOM 5075 O O . GLU A 1 653 ? 27.146 14.845 -15.007 1.00 94.56 653 GLU A O 1
ATOM 5080 N N . SER A 1 654 ? 28.760 16.033 -13.998 1.00 94.56 654 SER A N 1
ATOM 5081 C CA . SER A 1 654 ? 28.877 17.044 -15.057 1.00 94.56 654 SER A CA 1
ATOM 5082 C C . SER A 1 654 ? 29.821 16.645 -16.198 1.00 94.56 654 SER A C 1
ATOM 5084 O O . SER A 1 654 ? 29.869 17.333 -17.219 1.00 94.56 654 SER A O 1
ATOM 5086 N N . LEU A 1 655 ? 30.576 15.549 -16.043 1.00 95.44 655 LEU A N 1
ATOM 5087 C CA . LEU A 1 655 ? 31.545 15.116 -17.048 1.00 95.44 655 LEU A CA 1
ATOM 5088 C C . LEU A 1 655 ? 30.850 14.699 -18.354 1.00 95.44 655 LEU A C 1
ATOM 5090 O O . LEU A 1 655 ? 29.798 14.053 -18.327 1.00 95.44 655 LEU A O 1
ATOM 5094 N N . PRO A 1 656 ? 31.452 15.008 -19.518 1.00 91.88 656 PRO A N 1
ATOM 5095 C CA . PRO A 1 656 ? 30.900 14.605 -20.800 1.00 91.88 656 PRO A CA 1
ATOM 5096 C C . PRO A 1 656 ? 30.934 13.084 -20.960 1.00 91.88 656 PRO A C 1
ATOM 5098 O O . PRO A 1 656 ? 31.816 12.390 -20.445 1.00 91.88 656 PRO A O 1
ATOM 5101 N N . LYS A 1 657 ? 29.992 12.564 -21.750 1.00 88.25 657 LYS A N 1
ATOM 5102 C CA . LYS A 1 657 ? 29.974 11.150 -22.112 1.00 88.25 657 LYS A CA 1
ATOM 5103 C C . LYS A 1 657 ? 31.265 10.777 -22.857 1.00 88.25 657 LYS A C 1
ATOM 5105 O O . LYS A 1 657 ? 31.673 11.513 -23.758 1.00 88.25 657 LYS A O 1
ATOM 5110 N N . PRO A 1 658 ? 31.885 9.627 -22.550 1.00 87.62 658 PRO A N 1
ATOM 5111 C CA . PRO A 1 658 ? 33.063 9.176 -23.279 1.00 87.62 658 PRO A CA 1
ATOM 5112 C C . PRO A 1 658 ? 32.733 8.927 -24.756 1.00 87.62 658 PRO A C 1
ATOM 5114 O O . PRO A 1 658 ? 31.742 8.271 -25.073 1.00 87.62 658 PRO A O 1
ATOM 5117 N N . GLU A 1 659 ? 33.584 9.417 -25.659 1.00 86.19 659 GLU A N 1
ATOM 5118 C CA . GLU A 1 659 ? 33.442 9.218 -27.115 1.00 86.19 659 GLU A CA 1
ATOM 5119 C C . GLU A 1 659 ? 33.840 7.801 -27.556 1.00 86.19 659 GLU A C 1
ATOM 5121 O O . GLU A 1 659 ? 33.564 7.384 -28.678 1.00 86.19 659 GLU A O 1
ATOM 5126 N N . VAL A 1 660 ? 34.522 7.061 -26.679 1.00 87.69 660 VAL A N 1
ATOM 5127 C CA . VAL A 1 660 ? 34.957 5.690 -26.935 1.00 87.69 660 VAL A CA 1
ATOM 5128 C C . VAL A 1 660 ? 33.788 4.714 -26.826 1.00 87.69 660 VAL A C 1
ATOM 5130 O O . VAL A 1 660 ? 33.025 4.718 -25.859 1.00 87.69 660 VAL A O 1
ATOM 5133 N N . GLU A 1 661 ? 33.688 3.814 -27.800 1.00 86.06 661 GLU A N 1
ATOM 5134 C CA . GLU A 1 661 ? 32.752 2.702 -27.740 1.00 86.06 661 GLU A CA 1
ATOM 5135 C C . GLU A 1 661 ? 33.276 1.610 -26.801 1.00 86.06 661 GLU A C 1
ATOM 5137 O O . GLU A 1 661 ? 34.339 1.027 -27.013 1.00 86.06 661 GLU A O 1
ATOM 5142 N N . ILE A 1 662 ? 32.509 1.327 -25.747 1.00 90.12 662 ILE A N 1
ATOM 5143 C CA . ILE A 1 662 ? 32.826 0.283 -24.774 1.00 90.12 662 ILE A CA 1
ATOM 5144 C C . ILE A 1 662 ? 31.734 -0.782 -24.826 1.00 90.12 662 ILE A C 1
ATOM 5146 O O . ILE A 1 662 ? 30.545 -0.488 -24.629 1.00 90.12 662 ILE A O 1
ATOM 5150 N N . SER A 1 663 ? 32.148 -2.029 -25.070 1.00 91.75 663 SER A N 1
ATOM 5151 C CA . SER A 1 663 ? 31.232 -3.171 -25.100 1.00 91.75 663 SER A CA 1
ATOM 5152 C C . SER A 1 663 ? 30.551 -3.350 -23.736 1.00 91.75 663 SER A C 1
ATOM 5154 O O . SER A 1 663 ? 31.243 -3.465 -22.719 1.00 91.75 663 SER A O 1
ATOM 5156 N N . PRO A 1 664 ? 29.208 -3.407 -23.683 1.00 93.31 664 PRO A N 1
ATOM 5157 C CA . PRO A 1 664 ? 28.472 -3.581 -22.437 1.00 93.31 664 PRO A CA 1
ATOM 5158 C C . PRO A 1 664 ? 28.459 -5.037 -21.939 1.00 93.31 664 PRO A C 1
ATOM 5160 O O . PRO A 1 664 ? 27.995 -5.285 -20.833 1.00 93.31 664 PRO A O 1
ATOM 5163 N N . GLU A 1 665 ? 28.975 -5.998 -22.709 1.00 94.56 665 GLU A N 1
ATOM 5164 C CA . GLU A 1 665 ? 28.864 -7.441 -22.421 1.00 94.56 665 GLU A CA 1
ATOM 5165 C C . GLU A 1 665 ? 29.835 -7.943 -21.340 1.00 94.56 665 GLU A C 1
ATOM 5167 O O . GLU A 1 665 ? 29.778 -9.095 -20.916 1.00 94.56 665 GLU A O 1
ATOM 5172 N N . THR A 1 666 ? 30.735 -7.082 -20.862 1.00 96.81 666 THR A N 1
ATOM 5173 C CA . THR A 1 666 ? 31.664 -7.408 -19.773 1.00 96.81 666 THR A CA 1
ATOM 5174 C C . THR A 1 666 ? 31.248 -6.728 -18.472 1.00 96.81 666 THR A C 1
ATOM 5176 O O . THR A 1 666 ? 30.639 -5.656 -18.475 1.00 96.81 666 THR A O 1
ATOM 5179 N N . VAL A 1 667 ? 31.651 -7.291 -17.326 1.00 97.56 667 VAL A N 1
ATOM 5180 C CA . VAL A 1 667 ? 31.433 -6.651 -16.014 1.00 97.56 667 VAL A CA 1
ATOM 5181 C C . VAL A 1 667 ? 31.992 -5.227 -16.005 1.00 97.56 667 VAL A C 1
ATOM 5183 O O . VAL A 1 667 ? 31.293 -4.304 -15.607 1.00 97.56 667 VAL A O 1
ATOM 5186 N N . LYS A 1 668 ? 33.214 -5.016 -16.508 1.00 97.12 668 LYS A N 1
ATOM 5187 C CA . LYS A 1 668 ? 33.815 -3.678 -16.566 1.00 97.12 668 LYS A CA 1
ATOM 5188 C C . LYS A 1 668 ? 33.026 -2.739 -17.481 1.00 97.12 668 LYS A C 1
ATOM 5190 O O . LYS A 1 668 ? 32.700 -1.627 -17.071 1.00 97.12 668 LYS A O 1
ATOM 5195 N N . GLY A 1 669 ? 32.721 -3.199 -18.692 1.00 96.44 669 GLY A N 1
ATOM 5196 C CA . GLY A 1 669 ? 32.084 -2.405 -19.736 1.00 96.44 669 GLY A CA 1
ATOM 5197 C C . GLY A 1 669 ? 30.637 -2.019 -19.433 1.00 96.44 669 GLY A C 1
ATOM 5198 O O . GLY A 1 669 ? 30.277 -0.854 -19.591 1.00 96.44 669 GLY A O 1
ATOM 5199 N N . SER A 1 670 ? 29.836 -2.947 -18.896 1.00 97.62 670 SER A N 1
ATOM 5200 C CA . SER A 1 670 ? 28.454 -2.670 -18.465 1.00 97.62 670 SER A CA 1
ATOM 5201 C C . SER A 1 670 ? 28.373 -1.508 -17.474 1.00 97.62 670 SER A C 1
ATOM 5203 O O . SER A 1 670 ? 27.429 -0.727 -17.517 1.00 97.62 670 SER A O 1
ATOM 5205 N N . GLN A 1 671 ? 29.379 -1.351 -16.608 1.00 98.19 671 GLN A N 1
ATOM 5206 C CA . GLN A 1 671 ? 29.377 -0.315 -15.575 1.00 98.19 671 GLN A CA 1
ATOM 5207 C C . GLN A 1 671 ? 29.795 1.070 -16.066 1.00 98.19 671 GLN A C 1
ATOM 5209 O O . GLN A 1 671 ? 29.612 2.029 -15.326 1.00 98.19 671 GLN A O 1
ATOM 5214 N N . PHE A 1 672 ? 30.294 1.195 -17.298 1.00 96.50 672 PHE A N 1
ATOM 5215 C CA . PHE A 1 672 ? 30.429 2.498 -17.954 1.00 96.50 672 PHE A CA 1
ATOM 5216 C C . PHE A 1 672 ? 29.121 2.971 -18.602 1.00 96.50 672 PHE A C 1
ATOM 5218 O O . PHE A 1 672 ? 29.032 4.119 -19.030 1.00 96.50 672 PHE A O 1
ATOM 5225 N N . ARG A 1 673 ? 28.089 2.116 -18.678 1.00 95.69 673 ARG A N 1
ATOM 5226 C CA . ARG A 1 673 ? 26.740 2.548 -19.055 1.00 95.69 673 ARG A CA 1
ATOM 5227 C C . ARG A 1 673 ? 26.057 3.185 -17.852 1.00 95.69 673 ARG A C 1
ATOM 5229 O O . ARG A 1 673 ? 26.123 2.649 -16.741 1.00 95.69 673 ARG A O 1
ATOM 5236 N N . GLN A 1 674 ? 25.365 4.295 -18.102 1.00 96.25 674 GLN A N 1
ATOM 5237 C CA . GLN A 1 674 ? 24.568 4.973 -17.089 1.00 96.25 674 GLN A CA 1
ATOM 5238 C C . GLN A 1 674 ? 23.547 3.990 -16.488 1.00 96.25 674 GLN A C 1
ATOM 5240 O O . GLN A 1 674 ? 22.777 3.371 -17.229 1.00 96.25 674 GLN A O 1
ATOM 5245 N N . PRO A 1 675 ? 23.526 3.817 -15.159 1.00 98.31 675 PRO A N 1
ATOM 5246 C CA . PRO A 1 675 ? 22.447 3.111 -14.487 1.00 98.31 675 PRO A CA 1
ATOM 5247 C C . PRO A 1 675 ? 21.134 3.882 -14.652 1.00 98.31 675 PRO A C 1
ATOM 5249 O O . PRO A 1 675 ? 21.058 5.037 -14.252 1.00 98.31 675 PRO A O 1
ATOM 5252 N N . LEU A 1 676 ? 20.089 3.242 -15.186 1.00 98.75 676 LEU A N 1
ATOM 5253 C CA . LEU A 1 676 ? 18.746 3.845 -15.279 1.00 98.75 676 LEU A CA 1
ATOM 5254 C C . LEU A 1 676 ? 17.808 3.357 -14.165 1.00 98.75 676 LEU A C 1
ATOM 5256 O O . LEU A 1 676 ? 16.589 3.402 -14.294 1.00 98.75 676 LEU A O 1
ATOM 5260 N N . PHE A 1 677 ? 18.399 2.847 -13.085 1.00 98.75 677 PHE A N 1
ATOM 5261 C CA . PHE A 1 677 ? 17.742 2.519 -11.827 1.00 98.75 677 PHE A CA 1
ATOM 5262 C C . PHE A 1 677 ? 18.689 2.892 -10.680 1.00 98.75 677 PHE A C 1
ATOM 5264 O O . PHE A 1 677 ? 19.730 2.253 -10.496 1.00 98.75 677 PHE A O 1
ATOM 5271 N N . GLU A 1 678 ? 18.356 3.942 -9.933 1.00 98.38 678 GLU A N 1
ATOM 5272 C CA . GLU A 1 678 ? 19.251 4.567 -8.959 1.00 98.38 678 GLU A CA 1
ATOM 5273 C C . GLU A 1 678 ? 18.523 5.032 -7.691 1.00 98.38 678 GLU A C 1
ATOM 5275 O O . GLU A 1 678 ? 17.355 5.420 -7.706 1.00 98.38 678 GLU A O 1
ATOM 5280 N N . PHE A 1 679 ? 19.234 4.967 -6.561 1.00 97.31 679 PHE A N 1
ATOM 5281 C CA . PHE A 1 679 ? 18.827 5.564 -5.280 1.00 97.31 679 PHE A CA 1
ATOM 5282 C C . PHE A 1 679 ? 17.456 5.103 -4.745 1.00 97.31 679 PHE A C 1
ATOM 5284 O O . PHE A 1 679 ? 16.763 5.838 -4.045 1.00 97.31 679 PHE A O 1
ATOM 5291 N N . SER A 1 680 ? 17.063 3.864 -5.058 1.00 96.50 680 SER A N 1
ATOM 5292 C CA . SER A 1 680 ? 15.778 3.288 -4.634 1.00 96.50 680 SER A CA 1
ATOM 5293 C C . SER A 1 680 ? 15.586 3.219 -3.111 1.00 96.50 680 SER A C 1
ATOM 5295 O O . SER A 1 680 ? 16.541 3.192 -2.330 1.00 96.50 680 SER A O 1
ATOM 5297 N N . GLY A 1 681 ? 14.331 3.082 -2.674 1.00 93.31 681 GLY A N 1
ATOM 5298 C CA . GLY A 1 681 ? 13.960 2.878 -1.266 1.00 93.31 681 GLY A CA 1
ATOM 5299 C C . GLY A 1 681 ? 14.290 1.489 -0.689 1.00 93.31 681 GLY A C 1
ATOM 5300 O O . GLY A 1 681 ? 13.804 1.146 0.394 1.00 93.31 681 GLY A O 1
ATOM 5301 N N . ALA A 1 682 ? 15.070 0.666 -1.400 1.00 95.06 682 ALA A N 1
ATOM 5302 C CA . ALA A 1 682 ? 15.436 -0.684 -0.982 1.00 95.06 682 ALA A CA 1
ATOM 5303 C C . ALA A 1 682 ? 16.360 -0.694 0.251 1.00 95.06 682 ALA A C 1
ATOM 5305 O O . ALA A 1 682 ? 17.035 0.291 0.563 1.00 95.06 682 ALA A O 1
ATOM 5306 N N . CYS A 1 683 ? 16.420 -1.840 0.937 1.00 92.25 683 CYS A N 1
ATOM 5307 C CA . CYS A 1 683 ? 17.284 -2.043 2.102 1.00 92.25 683 CYS A CA 1
ATOM 5308 C C . CYS A 1 683 ? 18.769 -1.819 1.770 1.00 92.25 683 CYS A C 1
ATOM 5310 O O . CYS A 1 683 ? 19.206 -2.093 0.652 1.00 92.25 683 CYS A O 1
ATOM 5312 N N . ALA A 1 684 ? 19.570 -1.412 2.761 1.00 92.31 684 ALA A N 1
ATOM 5313 C CA . ALA A 1 684 ? 21.026 -1.395 2.628 1.00 92.31 684 ALA A CA 1
ATOM 5314 C C . ALA A 1 684 ? 21.536 -2.816 2.325 1.00 92.31 684 ALA A C 1
ATOM 5316 O O . ALA A 1 684 ? 21.313 -3.729 3.116 1.00 92.31 684 ALA A O 1
ATOM 5317 N N . GLY A 1 685 ? 22.193 -3.005 1.176 1.00 95.19 685 GLY A N 1
ATOM 5318 C CA . GLY A 1 685 ? 22.661 -4.329 0.748 1.00 95.19 685 GLY A CA 1
ATOM 5319 C C . GLY A 1 685 ? 21.572 -5.230 0.157 1.00 95.19 685 GLY A C 1
ATOM 5320 O O . GLY A 1 685 ? 21.698 -6.449 0.219 1.00 95.19 685 GLY A O 1
ATOM 5321 N N . CYS A 1 686 ? 20.487 -4.656 -0.379 1.00 97.19 686 CYS A N 1
ATOM 5322 C CA . CYS A 1 686 ? 19.429 -5.424 -1.036 1.00 97.19 686 CYS A CA 1
ATOM 5323 C C . CYS A 1 686 ? 19.987 -6.313 -2.162 1.00 97.19 686 CYS A C 1
ATOM 5325 O O . CYS A 1 686 ? 20.711 -5.838 -3.032 1.00 97.19 686 CYS A O 1
ATOM 5327 N N . GLY A 1 687 ? 19.612 -7.594 -2.158 1.00 97.88 687 GLY A N 1
ATOM 5328 C CA . GLY A 1 687 ? 20.032 -8.557 -3.178 1.00 97.88 687 GLY A CA 1
ATOM 5329 C C . GLY A 1 687 ? 19.259 -8.473 -4.497 1.00 97.88 687 GLY A C 1
ATOM 5330 O O . GLY A 1 687 ? 19.676 -9.095 -5.462 1.00 97.88 687 GLY A O 1
ATOM 5331 N N . GLU A 1 688 ? 18.156 -7.721 -4.566 1.00 98.75 688 GLU A N 1
ATOM 5332 C CA . GLU A 1 688 ? 17.307 -7.643 -5.766 1.00 98.75 688 GLU A CA 1
ATOM 5333 C C . GLU A 1 688 ? 17.789 -6.562 -6.751 1.00 98.75 688 GLU A C 1
ATOM 5335 O O . GLU A 1 688 ? 17.914 -6.786 -7.956 1.00 98.75 688 GLU A O 1
ATOM 5340 N N . THR A 1 689 ? 18.092 -5.368 -6.242 1.00 98.62 689 THR A N 1
ATOM 5341 C CA . THR A 1 689 ? 18.324 -4.175 -7.064 1.00 98.62 689 THR A CA 1
ATOM 5342 C C . THR A 1 689 ? 19.590 -4.187 -7.931 1.00 98.62 689 THR A C 1
ATOM 5344 O O . THR A 1 689 ? 19.532 -3.573 -8.999 1.00 98.62 689 THR A O 1
ATOM 5347 N N . PRO A 1 690 ? 20.704 -4.879 -7.595 1.00 98.81 690 PRO A N 1
ATOM 5348 C CA . PRO A 1 690 ? 21.834 -5.006 -8.518 1.00 98.81 690 PRO A CA 1
ATOM 5349 C C . PRO A 1 690 ? 21.447 -5.658 -9.852 1.00 98.81 690 PRO A C 1
ATOM 5351 O O . PRO A 1 690 ? 21.935 -5.227 -10.898 1.00 98.81 690 PRO A O 1
ATOM 5354 N N . TYR A 1 691 ? 20.530 -6.635 -9.833 1.00 98.88 691 TYR A N 1
ATOM 5355 C CA . TYR A 1 691 ? 20.021 -7.281 -11.047 1.00 98.88 691 TYR A CA 1
ATOM 5356 C C . TYR A 1 691 ? 19.203 -6.306 -11.891 1.00 98.88 691 TYR A C 1
ATOM 5358 O O . TYR A 1 691 ? 19.475 -6.144 -13.078 1.00 98.88 691 TYR A O 1
ATOM 5366 N N . VAL A 1 692 ? 18.252 -5.598 -11.270 1.00 98.81 692 VAL A N 1
ATOM 5367 C CA . VAL A 1 692 ? 17.431 -4.587 -11.957 1.00 98.81 692 VAL A CA 1
ATOM 5368 C C . VAL A 1 692 ? 18.317 -3.497 -12.564 1.00 98.81 692 VAL A C 1
ATOM 5370 O O . VAL A 1 692 ? 18.199 -3.208 -13.751 1.00 98.81 692 VAL A O 1
ATOM 5373 N N . LYS A 1 693 ? 19.266 -2.953 -11.791 1.00 98.81 693 LYS A N 1
ATOM 5374 C CA . LYS A 1 693 ? 20.245 -1.960 -12.257 1.00 98.81 693 LYS A CA 1
ATOM 5375 C C . LYS A 1 693 ? 21.025 -2.451 -13.475 1.00 98.81 693 LYS A C 1
ATOM 5377 O O . LYS A 1 693 ? 21.180 -1.712 -14.440 1.00 98.81 693 LYS A O 1
ATOM 5382 N N . LEU A 1 694 ? 21.518 -3.688 -13.447 1.00 98.75 694 LEU A N 1
ATOM 5383 C CA . LEU A 1 694 ? 22.256 -4.247 -14.576 1.00 98.75 694 LEU A CA 1
ATOM 5384 C C . LEU A 1 694 ? 21.371 -4.376 -15.822 1.00 98.75 694 LEU A C 1
ATOM 5386 O O . LEU A 1 694 ? 21.790 -3.987 -16.909 1.00 98.75 694 LEU A O 1
ATOM 5390 N N . VAL A 1 695 ? 20.135 -4.862 -15.671 1.00 98.75 695 VAL A N 1
ATOM 5391 C CA . VAL A 1 695 ? 19.172 -4.953 -16.780 1.00 98.75 695 VAL A CA 1
ATOM 5392 C C . VAL A 1 695 ? 18.932 -3.578 -17.406 1.00 98.75 695 VAL A C 1
ATOM 5394 O O . VAL A 1 695 ? 18.919 -3.463 -18.633 1.00 98.75 695 VAL A O 1
ATOM 5397 N N . THR A 1 696 ? 18.816 -2.517 -16.600 1.00 98.81 696 THR A N 1
ATOM 5398 C CA . THR A 1 696 ? 18.635 -1.164 -17.142 1.00 98.81 696 THR A CA 1
ATOM 5399 C C . THR A 1 696 ? 19.890 -0.616 -17.829 1.00 98.81 696 THR A C 1
ATOM 5401 O O . THR A 1 696 ? 19.766 0.063 -18.845 1.00 98.81 696 THR A O 1
ATOM 5404 N N . GLN A 1 697 ? 21.095 -0.972 -17.374 1.00 98.50 697 GLN A N 1
ATOM 5405 C CA . GLN A 1 697 ? 22.351 -0.617 -18.057 1.00 98.50 697 GLN A CA 1
ATOM 5406 C C . GLN A 1 697 ? 22.477 -1.264 -19.449 1.00 98.50 697 GLN A C 1
ATOM 5408 O O . GLN A 1 697 ? 23.121 -0.699 -20.335 1.00 98.50 697 GLN A O 1
ATOM 5413 N N . LEU A 1 698 ? 21.859 -2.433 -19.653 1.00 98.06 698 LEU A N 1
ATOM 5414 C CA . LEU A 1 698 ? 21.903 -3.177 -20.917 1.00 98.06 698 LEU A CA 1
ATOM 5415 C C . LEU A 1 698 ? 20.751 -2.816 -21.867 1.00 98.06 698 LEU A C 1
ATOM 5417 O O . LEU A 1 698 ? 20.957 -2.671 -23.071 1.00 98.06 698 LEU A O 1
ATOM 5421 N N . PHE A 1 699 ? 19.532 -2.668 -21.340 1.00 98.19 699 PHE A N 1
ATOM 5422 C CA . PHE A 1 699 ? 18.309 -2.564 -22.150 1.00 98.19 699 PHE A CA 1
ATOM 5423 C C . PHE A 1 699 ? 17.435 -1.347 -21.824 1.00 98.19 699 PHE A C 1
ATOM 5425 O O . PHE A 1 699 ? 16.418 -1.139 -22.490 1.00 98.19 699 PHE A O 1
ATOM 5432 N N . GLY A 1 700 ? 17.822 -0.536 -20.836 1.00 98.06 700 GLY A N 1
ATOM 5433 C CA . GLY A 1 700 ? 16.981 0.503 -20.242 1.00 98.06 700 GLY A CA 1
ATOM 5434 C C . GLY A 1 700 ? 16.473 1.563 -21.215 1.00 98.06 700 GLY A C 1
ATOM 5435 O O . GLY A 1 700 ? 15.333 1.991 -21.096 1.00 98.06 700 GLY A O 1
ATOM 5436 N N . ASP A 1 701 ? 17.252 1.905 -22.242 1.00 96.81 701 ASP A N 1
ATOM 5437 C CA . ASP A 1 701 ? 16.875 2.892 -23.269 1.00 96.81 701 ASP A CA 1
ATOM 5438 C C . ASP A 1 701 ? 15.655 2.472 -24.124 1.00 96.81 701 ASP A C 1
ATOM 5440 O O . ASP A 1 701 ? 15.087 3.283 -24.849 1.00 96.81 701 ASP A O 1
ATOM 5444 N N . ARG A 1 702 ? 15.234 1.199 -24.077 1.00 98.38 702 ARG A N 1
ATOM 5445 C CA . ARG A 1 702 ? 14.130 0.677 -24.907 1.00 98.38 702 ARG A CA 1
ATOM 5446 C C . ARG A 1 702 ? 13.208 -0.306 -24.185 1.00 98.38 702 ARG A C 1
ATOM 5448 O O . ARG A 1 702 ? 12.486 -1.049 -24.858 1.00 98.38 702 ARG A O 1
ATOM 5455 N N . MET A 1 703 ? 13.269 -0.381 -22.857 1.00 98.62 703 MET A N 1
ATOM 5456 C CA . MET A 1 703 ? 12.514 -1.378 -22.097 1.00 98.62 703 MET A CA 1
ATOM 5457 C C . MET A 1 703 ? 11.189 -0.845 -21.547 1.00 98.62 703 MET A C 1
ATOM 5459 O O . MET A 1 703 ? 11.064 0.333 -21.222 1.00 98.62 703 MET A O 1
ATOM 5463 N N . ILE A 1 704 ? 10.220 -1.747 -21.416 1.00 98.88 704 ILE A N 1
ATOM 5464 C CA . ILE A 1 704 ? 8.952 -1.530 -20.714 1.00 98.88 704 ILE A CA 1
ATOM 5465 C C . ILE A 1 704 ? 8.862 -2.599 -19.626 1.00 98.88 704 ILE A C 1
ATOM 5467 O O . ILE A 1 704 ? 9.112 -3.773 -19.905 1.00 98.88 704 ILE A O 1
ATOM 5471 N N . VAL A 1 705 ? 8.548 -2.193 -18.400 1.00 98.88 705 VAL A N 1
ATOM 5472 C CA . VAL A 1 705 ? 8.530 -3.041 -17.208 1.00 98.88 705 VAL A CA 1
ATOM 5473 C C . VAL A 1 705 ? 7.101 -3.195 -16.695 1.00 98.88 705 VAL A C 1
ATOM 5475 O O . VAL A 1 705 ? 6.496 -2.226 -16.240 1.00 98.88 705 VAL A O 1
ATOM 5478 N N . ALA A 1 706 ? 6.610 -4.432 -16.704 1.00 98.88 706 ALA A N 1
ATOM 5479 C CA . ALA A 1 706 ? 5.482 -4.881 -15.897 1.00 98.88 706 ALA A CA 1
ATOM 5480 C C . ALA A 1 706 ? 6.025 -5.465 -14.586 1.00 98.88 706 ALA A C 1
ATOM 5482 O O . ALA A 1 706 ? 6.757 -6.458 -14.588 1.00 98.88 706 ALA A O 1
ATOM 5483 N N . ASN A 1 707 ? 5.730 -4.826 -13.459 1.00 98.88 707 ASN A N 1
ATOM 5484 C CA . ASN A 1 707 ? 6.259 -5.225 -12.161 1.00 98.88 707 ASN A CA 1
ATOM 5485 C C . ASN A 1 707 ? 5.146 -5.748 -11.250 1.00 98.88 707 ASN A C 1
ATOM 5487 O O . ASN A 1 707 ? 4.203 -5.020 -10.960 1.00 98.88 707 ASN A O 1
ATOM 5491 N N . ALA A 1 708 ? 5.286 -6.963 -10.719 1.00 98.75 708 ALA A N 1
ATOM 5492 C CA . ALA A 1 708 ? 4.345 -7.536 -9.760 1.00 98.75 708 ALA A CA 1
ATOM 5493 C C . ALA A 1 708 ? 4.415 -6.786 -8.428 1.00 98.75 708 ALA A C 1
ATOM 5495 O O . ALA A 1 708 ? 5.476 -6.277 -8.048 1.00 98.75 708 ALA A O 1
ATOM 5496 N N . THR A 1 709 ? 3.316 -6.764 -7.677 1.00 98.69 709 THR A N 1
ATOM 5497 C CA . THR A 1 709 ? 3.333 -6.203 -6.324 1.00 98.69 709 THR A CA 1
ATOM 5498 C C . THR A 1 709 ? 4.262 -7.019 -5.414 1.00 98.69 709 THR A C 1
ATOM 5500 O O . THR A 1 709 ? 4.177 -8.241 -5.335 1.00 98.69 709 THR A O 1
ATOM 5503 N N . GLY A 1 710 ? 5.178 -6.354 -4.709 1.00 97.44 710 GLY A N 1
ATOM 5504 C CA . GLY A 1 710 ? 6.190 -7.009 -3.877 1.00 97.44 710 GLY A CA 1
ATOM 5505 C C . GLY A 1 710 ? 7.305 -6.046 -3.481 1.00 97.44 710 GLY A C 1
ATOM 5506 O O . GLY A 1 710 ? 7.134 -4.837 -3.573 1.00 97.44 710 GLY A O 1
ATOM 5507 N N . CYS A 1 711 ? 8.471 -6.548 -3.053 1.00 97.44 711 CYS A N 1
ATOM 5508 C CA . CYS A 1 711 ? 9.625 -5.678 -2.776 1.00 97.44 711 CYS A CA 1
ATOM 5509 C C . CYS A 1 711 ? 9.930 -4.753 -3.954 1.00 97.44 711 CYS A C 1
ATOM 5511 O O . CYS A 1 711 ? 10.106 -3.555 -3.745 1.00 97.44 711 CYS A O 1
ATOM 5513 N N . SER A 1 712 ? 9.944 -5.321 -5.161 1.00 98.06 712 SER A N 1
ATOM 5514 C CA . SER A 1 712 ? 10.307 -4.631 -6.390 1.00 98.06 712 SER A CA 1
ATOM 5515 C C . SER A 1 712 ? 9.354 -3.516 -6.786 1.00 98.06 712 SER A C 1
ATOM 5517 O O . SER A 1 712 ? 9.819 -2.501 -7.297 1.00 98.06 712 SER A O 1
ATOM 5519 N N . SER A 1 713 ? 8.061 -3.628 -6.473 1.00 98.06 713 SER A N 1
ATOM 5520 C CA . SER A 1 713 ? 7.137 -2.506 -6.649 1.00 98.06 713 SER A CA 1
ATOM 5521 C C . SER A 1 713 ? 7.276 -1.461 -5.545 1.00 98.06 713 SER A C 1
ATOM 5523 O O . SER A 1 713 ? 7.184 -0.274 -5.828 1.00 98.06 713 SER A O 1
ATOM 5525 N N . ILE A 1 714 ? 7.574 -1.863 -4.304 1.00 97.00 714 ILE A N 1
ATOM 5526 C CA . ILE A 1 714 ? 7.749 -0.912 -3.197 1.00 97.00 714 ILE A CA 1
ATOM 5527 C C . ILE A 1 714 ? 9.005 -0.064 -3.388 1.00 97.00 714 ILE A C 1
ATOM 5529 O O . ILE A 1 714 ? 8.920 1.160 -3.375 1.00 97.00 714 ILE A O 1
ATOM 5533 N N . TYR A 1 715 ? 10.176 -0.667 -3.605 1.00 95.88 715 TYR A N 1
ATOM 5534 C CA . TYR A 1 715 ? 11.370 0.144 -3.844 1.00 95.88 715 TYR A CA 1
ATOM 5535 C C . TYR A 1 715 ? 11.378 0.781 -5.238 1.00 95.88 715 TYR A C 1
ATOM 5537 O O . TYR A 1 715 ? 12.146 1.715 -5.437 1.00 95.88 715 TYR A O 1
ATOM 5545 N N . GLY A 1 716 ? 10.594 0.252 -6.190 1.00 96.75 716 GLY A N 1
ATOM 5546 C CA . GLY A 1 716 ? 10.579 0.654 -7.599 1.00 96.75 716 GLY A CA 1
ATOM 5547 C C . GLY A 1 716 ? 9.518 1.691 -7.974 1.00 96.75 716 GLY A C 1
ATOM 5548 O O . GLY A 1 716 ? 9.678 2.337 -9.002 1.00 96.75 716 GLY A O 1
ATOM 5549 N N . GLY A 1 717 ? 8.474 1.863 -7.159 1.00 96.44 717 GLY A N 1
ATOM 5550 C CA . GLY A 1 717 ? 7.319 2.707 -7.478 1.00 96.44 717 GLY A CA 1
ATOM 5551 C C . GLY A 1 717 ? 6.505 3.153 -6.258 1.00 96.44 717 GLY A C 1
ATOM 5552 O O . GLY A 1 717 ? 5.279 3.186 -6.327 1.00 96.44 717 GLY A O 1
ATOM 5553 N N . SER A 1 718 ? 7.157 3.489 -5.138 1.00 95.94 718 SER A N 1
ATOM 5554 C CA . SER A 1 718 ? 6.484 4.168 -4.016 1.00 95.94 718 SER A CA 1
ATOM 5555 C C . SER A 1 718 ? 6.512 5.678 -4.220 1.00 95.94 718 SER A C 1
ATOM 5557 O O . SER A 1 718 ? 7.567 6.303 -4.124 1.00 95.94 718 SER A O 1
ATOM 5559 N N . ALA A 1 719 ? 5.347 6.274 -4.477 1.00 94.25 719 ALA A N 1
ATOM 5560 C CA . ALA A 1 719 ? 5.223 7.723 -4.587 1.00 94.25 719 ALA A CA 1
ATOM 5561 C C . ALA A 1 719 ? 5.763 8.428 -3.319 1.00 94.25 719 ALA A C 1
ATOM 5563 O O . ALA A 1 719 ? 5.576 7.924 -2.209 1.00 94.25 719 ALA A O 1
ATOM 5564 N N . PRO A 1 720 ? 6.424 9.590 -3.460 1.00 95.19 720 PRO A N 1
ATOM 5565 C CA . PRO A 1 720 ? 6.511 10.404 -4.673 1.00 95.19 720 PRO A CA 1
ATOM 5566 C C . PRO A 1 720 ? 7.781 10.158 -5.503 1.00 95.19 720 PRO A C 1
ATOM 5568 O O . PRO A 1 720 ? 7.992 10.856 -6.497 1.00 95.19 720 PRO A O 1
ATOM 5571 N N . THR A 1 721 ? 8.647 9.221 -5.097 1.00 95.12 721 THR A N 1
ATOM 5572 C CA . THR A 1 721 ? 9.965 9.056 -5.714 1.00 95.12 721 THR A CA 1
ATOM 5573 C C . THR A 1 721 ? 10.078 7.829 -6.610 1.00 95.12 721 THR A C 1
ATOM 5575 O O . THR A 1 721 ? 9.681 6.719 -6.270 1.00 95.12 721 THR A O 1
ATOM 5578 N N . CYS A 1 722 ? 10.634 8.045 -7.801 1.00 97.94 722 CYS A N 1
ATOM 5579 C CA . CYS A 1 722 ? 10.806 7.042 -8.838 1.00 97.94 722 CYS A CA 1
ATOM 5580 C C . CYS A 1 722 ? 12.308 6.816 -9.082 1.00 97.94 722 CYS A C 1
ATOM 5582 O O . CYS A 1 722 ? 12.990 7.757 -9.503 1.00 97.94 722 CYS A O 1
ATOM 5584 N N . PRO A 1 723 ? 12.839 5.608 -8.800 1.00 98.25 723 PRO A N 1
ATOM 5585 C CA . PRO A 1 723 ? 14.253 5.278 -8.991 1.00 98.25 723 PRO A CA 1
ATOM 5586 C C . PRO A 1 723 ? 14.629 4.969 -10.436 1.00 98.25 723 PRO A C 1
ATOM 5588 O O . PRO A 1 723 ? 15.812 4.982 -10.768 1.00 98.25 723 PRO A O 1
ATOM 5591 N N . TYR A 1 724 ? 13.656 4.641 -11.287 1.00 98.75 724 TYR A N 1
ATOM 5592 C CA . TYR A 1 724 ? 13.901 4.529 -12.718 1.00 98.75 724 TYR A CA 1
ATOM 5593 C C . TYR A 1 724 ? 14.153 5.929 -13.260 1.00 98.75 724 TYR A C 1
ATOM 5595 O O . TYR A 1 724 ? 13.409 6.835 -12.911 1.00 98.75 724 TYR A O 1
ATOM 5603 N N . THR A 1 725 ? 15.188 6.119 -14.072 1.00 98.56 725 THR A N 1
ATOM 5604 C CA . THR A 1 725 ? 15.565 7.434 -14.617 1.00 98.56 725 THR A CA 1
ATOM 5605 C C . THR A 1 725 ? 15.793 7.350 -16.126 1.00 98.56 725 THR A C 1
ATOM 5607 O O . THR A 1 725 ? 15.655 6.282 -16.728 1.00 98.56 725 THR A O 1
ATOM 5610 N N . VAL A 1 726 ? 16.116 8.480 -16.746 1.00 98.38 726 VAL A N 1
ATOM 5611 C CA . VAL A 1 726 ? 16.390 8.591 -18.180 1.00 98.38 726 VAL A CA 1
ATOM 5612 C C . VAL A 1 726 ? 17.865 8.862 -18.448 1.00 98.38 726 VAL A C 1
ATOM 5614 O O . VAL A 1 726 ? 18.590 9.383 -17.599 1.00 98.38 726 VAL A O 1
ATOM 5617 N N . ASN A 1 727 ? 18.309 8.493 -19.643 1.00 95.69 727 ASN A N 1
ATOM 5618 C CA . ASN A 1 727 ? 19.613 8.886 -20.158 1.00 95.69 727 ASN A CA 1
ATOM 5619 C C . ASN A 1 727 ? 19.598 10.314 -20.723 1.00 95.69 727 ASN A C 1
ATOM 5621 O O . ASN A 1 727 ? 18.575 11.000 -20.698 1.00 95.69 727 ASN A O 1
ATOM 5625 N N . GLU A 1 728 ? 20.722 10.749 -21.292 1.00 91.81 728 GLU A N 1
ATOM 5626 C CA . GLU A 1 728 ? 20.884 12.087 -21.871 1.00 91.81 728 GLU A CA 1
ATOM 5627 C C . GLU A 1 728 ? 19.905 12.410 -23.017 1.00 91.81 728 GLU A C 1
ATOM 5629 O O . GLU A 1 728 ? 19.651 13.579 -23.295 1.00 91.81 728 GLU A O 1
ATOM 5634 N N . ASN A 1 729 ? 19.321 11.392 -23.661 1.00 92.50 729 ASN A N 1
ATOM 5635 C CA . ASN A 1 729 ? 18.328 11.556 -24.728 1.00 92.50 729 ASN A CA 1
ATOM 5636 C C . ASN A 1 729 ? 16.885 11.587 -24.196 1.00 92.50 729 ASN A C 1
ATOM 5638 O O . ASN A 1 729 ? 15.942 11.627 -24.984 1.00 92.50 729 ASN A O 1
ATOM 5642 N N . GLY A 1 730 ? 16.692 11.518 -22.875 1.00 96.12 730 GLY A N 1
ATOM 5643 C CA . GLY A 1 730 ? 15.371 11.438 -22.256 1.00 96.12 730 GLY A CA 1
ATOM 5644 C C . GLY A 1 730 ? 14.715 10.058 -22.365 1.00 96.12 730 GLY A C 1
ATOM 5645 O O . GLY A 1 730 ? 13.520 9.931 -22.110 1.00 96.12 730 GLY A O 1
ATOM 5646 N N . HIS A 1 731 ? 15.463 9.013 -22.733 1.00 97.62 731 HIS A N 1
ATOM 5647 C CA . HIS A 1 731 ? 14.942 7.649 -22.813 1.00 97.62 731 HIS A CA 1
ATOM 5648 C C . HIS A 1 731 ? 15.271 6.848 -21.551 1.00 97.62 731 HIS A C 1
ATOM 5650 O O . HIS A 1 731 ? 16.391 6.892 -21.041 1.00 97.62 731 HIS A O 1
ATOM 5656 N N . GLY A 1 732 ? 14.324 6.038 -21.091 1.00 98.44 732 GLY A N 1
ATOM 5657 C CA . GLY A 1 732 ? 14.527 5.127 -19.973 1.00 98.44 732 GLY A CA 1
ATOM 5658 C C . GLY A 1 732 ? 13.395 4.112 -19.837 1.00 98.44 732 GLY A C 1
ATOM 5659 O O . GLY A 1 732 ? 12.476 4.104 -20.663 1.00 98.44 732 GLY A O 1
ATOM 5660 N N . PRO A 1 733 ? 13.456 3.244 -18.813 1.00 98.75 733 PRO A N 1
ATOM 5661 C CA . PRO A 1 733 ? 12.427 2.243 -18.572 1.00 98.75 733 PRO A CA 1
ATOM 5662 C C . PRO A 1 733 ? 11.058 2.887 -18.321 1.00 98.75 733 PRO A C 1
ATOM 5664 O O . PRO A 1 733 ? 10.896 3.659 -17.377 1.00 98.75 733 PRO A O 1
ATOM 5667 N N . ALA A 1 734 ? 10.056 2.525 -19.124 1.00 98.75 734 ALA A N 1
ATOM 5668 C CA . ALA A 1 734 ? 8.659 2.792 -18.782 1.00 98.75 734 ALA A CA 1
ATOM 5669 C C . ALA A 1 734 ? 8.193 1.725 -17.785 1.00 98.75 734 ALA A C 1
ATOM 5671 O O . ALA A 1 734 ? 8.324 0.536 -18.072 1.00 98.75 734 ALA A O 1
ATOM 5672 N N . TRP A 1 735 ? 7.682 2.121 -16.622 1.00 98.81 735 TRP A N 1
ATOM 5673 C CA . TRP A 1 735 ? 7.385 1.202 -15.520 1.00 98.81 735 TRP A CA 1
ATOM 5674 C C . TRP A 1 735 ? 5.911 1.253 -15.120 1.00 98.81 735 TRP A C 1
ATOM 5676 O O . TRP A 1 735 ? 5.341 2.336 -15.013 1.00 98.81 735 TRP A O 1
ATOM 5686 N N . ALA A 1 736 ? 5.311 0.090 -14.858 1.00 98.69 736 ALA A N 1
ATOM 5687 C CA . ALA A 1 736 ? 3.974 -0.009 -14.285 1.00 98.69 736 ALA A CA 1
ATOM 5688 C C . ALA A 1 736 ? 3.825 -1.232 -13.367 1.00 98.69 736 ALA A C 1
ATOM 5690 O O . ALA A 1 736 ? 4.411 -2.290 -13.607 1.00 98.69 736 ALA A O 1
ATOM 5691 N N . ASN A 1 737 ? 2.976 -1.100 -12.346 1.00 98.69 737 ASN A N 1
ATOM 5692 C CA . ASN A 1 737 ? 2.501 -2.193 -11.496 1.00 98.69 737 ASN A CA 1
ATOM 5693 C C . ASN A 1 737 ? 0.972 -2.276 -11.600 1.00 98.69 737 ASN A C 1
ATOM 5695 O O . ASN A 1 737 ? 0.301 -1.294 -11.296 1.00 98.69 737 ASN A O 1
ATOM 5699 N N . SER A 1 738 ? 0.454 -3.430 -12.038 1.00 98.50 738 SER A N 1
ATOM 5700 C CA . SER A 1 738 ? -0.986 -3.733 -12.032 1.00 98.50 738 SER A CA 1
ATOM 5701 C C . SER A 1 738 ? -1.383 -4.298 -10.665 1.00 98.50 738 SER A C 1
ATOM 5703 O O . SER A 1 738 ? -1.631 -3.531 -9.736 1.00 98.50 738 SER A O 1
ATOM 5705 N N . LEU A 1 739 ? -1.366 -5.625 -10.500 1.00 98.44 739 LEU A N 1
ATOM 5706 C CA . LEU A 1 739 ? -1.663 -6.304 -9.242 1.00 98.44 739 LEU A CA 1
ATOM 5707 C C . LEU A 1 739 ? -0.542 -7.281 -8.847 1.00 98.44 739 LEU A C 1
ATOM 5709 O O . LEU A 1 739 ? 0.573 -7.272 -9.385 1.00 98.44 739 LEU A O 1
ATOM 5713 N N . PHE A 1 740 ? -0.806 -8.093 -7.820 1.00 98.56 740 PHE A N 1
ATOM 5714 C CA . PHE A 1 740 ? 0.138 -9.109 -7.365 1.00 98.56 740 PHE A CA 1
ATOM 5715 C C . PHE A 1 740 ? 0.039 -10.375 -8.221 1.00 98.56 740 PHE A C 1
ATOM 5717 O O . PHE A 1 740 ? 1.046 -11.015 -8.502 1.00 98.56 740 PHE A O 1
ATOM 5724 N N . GLU A 1 741 ? -1.173 -10.736 -8.622 1.00 98.44 741 GLU A N 1
ATOM 5725 C CA . GLU A 1 741 ? -1.536 -12.000 -9.251 1.00 98.44 741 GLU A CA 1
ATOM 5726 C C . GLU A 1 741 ? -1.430 -12.008 -10.780 1.00 98.44 741 GLU A C 1
ATOM 5728 O O . GLU A 1 741 ? -1.221 -13.077 -11.340 1.00 98.44 741 GLU A O 1
ATOM 5733 N N . ASP A 1 742 ? -1.521 -10.850 -11.443 1.00 98.56 742 ASP A N 1
ATOM 5734 C CA . ASP A 1 742 ? -1.753 -10.731 -12.896 1.00 98.56 742 ASP A CA 1
ATOM 5735 C C . ASP A 1 742 ? -0.525 -10.271 -13.700 1.00 98.56 742 ASP A C 1
ATOM 5737 O O . ASP A 1 742 ? -0.621 -9.939 -14.882 1.00 98.56 742 ASP A O 1
ATOM 5741 N N . ASN A 1 743 ? 0.642 -10.166 -13.061 1.00 98.81 743 ASN A N 1
ATOM 5742 C CA . ASN A 1 743 ? 1.761 -9.434 -13.650 1.00 98.81 743 ASN A CA 1
ATOM 5743 C C . ASN A 1 743 ? 2.310 -10.067 -14.943 1.00 98.81 743 ASN A C 1
ATOM 5745 O O . ASN A 1 743 ? 2.833 -9.355 -15.803 1.00 98.81 743 ASN A O 1
ATOM 5749 N N . ALA A 1 744 ? 2.197 -11.391 -15.097 1.00 98.81 744 ALA A N 1
ATOM 5750 C CA . ALA A 1 744 ? 2.617 -12.054 -16.327 1.00 98.81 744 ALA A CA 1
ATOM 5751 C C . ALA A 1 744 ? 1.706 -11.640 -17.487 1.00 98.81 744 ALA A C 1
ATOM 5753 O O . ALA A 1 744 ? 2.177 -11.201 -18.535 1.00 98.81 744 ALA A O 1
ATOM 5754 N N . GLU A 1 745 ? 0.399 -11.736 -17.269 1.00 98.81 745 GLU A N 1
ATOM 5755 C CA . GLU A 1 745 ? -0.660 -11.378 -18.204 1.00 98.81 745 GLU A CA 1
ATOM 5756 C C . GLU A 1 745 ? -0.627 -9.882 -18.526 1.00 98.81 745 GLU A C 1
ATOM 5758 O O . GLU A 1 745 ? -0.839 -9.483 -19.671 1.00 98.81 745 GLU A O 1
ATOM 5763 N N . PHE A 1 746 ? -0.285 -9.053 -17.540 1.00 98.88 746 PHE A N 1
ATOM 5764 C CA . PHE A 1 746 ? -0.116 -7.617 -17.704 1.00 98.88 746 PHE A CA 1
ATOM 5765 C C . PHE A 1 746 ? 1.031 -7.285 -18.665 1.00 98.88 746 PHE A C 1
ATOM 5767 O O . PHE A 1 746 ? 0.834 -6.572 -19.654 1.00 98.88 746 PHE A O 1
ATOM 5774 N N . GLY A 1 747 ? 2.219 -7.858 -18.439 1.00 98.81 747 GLY A N 1
ATOM 5775 C CA . GLY A 1 747 ? 3.354 -7.705 -19.352 1.00 98.81 747 GLY A CA 1
ATOM 5776 C C . GLY A 1 747 ? 3.099 -8.315 -20.732 1.00 98.81 747 GLY A C 1
ATOM 5777 O O . GLY A 1 747 ? 3.500 -7.749 -21.750 1.00 98.81 747 GLY A O 1
ATOM 5778 N N . PHE A 1 748 ? 2.366 -9.425 -20.792 1.00 98.81 748 PHE A N 1
ATOM 5779 C CA . PHE A 1 748 ? 1.913 -10.022 -22.044 1.00 98.81 748 PHE A CA 1
ATOM 5780 C C . PHE A 1 748 ? 0.985 -9.083 -22.830 1.00 98.81 748 PHE A C 1
ATOM 5782 O O . PHE A 1 748 ? 1.189 -8.873 -24.025 1.00 98.81 748 PHE A O 1
ATOM 5789 N N . GLY A 1 749 ? 0.031 -8.428 -22.163 1.00 98.81 749 GLY A N 1
ATOM 5790 C CA . GLY A 1 749 ? -0.818 -7.403 -22.772 1.00 98.81 749 GLY A CA 1
ATOM 5791 C C . GLY A 1 749 ? -0.013 -6.232 -23.348 1.00 98.81 749 GLY A C 1
ATOM 5792 O O . GLY A 1 749 ? -0.279 -5.790 -24.468 1.00 98.81 749 GLY A O 1
ATOM 5793 N N . MET A 1 750 ? 1.030 -5.778 -22.641 1.00 98.75 750 MET A N 1
ATOM 5794 C CA . MET A 1 750 ? 1.957 -4.763 -23.163 1.00 98.75 750 MET A CA 1
ATOM 5795 C C . MET A 1 750 ? 2.699 -5.244 -24.416 1.00 98.75 750 MET A C 1
ATOM 5797 O O . MET A 1 750 ? 2.843 -4.474 -25.370 1.00 98.75 750 MET A O 1
ATOM 5801 N N . ASN A 1 751 ? 3.147 -6.505 -24.443 1.00 98.75 751 ASN A N 1
ATOM 5802 C CA . ASN A 1 751 ? 3.779 -7.101 -25.623 1.00 98.75 751 ASN A CA 1
ATOM 5803 C C . ASN A 1 751 ? 2.839 -7.084 -26.833 1.00 98.75 751 ASN A C 1
ATOM 5805 O O . ASN A 1 751 ? 3.219 -6.574 -27.888 1.00 98.75 751 ASN A O 1
ATOM 5809 N N . LEU A 1 752 ? 1.599 -7.554 -26.666 1.00 98.69 752 LEU A N 1
ATOM 5810 C CA . LEU A 1 752 ? 0.601 -7.555 -27.739 1.00 98.69 752 LEU A CA 1
ATOM 5811 C C . LEU A 1 752 ? 0.316 -6.140 -28.259 1.00 98.69 752 LEU A C 1
ATOM 5813 O O . LEU A 1 752 ? 0.251 -5.922 -29.470 1.00 98.69 752 LEU A O 1
ATOM 5817 N N . ALA A 1 753 ? 0.204 -5.157 -27.362 1.00 98.75 753 ALA A N 1
ATOM 5818 C CA . ALA A 1 753 ? -0.011 -3.765 -27.744 1.00 98.75 753 ALA A CA 1
ATOM 5819 C C . ALA A 1 753 ? 1.161 -3.205 -28.570 1.00 98.75 753 ALA A C 1
ATOM 5821 O O . ALA A 1 753 ? 0.946 -2.577 -29.610 1.00 98.75 753 ALA A O 1
ATOM 5822 N N . VAL A 1 754 ? 2.407 -3.450 -28.148 1.00 98.62 754 VAL A N 1
ATOM 5823 C CA . VAL A 1 754 ? 3.598 -3.024 -28.902 1.00 98.62 754 VAL A CA 1
ATOM 5824 C C . VAL A 1 754 ? 3.673 -3.729 -30.253 1.00 98.62 754 VAL A C 1
ATOM 5826 O O . VAL A 1 754 ? 3.938 -3.068 -31.259 1.00 98.62 754 VAL A O 1
ATOM 5829 N N . LEU A 1 755 ? 3.413 -5.036 -30.299 1.00 98.19 755 LEU A N 1
ATOM 5830 C CA . LEU A 1 755 ? 3.395 -5.814 -31.535 1.00 98.19 755 LEU A CA 1
ATOM 5831 C C . LEU A 1 755 ? 2.393 -5.226 -32.534 1.00 98.19 755 LEU A C 1
ATOM 5833 O O . LEU A 1 755 ? 2.769 -4.901 -33.661 1.00 98.19 755 LEU A O 1
ATOM 5837 N N . GLN A 1 756 ? 1.151 -4.995 -32.104 1.00 98.56 756 GLN A N 1
ATOM 5838 C CA . GLN A 1 756 ? 0.105 -4.436 -32.958 1.00 98.56 756 GLN A CA 1
ATOM 5839 C C . GLN A 1 756 ? 0.471 -3.043 -33.480 1.00 98.56 756 GLN A C 1
ATOM 5841 O O . GLN A 1 756 ? 0.329 -2.759 -34.671 1.00 98.56 756 GLN A O 1
ATOM 5846 N N . ARG A 1 757 ? 0.994 -2.174 -32.607 1.00 98.69 757 ARG A N 1
ATOM 5847 C CA . ARG A 1 757 ? 1.441 -0.829 -32.993 1.00 98.69 757 ARG A CA 1
ATOM 5848 C C . ARG A 1 757 ? 2.581 -0.875 -34.017 1.00 98.69 757 ARG A C 1
ATOM 5850 O O . ARG A 1 757 ? 2.584 -0.088 -34.960 1.00 98.69 757 ARG A O 1
ATOM 5857 N N . ARG A 1 758 ? 3.537 -1.800 -33.871 1.00 98.50 758 ARG A N 1
ATOM 5858 C CA . ARG A 1 758 ? 4.661 -1.946 -34.815 1.00 98.50 758 ARG A CA 1
ATOM 5859 C C . ARG A 1 758 ? 4.261 -2.609 -36.131 1.00 98.50 758 ARG A C 1
ATOM 5861 O O . ARG A 1 758 ? 4.830 -2.251 -37.158 1.00 98.50 758 ARG A O 1
ATOM 5868 N N . ASN A 1 759 ? 3.279 -3.507 -36.127 1.00 98.56 759 ASN A N 1
ATOM 5869 C CA . ASN A 1 759 ? 2.713 -4.063 -37.359 1.00 98.56 759 ASN A CA 1
ATOM 5870 C C . ASN A 1 759 ? 2.000 -2.975 -38.169 1.00 98.56 759 ASN A C 1
ATOM 5872 O O . ASN A 1 759 ? 2.287 -2.816 -39.348 1.00 98.56 759 ASN A O 1
ATOM 5876 N N . LYS A 1 760 ? 1.197 -2.125 -37.514 1.00 98.62 760 LYS A N 1
ATOM 5877 C CA . LYS A 1 760 ? 0.583 -0.957 -38.163 1.00 98.62 760 LYS A CA 1
ATOM 5878 C C . LYS A 1 760 ? 1.627 -0.009 -38.769 1.00 98.62 760 LYS A C 1
ATOM 5880 O O . LYS A 1 760 ? 1.441 0.465 -39.885 1.00 98.62 760 LYS A O 1
ATOM 5885 N N . LEU A 1 761 ? 2.735 0.246 -38.068 1.00 98.69 761 LEU A N 1
ATOM 5886 C CA . LEU A 1 761 ? 3.853 1.021 -38.621 1.00 98.69 761 LEU A CA 1
ATOM 5887 C C . LEU A 1 761 ? 4.450 0.352 -39.872 1.00 98.69 761 LEU A C 1
ATOM 5889 O O . LEU A 1 761 ? 4.704 1.033 -40.861 1.00 98.69 761 LEU A O 1
ATOM 5893 N N . ALA A 1 762 ? 4.658 -0.967 -39.845 1.00 98.62 762 ALA A N 1
ATOM 5894 C CA . ALA A 1 762 ? 5.163 -1.707 -41.000 1.00 98.62 762 ALA A CA 1
ATOM 5895 C C . ALA A 1 762 ? 4.207 -1.617 -42.203 1.00 98.62 762 ALA A C 1
ATOM 5897 O O . ALA A 1 762 ? 4.665 -1.385 -43.320 1.00 98.62 762 ALA A O 1
ATOM 5898 N N . ASP A 1 763 ? 2.895 -1.716 -41.975 1.00 98.62 763 ASP A N 1
ATOM 5899 C CA . ASP A 1 763 ? 1.878 -1.566 -43.022 1.00 98.62 763 ASP A CA 1
ATOM 5900 C C . ASP A 1 763 ? 1.912 -0.170 -43.652 1.00 98.62 763 ASP A C 1
ATOM 5902 O O . ASP A 1 763 ? 1.878 -0.041 -44.874 1.00 98.62 763 ASP A O 1
ATOM 5906 N N . LEU A 1 764 ? 2.036 0.881 -42.835 1.00 98.50 764 LEU A N 1
ATOM 5907 C CA . LEU A 1 764 ? 2.168 2.256 -43.325 1.00 98.50 764 LEU A CA 1
ATOM 5908 C C . LEU A 1 764 ? 3.448 2.450 -44.141 1.00 98.50 764 LEU A C 1
ATOM 5910 O O . LEU A 1 764 ? 3.423 3.099 -45.185 1.00 98.50 764 LEU A O 1
ATOM 5914 N N . ILE A 1 765 ? 4.567 1.875 -43.691 1.00 98.25 765 ILE A N 1
ATOM 5915 C CA . ILE A 1 765 ? 5.827 1.925 -44.437 1.00 98.25 765 ILE A CA 1
ATOM 5916 C C . ILE A 1 765 ? 5.677 1.209 -45.787 1.00 98.25 765 ILE A C 1
ATOM 5918 O O . ILE A 1 765 ? 6.099 1.755 -46.805 1.00 98.25 765 ILE A O 1
ATOM 5922 N N . ASN A 1 766 ? 5.032 0.038 -45.830 1.00 98.31 766 ASN A N 1
ATOM 5923 C CA . ASN A 1 766 ? 4.741 -0.662 -47.085 1.00 98.31 766 ASN A CA 1
ATOM 5924 C C . ASN A 1 766 ? 3.864 0.184 -48.023 1.00 98.31 766 ASN A C 1
ATOM 5926 O O . ASN A 1 766 ? 4.200 0.329 -49.195 1.00 98.31 766 ASN A O 1
ATOM 5930 N N . GLN A 1 767 ? 2.818 0.835 -47.507 1.00 97.69 767 GLN A N 1
ATOM 5931 C CA . GLN A 1 767 ? 1.983 1.749 -48.299 1.00 97.69 767 GLN A CA 1
ATOM 5932 C C . GLN A 1 767 ? 2.787 2.939 -48.846 1.00 97.69 767 GLN A C 1
ATOM 5934 O O . GLN A 1 767 ? 2.638 3.312 -50.008 1.00 97.69 767 GLN A O 1
ATOM 5939 N N . ALA A 1 768 ? 3.688 3.523 -48.049 1.00 96.81 768 ALA A N 1
ATOM 5940 C CA . ALA A 1 768 ? 4.567 4.597 -48.515 1.00 96.81 768 ALA A CA 1
ATOM 5941 C C . ALA A 1 768 ? 5.518 4.130 -49.637 1.00 96.81 768 ALA A C 1
ATOM 5943 O O . ALA A 1 768 ? 5.805 4.893 -50.563 1.00 96.81 768 ALA A O 1
ATOM 5944 N N . LEU A 1 769 ? 5.997 2.882 -49.572 1.00 95.94 769 LEU A N 1
ATOM 5945 C CA . LEU A 1 769 ? 6.808 2.261 -50.624 1.00 95.94 769 LEU A CA 1
ATOM 5946 C C . LEU A 1 769 ? 6.001 2.039 -51.913 1.00 95.94 769 LEU A C 1
ATOM 5948 O O . LEU A 1 769 ? 6.515 2.321 -52.997 1.00 95.94 769 LEU A O 1
ATOM 5952 N N . GLU A 1 770 ? 4.746 1.598 -51.805 1.00 95.75 770 GLU A N 1
ATOM 5953 C CA . GLU A 1 770 ? 3.825 1.420 -52.939 1.00 95.75 770 GLU A CA 1
ATOM 5954 C C . GLU A 1 770 ? 3.457 2.750 -53.615 1.00 95.75 770 GLU A C 1
ATOM 5956 O O . GLU A 1 770 ? 3.366 2.819 -54.841 1.00 95.75 770 GLU A O 1
ATOM 5961 N N . LEU A 1 771 ? 3.332 3.831 -52.838 1.00 93.94 771 LEU A N 1
ATOM 5962 C CA . LEU A 1 771 ? 3.065 5.189 -53.330 1.00 93.94 771 LEU A CA 1
ATOM 5963 C C . LEU A 1 771 ? 4.292 5.893 -53.940 1.00 93.94 771 LEU A C 1
ATOM 5965 O O . LEU A 1 771 ? 4.212 7.063 -54.316 1.00 93.94 771 LEU A O 1
ATOM 5969 N N . GLY A 1 772 ? 5.423 5.194 -54.076 1.00 86.81 772 GLY A N 1
ATOM 5970 C CA . GLY A 1 772 ? 6.567 5.670 -54.852 1.00 86.81 772 GLY A CA 1
ATOM 5971 C C . GLY A 1 772 ? 7.523 6.595 -54.099 1.00 86.81 772 GLY A C 1
ATOM 5972 O O . GLY A 1 772 ? 8.115 7.484 -54.715 1.00 86.81 772 GLY A O 1
ATOM 5973 N N . ILE A 1 773 ? 7.706 6.403 -52.785 1.00 89.12 773 ILE A N 1
ATOM 5974 C CA . ILE A 1 773 ? 8.784 7.082 -52.049 1.00 89.12 773 ILE A CA 1
ATOM 5975 C C . ILE A 1 773 ? 10.159 6.703 -52.628 1.00 89.12 773 ILE A C 1
ATOM 5977 O O . ILE A 1 773 ? 10.430 5.540 -52.941 1.00 89.12 773 ILE A O 1
ATOM 5981 N N . ASN A 1 774 ? 11.046 7.690 -52.762 1.00 84.06 774 ASN A N 1
ATOM 5982 C CA . ASN A 1 774 ? 12.332 7.560 -53.451 1.00 84.06 774 ASN A CA 1
ATOM 5983 C C . ASN A 1 774 ? 13.508 7.972 -52.550 1.00 84.06 774 ASN A C 1
ATOM 5985 O O . ASN A 1 774 ? 13.322 8.535 -51.472 1.00 84.06 774 ASN A O 1
ATOM 5989 N N . GLY A 1 775 ? 14.734 7.712 -53.009 1.00 91.88 775 GLY A N 1
ATOM 5990 C CA . GLY A 1 775 ? 15.957 8.173 -52.346 1.00 91.88 775 GLY A CA 1
ATOM 5991 C C . GLY A 1 775 ? 16.279 7.443 -51.040 1.00 91.88 775 GLY A C 1
ATOM 5992 O O . GLY A 1 775 ? 15.917 6.283 -50.847 1.00 91.88 775 GLY A O 1
ATOM 5993 N N . GLU A 1 776 ? 16.991 8.124 -50.143 1.00 94.81 776 GLU A N 1
ATOM 5994 C CA . GLU A 1 776 ? 17.525 7.531 -48.909 1.00 94.81 776 GLU A CA 1
ATOM 5995 C C . GLU A 1 776 ? 16.433 7.051 -47.944 1.00 94.81 776 GLU A C 1
ATOM 5997 O O . GLU A 1 776 ? 16.622 6.046 -47.259 1.00 94.81 776 GLU A O 1
ATOM 6002 N N . LEU A 1 777 ? 15.259 7.697 -47.933 1.00 95.62 777 LEU A N 1
ATOM 6003 C CA . LEU A 1 777 ? 14.150 7.280 -47.072 1.00 95.62 777 LEU A CA 1
ATOM 6004 C C . LEU A 1 777 ? 13.584 5.917 -47.493 1.00 95.62 777 LEU A C 1
ATOM 6006 O O . LEU A 1 777 ? 13.276 5.096 -46.633 1.00 95.62 777 LEU A O 1
ATOM 6010 N N . LYS A 1 778 ? 13.524 5.633 -48.802 1.00 96.75 778 LYS A N 1
ATOM 6011 C CA . LYS A 1 778 ? 13.141 4.310 -49.321 1.00 96.75 778 LYS A CA 1
ATOM 6012 C C . LYS A 1 778 ? 14.088 3.220 -48.814 1.00 96.75 778 LYS A C 1
ATOM 6014 O O . LYS A 1 778 ? 13.638 2.147 -48.420 1.00 96.75 778 LYS A O 1
ATOM 6019 N N . ILE A 1 779 ? 15.394 3.503 -48.820 1.00 97.19 779 ILE A N 1
ATOM 6020 C CA . ILE A 1 779 ? 16.423 2.575 -48.334 1.00 97.19 779 ILE A CA 1
ATOM 6021 C C . ILE A 1 779 ? 16.244 2.351 -46.830 1.00 97.19 779 ILE A C 1
ATOM 6023 O O . ILE A 1 779 ? 16.183 1.206 -46.395 1.00 97.19 779 ILE A O 1
ATOM 6027 N N . ALA A 1 780 ? 16.078 3.421 -46.049 1.00 97.62 780 ALA A N 1
ATOM 6028 C CA . ALA A 1 780 ? 15.885 3.326 -44.604 1.00 97.62 780 ALA A CA 1
ATOM 6029 C C . ALA A 1 780 ? 14.598 2.563 -44.224 1.00 97.62 780 ALA A C 1
ATOM 6031 O O . ALA A 1 780 ? 14.609 1.769 -43.287 1.00 97.62 780 ALA A O 1
ATOM 6032 N N . PHE A 1 781 ? 13.509 2.741 -44.978 1.00 98.31 781 PHE A N 1
ATOM 6033 C CA . PHE A 1 781 ? 12.277 1.962 -44.832 1.00 98.31 781 PHE A CA 1
ATOM 6034 C C . PHE A 1 781 ? 12.479 0.471 -45.116 1.00 98.31 781 PHE A C 1
ATOM 6036 O O . PHE A 1 781 ? 12.043 -0.358 -44.318 1.00 98.31 781 PHE A O 1
ATOM 6043 N N . ALA A 1 782 ? 13.168 0.120 -46.204 1.00 97.50 782 ALA A N 1
ATOM 6044 C CA . ALA A 1 782 ? 13.466 -1.275 -46.525 1.00 97.50 782 ALA A CA 1
ATOM 6045 C C . ALA A 1 782 ? 14.378 -1.927 -45.469 1.00 97.50 782 ALA A C 1
ATOM 6047 O O . ALA A 1 782 ? 14.087 -3.029 -45.002 1.00 97.50 782 ALA A O 1
ATOM 6048 N N . GLU A 1 783 ? 15.435 -1.225 -45.040 1.00 97.81 783 GLU A N 1
ATOM 6049 C CA . GLU A 1 783 ? 16.323 -1.663 -43.954 1.00 97.81 783 GLU A CA 1
ATOM 6050 C C . GLU A 1 783 ? 15.539 -1.891 -42.655 1.00 97.81 783 GLU A C 1
ATOM 6052 O O . GLU A 1 783 ? 15.737 -2.899 -41.971 1.00 97.81 783 GLU A O 1
ATOM 6057 N N . TRP A 1 784 ? 14.624 -0.977 -42.315 1.00 98.56 784 TRP A N 1
ATOM 6058 C CA . TRP A 1 784 ? 13.806 -1.098 -41.114 1.00 98.56 784 TRP A CA 1
ATOM 6059 C C . TRP A 1 784 ? 12.849 -2.286 -41.193 1.00 98.56 784 TRP A C 1
ATOM 6061 O O . TRP A 1 784 ? 12.799 -3.064 -40.249 1.00 98.56 784 TRP A O 1
ATOM 6071 N N . LEU A 1 785 ? 12.131 -2.479 -42.304 1.00 98.50 785 LEU A N 1
ATOM 6072 C CA . LEU A 1 785 ? 11.211 -3.612 -42.470 1.00 98.50 785 LEU A CA 1
ATOM 6073 C C . LEU A 1 785 ? 11.926 -4.962 -42.346 1.00 98.50 785 LEU A C 1
ATOM 6075 O O . LEU A 1 785 ? 11.403 -5.866 -41.697 1.00 98.50 785 LEU A O 1
ATOM 6079 N N . GLN A 1 786 ? 13.130 -5.082 -42.915 1.00 97.88 786 GLN A N 1
ATOM 6080 C CA . GLN A 1 786 ? 13.938 -6.301 -42.836 1.00 97.88 786 GLN A CA 1
ATOM 6081 C C . GLN A 1 786 ? 14.418 -6.592 -41.409 1.00 97.88 786 GLN A C 1
ATOM 6083 O O . GLN A 1 786 ? 14.506 -7.750 -41.012 1.00 97.88 786 GLN A O 1
ATOM 6088 N N . SER A 1 787 ? 14.727 -5.546 -40.641 1.00 97.00 787 SER A N 1
ATOM 6089 C CA . SER A 1 787 ? 15.393 -5.659 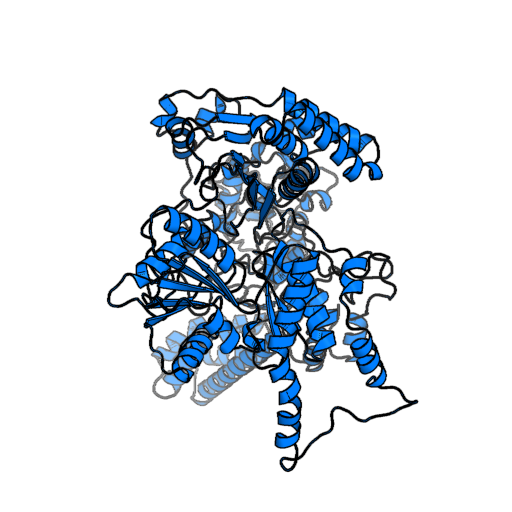-39.340 1.00 97.00 787 SER A CA 1
ATOM 6090 C C . SER A 1 787 ? 14.534 -5.214 -38.156 1.00 97.00 787 SER A C 1
ATOM 6092 O O . SER A 1 787 ? 15.043 -5.052 -37.045 1.00 97.00 787 SER A O 1
ATOM 6094 N N . LYS A 1 788 ? 13.219 -5.024 -38.345 1.00 97.44 788 LYS A N 1
ATOM 6095 C CA . LYS A 1 788 ? 12.336 -4.452 -37.316 1.00 97.44 788 LYS A CA 1
ATOM 6096 C C . LYS A 1 788 ? 12.378 -5.253 -36.017 1.00 97.44 788 LYS A C 1
ATOM 6098 O O . LYS A 1 788 ? 12.205 -4.673 -34.948 1.00 97.44 788 LYS A O 1
ATOM 6103 N N . ASP A 1 789 ? 12.631 -6.557 -36.077 1.00 97.31 789 ASP A N 1
ATOM 6104 C CA . ASP A 1 789 ? 12.658 -7.440 -34.909 1.00 97.31 789 ASP A CA 1
ATOM 6105 C C . ASP A 1 789 ? 14.065 -7.640 -34.313 1.00 97.31 789 ASP A C 1
ATOM 6107 O O . ASP A 1 789 ? 14.232 -8.400 -33.354 1.00 97.31 789 ASP A O 1
ATOM 6111 N N . GLU A 1 790 ? 15.047 -6.861 -34.771 1.00 97.44 790 GLU A N 1
ATOM 6112 C CA . GLU A 1 790 ? 16.414 -6.797 -34.249 1.00 97.44 790 GLU A CA 1
ATOM 6113 C C . GLU A 1 790 ? 16.670 -5.453 -33.551 1.00 97.44 790 GLU A C 1
ATOM 6115 O O . GLU A 1 790 ? 16.384 -4.382 -34.085 1.00 97.44 790 GLU A O 1
ATOM 6120 N N . ALA A 1 791 ? 17.201 -5.474 -32.326 1.00 95.12 791 ALA A N 1
ATOM 6121 C CA . ALA A 1 791 ? 17.275 -4.276 -31.483 1.00 95.12 791 ALA A CA 1
ATOM 6122 C C . ALA A 1 791 ? 18.173 -3.162 -32.052 1.00 95.12 791 ALA A C 1
ATOM 6124 O O . ALA A 1 791 ? 17.739 -2.012 -32.138 1.00 95.12 791 ALA A O 1
ATOM 6125 N N . GLU A 1 792 ? 19.411 -3.487 -32.425 1.00 94.38 792 GLU A N 1
ATOM 6126 C CA . GLU A 1 792 ? 20.384 -2.503 -32.918 1.00 94.38 792 GLU A CA 1
ATOM 6127 C C . GLU A 1 792 ? 20.092 -2.079 -34.358 1.00 94.38 792 GLU A C 1
ATOM 6129 O O . GLU A 1 792 ? 20.104 -0.887 -34.669 1.00 94.38 792 GLU A O 1
ATOM 6134 N N . ALA A 1 793 ? 19.758 -3.037 -35.225 1.00 97.12 793 ALA A N 1
ATOM 6135 C CA . ALA A 1 793 ? 19.472 -2.768 -36.627 1.00 97.12 793 ALA A CA 1
ATOM 6136 C C . ALA A 1 793 ? 18.186 -1.936 -36.809 1.00 97.12 793 ALA A C 1
ATOM 6138 O O . ALA A 1 793 ? 18.223 -0.918 -37.506 1.00 97.12 793 ALA A O 1
ATOM 6139 N N . SER A 1 794 ? 17.098 -2.254 -36.087 1.00 98.00 794 SER A N 1
ATOM 6140 C CA . SER A 1 794 ? 15.874 -1.432 -36.117 1.00 98.00 794 SER A CA 1
ATOM 6141 C C . SER A 1 794 ? 16.098 -0.011 -35.602 1.00 98.00 794 SER A C 1
ATOM 6143 O O . SER A 1 794 ? 15.510 0.928 -36.138 1.00 98.00 794 SER A O 1
ATOM 6145 N N . ARG A 1 795 ? 16.967 0.177 -34.596 1.00 97.06 795 ARG A N 1
ATOM 6146 C CA . ARG A 1 795 ? 17.357 1.511 -34.121 1.00 97.06 795 ARG A CA 1
ATOM 6147 C C . ARG A 1 795 ? 18.107 2.272 -35.202 1.00 97.06 795 ARG A C 1
ATOM 6149 O O . ARG A 1 795 ? 17.709 3.380 -35.530 1.00 97.06 795 ARG A O 1
ATOM 6156 N N . LYS A 1 796 ? 19.156 1.677 -35.773 1.00 97.00 796 LYS A N 1
ATOM 6157 C CA . LYS A 1 796 ? 19.985 2.325 -36.796 1.00 97.00 796 LYS A CA 1
ATOM 6158 C C . LYS A 1 796 ? 19.150 2.761 -38.001 1.00 97.00 796 LYS A C 1
ATOM 6160 O O . LYS A 1 796 ? 19.275 3.899 -38.445 1.00 97.00 796 LYS A O 1
ATOM 6165 N N . ALA A 1 797 ? 18.280 1.885 -38.505 1.00 97.69 797 ALA A N 1
ATOM 6166 C CA . ALA A 1 797 ? 17.363 2.225 -39.591 1.00 97.69 797 ALA A CA 1
ATOM 6167 C C . ALA A 1 797 ? 16.324 3.272 -39.148 1.00 97.69 797 ALA A C 1
ATOM 6169 O O . ALA A 1 797 ? 16.072 4.241 -39.857 1.00 97.69 797 ALA A O 1
ATOM 6170 N N . GLY A 1 798 ? 15.780 3.133 -37.938 1.00 97.62 798 GLY A N 1
ATOM 6171 C CA . GLY A 1 798 ? 14.848 4.085 -37.339 1.00 97.62 798 GLY A CA 1
ATOM 6172 C C . GLY A 1 798 ? 15.410 5.498 -37.197 1.00 97.62 798 GLY A C 1
ATOM 6173 O O . GLY A 1 798 ? 14.734 6.466 -37.528 1.00 97.62 798 GLY A O 1
ATOM 6174 N N . ASP A 1 799 ? 16.650 5.638 -36.742 1.00 96.75 799 ASP A N 1
ATOM 6175 C CA . ASP A 1 799 ? 17.293 6.939 -36.570 1.00 96.75 799 ASP A CA 1
ATOM 6176 C C . ASP A 1 799 ? 17.585 7.598 -37.926 1.00 96.75 799 ASP A C 1
ATOM 6178 O O . ASP A 1 799 ? 17.364 8.799 -38.066 1.00 96.75 799 ASP A O 1
ATOM 6182 N N . LYS A 1 800 ? 17.931 6.818 -38.965 1.00 97.56 800 LYS A N 1
ATOM 6183 C CA . LYS A 1 800 ? 17.952 7.318 -40.354 1.00 97.56 800 LYS A CA 1
ATOM 6184 C C . LYS A 1 800 ? 16.567 7.792 -40.812 1.00 97.56 800 LYS A C 1
ATOM 6186 O O . LYS A 1 800 ? 16.451 8.833 -41.446 1.00 97.56 800 LYS A O 1
ATOM 6191 N N . ILE A 1 801 ? 15.496 7.060 -40.491 1.00 97.81 801 ILE A N 1
ATOM 6192 C CA . ILE A 1 801 ? 14.128 7.495 -40.820 1.00 97.81 801 ILE A CA 1
ATOM 6193 C C . ILE A 1 801 ? 13.819 8.826 -40.123 1.00 97.81 801 ILE A C 1
ATOM 6195 O O . ILE A 1 801 ? 13.294 9.734 -40.762 1.00 97.81 801 ILE A O 1
ATOM 6199 N N . LYS A 1 802 ? 14.166 8.979 -38.837 1.00 96.38 802 LYS A N 1
ATOM 6200 C CA . LYS A 1 802 ? 13.917 10.219 -38.078 1.00 96.38 802 LYS A CA 1
ATOM 6201 C C . LYS A 1 802 ? 14.565 11.441 -38.724 1.00 96.38 802 LYS A C 1
ATOM 6203 O O . LYS A 1 802 ? 13.930 12.490 -38.740 1.00 96.38 802 LYS A O 1
ATOM 6208 N N . THR A 1 803 ? 15.785 11.318 -39.250 1.00 96.81 803 THR A N 1
ATOM 6209 C CA . THR A 1 803 ? 16.488 12.447 -39.881 1.00 96.81 803 THR A CA 1
ATOM 6210 C C . THR A 1 803 ? 15.934 12.803 -41.261 1.00 96.81 803 THR A C 1
ATOM 6212 O O . THR A 1 803 ? 16.041 13.953 -41.680 1.00 96.81 803 THR A O 1
ATOM 6215 N N . LEU A 1 804 ? 15.323 11.845 -41.965 1.00 96.88 804 LEU A N 1
ATOM 6216 C CA . LEU A 1 804 ? 14.869 12.015 -43.350 1.00 96.88 804 LEU A CA 1
ATOM 6217 C C . LEU A 1 804 ? 13.370 12.337 -43.482 1.00 96.88 804 LEU A C 1
ATOM 6219 O O . LEU A 1 804 ? 12.966 13.003 -44.440 1.00 96.88 804 LEU A O 1
ATOM 6223 N N . ILE A 1 805 ? 12.531 11.867 -42.553 1.00 96.12 805 ILE A N 1
ATOM 6224 C CA . ILE A 1 805 ? 11.073 11.834 -42.740 1.00 96.12 805 ILE A CA 1
ATOM 6225 C C . ILE A 1 805 ? 10.421 13.219 -42.806 1.00 96.12 805 ILE A C 1
ATOM 6227 O O . ILE A 1 805 ? 9.534 13.427 -43.629 1.00 96.12 805 ILE A O 1
ATOM 6231 N N . ASP A 1 806 ? 10.890 14.187 -42.016 1.00 94.94 806 ASP A N 1
ATOM 6232 C CA . ASP A 1 806 ? 10.283 15.525 -41.975 1.00 94.94 806 ASP A CA 1
ATOM 6233 C C . ASP A 1 806 ? 10.509 16.280 -43.305 1.00 94.94 806 ASP A C 1
ATOM 6235 O O . ASP A 1 806 ? 9.608 16.948 -43.816 1.00 94.94 806 ASP A O 1
ATOM 6239 N N . SER A 1 807 ? 11.677 16.090 -43.934 1.00 94.12 807 SER A N 1
ATOM 6240 C CA . SER A 1 807 ? 11.970 16.614 -45.278 1.00 94.12 807 SER A CA 1
ATOM 6241 C C . SER A 1 807 ? 11.109 15.938 -46.351 1.00 94.12 807 SER A C 1
ATOM 6243 O O . SER A 1 807 ? 10.560 16.607 -47.229 1.00 94.12 807 SER A O 1
ATOM 6245 N N . ALA A 1 808 ? 10.914 14.619 -46.253 1.00 93.75 808 ALA A N 1
ATOM 6246 C CA . ALA A 1 808 ? 10.061 13.879 -47.180 1.00 93.75 808 ALA A CA 1
ATOM 6247 C C . ALA A 1 808 ? 8.582 14.297 -47.085 1.00 93.75 808 ALA A C 1
ATOM 6249 O O . ALA A 1 808 ? 7.920 14.432 -48.112 1.00 93.75 808 ALA A O 1
ATOM 6250 N N . ILE A 1 809 ? 8.071 14.576 -45.878 1.00 94.88 809 ILE A N 1
ATOM 6251 C CA . ILE A 1 809 ? 6.711 15.105 -45.668 1.00 94.88 809 ILE A CA 1
ATOM 6252 C C . ILE A 1 809 ? 6.527 16.455 -46.370 1.00 94.88 809 ILE A C 1
ATOM 6254 O O . ILE A 1 809 ? 5.472 16.707 -46.955 1.00 94.88 809 ILE A O 1
ATOM 6258 N N . ALA A 1 810 ? 7.536 17.328 -46.320 1.00 94.06 810 ALA A N 1
ATOM 6259 C CA . ALA A 1 810 ? 7.475 18.642 -46.957 1.00 94.06 810 ALA A CA 1
ATOM 6260 C C . ALA A 1 810 ? 7.408 18.555 -48.493 1.00 94.06 810 ALA A C 1
ATOM 6262 O O . ALA A 1 810 ? 6.811 19.424 -49.128 1.00 94.06 810 ALA A O 1
ATOM 6263 N N . GLN A 1 811 ? 7.995 17.507 -49.078 1.00 91.94 811 GLN A N 1
ATOM 6264 C CA . GLN A 1 811 ? 8.059 17.287 -50.527 1.00 91.94 811 GLN A CA 1
ATOM 6265 C C . GLN A 1 811 ? 6.906 16.424 -51.067 1.00 91.94 811 GLN A C 1
ATOM 6267 O O . GLN A 1 811 ? 6.657 16.416 -52.271 1.00 91.94 811 GLN A O 1
ATOM 6272 N N . ALA A 1 812 ? 6.199 15.699 -50.198 1.00 91.50 812 ALA A N 1
ATOM 6273 C CA . ALA A 1 812 ? 5.081 14.843 -50.572 1.00 91.50 812 ALA A CA 1
ATOM 6274 C C . ALA A 1 812 ? 3.755 15.618 -50.705 1.00 91.50 812 ALA A C 1
ATOM 6276 O O . ALA A 1 812 ? 3.518 16.629 -50.042 1.00 91.50 812 ALA A O 1
ATOM 6277 N N . GLY A 1 813 ? 2.843 15.093 -51.527 1.00 91.50 813 GLY A N 1
ATOM 6278 C CA . GLY A 1 813 ? 1.458 15.557 -51.653 1.00 91.50 813 GLY A CA 1
ATOM 6279 C C . GLY A 1 813 ? 0.462 14.401 -51.525 1.00 91.50 813 GLY A C 1
ATOM 6280 O O . GLY A 1 813 ? 0.851 13.237 -51.600 1.00 91.50 813 GLY A O 1
ATOM 6281 N N . GLY A 1 814 ? -0.819 14.724 -51.325 1.00 93.31 814 GLY A N 1
ATOM 6282 C CA . GLY A 1 814 ? -1.905 13.736 -51.256 1.00 93.31 814 GLY A CA 1
ATOM 6283 C C . GLY A 1 814 ? -1.708 12.671 -50.170 1.00 93.31 814 GLY A C 1
ATOM 6284 O O . GLY A 1 814 ? -1.199 12.962 -49.084 1.00 93.31 814 GLY A O 1
ATOM 6285 N N . ASP A 1 815 ? -2.086 11.434 -50.487 1.00 93.56 815 ASP A N 1
ATOM 6286 C CA . ASP A 1 815 ? -2.075 10.296 -49.558 1.00 93.56 815 ASP A CA 1
ATOM 6287 C C . ASP A 1 815 ? -0.675 9.982 -49.013 1.00 93.56 815 ASP A C 1
ATOM 6289 O O . ASP A 1 815 ? -0.525 9.671 -47.830 1.00 93.56 815 ASP A O 1
ATOM 6293 N N . LEU A 1 816 ? 0.373 10.162 -49.828 1.00 94.50 816 LEU A N 1
ATOM 6294 C CA . LEU A 1 816 ? 1.758 9.938 -49.404 1.00 94.50 816 LEU A CA 1
ATOM 6295 C C . LEU A 1 816 ? 2.150 10.874 -48.254 1.00 94.50 816 LEU A C 1
ATOM 6297 O O . LEU A 1 816 ? 2.781 10.443 -47.291 1.00 94.50 816 LEU A O 1
ATOM 6301 N N . LYS A 1 817 ? 1.740 12.147 -48.311 1.00 95.88 817 LYS A N 1
ATOM 6302 C CA . LYS A 1 817 ? 2.007 13.103 -47.227 1.00 95.88 817 LYS A CA 1
ATOM 6303 C C . LYS A 1 817 ? 1.303 12.693 -45.934 1.00 95.88 817 LYS A C 1
ATOM 6305 O O . LYS A 1 817 ? 1.894 12.812 -44.861 1.00 95.88 817 LYS A O 1
ATOM 6310 N N . SER A 1 818 ? 0.064 12.211 -46.037 1.00 96.62 818 SER A N 1
ATOM 6311 C CA . SER A 1 818 ? -0.714 11.732 -44.889 1.00 96.62 818 SER A CA 1
ATOM 6312 C C . SER A 1 818 ? -0.041 10.528 -44.231 1.00 96.62 818 SER A C 1
ATOM 6314 O O . SER A 1 818 ? 0.198 10.545 -43.027 1.00 96.62 818 SER A O 1
ATOM 6316 N N . ILE A 1 819 ? 0.349 9.528 -45.025 1.00 97.56 819 ILE A N 1
ATOM 6317 C CA . ILE A 1 819 ? 1.017 8.318 -44.530 1.00 97.56 819 ILE A CA 1
ATOM 6318 C C . ILE A 1 819 ? 2.367 8.649 -43.891 1.00 97.56 819 ILE A C 1
ATOM 6320 O O . ILE A 1 819 ? 2.643 8.197 -42.784 1.00 97.56 819 ILE A O 1
ATOM 6324 N N . LEU A 1 820 ? 3.200 9.476 -44.532 1.00 97.38 820 LEU A N 1
ATOM 6325 C CA . LEU A 1 820 ? 4.485 9.881 -43.952 1.00 97.38 820 LEU A CA 1
ATOM 6326 C C . LEU A 1 820 ? 4.304 10.644 -42.633 1.00 97.38 820 LEU A C 1
ATOM 6328 O O . LEU A 1 820 ? 5.108 10.478 -41.717 1.00 97.38 820 LEU A O 1
ATOM 6332 N N . SER A 1 821 ? 3.239 11.442 -42.518 1.00 97.38 821 SER A N 1
ATOM 6333 C CA . SER A 1 821 ? 2.902 12.163 -41.287 1.00 97.38 821 SER A CA 1
ATOM 6334 C C . SER A 1 821 ? 2.445 11.206 -40.177 1.00 97.38 821 SER A C 1
ATOM 6336 O O . SER A 1 821 ? 2.843 11.380 -39.027 1.00 97.38 821 SER A O 1
ATOM 6338 N N . GLU A 1 822 ? 1.674 10.163 -40.509 1.00 98.00 822 GLU A N 1
ATOM 6339 C CA . GLU A 1 822 ? 1.294 9.099 -39.566 1.00 98.00 822 GLU A CA 1
ATOM 6340 C C . GLU A 1 822 ? 2.526 8.304 -39.101 1.00 98.00 822 GLU A C 1
ATOM 6342 O O . GLU A 1 822 ? 2.724 8.129 -37.900 1.00 98.00 822 GLU A O 1
ATOM 6347 N N . ILE A 1 823 ? 3.421 7.924 -40.024 1.00 98.38 823 ILE A N 1
ATOM 6348 C CA . ILE A 1 823 ? 4.707 7.276 -39.706 1.00 98.38 823 ILE A CA 1
ATOM 6349 C C . ILE A 1 823 ? 5.541 8.175 -38.780 1.00 98.38 823 ILE A C 1
ATOM 6351 O O . ILE A 1 823 ? 6.056 7.705 -37.765 1.00 98.38 823 ILE A O 1
ATOM 6355 N N . ALA A 1 824 ? 5.634 9.478 -39.069 1.00 97.56 824 ALA A N 1
ATOM 6356 C CA . ALA A 1 824 ? 6.350 10.438 -38.229 1.00 97.56 824 ALA A CA 1
ATOM 6357 C C . ALA A 1 824 ? 5.724 10.615 -36.833 1.00 97.56 824 ALA A C 1
ATOM 6359 O O . ALA A 1 824 ? 6.450 10.898 -35.879 1.00 97.56 824 ALA A O 1
ATOM 6360 N N . GLY A 1 825 ? 4.414 10.402 -36.684 1.00 97.88 825 GLY A N 1
ATOM 6361 C CA . GLY A 1 825 ? 3.737 10.333 -35.385 1.00 97.88 825 GLY A CA 1
ATOM 6362 C C . GLY A 1 825 ? 4.074 9.076 -34.570 1.00 97.88 825 GLY A C 1
ATOM 6363 O O . GLY A 1 825 ? 3.798 9.029 -33.376 1.00 97.88 825 GLY A O 1
ATOM 6364 N N . MET A 1 826 ? 4.707 8.076 -35.192 1.00 98.31 826 MET A N 1
ATOM 6365 C CA . MET A 1 826 ? 5.062 6.772 -34.614 1.00 98.31 826 MET A CA 1
ATOM 6366 C C . MET A 1 826 ? 6.583 6.602 -34.416 1.00 98.31 826 MET A C 1
ATOM 6368 O O . MET A 1 826 ? 7.086 5.477 -34.338 1.00 98.31 826 MET A O 1
ATOM 6372 N N . LYS A 1 827 ? 7.341 7.710 -34.322 1.00 97.00 827 LYS A N 1
ATOM 6373 C CA . LYS A 1 827 ? 8.809 7.722 -34.107 1.00 97.00 827 LYS A CA 1
ATOM 6374 C C . LYS A 1 827 ? 9.247 6.930 -32.866 1.00 97.00 827 LYS A C 1
ATOM 6376 O O . LYS A 1 827 ? 10.355 6.387 -32.836 1.00 97.00 827 LYS A O 1
ATOM 6381 N N . ASP A 1 828 ? 8.380 6.827 -31.861 1.00 97.19 828 ASP A N 1
ATOM 6382 C CA . ASP A 1 828 ? 8.589 6.044 -30.641 1.00 97.19 828 ASP A CA 1
ATOM 6383 C C . ASP A 1 828 ? 8.620 4.527 -30.895 1.00 97.19 828 ASP A C 1
ATOM 6385 O O . ASP A 1 828 ? 9.140 3.784 -30.067 1.00 97.19 828 ASP A O 1
ATOM 6389 N N . LEU A 1 829 ? 8.139 4.040 -32.042 1.00 98.12 829 LEU A N 1
ATOM 6390 C CA . LEU A 1 829 ? 8.017 2.612 -32.366 1.00 98.12 829 LEU A CA 1
ATOM 6391 C C . LEU A 1 829 ? 9.115 2.068 -33.286 1.00 98.12 829 LEU A C 1
ATOM 6393 O O . LEU A 1 829 ? 9.173 0.854 -33.517 1.00 98.12 829 LEU A O 1
ATOM 6397 N N . TYR A 1 830 ? 10.003 2.930 -33.788 1.00 98.19 830 TYR A N 1
ATOM 6398 C CA . TYR A 1 830 ? 11.037 2.523 -34.739 1.00 98.19 830 TYR A CA 1
ATOM 6399 C C . TYR A 1 830 ? 11.980 1.488 -34.110 1.00 98.19 830 TYR A C 1
ATOM 6401 O O . TYR A 1 830 ? 12.111 0.367 -34.603 1.00 98.19 830 TYR A O 1
ATOM 6409 N N . THR A 1 831 ? 12.558 1.802 -32.954 1.00 98.44 831 THR A N 1
ATOM 6410 C CA . THR A 1 831 ? 13.394 0.862 -32.200 1.00 98.44 831 THR A CA 1
ATOM 6411 C C . THR A 1 831 ? 12.554 -0.249 -31.570 1.00 98.44 831 THR A C 1
ATOM 6413 O O . THR A 1 831 ? 11.592 0.042 -30.846 1.00 98.44 831 THR A O 1
ATOM 6416 N N . LYS A 1 832 ? 12.962 -1.515 -31.743 1.00 98.50 832 LYS A N 1
ATOM 6417 C CA . LYS A 1 832 ? 12.351 -2.663 -31.051 1.00 98.50 832 LYS A CA 1
ATOM 6418 C C . LYS A 1 832 ? 12.370 -2.487 -29.528 1.00 98.50 832 LYS A C 1
ATOM 6420 O O . LYS A 1 832 ? 13.428 -2.309 -28.920 1.00 98.50 832 LYS A O 1
ATOM 6425 N N . LYS A 1 833 ? 11.206 -2.613 -28.895 1.00 98.62 833 LYS A N 1
ATOM 6426 C CA . LYS A 1 833 ? 11.072 -2.559 -27.432 1.00 98.62 833 LYS A CA 1
ATOM 6427 C C . LYS A 1 833 ? 11.470 -3.879 -26.775 1.00 98.62 833 LYS A C 1
ATOM 6429 O O . LYS A 1 833 ? 11.456 -4.926 -27.416 1.00 98.62 833 LYS A O 1
ATOM 6434 N N . SER A 1 834 ? 11.865 -3.815 -25.507 1.00 98.69 834 SER A N 1
ATOM 6435 C CA . SER A 1 834 ? 12.145 -4.989 -24.672 1.00 98.69 834 SER A CA 1
ATOM 6436 C C . SER A 1 834 ? 11.108 -5.070 -23.561 1.00 98.69 834 SER A C 1
ATOM 6438 O O . SER A 1 834 ? 11.132 -4.238 -22.657 1.00 98.69 834 SER A O 1
ATOM 6440 N N . ILE A 1 835 ? 10.205 -6.045 -23.618 1.00 98.81 835 ILE A N 1
ATOM 6441 C CA . ILE A 1 835 ? 9.200 -6.236 -22.568 1.00 98.81 835 ILE A CA 1
ATOM 6442 C C . ILE A 1 835 ? 9.813 -7.061 -21.442 1.00 98.81 835 ILE A C 1
ATOM 6444 O O . ILE A 1 835 ? 10.332 -8.153 -21.689 1.00 98.81 835 ILE A O 1
ATOM 6448 N N . TRP A 1 836 ? 9.773 -6.524 -20.226 1.00 98.94 836 TRP A N 1
ATOM 6449 C CA . TRP A 1 836 ? 10.289 -7.154 -19.019 1.00 98.94 836 TRP A CA 1
ATOM 6450 C C . TRP A 1 836 ? 9.191 -7.302 -17.973 1.00 98.94 836 TRP A C 1
ATOM 6452 O O . TRP A 1 836 ? 8.446 -6.366 -17.700 1.00 98.94 836 TRP A O 1
ATOM 6462 N N . ILE A 1 837 ? 9.119 -8.484 -17.375 1.00 98.94 837 ILE A N 1
ATOM 6463 C CA . ILE A 1 837 ? 8.136 -8.862 -16.368 1.00 98.94 837 ILE A CA 1
ATOM 6464 C C . ILE A 1 837 ? 8.900 -9.177 -15.083 1.00 98.94 837 ILE A C 1
ATOM 6466 O O . ILE A 1 837 ? 9.530 -10.227 -14.961 1.00 98.94 837 ILE A O 1
ATOM 6470 N N . PHE A 1 838 ? 8.899 -8.238 -14.144 1.00 98.88 838 PHE A N 1
ATOM 6471 C CA . PHE A 1 838 ? 9.631 -8.333 -12.882 1.00 98.88 838 PHE A CA 1
ATOM 6472 C C . PHE A 1 838 ? 8.718 -8.787 -11.750 1.00 98.88 838 PHE A C 1
ATOM 6474 O O . PHE A 1 838 ? 7.614 -8.274 -11.600 1.00 98.88 838 PHE A O 1
ATOM 6481 N N . GLY A 1 839 ? 9.198 -9.661 -10.870 1.00 98.75 839 GLY A N 1
ATOM 6482 C CA . GLY A 1 839 ? 8.486 -9.963 -9.631 1.00 98.75 839 GLY A CA 1
ATOM 6483 C C . GLY A 1 839 ? 9.269 -10.870 -8.693 1.00 98.75 839 GLY A C 1
ATOM 6484 O O . GLY A 1 839 ? 10.243 -11.500 -9.090 1.00 98.75 839 GLY A O 1
ATOM 6485 N N . GLY A 1 840 ? 8.860 -10.902 -7.426 1.00 98.69 840 GLY A N 1
ATOM 6486 C CA . GLY A 1 840 ? 9.470 -11.776 -6.421 1.00 98.69 840 GLY A CA 1
ATOM 6487 C C . GLY A 1 840 ? 8.986 -13.223 -6.518 1.00 98.69 840 GLY A C 1
ATOM 6488 O O . GLY A 1 840 ? 8.054 -13.543 -7.264 1.00 98.69 840 GLY A O 1
ATOM 6489 N N . ASP A 1 841 ? 9.562 -14.101 -5.698 1.00 98.69 841 ASP A N 1
ATOM 6490 C CA . ASP A 1 841 ? 9.186 -15.515 -5.674 1.00 98.69 841 ASP A CA 1
ATOM 6491 C C . ASP A 1 841 ? 7.723 -15.771 -5.298 1.00 98.69 841 ASP A C 1
ATOM 6493 O O . ASP A 1 841 ? 7.085 -16.643 -5.883 1.00 98.69 841 ASP A O 1
ATOM 6497 N N . GLY A 1 842 ? 7.149 -14.982 -4.389 1.00 98.50 842 GLY A N 1
ATOM 6498 C CA . GLY A 1 842 ? 5.741 -15.134 -4.020 1.00 98.50 842 GLY A CA 1
ATOM 6499 C C . GLY A 1 842 ? 4.753 -14.875 -5.156 1.00 98.50 842 GLY A C 1
ATOM 6500 O O . GLY A 1 842 ? 3.667 -15.447 -5.176 1.00 98.50 842 GLY A O 1
ATOM 6501 N N . TRP A 1 843 ? 5.132 -14.067 -6.143 1.00 98.81 843 TRP A N 1
ATOM 6502 C CA . TRP A 1 843 ? 4.344 -13.944 -7.365 1.00 98.81 843 TRP A CA 1
ATOM 6503 C C . TRP A 1 843 ? 4.542 -15.183 -8.245 1.00 98.81 843 TRP A C 1
ATOM 6505 O O . TRP A 1 843 ? 3.590 -15.918 -8.505 1.00 98.81 843 TRP A O 1
ATOM 6515 N N . ALA A 1 844 ? 5.788 -15.446 -8.644 1.00 98.88 844 ALA A N 1
ATOM 6516 C CA . ALA A 1 844 ? 6.105 -16.425 -9.682 1.00 98.88 844 ALA A CA 1
ATOM 6517 C C . ALA A 1 844 ? 5.838 -17.881 -9.268 1.00 98.88 844 ALA A C 1
ATOM 6519 O O . ALA A 1 844 ? 5.452 -18.711 -10.090 1.00 98.88 844 ALA A O 1
ATOM 6520 N N . TYR A 1 845 ? 6.056 -18.222 -7.997 1.00 98.81 845 TYR A N 1
ATOM 6521 C CA . TYR A 1 845 ? 5.884 -19.587 -7.511 1.00 98.81 845 TYR A CA 1
ATOM 6522 C C . TYR A 1 845 ? 4.467 -19.850 -7.020 1.00 98.81 845 TYR A C 1
ATOM 6524 O O . TYR A 1 845 ? 4.012 -20.994 -7.148 1.00 98.81 845 TYR A O 1
ATOM 6532 N N . ASP A 1 846 ? 3.792 -18.829 -6.481 1.00 98.81 846 ASP A N 1
ATOM 6533 C CA . ASP A 1 846 ? 2.516 -18.944 -5.781 1.00 98.81 846 ASP A CA 1
ATOM 6534 C C . ASP A 1 846 ? 1.344 -18.307 -6.528 1.00 98.81 846 ASP A C 1
ATOM 6536 O O . ASP A 1 846 ? 0.688 -19.017 -7.291 1.00 98.81 846 ASP A O 1
ATOM 6540 N N . ILE A 1 847 ? 1.038 -17.033 -6.263 1.00 98.62 847 ILE A N 1
ATOM 6541 C CA . ILE A 1 847 ? -0.256 -16.434 -6.631 1.00 98.62 847 ILE A CA 1
ATOM 6542 C C . ILE A 1 847 ? -0.396 -16.188 -8.138 1.00 98.62 847 ILE A C 1
ATOM 6544 O O . ILE A 1 847 ? -1.466 -16.426 -8.684 1.00 98.62 847 ILE A O 1
ATOM 6548 N N . GLY A 1 848 ? 0.685 -15.786 -8.811 1.00 98.62 848 GLY A N 1
ATOM 6549 C CA . GLY A 1 848 ? 0.702 -15.501 -10.249 1.00 98.62 848 GLY A CA 1
ATOM 6550 C C . GLY A 1 848 ? 1.277 -16.633 -11.093 1.00 98.62 848 GLY A C 1
ATOM 6551 O O . GLY A 1 848 ? 1.489 -16.461 -12.289 1.00 98.62 848 GLY A O 1
ATOM 6552 N N . TYR A 1 849 ? 1.549 -17.801 -10.498 1.00 98.88 849 TYR A N 1
ATOM 6553 C CA . TYR A 1 849 ? 2.163 -18.916 -11.223 1.00 98.88 849 TYR A CA 1
ATOM 6554 C C . TYR A 1 849 ? 1.308 -19.400 -12.401 1.00 98.88 849 TYR A C 1
ATOM 6556 O O . TYR A 1 849 ? 1.864 -19.718 -13.444 1.00 98.88 849 TYR A O 1
ATOM 6564 N N . GLY A 1 850 ? -0.020 -19.464 -12.252 1.00 98.69 850 GLY A N 1
ATOM 6565 C CA . GLY A 1 850 ? -0.901 -19.896 -13.345 1.00 98.69 850 GLY A CA 1
ATOM 6566 C C . GLY A 1 850 ? -0.831 -18.961 -14.556 1.00 98.69 850 GLY A C 1
ATOM 6567 O O . GLY A 1 850 ? -0.728 -19.428 -15.687 1.00 98.69 850 GLY A O 1
ATOM 6568 N N . GLY A 1 851 ? -0.804 -17.650 -14.306 1.00 98.75 851 GLY A N 1
ATOM 6569 C CA . GLY A 1 851 ? -0.591 -16.628 -15.328 1.00 98.75 851 GLY A CA 1
ATOM 6570 C C . GLY A 1 851 ? 0.787 -16.711 -15.973 1.00 98.75 851 GLY A C 1
ATOM 6571 O O . GLY A 1 851 ? 0.911 -16.717 -17.196 1.00 98.75 851 GLY A O 1
ATOM 6572 N N . LEU A 1 852 ? 1.830 -16.851 -15.150 1.00 98.81 852 LEU A N 1
ATOM 6573 C CA . LEU A 1 852 ? 3.206 -17.011 -15.615 1.00 98.81 852 LEU A CA 1
ATOM 6574 C C . LEU A 1 852 ? 3.369 -18.239 -16.515 1.00 98.81 852 LEU A C 1
ATOM 6576 O O . LEU A 1 852 ? 3.945 -18.129 -17.592 1.00 98.81 852 LEU A O 1
ATOM 6580 N N . ASP A 1 853 ? 2.852 -19.389 -16.089 1.00 98.88 853 ASP A N 1
ATOM 6581 C CA . ASP A 1 853 ? 2.868 -20.630 -16.862 1.00 98.88 853 ASP A CA 1
ATOM 6582 C C . ASP A 1 853 ? 2.214 -20.438 -18.238 1.00 98.88 853 ASP A C 1
ATOM 6584 O O . ASP A 1 853 ? 2.830 -20.741 -19.259 1.00 98.88 853 ASP A O 1
ATOM 6588 N N . HIS A 1 854 ? 1.027 -19.824 -18.276 1.00 98.81 854 HIS A N 1
ATOM 6589 C CA . HIS A 1 854 ? 0.305 -19.545 -19.517 1.00 98.81 854 HIS A CA 1
ATOM 6590 C C . HIS A 1 854 ? 1.074 -18.604 -20.457 1.00 98.81 854 HIS A C 1
ATOM 6592 O O . HIS A 1 854 ? 1.161 -18.847 -21.662 1.00 98.81 854 HIS A O 1
ATOM 6598 N N . VAL A 1 855 ? 1.658 -17.533 -19.916 1.00 98.88 855 VAL A N 1
ATOM 6599 C CA . VAL A 1 855 ? 2.409 -16.551 -20.707 1.00 98.88 855 VAL A CA 1
ATOM 6600 C C . VAL A 1 855 ? 3.704 -17.147 -21.250 1.00 98.88 855 VAL A C 1
ATOM 6602 O O . VAL A 1 855 ? 4.005 -16.943 -22.423 1.00 98.88 855 VAL A O 1
ATOM 6605 N N . LEU A 1 856 ? 4.441 -17.934 -20.461 1.00 98.69 856 LEU A N 1
ATOM 6606 C CA . LEU A 1 856 ? 5.622 -18.649 -20.958 1.00 98.69 856 LEU A CA 1
ATOM 6607 C C . LEU A 1 856 ? 5.245 -19.667 -22.044 1.00 98.69 856 LEU A C 1
ATOM 6609 O O . LEU A 1 856 ? 5.923 -19.755 -23.068 1.00 98.69 856 LEU A O 1
ATOM 6613 N N . ALA A 1 857 ? 4.130 -20.380 -21.867 1.00 98.69 857 ALA A N 1
ATOM 6614 C CA . ALA A 1 857 ? 3.627 -21.331 -22.852 1.00 98.69 857 ALA A CA 1
ATOM 6615 C C . ALA A 1 857 ? 3.227 -20.671 -24.184 1.00 98.69 857 ALA A C 1
ATOM 6617 O O . ALA A 1 857 ? 3.257 -21.344 -25.213 1.00 98.69 857 ALA A O 1
ATOM 6618 N N . SER A 1 858 ? 2.889 -19.375 -24.198 1.00 98.44 858 SER A N 1
ATOM 6619 C CA . SER A 1 858 ? 2.484 -18.663 -25.421 1.00 98.44 858 SER A CA 1
ATOM 6620 C C . SER A 1 858 ? 3.587 -18.569 -26.485 1.00 98.44 858 SER A C 1
ATOM 6622 O O . SER A 1 858 ? 3.279 -18.457 -27.669 1.00 98.44 858 SER A O 1
ATOM 6624 N N . GLY A 1 859 ? 4.864 -18.611 -26.081 1.00 97.38 859 GLY A N 1
ATOM 6625 C CA . GLY A 1 859 ? 6.009 -18.434 -26.982 1.00 97.38 859 GLY A CA 1
ATOM 6626 C C . GLY A 1 859 ? 6.250 -16.990 -27.448 1.00 97.38 859 GLY A C 1
ATOM 6627 O O . GLY A 1 859 ? 7.150 -16.756 -28.255 1.00 97.38 859 GLY A O 1
ATOM 6628 N N . GLU A 1 860 ? 5.483 -16.018 -26.947 1.00 98.12 860 GLU A N 1
ATOM 6629 C CA . GLU A 1 860 ? 5.694 -14.597 -27.235 1.00 98.12 860 GLU A CA 1
ATOM 6630 C C . GLU A 1 860 ? 7.016 -14.067 -26.650 1.00 98.12 860 GLU A C 1
ATOM 6632 O O . GLU A 1 860 ? 7.534 -14.559 -25.645 1.00 98.12 860 GLU A O 1
ATOM 6637 N N . ASN A 1 861 ? 7.570 -13.018 -27.270 1.00 98.00 861 ASN A N 1
ATOM 6638 C CA . ASN A 1 861 ? 8.875 -12.461 -26.897 1.00 98.00 861 ASN A CA 1
ATOM 6639 C C . ASN A 1 861 ? 8.788 -11.538 -25.667 1.00 98.00 861 ASN A C 1
ATOM 6641 O O . ASN A 1 861 ? 8.813 -10.310 -25.779 1.00 98.00 861 ASN A O 1
ATOM 6645 N N . VAL A 1 862 ? 8.715 -12.146 -24.485 1.00 98.69 862 VAL A N 1
ATOM 6646 C CA . VAL A 1 862 ? 8.768 -11.467 -23.183 1.00 98.69 862 VAL A CA 1
ATOM 6647 C C . VAL A 1 862 ? 9.945 -11.970 -22.347 1.00 98.69 862 VAL A C 1
ATOM 6649 O O . VAL A 1 862 ? 10.352 -13.123 -22.453 1.00 98.69 862 VAL A O 1
ATOM 6652 N N . ASN A 1 863 ? 10.493 -11.104 -21.491 1.00 98.88 863 ASN A N 1
ATOM 6653 C CA . ASN A 1 863 ? 11.594 -11.445 -20.589 1.00 98.88 863 ASN A CA 1
ATOM 6654 C C . ASN A 1 863 ? 11.076 -11.448 -19.151 1.00 98.88 863 ASN A C 1
ATOM 6656 O O . ASN A 1 863 ? 10.649 -10.407 -18.658 1.00 98.88 863 ASN A O 1
ATOM 6660 N N . VAL A 1 864 ? 11.120 -12.586 -18.461 1.00 98.88 864 VAL A N 1
ATOM 6661 C CA . VAL A 1 864 ? 10.684 -12.680 -17.061 1.00 98.88 864 VAL A CA 1
ATOM 6662 C C . VAL A 1 864 ? 11.902 -12.694 -16.140 1.00 98.88 864 VAL A C 1
ATOM 6664 O O . VAL A 1 864 ? 12.783 -13.531 -16.303 1.00 98.88 864 VAL A O 1
ATOM 6667 N N . LEU A 1 865 ? 11.940 -11.795 -15.152 1.00 98.88 865 LEU A N 1
ATOM 6668 C CA . LEU A 1 865 ? 12.951 -11.786 -14.093 1.00 98.88 865 LEU A CA 1
ATOM 6669 C C . LEU A 1 865 ? 12.286 -12.071 -12.746 1.00 98.88 865 LEU A C 1
ATOM 6671 O O . LEU A 1 865 ? 11.581 -11.221 -12.193 1.00 98.88 865 LEU A O 1
ATOM 6675 N N . VAL A 1 866 ? 12.549 -13.265 -12.212 1.00 98.88 866 VAL A N 1
ATOM 6676 C CA . VAL A 1 866 ? 12.105 -13.666 -10.874 1.00 98.88 866 VAL A CA 1
ATOM 6677 C C . VAL A 1 866 ? 13.204 -13.360 -9.859 1.00 98.88 866 VAL A C 1
ATOM 6679 O O . VAL A 1 866 ? 14.268 -13.972 -9.864 1.00 98.88 866 VAL A O 1
ATOM 6682 N N . LEU A 1 867 ? 12.929 -12.416 -8.965 1.00 98.75 867 LEU A N 1
ATOM 6683 C CA . LEU A 1 867 ? 13.805 -12.018 -7.866 1.00 98.75 867 LEU A CA 1
ATOM 6684 C C . LEU A 1 867 ? 13.542 -12.944 -6.668 1.00 98.75 867 LEU A C 1
ATOM 6686 O O . LEU A 1 867 ? 12.767 -12.616 -5.770 1.00 98.75 867 LEU A O 1
ATOM 6690 N N . ASP A 1 868 ? 14.111 -14.151 -6.704 1.00 98.69 868 ASP A N 1
ATOM 6691 C CA . ASP A 1 868 ? 13.814 -15.201 -5.723 1.00 98.69 868 ASP A CA 1
ATOM 6692 C C . ASP A 1 868 ? 14.517 -14.946 -4.384 1.00 98.69 868 ASP A C 1
ATOM 6694 O O . ASP A 1 868 ? 15.722 -15.151 -4.238 1.00 98.69 868 ASP A O 1
ATOM 6698 N N . THR A 1 869 ? 13.748 -14.492 -3.394 1.00 98.50 869 THR A N 1
ATOM 6699 C CA . THR A 1 869 ? 14.227 -14.258 -2.024 1.00 98.50 869 THR A CA 1
ATOM 6700 C C . THR A 1 869 ? 13.919 -15.420 -1.086 1.00 98.50 869 THR A C 1
ATOM 6702 O O . THR A 1 869 ? 14.226 -15.361 0.104 1.00 98.50 869 THR A O 1
ATOM 6705 N N . GLU A 1 870 ? 13.304 -16.477 -1.617 1.00 98.69 870 GLU A N 1
ATOM 6706 C CA . GLU A 1 870 ? 12.865 -17.669 -0.895 1.00 98.69 870 GLU A CA 1
ATOM 6707 C C . GLU A 1 870 ? 11.800 -17.442 0.186 1.00 98.69 870 GLU A C 1
ATOM 6709 O O . GLU A 1 870 ? 11.488 -18.361 0.947 1.00 98.69 870 GLU A O 1
ATOM 6714 N N . VAL A 1 871 ? 11.218 -16.244 0.259 1.00 98.25 871 VAL A N 1
ATOM 6715 C CA . VAL A 1 871 ? 10.167 -15.844 1.200 1.00 98.25 871 VAL A CA 1
ATOM 6716 C C . VAL A 1 871 ? 9.384 -14.654 0.647 1.00 98.25 871 VAL A C 1
ATOM 6718 O O . VAL A 1 871 ? 9.854 -13.900 -0.197 1.00 98.25 871 VAL A O 1
ATOM 6721 N N . TYR A 1 872 ? 8.216 -14.361 1.217 1.00 98.12 872 TYR A N 1
ATOM 6722 C CA . TYR A 1 872 ? 7.525 -13.104 0.921 1.00 98.12 872 TYR A CA 1
ATOM 6723 C C . TYR A 1 872 ? 8.193 -11.963 1.693 1.00 98.12 872 TYR A C 1
ATOM 6725 O O . TYR A 1 872 ? 7.758 -11.559 2.778 1.00 98.12 872 TYR A O 1
ATOM 6733 N N . SER A 1 873 ? 9.282 -11.445 1.133 1.00 95.50 873 SER A N 1
ATOM 6734 C CA . SER A 1 873 ? 10.135 -10.443 1.772 1.00 95.50 873 SER A CA 1
ATOM 6735 C C . SER A 1 873 ? 9.389 -9.152 2.133 1.00 95.50 873 SER A C 1
ATOM 6737 O O . SER A 1 873 ? 9.639 -8.562 3.184 1.00 95.50 873 SER A O 1
ATOM 6739 N N . ASN A 1 874 ? 8.430 -8.706 1.311 1.00 93.31 874 ASN A N 1
ATOM 6740 C CA . ASN A 1 874 ? 7.686 -7.467 1.562 1.00 93.31 874 ASN A CA 1
ATOM 6741 C C . ASN A 1 874 ? 6.782 -7.522 2.797 1.00 93.31 874 ASN A C 1
ATOM 6743 O O . ASN A 1 874 ? 6.781 -6.607 3.611 1.00 93.31 874 ASN A O 1
ATOM 6747 N N . THR A 1 875 ? 6.052 -8.618 2.967 1.00 92.38 875 THR A N 1
ATOM 6748 C CA . THR A 1 875 ? 5.046 -8.775 4.026 1.00 92.38 875 THR A CA 1
ATOM 6749 C C . THR A 1 875 ? 5.638 -9.319 5.337 1.00 92.38 875 THR A C 1
ATOM 6751 O O . THR A 1 875 ? 4.914 -9.684 6.273 1.00 92.38 875 THR A O 1
ATOM 6754 N N . GLY A 1 876 ? 6.970 -9.339 5.440 1.00 90.56 876 GLY A N 1
ATOM 6755 C CA . GLY A 1 876 ? 7.710 -9.700 6.645 1.00 90.56 876 GLY A CA 1
ATOM 6756 C C . GLY A 1 876 ? 8.104 -11.174 6.735 1.00 90.56 876 GLY A C 1
ATOM 6757 O O . GLY A 1 876 ? 8.129 -11.704 7.847 1.00 90.56 876 GLY A O 1
ATOM 6758 N N . GLY A 1 877 ? 8.387 -11.825 5.603 1.00 95.62 877 GLY A N 1
ATOM 6759 C CA . GLY A 1 877 ? 9.029 -13.141 5.554 1.00 95.62 877 GLY A CA 1
ATOM 6760 C C . GLY A 1 877 ? 8.076 -14.315 5.779 1.00 95.62 877 GLY A C 1
ATOM 6761 O O . GLY A 1 877 ? 8.311 -15.154 6.651 1.00 95.62 877 GLY A O 1
ATOM 6762 N N . GLN A 1 878 ? 6.969 -14.366 5.038 1.00 98.44 878 GLN A N 1
ATOM 6763 C CA . GLN A 1 878 ? 6.101 -15.545 4.963 1.00 98.44 878 GLN A CA 1
ATOM 6764 C C . GLN A 1 878 ? 6.737 -16.639 4.102 1.00 98.44 878 GLN A C 1
ATOM 6766 O O . GLN A 1 878 ? 7.464 -16.344 3.158 1.00 98.44 878 GLN A O 1
ATOM 6771 N N . SER A 1 879 ? 6.438 -17.898 4.424 1.00 98.38 879 SER A N 1
ATOM 6772 C CA . SER A 1 879 ? 6.783 -19.038 3.574 1.00 98.38 879 SER A CA 1
ATOM 6773 C C . SER A 1 879 ? 6.133 -18.899 2.194 1.00 98.38 879 SER A C 1
ATOM 6775 O O . SER A 1 879 ? 4.943 -18.609 2.106 1.00 98.38 879 SER A O 1
ATOM 6777 N N . SER A 1 880 ? 6.897 -19.206 1.149 1.00 98.56 880 SER A N 1
ATOM 6778 C CA . SER A 1 880 ? 6.459 -19.355 -0.242 1.00 98.56 880 SER A CA 1
ATOM 6779 C C . SER A 1 880 ? 6.661 -20.797 -0.717 1.00 98.56 880 SER A C 1
ATOM 6781 O O . SER A 1 880 ? 7.256 -21.630 -0.013 1.00 98.56 880 SER A O 1
ATOM 6783 N N . LYS A 1 881 ? 6.209 -21.128 -1.931 1.00 98.75 881 LYS A N 1
ATOM 6784 C CA . LYS A 1 881 ? 6.618 -22.389 -2.580 1.00 98.75 881 LYS A CA 1
ATOM 6785 C C . LYS A 1 881 ? 8.097 -22.403 -2.989 1.00 98.75 881 LYS A C 1
ATOM 6787 O O . LYS A 1 881 ? 8.626 -23.499 -3.201 1.00 98.75 881 LYS A O 1
ATOM 6792 N N . SER A 1 882 ? 8.773 -21.253 -3.037 1.00 98.56 882 SER A N 1
ATOM 6793 C CA . SER A 1 882 ? 10.217 -21.186 -3.281 1.00 98.56 882 SER A CA 1
ATOM 6794 C C . SER A 1 882 ? 11.058 -21.345 -2.000 1.00 98.56 882 SER A C 1
ATOM 6796 O O . SER A 1 882 ? 12.241 -21.661 -2.099 1.00 98.56 882 SER A O 1
ATOM 6798 N N . THR A 1 883 ? 10.462 -21.235 -0.805 1.00 98.69 883 THR A N 1
ATOM 6799 C CA . THR A 1 883 ? 11.144 -21.501 0.474 1.00 98.69 883 THR A CA 1
ATOM 6800 C C . THR A 1 883 ? 11.722 -22.930 0.519 1.00 98.69 883 THR A C 1
ATOM 6802 O O . THR A 1 883 ? 10.991 -23.892 0.227 1.00 98.69 883 THR A O 1
ATOM 6805 N N . PRO A 1 884 ? 12.999 -23.125 0.905 1.00 98.56 884 PRO A N 1
ATOM 6806 C CA . PRO A 1 884 ? 13.631 -24.441 0.938 1.00 98.56 884 PRO A CA 1
ATOM 6807 C C . PRO A 1 884 ? 13.225 -25.259 2.171 1.00 98.56 884 PRO A C 1
ATOM 6809 O O . PRO A 1 884 ? 12.621 -24.761 3.124 1.00 98.56 884 PRO A O 1
ATOM 6812 N N . THR A 1 885 ? 13.559 -26.552 2.159 1.00 98.50 885 THR A N 1
ATOM 6813 C CA . THR A 1 885 ? 13.335 -27.449 3.303 1.00 98.50 885 THR A CA 1
ATOM 6814 C C . THR A 1 885 ? 14.033 -26.911 4.552 1.00 98.50 885 THR A C 1
ATOM 6816 O O . THR A 1 885 ? 15.152 -26.416 4.478 1.00 98.50 885 THR A O 1
ATOM 6819 N N . ALA A 1 886 ? 13.383 -27.053 5.708 1.00 97.94 886 ALA A N 1
ATOM 6820 C CA . ALA A 1 886 ? 13.867 -26.642 7.027 1.00 97.94 886 ALA A CA 1
ATOM 6821 C C . ALA A 1 886 ? 14.035 -25.127 7.253 1.00 97.94 886 ALA A C 1
ATOM 6823 O O . ALA A 1 886 ? 14.214 -24.726 8.403 1.00 97.94 886 ALA A O 1
ATOM 6824 N N . ALA A 1 887 ? 13.892 -24.276 6.231 1.00 98.12 887 ALA A N 1
ATOM 6825 C CA . ALA A 1 887 ? 13.888 -22.830 6.429 1.00 98.12 887 ALA A CA 1
ATOM 6826 C C . ALA A 1 887 ? 12.700 -22.391 7.295 1.00 98.12 887 ALA A C 1
ATOM 6828 O O . ALA A 1 887 ? 11.568 -22.855 7.118 1.00 98.12 887 ALA A O 1
ATOM 6829 N N . VAL A 1 888 ? 12.984 -21.502 8.248 1.00 97.62 888 VAL A N 1
ATOM 6830 C CA . VAL A 1 888 ? 12.007 -20.951 9.188 1.00 97.62 888 VAL A CA 1
ATOM 6831 C C . VAL A 1 888 ? 11.486 -19.629 8.642 1.00 97.62 888 VAL A C 1
ATOM 6833 O O . VAL A 1 888 ? 12.246 -18.687 8.442 1.00 97.62 888 VAL A O 1
ATOM 6836 N N . ALA A 1 889 ? 10.174 -19.557 8.449 1.00 96.88 889 ALA A N 1
ATOM 6837 C CA . ALA A 1 889 ? 9.458 -18.372 7.986 1.00 96.88 889 ALA A CA 1
ATOM 6838 C C . ALA A 1 889 ? 8.094 -18.289 8.692 1.00 96.88 889 ALA A C 1
ATOM 6840 O O . ALA A 1 889 ? 7.670 -19.245 9.357 1.00 96.88 889 ALA A O 1
ATOM 6841 N N . LYS A 1 890 ? 7.356 -17.179 8.553 1.00 96.31 890 LYS A N 1
ATOM 6842 C CA . LYS A 1 890 ? 5.948 -17.160 9.000 1.00 96.31 890 LYS A CA 1
ATOM 6843 C C . LYS A 1 890 ? 5.168 -18.237 8.233 1.00 96.31 890 LYS A C 1
ATOM 6845 O O . LYS A 1 890 ? 5.422 -18.454 7.052 1.00 96.31 890 LYS A O 1
ATOM 6850 N N . PHE A 1 891 ? 4.257 -18.930 8.918 1.00 96.81 891 PHE A N 1
ATOM 6851 C CA . PHE A 1 891 ? 3.566 -20.145 8.439 1.00 96.81 891 PHE A CA 1
ATOM 6852 C C . PHE A 1 891 ? 4.452 -21.395 8.249 1.00 96.81 891 PHE A C 1
ATOM 6854 O O . PHE A 1 891 ? 3.946 -22.458 7.909 1.00 96.81 891 PHE A O 1
ATOM 6861 N N . ALA A 1 892 ? 5.748 -21.309 8.559 1.00 96.12 892 ALA A N 1
ATOM 6862 C CA . ALA A 1 892 ? 6.688 -22.428 8.599 1.00 96.12 892 ALA A CA 1
ATOM 6863 C C . ALA A 1 892 ? 7.621 -22.309 9.823 1.00 96.12 892 ALA A C 1
ATOM 6865 O O . ALA A 1 892 ? 8.838 -22.458 9.720 1.00 96.12 892 ALA A O 1
ATOM 6866 N N . SER A 1 893 ? 7.058 -22.008 11.001 1.00 94.75 893 SER A N 1
ATOM 6867 C CA . SER A 1 893 ? 7.821 -21.676 12.220 1.00 94.75 893 SER A CA 1
ATOM 6868 C C . SER A 1 893 ? 8.706 -22.816 12.740 1.00 94.75 893 SER A C 1
ATOM 6870 O O . SER A 1 893 ? 9.721 -22.558 13.379 1.00 94.75 893 SER A O 1
ATOM 6872 N N . ALA A 1 894 ? 8.349 -24.067 12.442 1.00 95.81 894 ALA A N 1
ATOM 6873 C CA . ALA A 1 894 ? 9.131 -25.261 12.773 1.00 95.81 894 ALA A CA 1
ATOM 6874 C C . ALA A 1 894 ? 10.024 -25.747 11.610 1.00 95.81 894 ALA A C 1
ATOM 6876 O O . ALA A 1 894 ? 10.454 -26.903 11.607 1.00 95.81 894 ALA A O 1
ATOM 6877 N N . GLY A 1 895 ? 10.255 -24.888 10.613 1.00 96.94 895 GLY A N 1
ATOM 6878 C CA . GLY A 1 895 ? 10.920 -25.229 9.360 1.00 96.94 895 GLY A CA 1
ATOM 6879 C C . GLY A 1 895 ? 9.949 -25.806 8.325 1.00 96.94 895 GLY A C 1
ATOM 6880 O O . GLY A 1 895 ? 9.097 -26.643 8.644 1.00 96.94 895 GLY A O 1
ATOM 6881 N N . LYS A 1 896 ? 10.071 -25.381 7.063 1.00 98.00 896 LYS A N 1
ATOM 6882 C CA . LYS A 1 896 ? 9.234 -25.897 5.969 1.00 98.00 896 LYS A CA 1
ATOM 6883 C C . LYS A 1 896 ? 9.496 -27.387 5.729 1.00 98.00 896 LYS A C 1
ATOM 6885 O O . LYS A 1 896 ? 10.639 -27.829 5.632 1.00 98.00 896 LYS A O 1
ATOM 6890 N N . ARG A 1 897 ? 8.419 -28.175 5.634 1.00 97.81 897 ARG A N 1
ATOM 6891 C CA . ARG A 1 897 ? 8.474 -29.651 5.562 1.00 97.81 897 ARG A CA 1
ATOM 6892 C C . ARG A 1 897 ? 8.569 -30.219 4.148 1.00 97.81 897 ARG A C 1
ATOM 6894 O O . ARG A 1 897 ? 8.770 -31.416 3.991 1.00 97.81 897 ARG A O 1
ATOM 6901 N N . VAL A 1 898 ? 8.424 -29.375 3.133 1.00 97.75 898 VAL A N 1
ATOM 6902 C CA . VAL A 1 898 ? 8.453 -29.766 1.720 1.00 97.75 898 VAL A CA 1
ATOM 6903 C C . VAL A 1 898 ? 9.543 -28.992 0.990 1.00 97.75 898 VAL A C 1
ATOM 6905 O O . VAL A 1 898 ? 9.771 -27.816 1.291 1.00 97.75 898 VAL A O 1
ATOM 6908 N N . LYS A 1 899 ? 10.192 -29.638 0.014 1.00 98.12 899 LYS A N 1
ATOM 6909 C CA . LYS A 1 899 ? 11.260 -29.025 -0.786 1.00 98.12 899 LYS A CA 1
ATOM 6910 C C . LYS A 1 899 ? 10.790 -27.778 -1.542 1.00 98.12 899 LYS A C 1
ATOM 6912 O O . LYS A 1 899 ? 9.588 -27.549 -1.708 1.00 98.12 899 LYS A O 1
ATOM 6917 N N . LYS A 1 900 ? 11.754 -26.975 -1.990 1.00 98.75 900 LYS A N 1
ATOM 6918 C CA . LYS A 1 900 ? 11.534 -25.876 -2.934 1.00 98.75 900 LYS A CA 1
ATOM 6919 C C . LYS A 1 900 ? 10.872 -26.423 -4.208 1.00 98.75 900 LYS A C 1
ATOM 6921 O O . LYS A 1 900 ? 11.275 -27.478 -4.704 1.00 98.75 900 LYS A O 1
ATOM 6926 N N . LYS A 1 901 ? 9.827 -25.748 -4.699 1.00 98.75 901 LYS A N 1
ATOM 6927 C CA . LYS A 1 901 ? 9.250 -26.023 -6.026 1.00 98.75 901 LYS A CA 1
ATOM 6928 C C . LYS A 1 901 ? 10.309 -25.686 -7.075 1.00 98.75 901 LYS A C 1
ATOM 6930 O O . LYS A 1 901 ? 10.930 -24.641 -6.978 1.00 98.75 901 LYS A O 1
ATOM 6935 N N . ASP A 1 902 ? 10.505 -26.545 -8.063 1.00 98.56 902 ASP A N 1
ATOM 6936 C CA . ASP A 1 902 ? 11.516 -26.330 -9.100 1.00 98.56 902 ASP A CA 1
ATOM 6937 C C . ASP A 1 902 ? 10.887 -25.628 -10.311 1.00 98.56 902 ASP A C 1
ATOM 6939 O O . ASP A 1 902 ? 10.430 -26.272 -11.252 1.00 98.56 902 ASP A O 1
ATOM 6943 N N . LEU A 1 903 ? 10.757 -24.298 -10.235 1.00 98.75 903 LEU A N 1
ATOM 6944 C CA . LEU A 1 903 ? 10.121 -23.503 -11.293 1.00 98.75 903 LEU A CA 1
ATOM 6945 C C . LEU A 1 903 ? 10.898 -23.592 -12.611 1.00 98.75 903 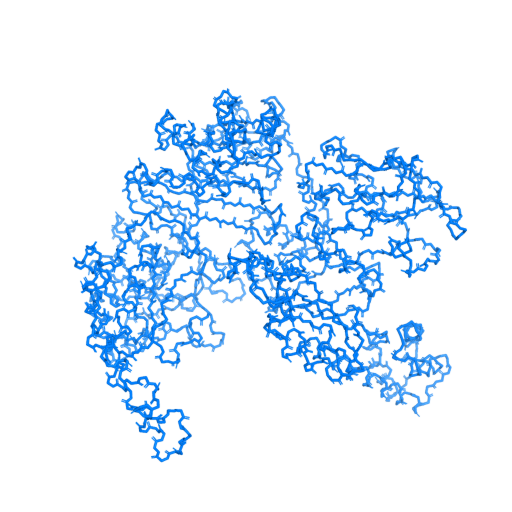LEU A C 1
ATOM 6947 O O . LEU A 1 903 ? 10.277 -23.729 -13.662 1.00 98.75 903 LEU A O 1
ATOM 6951 N N . GLY A 1 904 ? 12.232 -23.567 -12.543 1.00 98.56 904 GLY A N 1
ATOM 6952 C CA . GLY A 1 904 ? 13.092 -23.685 -13.716 1.00 98.56 904 GLY A CA 1
ATOM 6953 C C . GLY A 1 904 ? 12.890 -25.017 -14.435 1.00 98.56 904 GLY A C 1
ATOM 6954 O O . GLY A 1 904 ? 12.631 -25.028 -15.637 1.00 98.56 904 GLY A O 1
ATOM 6955 N N . ALA A 1 905 ? 12.902 -26.139 -13.704 1.00 98.50 905 ALA A N 1
ATOM 6956 C CA . ALA A 1 905 ? 12.642 -27.450 -14.298 1.00 98.50 905 ALA A CA 1
ATOM 6957 C C . ALA A 1 905 ? 11.246 -27.557 -14.922 1.00 98.50 905 ALA A C 1
ATOM 6959 O O . ALA A 1 905 ? 11.111 -28.154 -15.986 1.00 98.50 905 ALA A O 1
ATOM 6960 N N . ILE A 1 906 ? 10.221 -26.966 -14.296 1.00 98.75 906 ILE A N 1
ATOM 6961 C CA . ILE A 1 906 ? 8.861 -26.962 -14.849 1.00 98.75 906 ILE A CA 1
ATOM 6962 C C . ILE A 1 906 ? 8.816 -26.170 -16.162 1.00 98.75 906 ILE A C 1
ATOM 6964 O O . ILE A 1 906 ? 8.328 -26.692 -17.162 1.00 98.75 906 ILE A O 1
ATOM 6968 N N . ALA A 1 907 ? 9.373 -24.957 -16.196 1.00 98.56 907 ALA A N 1
ATOM 6969 C CA . ALA A 1 907 ? 9.394 -24.130 -17.404 1.00 98.56 907 ALA A CA 1
ATOM 6970 C C . ALA A 1 907 ? 10.194 -24.779 -18.551 1.00 98.56 907 ALA A C 1
ATOM 6972 O O . ALA A 1 907 ? 9.783 -24.705 -19.708 1.00 98.56 907 ALA A O 1
ATOM 6973 N N . MET A 1 908 ? 11.285 -25.493 -18.245 1.00 98.62 908 MET A N 1
ATOM 6974 C CA . MET A 1 908 ? 12.067 -26.222 -19.253 1.00 98.62 908 MET A CA 1
ATOM 6975 C C . MET A 1 908 ? 11.275 -27.335 -19.957 1.00 98.62 908 MET A C 1
ATOM 6977 O O . MET A 1 908 ? 11.637 -27.712 -21.070 1.00 98.62 908 MET A O 1
ATOM 6981 N N . THR A 1 909 ? 10.189 -27.849 -19.365 1.00 98.69 909 THR A N 1
ATOM 6982 C CA . THR A 1 909 ? 9.381 -28.908 -20.000 1.00 98.69 909 THR A CA 1
ATOM 6983 C C . THR A 1 909 ? 8.698 -28.465 -21.297 1.00 98.69 909 THR A C 1
ATOM 6985 O O . THR A 1 909 ? 8.396 -29.318 -22.129 1.00 98.69 909 THR A O 1
ATOM 6988 N N . TYR A 1 910 ? 8.519 -27.155 -21.514 1.00 98.56 910 TYR A N 1
ATOM 6989 C CA . TYR A 1 910 ? 7.993 -26.615 -22.770 1.00 98.56 910 TYR A CA 1
ATOM 6990 C C . TYR A 1 910 ? 8.972 -26.776 -23.946 1.00 98.56 910 TYR A C 1
ATOM 6992 O O . TYR A 1 910 ? 8.548 -26.915 -25.089 1.00 98.56 910 TYR A O 1
ATOM 7000 N N . GLY A 1 911 ? 10.286 -26.765 -23.696 1.00 98.12 911 GLY A N 1
ATOM 7001 C CA . GLY A 1 911 ? 11.330 -26.946 -24.716 1.00 98.12 911 GLY A CA 1
ATOM 7002 C C . GLY A 1 911 ? 11.643 -25.722 -25.592 1.00 98.12 911 GLY A C 1
ATOM 7003 O O . GLY A 1 911 ? 12.724 -25.664 -26.170 1.00 98.12 911 GLY A O 1
ATOM 7004 N N . TYR A 1 912 ? 10.750 -24.731 -25.663 1.00 97.94 912 TYR A N 1
ATOM 7005 C CA . TYR A 1 912 ? 10.947 -23.472 -26.406 1.00 97.94 912 TYR A CA 1
ATOM 7006 C C . TYR A 1 912 ? 11.059 -22.230 -25.506 1.00 97.94 912 TYR A C 1
ATOM 7008 O O . TYR A 1 912 ? 11.207 -21.116 -26.004 1.00 97.94 912 TYR A O 1
ATOM 7016 N N . VAL A 1 913 ? 11.004 -22.411 -24.185 1.00 98.56 913 VAL A N 1
ATOM 7017 C CA . VAL A 1 913 ? 11.198 -21.343 -23.198 1.00 98.56 913 VAL A CA 1
ATOM 7018 C C . VAL A 1 913 ? 12.661 -21.332 -22.766 1.00 98.56 913 VAL A C 1
ATOM 7020 O O . VAL A 1 913 ? 13.180 -22.345 -22.296 1.00 98.56 913 VAL A O 1
ATOM 7023 N N . TYR A 1 914 ? 13.331 -20.188 -22.906 1.00 98.56 914 TYR A N 1
ATOM 7024 C CA . TYR A 1 914 ? 14.669 -19.995 -22.348 1.00 98.56 914 TYR A CA 1
ATOM 7025 C C . TYR A 1 914 ? 14.589 -19.874 -20.819 1.00 98.56 914 TYR A C 1
ATOM 7027 O O . TYR A 1 914 ? 13.816 -19.067 -20.303 1.00 98.56 914 TYR A O 1
ATOM 7035 N N . VAL A 1 915 ? 15.401 -20.650 -20.097 1.00 98.56 915 VAL A N 1
ATOM 7036 C CA . VAL A 1 915 ? 15.442 -20.679 -18.626 1.00 98.56 915 VAL A CA 1
ATOM 7037 C C . VAL A 1 915 ? 16.897 -20.597 -18.165 1.00 98.56 915 VAL A C 1
ATOM 7039 O O . VAL A 1 915 ? 17.733 -21.352 -18.663 1.00 98.56 915 VAL A O 1
ATOM 7042 N N . ALA A 1 916 ? 17.190 -19.696 -17.223 1.00 96.69 916 ALA A N 1
ATOM 7043 C CA . ALA A 1 916 ? 18.510 -19.507 -16.621 1.00 96.69 916 ALA A CA 1
ATOM 7044 C C . ALA A 1 916 ? 18.408 -19.089 -15.152 1.00 96.69 916 ALA A C 1
ATOM 7046 O O . ALA A 1 916 ? 17.400 -18.429 -14.804 1.00 96.69 916 ALA A O 1
#

Foldseek 3Di:
DVQVCQPVQAWEFFDQALQSLQLRVLLQVQLCLVLVGHHDYDADPQLHVVKDKQYDHDDPVLSVVSHPVVSVVVVVVPDADPVDHDDDDDDDDPVCPVVVVCVSVVSQVCSQVSSQVSQVSSCVVVVDHDHQKAKDAALLAAEEEEEEHNLQLQLNLLRVVVVVVVHRYMYIYHGTPPPPDLVSVVVRDRPNYQEYEYEDQDDDPPDPADDRQVVVVVSCVVVVHDRHYAYEYEQHPNQFDHSLQSVLQVVLRVDPHRQHHAYTLAFAPPPRRYGDRPDDDDSWDPFKAKEKEKDFQPLCQVVLVVLVQCLLSVVDLKMKIKRKDFDLQNGRTIIMIIIIIGNDDTSGSGHQQAHLEFEYEDLVCQLQAPSCHRYAQQGEYEYADPDDLVRQQAAHALVVLLSCLVSVYFYKYFPQQVLCVVLVVHRRSSLLVSLLCLVPSPSDPSVSSLVSSLVVLCVVCVVVDPSSSVSSNSSSVVSVVGMDGRDDDSCSSPDNHYHDDDDDDDDPCCVLAVSCVSRVNNSHDHPVNADPVRDADADNLVPCLQLSAQWDKDFDAPQDPLLCVLCLQQLFSFKAKFKAAVVLCPPPPPLLDWDQDDDPLRHRITMDTAGSLSLARHLCPSQVPRPTPDRRIDIDGSVVCVVPRNSNVVSRVVGDQDPGDFDCPHSSRLRSQDFQFHSFSYDRSDPQRSVVRSCFSVAFQFEEEQEAPARCCSRQPDPPHHRGAADPVRGGYHYDYDYNAQSLVVLVVVLVVLVVLLVVLLVLLVVLVVVPDDDPLVVLSVQLNVCVQPQPSLVVSLVSNQVCLVVVLVVDDDPSNVSSVVNNVSSSNSGDHAREREYEQQRCQHRRVVSNLVSLLVLRRHHYDYNYPQARVGVPGHHHLQNAAQDDGVVQNRGDHDGRDDSQVVSCVSVSGDGD

Secondary structure (DSSP, 8-state):
-GGGGTTSS-EEEE--SHHHHHHHHHHHHHHHHHH---EEEE--TTTTTT-EE--PPPPHHHHHHH--HHHHHHHHHTS--TTS----S----TTTHHHHHHTTHHHHHHHHHHHHHHHHHHHHHHS----SEEEEE-TT-SEEEEEETTHHHHHHHHHHHHHHTT--EEEEEESEEES--HHHHHHHS-TT--EEEEEES---TTSSS-HHHHHHHHHHHHTT---EEEEEE--GGG----HHHHHHHHHHHHSSSPPSSEE-SS--TTT--BPP-------SPTT-EEEEEEEETTSSHHHHHHHHHHHHHHHSSSEEEEEEEE-SSTTT-EEEEEEEEESS-----S--SSEEEEEE--GGGTTTS-TTTTEEEEEEEEEE-S--TTTHHHHS-HHHHHHHHHTT-EEEEE-HHHHHHHTT-TT--HHHHHHHHHHHH-SS-HHHHHHHHHHHHHHHHGGG-HHHHHHHHHHHHHHHHH-EE----GGGGG---SS--------HHIIIIIHHHHTT-GGG--GGGS-TT----S--GGGT-----SEEEEE-TTT-----HHHHT-TTS-EEEEEEEGGGGTT--TT---EEPPSSTTTTEEEEEEE-TTT-----HHHHT---SS-SEEEEEHHHHHHHHHHHHHHHHTSPPPSS---TTSHHHHTTSPPSB-S-SPPTT-SSHHHHHHHHHHHGGGEEEEE-SSHHHHHHH-TT---B---TTS---EEE---SS-HHHHHHHHHHHHHHHHHHHHHHHHHHHHTT--HHHHHHHHHHHHHTTSHHHHHHHHHHHHHHHHHHHHH--HHHHHHHHHHHHTGGGSSPPEEEEEEEHIIIIIITHHHHHHHHHT--S-EEEEE--SEETTTTSEE-TTPPTT--BBTBTT--SSPPP-HHHHHHTTSSS---

Solvent-accessible surface area (backbone atoms only — not comparable to full-atom values): 49503 Å² total; per-residue (Å²): 113,70,79,83,48,64,84,75,71,46,29,32,37,42,15,42,42,58,54,39,44,59,53,46,49,54,38,41,53,50,30,24,51,72,43,75,43,54,62,46,71,48,60,38,74,56,66,31,76,57,36,46,62,67,66,83,82,83,52,69,70,62,55,57,73,68,51,62,62,68,43,53,49,56,51,58,75,68,44,89,37,91,93,63,68,75,88,79,90,76,89,71,56,86,91,50,42,61,65,60,64,57,67,50,48,68,45,59,70,46,34,57,60,46,41,41,51,43,28,44,54,51,11,71,74,71,73,58,74,55,49,50,35,39,63,52,61,44,83,68,14,35,38,35,41,38,29,52,26,38,63,33,35,27,43,49,37,30,37,60,48,38,45,78,72,69,48,47,34,28,36,38,37,45,25,38,64,29,66,68,52,58,70,53,47,60,73,49,56,52,90,54,49,46,33,37,40,24,50,30,76,63,84,60,91,88,54,100,62,46,73,63,36,50,52,52,53,48,51,31,55,78,70,73,48,81,57,51,75,30,35,32,30,37,43,57,96,70,41,63,58,46,39,28,50,49,48,32,54,57,53,36,62,67,42,96,77,48,74,57,70,23,33,43,72,51,46,33,81,74,80,63,37,37,53,69,73,87,59,91,57,86,42,72,66,88,80,56,48,28,37,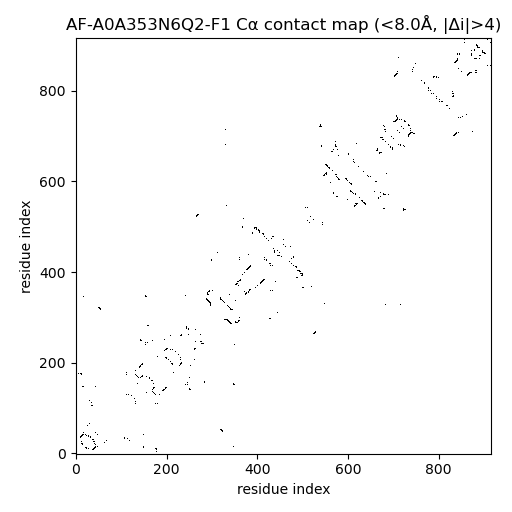40,37,41,29,46,40,89,44,42,44,70,61,39,50,58,49,50,44,47,55,48,33,77,74,41,89,37,35,27,38,37,40,71,50,71,48,85,30,73,35,66,18,57,28,42,36,35,37,39,38,22,84,56,86,84,50,66,72,45,82,80,64,65,23,49,31,38,36,37,63,46,58,79,43,65,81,54,37,74,79,66,67,41,54,42,73,60,17,38,38,38,40,29,40,86,66,50,83,72,50,42,60,52,67,38,29,23,71,58,40,20,50,40,44,70,31,53,40,49,38,31,42,28,46,37,52,60,52,15,44,76,54,65,56,44,76,48,32,27,57,26,56,47,40,44,45,44,65,70,69,64,84,51,62,50,75,58,46,57,51,51,52,51,50,51,42,44,74,72,33,47,91,71,36,68,71,58,35,50,34,52,47,50,35,33,56,49,26,69,71,59,56,39,74,60,87,76,63,76,64,31,48,76,42,84,60,36,42,79,78,84,85,73,95,67,57,68,64,45,60,73,48,35,45,36,41,75,43,74,41,47,73,74,55,40,53,75,79,53,55,96,84,68,72,76,76,66,44,44,25,80,76,60,57,70,52,70,26,71,31,37,73,45,70,35,69,87,46,51,81,83,57,41,57,38,32,51,60,28,44,33,54,29,36,42,61,46,56,42,45,71,79,79,48,74,86,55,58,93,84,56,69,67,40,78,35,86,53,84,84,38,62,77,27,33,28,36,71,46,38,37,52,33,56,28,57,44,57,52,58,39,48,73,67,48,86,51,94,57,71,27,42,44,79,40,55,32,86,82,44,40,77,60,32,48,53,44,33,56,53,59,75,66,52,67,80,67,91,64,90,66,64,56,90,40,73,45,32,29,41,70,37,71,63,29,36,34,47,40,38,50,42,66,68,37,84,56,42,25,55,56,23,50,50,25,35,76,45,13,70,42,24,38,37,22,28,13,59,42,53,67,32,45,29,48,58,41,84,78,43,17,17,37,21,57,50,99,85,70,36,32,50,48,76,47,67,87,42,48,46,47,24,41,52,51,29,46,50,51,45,53,53,52,51,53,56,42,50,54,49,50,52,45,50,51,52,39,54,73,71,62,56,63,68,70,54,40,52,25,48,53,50,20,69,76,25,39,92,34,58,67,54,2,31,57,21,30,54,51,36,66,75,42,46,67,62,50,36,73,75,40,62,71,69,52,22,53,45,46,49,53,51,61,74,43,64,86,54,37,40,39,69,43,43,32,27,39,31,36,30,44,28,58,58,49,71,13,22,69,39,36,53,54,48,58,70,66,69,62,90,66,42,76,47,71,49,69,70,42,26,31,66,64,86,70,31,31,59,36,50,45,20,43,58,59,44,69,26,47,100,18,77,88,24,28,91,51,66,46,59,61,62,63,66,57,51,46,71,71,72,80,48,91,77,133

Sequence (916 aa):
DVMACRQTGFALLASASVQESMDMAAIAHLSAIKSSVPFIHFFDGFRTSHEIQKIEEISYEEMKSLVNWEKVEDFRKRALNPEHPVQRGTAQNPDIYFQNREAANPYYLATPGIVAEIMNKVGKLTGRFYKPFEYVGAPDAERIIICMGSGAETVEETVNHLLKKGEKVGLIKVRLYRPFSADHFFAVLPKTVQKIAVLDRTKEPGSKGEPLYQDVCTAFMEKQQNPLIVGGRYGLGSKEFTPSMVKAVFDNLLLAEPKNLFTVGINDDVTNSSLEIKENIDAAPEGLHRCKFFGLGSDGTVGANKNSIKIIGDNTDMYAQGYFVYDSKKSGGITISHLRFGKSPIQSPYLIDQADFIACHNPSYVTRYDVLEGIKEGGSFLLNSPWTAEEMEEKLPAVMKQTIAKKKLKFYNIDAVKIAGEVGLGGRINMIMQASFFKIANVIPVDKAFSYIKEAIKNTYGRKGDKIVNMNIKAVDRAAEALEEIKYPESWAITTTGMEIVEEKVPEYVENIVRPILSLEGDKLPVSAFTPDGTVPVGTTQYEKRGVAIKIPKWNPADCIQCNQCAFVCPHACIRPYIAKEEALADAPDSFTTKAAIGKELAGYQFRMQVSALDCTGCGNCVDICPAKGQPITMVSLEEIVNEEVKNYKFAESLPKPEVEISPETVKGSQFRQPLFEFSGACAGCGETPYVKLVTQLFGDRMIVANATGCSSIYGGSAPTCPYTVNENGHGPAWANSLFEDNAEFGFGMNLAVLQRRNKLADLINQALELGINGELKIAFAEWLQSKDEAEASRKAGDKIKTLIDSAIAQAGGDLKSILSEIAGMKDLYTKKSIWIFGGDGWAYDIGYGGLDHVLASGENVNVLVLDTEVYSNTGGQSSKSTPTAAVAKFASAGKRVKKKDLGAIAMTYGYVYVA

Radius of gyration: 32.34 Å; Cα contacts (8 Å, |Δi|>4): 1667; chains: 1; bounding box: 89×79×95 Å

pLDDT: mean 95.57, std 4.58, range [63.75, 98.94]

Mean predicted aligned error: 5.33 Å

Nearest PDB structures (foldseek):
  6cin-assembly1_A  TM=9.882E-01  e=0.000E+00  Moorella thermoacetica ATCC 39073
  6cin-assembly1_B  TM=9.844E-01  e=0.000E+00  Moorella thermoacetica ATCC 39073
  6cio-assembly3_E  TM=9.905E-01  e=0.000E+00  Moorella thermoacetica ATCC 39073
  6cip-assembly1_B  TM=9.870E-01  e=0.000E+00  Moorella thermoacetica ATCC 39073
  6cin-assembly3_F  TM=9.886E-01  e=0.000E+00  Moorella thermoacetica ATCC 39073